Protein AF-A0A350P7T3-F1 (afdb_monomer_lite)

Foldseek 3Di:
DAKEKQKDFQKLDQACPVQVIATQKIKIWIDDPLHTPPDMDIFGAQSPPRHRDPVSCVFAVDHNVNHPPGHHCLVCVVVVLVVQAQHAYEYQACVRVQNRQQSSCVVNPNPDGSCRRYNHYYHVQVLLCVLLVHPDGDDLVQLCQQQVNDCVVCPHDHTHVNSVSRSVSSVLSPDPVGRGHNGRDDPDPDDDPDFDFAADWDQAPPPRDTADQAWDLFQQWPRQVPHKAGADADPVRHGDPATDDQWGWDDDPRATWIAGNGLRDTDHGAQNVLLSVVLVVVVVLLDDQADWDLCQQDPPDDSVWDWDWDAPDPVGPDTDTHIDHGFPTVSVHCLNCVVQKDWDAFPDQKDWDWDWDFDDDPPPDDTDTDIDIDIDDGWIWMAGPRRRDIDTHDLFLCPPPDPSVCLQVLLVLQQAQNDLVVSCVVVVHDSVSSVVSLVLLLVLLSLVCSVLLVCLLVLQQPDAFEKEKEKDWDWFQADDPVARATFIKIWIWMAGPQLLATLDIFIQWFQPDDPVVVLVVCVVVVLVVDRLNPHPNSQFDNFQVVRVVVCVVVPALERHGAHPHTTGTDVLSRLLSRVLSVCVSCVSHQAYEYEYEPDPSNSSNCSSRCVVCLNVVSYWYKYFYFDDPDDFAPDDPVNLVVLVVQLVVCCVVPVPDDPLRSQLVSQLVQVVVWDAGVPGSFTWRARSPPPDSTGTIGTSHNCPPDDSSVVSVSVVPHDNVSVVVLLVSCCRRRQQSPDFDQDPVRNHGDRPSRNDDVVSVRSSSSSSSSCQQAADWCVVVQCVVCPVPPDDGDDTDGSCVSSVSDPDHDDSVCSSRDDPVNVPVVPPVSD

Structure (mmCIF, N/CA/C/O backbone):
data_AF-A0A350P7T3-F1
#
_entry.id   AF-A0A350P7T3-F1
#
loop_
_atom_site.group_PDB
_atom_site.id
_atom_site.type_symbol
_atom_site.label_atom_id
_atom_site.label_alt_id
_atom_site.label_comp_id
_atom_site.label_asym_id
_atom_site.label_entity_id
_atom_site.label_seq_id
_atom_site.pdbx_PDB_ins_code
_atom_site.Cartn_x
_atom_site.Cartn_y
_atom_site.Cartn_z
_atom_site.occupancy
_atom_site.B_iso_or_equiv
_atom_site.auth_seq_id
_atom_site.auth_comp_id
_atom_site.auth_asym_id
_atom_site.auth_atom_id
_atom_site.pdbx_PDB_model_num
ATOM 1 N N . MET A 1 1 ? -77.866 13.683 7.385 1.00 59.91 1 MET A N 1
ATOM 2 C CA . MET A 1 1 ? -77.002 13.292 6.252 1.00 59.91 1 MET A CA 1
ATOM 3 C C . MET A 1 1 ? -75.576 13.587 6.656 1.00 59.91 1 MET A C 1
ATOM 5 O O . MET A 1 1 ? -75.297 14.731 7.003 1.00 59.91 1 MET A O 1
ATOM 9 N N . THR A 1 2 ? -74.714 12.574 6.693 1.00 82.75 2 THR A N 1
ATOM 10 C CA . THR A 1 2 ? -73.327 12.741 7.148 1.00 82.75 2 THR A CA 1
ATOM 11 C C . THR A 1 2 ? -72.462 13.183 5.974 1.00 82.75 2 THR A C 1
ATOM 13 O O . THR A 1 2 ? -72.465 12.559 4.910 1.00 82.75 2 THR A O 1
ATOM 16 N N . ARG A 1 3 ? -71.753 14.296 6.158 1.00 94.31 3 ARG A N 1
ATOM 17 C CA . ARG A 1 3 ? -70.838 14.872 5.174 1.00 94.31 3 ARG A CA 1
ATOM 18 C C . ARG A 1 3 ? -69.422 14.420 5.509 1.00 94.31 3 ARG A C 1
ATOM 20 O O . ARG A 1 3 ? -68.879 14.860 6.516 1.00 94.31 3 ARG A O 1
ATOM 27 N N . TYR A 1 4 ? -68.837 13.583 4.661 1.00 96.44 4 TYR A N 1
ATOM 28 C CA . TYR A 1 4 ? -67.457 13.129 4.799 1.00 96.44 4 TYR A CA 1
ATOM 29 C C . TYR A 1 4 ? -66.532 13.964 3.922 1.00 96.44 4 TYR A C 1
ATOM 31 O O . TYR A 1 4 ? -66.862 14.266 2.772 1.00 96.44 4 TYR A O 1
ATOM 39 N N . VAL A 1 5 ? -65.356 14.298 4.442 1.00 97.38 5 VAL A N 1
ATOM 40 C CA . VAL A 1 5 ? -64.269 14.887 3.661 1.00 97.38 5 VAL A CA 1
ATOM 41 C C . VAL A 1 5 ? -63.027 14.030 3.838 1.00 97.38 5 VAL A C 1
ATOM 43 O O . VAL A 1 5 ? -62.560 13.833 4.954 1.00 97.38 5 VAL A O 1
ATOM 46 N N . PHE A 1 6 ? -62.488 13.519 2.735 1.00 97.88 6 PHE A N 1
ATOM 47 C CA . PHE A 1 6 ? -61.240 12.759 2.738 1.00 97.88 6 PHE A CA 1
ATOM 48 C C . PHE A 1 6 ? -60.083 13.681 2.420 1.00 97.88 6 PHE A C 1
ATOM 50 O O . PHE A 1 6 ? -60.146 14.372 1.406 1.00 97.88 6 PHE A O 1
ATOM 57 N N . LEU A 1 7 ? -59.058 13.692 3.269 1.00 97.75 7 LEU A N 1
ATOM 58 C CA . LEU A 1 7 ? -57.935 14.622 3.173 1.00 97.75 7 LEU A CA 1
ATOM 59 C C . LEU A 1 7 ? -56.596 13.881 3.181 1.00 97.75 7 LEU A C 1
ATOM 61 O O . LEU A 1 7 ? -56.453 12.866 3.864 1.00 97.75 7 LEU A O 1
ATOM 65 N N . ASP A 1 8 ? -55.627 14.426 2.447 1.00 97.31 8 ASP A N 1
ATOM 66 C CA . ASP A 1 8 ? -54.221 14.014 2.481 1.00 97.31 8 ASP A CA 1
ATOM 67 C C . ASP A 1 8 ? -53.293 15.211 2.181 1.00 97.31 8 ASP A C 1
ATOM 69 O O . ASP A 1 8 ? -53.723 16.201 1.567 1.00 97.31 8 ASP A O 1
ATOM 73 N N . THR A 1 9 ? -52.037 15.140 2.636 1.00 96.81 9 THR A N 1
ATOM 74 C CA . THR A 1 9 ? -51.016 16.171 2.407 1.00 96.81 9 THR A CA 1
ATOM 75 C C . THR A 1 9 ? -49.664 15.608 1.979 1.00 96.81 9 THR A C 1
ATOM 77 O O . THR A 1 9 ? -49.146 14.654 2.555 1.00 96.81 9 THR A O 1
ATOM 80 N N . GLU A 1 10 ? -49.001 16.315 1.060 1.00 96.75 10 GLU A N 1
ATOM 81 C CA . GLU A 1 10 ? -47.562 16.164 0.833 1.00 96.75 10 GLU A CA 1
ATOM 82 C C . GLU A 1 10 ? -46.794 17.306 1.487 1.00 96.75 10 GLU A C 1
ATOM 84 O O . GLU A 1 10 ? -47.234 18.459 1.521 1.00 96.75 10 GLU A O 1
ATOM 89 N N . THR A 1 11 ? -45.604 17.003 2.004 1.00 96.94 11 THR A N 1
ATOM 90 C CA . THR A 1 11 ? -44.846 17.938 2.845 1.00 96.94 11 THR A CA 1
ATOM 91 C C . THR A 1 11 ? -43.355 17.940 2.515 1.00 96.94 11 THR A C 1
ATOM 93 O O . THR A 1 11 ? -42.790 16.988 1.978 1.00 96.94 11 THR A O 1
ATOM 96 N N . THR A 1 12 ? -42.656 19.012 2.894 1.00 95.44 12 THR A N 1
ATOM 97 C CA . THR A 1 12 ? -41.198 19.124 2.691 1.00 95.44 12 THR A CA 1
ATOM 98 C C . THR A 1 12 ? -40.372 18.171 3.576 1.00 95.44 12 THR A C 1
ATOM 100 O O . THR A 1 12 ? -39.159 18.026 3.386 1.00 95.44 12 THR A O 1
ATOM 103 N N . GLY A 1 13 ? -40.972 17.501 4.558 1.00 93.31 13 GLY A N 1
ATOM 104 C CA . GLY A 1 13 ? -40.294 16.596 5.489 1.00 93.31 13 GLY A CA 1
ATOM 105 C C . GLY A 1 13 ? -41.248 16.064 6.554 1.00 93.31 13 GLY A C 1
ATOM 106 O O . GLY A 1 13 ? -42.440 16.275 6.469 1.00 93.31 13 GLY A O 1
ATOM 107 N N . LEU A 1 14 ? -40.744 15.372 7.576 1.00 93.31 14 LEU A N 1
ATOM 108 C CA . LEU A 1 14 ? -41.607 14.545 8.438 1.00 93.31 14 LEU A CA 1
ATOM 109 C C . LEU A 1 14 ? -42.182 15.243 9.681 1.00 93.31 14 LEU A C 1
ATOM 111 O O . LEU A 1 14 ? -42.946 14.622 10.412 1.00 93.31 14 LEU A O 1
ATOM 115 N N . ASN A 1 15 ? -41.762 16.471 10.003 1.00 92.62 15 ASN A N 1
ATOM 116 C CA . ASN A 1 15 ? -42.193 17.125 11.242 1.00 92.62 15 ASN A CA 1
ATOM 117 C C . ASN A 1 15 ? -42.157 18.664 11.147 1.00 92.62 15 ASN A C 1
ATOM 119 O O . ASN A 1 15 ? -41.076 19.228 10.928 1.00 92.62 15 ASN A O 1
ATOM 123 N N . PRO A 1 16 ? -43.278 19.368 11.374 1.00 92.19 16 PRO A N 1
ATOM 124 C CA . PRO A 1 16 ? -43.318 20.820 11.246 1.00 92.19 16 PRO A CA 1
ATOM 125 C C . PRO A 1 16 ? -42.582 21.553 12.383 1.00 92.19 16 PRO A C 1
ATOM 127 O O . PRO A 1 16 ? -42.045 22.631 12.149 1.00 92.19 16 PRO A O 1
ATOM 130 N N . HIS A 1 17 ? -42.445 20.968 13.580 1.00 89.31 17 HIS A N 1
ATOM 131 C CA . HIS A 1 17 ? -41.817 21.628 14.738 1.00 89.31 17 HIS A CA 1
ATOM 132 C C . HIS A 1 17 ? -40.295 21.446 14.806 1.00 89.31 17 HIS A C 1
ATOM 134 O O . HIS A 1 17 ? -39.567 22.405 15.035 1.00 89.31 17 HIS A O 1
ATOM 140 N N . LYS A 1 18 ? -39.782 20.226 14.587 1.00 81.88 18 LYS A N 1
ATOM 141 C CA . LYS A 1 18 ? -38.334 19.933 14.682 1.00 81.88 18 LYS A CA 1
ATOM 142 C C . LYS A 1 18 ? -37.531 20.440 13.485 1.00 81.88 18 LYS A C 1
ATOM 144 O O . LYS A 1 18 ? -36.316 20.580 13.580 1.00 81.88 18 LYS A O 1
ATOM 149 N N . GLY A 1 19 ? -38.196 20.675 12.357 1.00 77.19 19 GLY A N 1
ATOM 150 C CA . GLY A 1 19 ? -37.543 21.055 11.109 1.00 77.19 19 GLY A CA 1
ATOM 151 C C . GLY A 1 19 ? -38.154 22.263 10.419 1.00 77.19 19 GLY A C 1
ATOM 152 O O . GLY A 1 19 ? -37.620 22.656 9.386 1.00 77.19 19 GLY A O 1
ATOM 153 N N . GLY A 1 20 ? -39.246 22.847 10.925 1.00 89.12 20 GLY A N 1
ATOM 154 C CA . GLY A 1 20 ? -39.972 23.899 10.207 1.00 89.12 20 GLY A CA 1
ATOM 155 C C . GLY A 1 20 ? -40.490 23.425 8.847 1.00 89.12 20 GLY A C 1
ATOM 156 O O . GLY A 1 20 ? -40.446 24.193 7.890 1.00 89.12 20 GLY A O 1
ATOM 157 N N . HIS A 1 21 ? -40.838 22.139 8.719 1.00 96.12 21 HIS A N 1
ATOM 158 C CA . HIS A 1 21 ? -41.390 21.581 7.484 1.00 96.12 21 HIS A CA 1
ATOM 159 C C . HIS A 1 21 ? -42.806 22.099 7.238 1.00 96.12 21 HIS A C 1
ATOM 161 O O . HIS A 1 21 ? -43.484 22.532 8.166 1.00 96.12 21 HIS A O 1
ATOM 167 N N . ARG A 1 22 ? -43.214 22.071 5.971 1.00 96.50 22 ARG A N 1
ATOM 168 C CA . ARG A 1 22 ? -44.413 22.741 5.458 1.00 96.50 22 ARG A CA 1
ATOM 169 C C . ARG A 1 22 ? -45.148 21.891 4.442 1.00 96.50 22 ARG A C 1
ATOM 171 O O . ARG A 1 22 ? -44.508 21.040 3.813 1.00 96.50 22 ARG A O 1
ATOM 178 N N . ILE A 1 23 ? -46.442 22.158 4.303 1.00 97.38 23 ILE A N 1
ATOM 179 C CA . ILE A 1 23 ? -47.316 21.539 3.302 1.00 97.38 23 ILE A CA 1
ATOM 180 C C . ILE A 1 23 ? -46.954 22.083 1.915 1.00 97.38 23 ILE A C 1
ATOM 182 O O . ILE A 1 23 ? -46.671 23.271 1.767 1.00 97.38 23 ILE A O 1
ATOM 186 N N . ILE A 1 24 ? -46.923 21.198 0.919 1.00 96.81 24 ILE A N 1
ATOM 187 C CA . ILE A 1 24 ? -46.635 21.524 -0.487 1.00 96.81 24 ILE A CA 1
ATOM 188 C C . ILE A 1 24 ? -47.710 21.032 -1.456 1.00 96.81 24 ILE A C 1
ATOM 190 O O . ILE A 1 24 ? -47.769 21.518 -2.582 1.00 96.81 24 ILE A O 1
ATOM 194 N N . ASP A 1 25 ? -48.556 20.100 -1.027 1.00 96.88 25 ASP A N 1
ATOM 195 C CA . ASP A 1 25 ? -49.735 19.637 -1.756 1.00 96.88 25 ASP A CA 1
ATOM 196 C C . ASP A 1 25 ? -50.822 19.316 -0.728 1.00 96.88 25 ASP A C 1
ATOM 198 O O . ASP A 1 25 ? -50.526 18.683 0.289 1.00 96.88 25 ASP A O 1
ATOM 202 N N . LEU A 1 26 ? -52.044 19.788 -0.955 1.00 97.31 26 LEU A N 1
ATOM 203 C CA . LEU A 1 26 ? -53.179 19.619 -0.049 1.00 97.31 26 LEU A CA 1
ATOM 204 C C . LEU A 1 26 ? -54.427 19.304 -0.866 1.00 97.31 26 LEU A C 1
ATOM 206 O O . LEU A 1 26 ? -54.839 20.112 -1.703 1.00 97.31 26 LEU A O 1
ATOM 210 N N . ALA A 1 27 ? -55.048 18.161 -0.579 1.00 97.31 27 ALA A N 1
ATOM 211 C CA . ALA A 1 27 ? -56.253 17.730 -1.270 1.00 97.31 27 ALA A CA 1
ATOM 212 C C . ALA A 1 27 ? -57.362 17.313 -0.303 1.00 97.31 27 ALA A C 1
ATOM 214 O O . ALA A 1 27 ? -57.109 16.712 0.739 1.00 97.31 27 ALA A O 1
ATOM 215 N N . CYS A 1 28 ? -58.604 17.612 -0.677 1.00 97.38 28 CYS A N 1
ATOM 216 C CA . CYS A 1 28 ? -59.821 17.228 0.019 1.00 97.38 28 CYS A CA 1
ATOM 217 C C . CYS A 1 28 ? -60.899 16.795 -0.980 1.00 97.38 28 CYS A C 1
ATOM 219 O O . CYS A 1 28 ? -61.138 17.480 -1.976 1.00 97.38 28 CYS A O 1
ATOM 221 N N . ILE A 1 29 ? -61.594 15.693 -0.700 1.00 97.12 29 ILE A N 1
ATOM 222 C CA . ILE A 1 29 ? -62.681 15.173 -1.542 1.00 97.12 29 ILE A CA 1
ATOM 223 C C . ILE A 1 29 ? -63.945 15.014 -0.701 1.00 97.12 29 ILE A C 1
ATOM 225 O O . ILE A 1 29 ? -63.923 14.335 0.324 1.00 97.12 29 ILE A O 1
ATOM 229 N N . GLU A 1 30 ? -65.053 15.613 -1.142 1.00 97.31 30 GLU A N 1
ATOM 230 C CA . GLU A 1 30 ? -66.330 15.544 -0.427 1.00 97.31 30 GLU A CA 1
ATOM 231 C C . GLU A 1 30 ? -67.178 14.338 -0.860 1.00 97.31 30 GLU A C 1
ATOM 233 O O . GLU A 1 30 ? -67.392 14.074 -2.049 1.00 97.31 30 GLU A O 1
ATOM 238 N N . TYR A 1 31 ? -67.732 13.655 0.141 1.00 96.38 31 TYR A N 1
ATOM 239 C CA . TYR A 1 31 ? -68.737 12.612 0.004 1.00 96.38 31 TYR A CA 1
ATOM 240 C C . TYR A 1 31 ? -69.965 12.944 0.858 1.00 96.38 31 TYR A C 1
ATOM 242 O O . TYR A 1 31 ? -69.858 13.440 1.982 1.00 96.38 31 TYR A O 1
ATOM 250 N N . ARG A 1 32 ? -71.154 12.632 0.343 1.00 93.19 32 ARG A N 1
ATOM 251 C CA . ARG A 1 32 ? -72.419 12.677 1.088 1.00 93.19 32 ARG A CA 1
ATOM 252 C C . ARG A 1 32 ? -73.146 11.360 0.895 1.00 93.19 32 ARG A C 1
ATOM 254 O O . ARG A 1 32 ? -73.227 10.865 -0.226 1.00 93.19 32 ARG A O 1
ATOM 261 N N . ASP A 1 33 ? -73.622 10.785 1.996 1.00 84.44 33 ASP A N 1
ATOM 262 C CA . ASP A 1 33 ? -74.352 9.510 2.009 1.00 84.44 33 ASP A CA 1
ATOM 263 C C . ASP A 1 33 ? -73.621 8.392 1.228 1.00 84.44 33 ASP A C 1
ATOM 265 O O . ASP A 1 33 ? -74.205 7.659 0.431 1.00 84.44 33 ASP A O 1
ATOM 269 N N . GLY A 1 34 ? -72.296 8.307 1.410 1.00 82.81 34 GLY A N 1
ATOM 270 C CA . GLY A 1 34 ? -71.444 7.297 0.771 1.00 82.81 34 GLY A CA 1
ATOM 271 C C . GLY A 1 34 ? -71.129 7.533 -0.711 1.00 82.81 34 GLY A C 1
ATOM 272 O O . GLY A 1 34 ? -70.454 6.708 -1.321 1.00 82.81 34 GLY A O 1
ATOM 273 N N . LYS A 1 35 ? -71.573 8.648 -1.310 1.00 88.56 35 LYS A N 1
ATOM 274 C CA . LYS A 1 35 ? -71.321 8.986 -2.722 1.00 88.56 35 LYS A CA 1
ATOM 275 C C . LYS A 1 35 ? -70.506 10.266 -2.866 1.00 88.56 35 LYS A C 1
ATOM 277 O O . LYS A 1 35 ? -70.733 11.240 -2.148 1.00 88.56 35 LYS A O 1
ATOM 282 N N . GLN A 1 36 ? -69.577 10.275 -3.820 1.00 93.00 36 GLN A N 1
ATOM 283 C CA . GLN A 1 36 ? -68.767 11.452 -4.125 1.00 93.00 36 GLN A CA 1
ATOM 284 C C . GLN A 1 36 ? -69.658 12.557 -4.699 1.00 93.00 36 GLN A C 1
ATOM 286 O O . GLN A 1 36 ? -70.422 12.314 -5.633 1.00 93.00 36 GLN A O 1
ATOM 291 N N . THR A 1 37 ? -69.558 13.776 -4.168 1.00 93.12 37 THR A N 1
ATOM 292 C CA . THR A 1 37 ? -70.400 14.899 -4.626 1.00 93.12 37 THR A CA 1
ATOM 293 C C . THR A 1 37 ? -69.838 15.611 -5.857 1.00 93.12 37 THR A C 1
ATOM 295 O O . THR A 1 37 ? -70.504 16.461 -6.440 1.00 93.12 37 THR A O 1
ATOM 298 N N . GLY A 1 38 ? -68.597 15.292 -6.234 1.00 90.00 38 GLY A N 1
ATOM 299 C CA . GLY A 1 38 ? -67.830 15.987 -7.269 1.00 90.00 38 GLY A CA 1
ATOM 300 C C . GLY A 1 38 ? -67.082 17.221 -6.758 1.00 90.00 38 GLY A C 1
ATOM 301 O O . GLY A 1 38 ? -66.229 17.741 -7.472 1.00 90.00 38 GLY A O 1
ATOM 302 N N . LYS A 1 39 ? -67.330 17.673 -5.518 1.00 94.00 39 LYS A N 1
ATOM 303 C CA . LYS A 1 39 ? -66.555 18.765 -4.917 1.00 94.00 39 LYS A CA 1
ATOM 304 C C . LYS A 1 39 ? -65.182 18.264 -4.478 1.00 94.00 39 LYS A C 1
ATOM 306 O O . LYS A 1 39 ? -65.074 17.328 -3.682 1.00 94.00 39 LYS A O 1
ATOM 311 N N . VAL A 1 40 ? -64.145 18.922 -4.985 1.00 95.94 40 VAL A N 1
ATOM 312 C CA . VAL A 1 40 ? -62.740 18.642 -4.685 1.00 95.94 40 VAL A CA 1
ATOM 313 C C . VAL A 1 40 ? -62.028 19.964 -4.432 1.00 95.94 40 VAL A C 1
ATOM 315 O O . VAL A 1 40 ? -62.138 20.887 -5.236 1.00 95.94 40 VAL A O 1
ATOM 318 N N . PHE A 1 41 ? -61.281 20.035 -3.338 1.00 96.31 41 PHE A N 1
ATOM 319 C CA . PHE A 1 41 ? -60.272 21.062 -3.112 1.00 96.31 41 PHE A CA 1
ATOM 320 C C . PHE A 1 41 ? -58.913 20.412 -3.358 1.00 96.31 41 PHE A C 1
ATOM 322 O O . PHE A 1 41 ? -58.619 19.387 -2.757 1.00 96.31 41 PHE A O 1
ATOM 329 N N . ASN A 1 42 ? -58.102 20.938 -4.269 1.00 95.94 42 ASN A N 1
ATOM 330 C CA . ASN A 1 42 ? -56.770 20.399 -4.534 1.00 95.94 42 ASN A CA 1
ATOM 331 C C . ASN A 1 42 ? -55.840 21.532 -4.946 1.00 95.94 42 ASN A C 1
ATOM 333 O O . ASN A 1 42 ? -56.060 22.155 -5.987 1.00 95.94 42 ASN A O 1
ATOM 337 N N . THR A 1 43 ? -54.814 21.797 -4.145 1.00 95.31 43 THR A N 1
ATOM 338 C CA . THR A 1 43 ? -53.863 22.865 -4.432 1.00 95.31 43 THR A CA 1
ATOM 339 C C . THR A 1 43 ? -52.450 22.485 -4.021 1.00 95.31 43 THR A C 1
ATOM 341 O O . THR A 1 43 ? -52.196 22.041 -2.902 1.00 95.31 43 THR A O 1
ATOM 344 N N . GLN A 1 44 ? -51.509 22.762 -4.920 1.00 96.31 44 GLN A N 1
ATOM 345 C CA . GLN A 1 44 ? -50.097 22.822 -4.568 1.00 96.31 44 GLN A CA 1
ATOM 346 C C . GLN A 1 44 ? -49.815 24.146 -3.861 1.00 96.31 44 GLN A C 1
ATOM 348 O O . GLN A 1 44 ? -50.395 25.175 -4.216 1.00 96.31 44 GLN A O 1
ATOM 353 N N . ILE A 1 45 ? -48.924 24.115 -2.875 1.00 96.94 45 ILE A N 1
ATOM 354 C CA . ILE A 1 45 ? -48.677 25.231 -1.962 1.00 96.94 45 ILE A CA 1
ATOM 355 C C . ILE A 1 45 ? -47.199 25.610 -1.995 1.00 96.94 45 ILE A C 1
ATOM 357 O O . ILE A 1 45 ? -46.319 24.755 -1.886 1.00 96.94 45 ILE A O 1
ATOM 361 N N . ASN A 1 46 ? -46.915 26.906 -2.117 1.00 96.69 46 ASN A N 1
ATOM 362 C CA . ASN A 1 46 ? -45.566 27.436 -1.978 1.00 96.69 46 ASN A CA 1
ATOM 363 C C . ASN A 1 46 ? -45.120 27.344 -0.506 1.00 96.69 46 ASN A C 1
ATOM 365 O O . ASN A 1 46 ? -45.707 28.011 0.351 1.00 96.69 46 ASN A O 1
ATOM 369 N N . PRO A 1 47 ? -44.056 26.582 -0.182 1.00 95.25 47 PRO A N 1
ATOM 370 C CA . PRO A 1 47 ? -43.594 26.415 1.192 1.00 95.25 47 PRO A CA 1
ATOM 371 C C . PRO A 1 47 ? -42.718 27.585 1.682 1.00 95.25 47 PRO A C 1
ATOM 373 O O . PRO A 1 47 ? -41.978 27.436 2.659 1.00 95.25 47 PRO A O 1
ATOM 376 N N . GLU A 1 48 ? -42.758 28.732 0.999 1.00 92.44 48 GLU A N 1
ATOM 377 C CA . GLU A 1 48 ? -42.058 29.983 1.321 1.00 92.44 48 GLU A CA 1
ATOM 378 C C . GLU A 1 48 ? -40.550 29.767 1.548 1.00 92.44 48 GLU A C 1
ATOM 380 O O . GLU A 1 48 ? -39.978 30.081 2.591 1.00 92.44 48 GLU A O 1
ATOM 385 N N . GLY A 1 49 ? -39.892 29.149 0.561 1.00 86.69 49 GLY A N 1
ATOM 386 C CA . GLY A 1 49 ? -38.441 28.921 0.561 1.00 86.69 49 GLY A CA 1
ATOM 387 C C . GLY A 1 49 ? -37.971 27.680 1.331 1.00 86.69 49 GLY A C 1
ATOM 388 O O . GLY A 1 49 ? -36.777 27.354 1.303 1.00 86.69 49 GLY A O 1
ATOM 389 N N . LYS A 1 50 ? -38.872 26.928 1.980 1.00 92.69 50 LYS A N 1
ATOM 390 C CA . LYS A 1 50 ? -38.501 25.671 2.641 1.00 92.69 50 LYS A CA 1
ATOM 391 C C . LYS A 1 50 ? -38.256 24.554 1.621 1.00 92.69 50 LYS A C 1
ATOM 393 O O . LYS A 1 50 ? -39.151 24.149 0.890 1.00 92.69 50 LYS A O 1
ATOM 398 N N . LYS A 1 51 ? -37.037 24.001 1.608 1.00 91.25 51 LYS A N 1
ATOM 399 C CA . LYS A 1 51 ? -36.660 22.902 0.700 1.00 91.25 51 LYS A CA 1
ATOM 400 C C . LYS A 1 51 ? -37.122 21.536 1.212 1.00 91.25 51 LYS A C 1
ATOM 402 O O . LYS A 1 51 ? -36.930 21.223 2.391 1.00 91.25 51 LYS A O 1
ATOM 407 N N . SER A 1 52 ? -37.628 20.697 0.305 1.00 91.88 52 SER A N 1
ATOM 408 C CA . SER A 1 52 ? -37.922 19.291 0.594 1.00 91.88 52 SER A CA 1
ATOM 409 C C . SER A 1 52 ? -36.659 18.502 0.931 1.00 91.88 52 SER A C 1
ATOM 411 O O . SER A 1 52 ? -35.610 18.633 0.296 1.00 91.88 52 SER A O 1
ATOM 413 N N . THR A 1 53 ? -36.757 17.640 1.939 1.00 91.81 53 THR A N 1
ATOM 414 C CA . THR A 1 53 ? -35.699 16.679 2.259 1.00 91.81 53 THR A CA 1
ATOM 415 C C . THR A 1 53 ? -35.540 15.656 1.133 1.00 91.81 53 THR A C 1
ATOM 417 O O . THR A 1 53 ? -36.486 15.342 0.410 1.00 91.81 53 THR A O 1
ATOM 420 N N . LYS A 1 54 ? -34.352 15.041 1.026 1.00 88.31 54 LYS A N 1
ATOM 421 C CA . LYS A 1 54 ? -34.117 13.939 0.071 1.00 88.31 54 LYS A CA 1
ATOM 422 C C . LYS A 1 54 ? -35.079 12.757 0.272 1.00 88.31 54 LYS A C 1
ATOM 424 O O . LYS A 1 54 ? -35.287 11.993 -0.664 1.00 88.31 54 LYS A O 1
ATOM 429 N N . GLY A 1 55 ? -35.605 12.577 1.488 1.00 86.81 55 GLY A N 1
ATOM 430 C CA . GLY A 1 55 ? -36.603 11.557 1.810 1.00 86.81 55 GLY A CA 1
ATOM 431 C C . GLY A 1 55 ? -37.966 11.896 1.214 1.00 86.81 55 GLY A C 1
ATOM 432 O O . GLY A 1 55 ? -38.466 11.116 0.413 1.00 86.81 55 GLY A O 1
ATOM 433 N N . ALA A 1 56 ? -38.499 13.080 1.530 1.00 87.38 56 ALA A N 1
ATOM 434 C CA . ALA A 1 56 ? -39.781 13.560 1.009 1.00 87.38 56 ALA A CA 1
ATOM 435 C C . ALA A 1 56 ? -39.796 13.597 -0.530 1.00 87.38 56 ALA A C 1
ATOM 437 O O . ALA A 1 56 ? -40.643 12.971 -1.160 1.00 87.38 56 ALA A O 1
ATOM 438 N N . PHE A 1 57 ? -38.757 14.171 -1.151 1.00 89.50 57 PHE A N 1
ATOM 439 C CA . PHE A 1 57 ? -38.667 14.255 -2.614 1.00 89.50 57 PHE A CA 1
ATOM 440 C C . PHE A 1 57 ? -38.666 12.885 -3.311 1.00 89.50 57 PHE A C 1
ATOM 442 O O . PHE A 1 57 ? -39.142 12.748 -4.435 1.00 89.50 57 PHE A O 1
ATOM 449 N N . LYS A 1 58 ? -38.140 11.832 -2.668 1.00 86.94 58 LYS A N 1
ATOM 450 C CA . LYS A 1 58 ? -38.192 10.475 -3.237 1.00 86.94 58 LYS A CA 1
ATOM 451 C C . LYS A 1 58 ? -39.612 9.910 -3.297 1.00 86.94 58 LYS A C 1
ATOM 453 O O . LYS A 1 58 ? -39.822 9.030 -4.128 1.00 86.94 58 LYS A O 1
ATOM 458 N N . VAL A 1 59 ? -40.511 10.396 -2.444 1.00 85.88 59 VAL A N 1
ATOM 459 C CA . VAL A 1 59 ? -41.895 9.939 -2.290 1.00 85.88 59 VAL A CA 1
ATOM 460 C C . VAL A 1 59 ? -42.818 10.695 -3.254 1.00 85.88 59 VAL A C 1
ATOM 462 O O . VAL A 1 59 ? -43.362 10.069 -4.162 1.00 85.88 59 VAL A O 1
ATOM 465 N N . HIS A 1 60 ? -42.901 12.026 -3.133 1.00 86.81 60 HIS A N 1
ATOM 466 C CA . HIS A 1 60 ? -43.848 12.865 -3.889 1.00 86.81 60 HIS A CA 1
ATOM 467 C C . HIS A 1 60 ? -43.330 13.356 -5.254 1.00 86.81 60 HIS A C 1
ATOM 469 O O . HIS A 1 60 ? -44.109 13.733 -6.118 1.00 86.81 60 HIS A O 1
ATOM 475 N N . LYS A 1 61 ? -42.006 13.398 -5.474 1.00 90.25 61 LYS A N 1
ATOM 476 C CA . LYS A 1 61 ? -41.348 13.887 -6.713 1.00 90.25 61 LYS A CA 1
ATOM 477 C C . LYS A 1 61 ? -41.608 15.345 -7.134 1.00 90.25 61 LYS A C 1
ATOM 479 O O . LYS A 1 61 ? -40.962 15.790 -8.071 1.00 90.25 61 LYS A O 1
ATOM 484 N N . ILE A 1 62 ? -42.439 16.097 -6.417 1.00 88.44 62 ILE A N 1
ATOM 485 C CA . ILE A 1 62 ? -42.629 17.553 -6.582 1.00 88.44 62 ILE A CA 1
ATOM 486 C C . ILE A 1 62 ? -41.318 18.326 -6.341 1.00 88.44 62 ILE A C 1
ATOM 488 O O . ILE A 1 62 ? -40.715 18.209 -5.267 1.00 88.44 62 ILE A O 1
ATOM 492 N N . SER A 1 63 ? -40.865 19.105 -7.327 1.00 88.38 63 SER A N 1
ATOM 493 C CA . SER A 1 63 ? -39.650 19.922 -7.216 1.00 88.38 63 SER A CA 1
ATOM 494 C C . SER A 1 63 ? -39.926 21.282 -6.560 1.00 88.38 63 SER A C 1
ATOM 496 O O . SER A 1 63 ? -41.030 21.813 -6.617 1.00 88.38 63 SER A O 1
ATOM 498 N N . GLY A 1 64 ? -38.914 21.871 -5.914 1.00 87.19 64 GLY A N 1
ATOM 499 C CA . GLY A 1 64 ? -39.068 23.188 -5.281 1.00 87.19 64 GLY A CA 1
ATOM 500 C C . GLY A 1 64 ? -39.294 24.326 -6.284 1.00 87.19 64 GLY A C 1
ATOM 501 O O . GLY A 1 64 ? -39.903 25.325 -5.926 1.00 87.19 64 GLY A O 1
ATOM 502 N N . GLU A 1 65 ? -38.825 24.167 -7.524 1.00 88.69 65 GLU A N 1
ATOM 503 C CA . GLU A 1 65 ? -38.966 25.156 -8.602 1.00 88.69 65 GLU A CA 1
ATOM 504 C C . GLU A 1 65 ? -40.419 25.249 -9.091 1.00 88.69 65 GLU A C 1
ATOM 506 O O . GLU A 1 65 ? -40.927 26.350 -9.293 1.00 88.69 65 GLU A O 1
ATOM 511 N N . GLU A 1 66 ? -41.124 24.113 -9.173 1.00 88.62 66 GLU A N 1
ATOM 512 C CA . GLU A 1 66 ? -42.550 24.041 -9.543 1.00 88.62 66 GLU A CA 1
ATOM 513 C C . GLU A 1 66 ? -43.479 24.743 -8.537 1.00 88.62 66 GLU A C 1
ATOM 515 O O . GLU A 1 66 ? -44.588 25.146 -8.892 1.00 88.62 66 GLU A O 1
ATOM 520 N N . LEU A 1 67 ? -43.030 24.898 -7.287 1.00 92.31 67 LEU A N 1
ATOM 521 C CA . LEU A 1 67 ? -43.824 25.442 -6.184 1.00 92.31 67 LEU A CA 1
ATOM 522 C C . LEU A 1 67 ? -43.682 26.958 -6.006 1.00 92.31 67 LEU A C 1
ATOM 524 O O . LEU A 1 67 ? -44.479 27.552 -5.288 1.00 92.31 67 LEU A O 1
ATOM 528 N N . VAL A 1 68 ? -42.702 27.604 -6.648 1.00 92.50 68 VAL A N 1
ATOM 529 C CA . VAL A 1 68 ? -42.430 29.043 -6.444 1.00 92.50 68 VAL A CA 1
ATOM 530 C C . VAL A 1 68 ? -43.606 29.915 -6.892 1.00 92.50 68 VAL A C 1
ATOM 532 O O . VAL A 1 68 ? -43.925 30.897 -6.230 1.00 92.50 68 VAL A O 1
ATOM 535 N N . ALA A 1 69 ? -44.261 29.544 -7.994 1.00 92.62 69 ALA A N 1
ATOM 536 C CA . ALA A 1 69 ? -45.388 30.283 -8.567 1.00 92.62 69 ALA A CA 1
ATOM 537 C C . ALA A 1 69 ? -46.761 29.865 -8.000 1.00 92.62 69 ALA A C 1
ATOM 539 O O . ALA A 1 69 ? -47.791 30.323 -8.491 1.00 92.62 69 ALA A O 1
ATOM 540 N N . LYS A 1 70 ? -46.797 28.953 -7.020 1.00 96.25 70 LYS A N 1
ATOM 541 C CA . LYS A 1 70 ? -48.033 28.461 -6.395 1.00 96.25 70 LYS A CA 1
ATOM 542 C C . LYS A 1 70 ? -48.469 29.388 -5.253 1.00 96.25 70 LYS A C 1
ATOM 544 O O . LYS A 1 70 ? -47.615 30.081 -4.697 1.00 96.25 70 LYS A O 1
ATOM 549 N N . PRO A 1 71 ? -49.761 29.404 -4.881 1.00 96.50 71 PRO A N 1
ATOM 550 C CA . PRO A 1 71 ? -50.208 30.197 -3.745 1.00 96.50 71 PRO A CA 1
ATOM 551 C C . PRO A 1 71 ? -49.600 29.677 -2.435 1.00 96.50 71 PRO A C 1
ATOM 553 O O . PRO A 1 71 ? -49.285 28.495 -2.282 1.00 96.50 71 PRO A O 1
ATOM 556 N N . THR A 1 72 ? -49.414 30.571 -1.477 1.00 97.25 72 THR A N 1
ATOM 557 C CA . THR A 1 72 ? -49.037 30.257 -0.096 1.00 97.25 72 THR A CA 1
ATOM 558 C C . THR A 1 72 ? -50.221 29.661 0.665 1.00 97.25 72 THR A C 1
ATOM 560 O O . THR A 1 72 ? -51.379 29.858 0.298 1.00 97.25 72 THR A O 1
ATOM 563 N N . PHE A 1 73 ? -49.956 28.970 1.781 1.00 96.81 73 PHE A N 1
ATOM 564 C CA . PHE A 1 73 ? -51.034 28.423 2.617 1.00 96.81 73 PHE A CA 1
ATOM 565 C C . PHE A 1 73 ? -52.014 29.514 3.072 1.00 96.81 73 PHE A C 1
ATOM 567 O O . PHE A 1 73 ? -53.218 29.288 3.107 1.00 96.81 73 PHE A O 1
ATOM 574 N N . LYS A 1 74 ? -51.509 30.717 3.376 1.00 96.25 74 LYS A N 1
ATOM 575 C CA . LYS A 1 74 ? -52.330 31.859 3.793 1.00 96.25 74 LYS A CA 1
ATOM 576 C C . LYS A 1 74 ? -53.368 32.230 2.736 1.00 96.25 74 LYS A C 1
ATOM 578 O O . LYS A 1 74 ? -54.518 32.457 3.090 1.00 96.25 74 LYS A O 1
ATOM 583 N N . GLU A 1 75 ? -52.973 32.252 1.467 1.00 95.94 75 GLU A N 1
ATOM 584 C CA . GLU A 1 75 ? -53.848 32.626 0.350 1.00 95.94 75 GLU A CA 1
ATOM 585 C C . GLU A 1 75 ? -54.955 31.599 0.096 1.00 95.94 75 GLU A C 1
ATOM 587 O O . GLU A 1 75 ? -56.046 31.985 -0.300 1.00 95.94 75 GLU A O 1
ATOM 592 N N . VAL A 1 76 ? -54.708 30.312 0.368 1.00 96.19 76 VAL A N 1
ATOM 593 C CA . VAL A 1 76 ? -55.704 29.237 0.169 1.00 96.19 76 VAL A CA 1
ATOM 594 C C . VAL A 1 76 ? -56.462 28.846 1.441 1.00 96.19 76 VAL A C 1
ATOM 596 O O . VAL A 1 76 ? -57.345 27.991 1.398 1.00 96.19 76 VAL A O 1
ATOM 599 N N . SER A 1 77 ? -56.099 29.426 2.588 1.00 94.62 77 SER A N 1
ATOM 600 C CA . SER A 1 77 ? -56.571 28.970 3.900 1.00 94.62 77 SER A CA 1
ATOM 601 C C . SER A 1 77 ? -58.077 29.137 4.087 1.00 94.62 77 SER A C 1
ATOM 603 O O . SER A 1 77 ? -58.715 28.233 4.618 1.00 94.62 77 SER A O 1
ATOM 605 N N . GLU A 1 78 ? -58.656 30.244 3.622 1.00 94.38 78 GLU A N 1
ATOM 606 C CA . GLU A 1 78 ? -60.090 30.519 3.760 1.00 94.38 78 GLU A CA 1
ATOM 607 C C . GLU A 1 78 ? -60.936 29.513 2.970 1.00 94.38 78 GLU A C 1
ATOM 609 O O . GLU A 1 78 ? -61.842 28.892 3.531 1.00 94.38 78 GLU A O 1
ATOM 614 N N . ASP A 1 79 ? -60.585 29.273 1.704 1.00 95.56 79 ASP A N 1
ATOM 615 C CA . ASP A 1 79 ? -61.252 28.282 0.853 1.00 95.56 79 ASP A CA 1
ATOM 616 C C . ASP A 1 79 ? -61.129 26.868 1.428 1.00 95.56 79 ASP A C 1
ATOM 618 O O . ASP A 1 79 ? -62.107 26.118 1.469 1.00 95.56 79 ASP A O 1
ATOM 622 N N . PHE A 1 80 ? -59.940 26.516 1.926 1.00 97.00 80 PHE A N 1
ATOM 623 C CA . PHE A 1 80 ? -59.696 25.234 2.577 1.00 97.00 80 PHE A CA 1
ATOM 624 C C . PHE A 1 80 ? -60.556 25.056 3.836 1.00 97.00 80 PHE A C 1
ATOM 626 O O . PHE A 1 80 ? -61.236 24.039 3.979 1.00 97.00 80 PHE A O 1
ATOM 633 N N . ILE A 1 81 ? -60.565 26.047 4.734 1.00 95.88 81 ILE A N 1
ATOM 634 C CA . ILE A 1 81 ? -61.337 26.002 5.981 1.00 95.88 81 ILE A CA 1
ATOM 635 C C . ILE A 1 81 ? -62.829 25.878 5.673 1.00 95.88 81 ILE A C 1
ATOM 637 O O . ILE A 1 81 ? -63.497 25.009 6.231 1.00 95.88 81 ILE A O 1
ATOM 641 N N . ASN A 1 82 ? -63.344 26.684 4.741 1.00 95.06 82 ASN A N 1
ATOM 642 C CA . ASN A 1 82 ? -64.738 26.609 4.307 1.00 95.06 82 ASN A CA 1
ATOM 643 C C . ASN A 1 82 ? -65.083 25.237 3.711 1.00 95.06 82 ASN A C 1
ATOM 645 O O . ASN A 1 82 ? -66.197 24.741 3.902 1.00 95.06 82 ASN A O 1
ATOM 649 N N . PHE A 1 83 ? -64.133 24.590 3.030 1.00 96.19 83 PHE A N 1
ATOM 650 C CA . PHE A 1 83 ? -64.327 23.249 2.492 1.00 96.19 83 PHE A CA 1
ATOM 651 C C . PHE A 1 83 ? -64.486 22.199 3.598 1.00 96.19 83 PHE A C 1
ATOM 653 O O . PHE A 1 83 ? -65.373 21.354 3.495 1.00 96.19 83 PHE A O 1
ATOM 660 N N . ILE A 1 84 ? -63.678 22.238 4.658 1.00 95.81 84 ILE A N 1
ATOM 661 C CA . ILE A 1 84 ? -63.696 21.210 5.717 1.00 95.81 84 ILE A CA 1
ATOM 662 C C . ILE A 1 84 ? -64.673 21.506 6.864 1.00 95.81 84 ILE A C 1
ATOM 664 O O . ILE A 1 84 ? -64.992 20.605 7.638 1.00 95.81 84 ILE A O 1
ATOM 668 N N . LYS A 1 85 ? -65.159 22.747 6.972 1.00 95.19 85 LYS A N 1
ATOM 669 C CA . LYS A 1 85 ? -66.019 23.206 8.069 1.00 95.19 85 LYS A CA 1
ATOM 670 C C . LYS A 1 85 ? -67.234 22.298 8.278 1.00 95.19 85 LYS A C 1
ATOM 672 O O . LYS A 1 85 ? -67.937 21.975 7.320 1.00 95.19 85 LYS A O 1
ATOM 677 N N . ASP A 1 86 ? -67.481 21.906 9.527 1.00 94.25 86 ASP A N 1
ATOM 678 C CA . ASP A 1 86 ? -6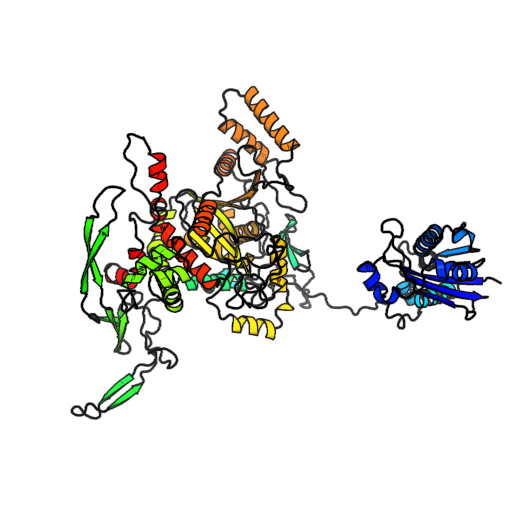8.604 21.054 9.952 1.00 94.25 86 ASP A CA 1
ATOM 679 C C . ASP A 1 86 ? -68.664 19.674 9.252 1.00 94.25 86 ASP A C 1
ATOM 681 O O . ASP A 1 86 ? -69.707 19.017 9.250 1.00 94.25 86 ASP A O 1
ATOM 685 N N . ALA A 1 87 ? -67.574 19.222 8.616 1.00 95.12 87 ALA A N 1
ATOM 686 C CA . ALA A 1 87 ? -67.495 17.902 7.994 1.00 95.12 87 ALA A CA 1
ATOM 687 C C . ALA A 1 87 ? -66.867 16.858 8.927 1.00 95.12 87 ALA A C 1
ATOM 689 O O . ALA A 1 87 ? -66.037 17.175 9.782 1.00 95.12 87 ALA A O 1
ATOM 690 N N . HIS A 1 88 ? -67.209 15.591 8.691 1.00 96.06 88 HIS A N 1
ATOM 691 C CA . HIS A 1 88 ? -66.489 14.444 9.231 1.00 96.06 88 HIS A CA 1
ATOM 692 C C . HIS A 1 88 ? -65.231 14.220 8.395 1.00 96.06 88 HIS A C 1
ATOM 694 O O . HIS A 1 88 ? -65.286 13.721 7.268 1.00 96.06 88 HIS A O 1
ATOM 700 N N . LEU A 1 89 ? -64.090 14.620 8.939 1.00 97.00 89 LEU A N 1
ATOM 701 C CA . LEU A 1 89 ? -62.806 14.529 8.267 1.00 97.00 89 LEU A CA 1
ATOM 702 C C . LEU A 1 89 ? -62.215 13.124 8.431 1.00 97.00 89 LEU A C 1
ATOM 704 O O . LEU A 1 89 ? -62.050 12.631 9.545 1.00 97.00 89 LEU A O 1
ATOM 708 N N . VAL A 1 90 ? -61.850 12.481 7.327 1.00 97.38 90 VAL A N 1
ATOM 709 C CA . VAL A 1 90 ? -61.222 11.158 7.327 1.00 97.38 90 VAL A CA 1
ATOM 710 C C . VAL A 1 90 ? -59.861 11.241 6.648 1.00 97.38 90 VAL A C 1
ATOM 712 O O . VAL A 1 90 ? -59.744 11.640 5.492 1.00 97.38 90 VAL A O 1
ATOM 715 N N . ILE A 1 91 ? -58.818 10.838 7.369 1.00 97.56 91 ILE A N 1
ATOM 716 C CA . ILE A 1 91 ? -57.426 10.892 6.904 1.00 97.56 91 ILE A CA 1
ATOM 717 C C . ILE A 1 91 ? -56.780 9.544 7.184 1.00 97.56 91 ILE A C 1
ATOM 719 O O . ILE A 1 91 ? -57.013 8.951 8.243 1.00 97.56 91 ILE A O 1
ATOM 723 N N . TYR A 1 92 ? -55.941 9.049 6.270 1.00 96.38 92 TYR A N 1
ATOM 724 C CA . TYR A 1 92 ? -55.306 7.753 6.484 1.00 96.38 92 TYR A CA 1
ATOM 725 C C . TYR A 1 92 ? -54.393 7.784 7.710 1.00 96.38 92 TYR A C 1
ATOM 727 O O . TYR A 1 92 ? -54.600 7.010 8.638 1.00 96.38 92 TYR A O 1
ATOM 735 N N . ASN A 1 93 ? -53.448 8.722 7.773 1.00 95.69 93 ASN A N 1
ATOM 736 C CA . ASN A 1 93 ? -52.592 8.931 8.939 1.00 95.69 93 ASN A CA 1
ATOM 737 C C . ASN A 1 93 ? -52.894 10.272 9.624 1.00 95.69 93 ASN A C 1
ATOM 739 O O . ASN A 1 93 ? -52.033 11.142 9.701 1.00 95.69 93 ASN A O 1
ATOM 743 N N . ALA A 1 94 ? -54.105 10.415 10.171 1.00 95.81 94 ALA A N 1
ATOM 744 C CA . ALA A 1 94 ? -54.612 11.684 10.702 1.00 95.81 94 ALA A CA 1
ATOM 745 C C . ALA A 1 94 ? -53.636 12.434 11.626 1.00 95.81 94 ALA A C 1
ATOM 747 O O . ALA A 1 94 ? -53.514 13.650 11.537 1.00 95.81 94 ALA A O 1
ATOM 748 N N . SER A 1 95 ? -52.891 11.724 12.482 1.00 94.12 95 SER A N 1
ATOM 749 C CA . SER A 1 95 ? -51.926 12.348 13.401 1.00 94.12 95 SER A CA 1
ATOM 750 C C . SER A 1 95 ? -50.845 13.186 12.700 1.00 94.12 95 SER A C 1
ATOM 752 O O . SER A 1 95 ? -50.394 14.191 13.250 1.00 94.12 95 SER A O 1
ATOM 754 N N . PHE A 1 96 ? -50.440 12.783 11.492 1.00 95.12 96 PHE A N 1
ATOM 755 C CA . PHE A 1 96 ? -49.444 13.478 10.686 1.00 95.12 96 PHE A CA 1
ATOM 756 C C . PHE A 1 96 ? -50.031 14.757 10.085 1.00 95.12 96 PHE A C 1
ATOM 758 O O . PHE A 1 96 ? -49.546 15.850 10.375 1.00 95.12 96 PHE A O 1
ATOM 765 N N . ASP A 1 97 ? -51.113 14.635 9.321 1.00 96.50 97 ASP A N 1
ATOM 766 C CA . ASP A 1 97 ? -51.740 15.746 8.604 1.00 96.50 97 ASP A CA 1
ATOM 767 C C . ASP A 1 97 ? -52.300 16.811 9.554 1.00 96.50 97 ASP A C 1
ATOM 769 O O . ASP A 1 97 ? -52.075 18.002 9.345 1.00 96.50 97 ASP A O 1
ATOM 773 N N . ILE A 1 98 ? -52.935 16.405 10.662 1.00 95.94 98 ILE A N 1
ATOM 774 C CA . ILE A 1 98 ? -53.434 17.327 11.698 1.00 95.94 98 ILE A CA 1
ATOM 775 C C . ILE A 1 98 ? -52.294 18.188 12.247 1.00 95.94 98 ILE A C 1
ATOM 777 O O . ILE A 1 98 ? -52.460 19.394 12.436 1.00 95.94 98 ILE A O 1
ATOM 781 N N . GLN A 1 99 ? -51.123 17.592 12.501 1.00 96.00 99 GLN A N 1
ATOM 782 C CA . GLN A 1 99 ? -49.973 18.329 13.019 1.00 96.00 99 GLN A CA 1
ATOM 783 C C . GLN A 1 99 ? -49.491 19.388 12.018 1.00 96.00 99 GLN A C 1
ATOM 785 O O . GLN A 1 99 ? -49.159 20.507 12.416 1.00 96.00 99 GLN A O 1
ATOM 790 N N . PHE A 1 100 ? -49.457 19.049 10.729 1.00 97.31 100 PHE A N 1
ATOM 791 C CA . PHE A 1 100 ? -49.071 19.985 9.677 1.00 97.31 100 PHE A CA 1
ATOM 792 C C . PHE A 1 100 ? -50.101 21.096 9.492 1.00 97.31 100 PHE A C 1
ATOM 794 O O . PHE A 1 100 ? -49.723 22.265 9.518 1.00 97.31 100 PHE A O 1
ATOM 801 N N . ILE A 1 101 ? -51.387 20.761 9.393 1.00 96.81 101 ILE A N 1
ATOM 802 C CA . ILE A 1 101 ? -52.456 21.741 9.181 1.00 96.81 101 ILE A CA 1
ATOM 803 C C . ILE A 1 101 ? -52.548 22.704 10.364 1.00 96.81 101 ILE A C 1
ATOM 805 O O . ILE A 1 101 ? -52.542 23.914 10.162 1.00 96.81 101 ILE A O 1
ATOM 809 N N . ASN A 1 102 ? -52.521 22.208 11.604 1.00 96.12 102 ASN A N 1
ATOM 810 C CA . ASN A 1 102 ? -52.505 23.080 12.782 1.00 96.12 102 ASN A CA 1
ATOM 811 C C . ASN A 1 102 ? -51.244 23.950 12.835 1.00 96.12 102 ASN A C 1
ATOM 813 O O . ASN A 1 102 ? -51.312 25.108 13.239 1.00 96.12 102 ASN A O 1
ATOM 817 N N . SER A 1 103 ? -50.087 23.434 12.404 1.00 96.12 103 SER A N 1
ATOM 818 C CA . SER A 1 103 ? -48.887 24.265 12.300 1.00 96.12 103 SER A CA 1
ATOM 819 C C . SER A 1 103 ? -49.032 25.371 11.255 1.00 96.12 103 SER A C 1
ATOM 821 O O . SER A 1 103 ? -48.448 26.432 11.458 1.00 96.12 103 SER A O 1
ATOM 823 N N . GLU A 1 104 ? -49.736 25.136 10.151 1.00 96.94 104 GLU A N 1
ATOM 824 C CA . GLU A 1 104 ? -49.975 26.142 9.114 1.00 96.94 104 GLU A CA 1
ATOM 825 C C . GLU A 1 104 ? -51.031 27.174 9.551 1.00 96.94 104 GLU A C 1
ATOM 827 O O . GLU A 1 104 ? -50.805 28.376 9.410 1.00 96.94 104 GLU A O 1
ATOM 832 N N . LEU A 1 105 ? -52.114 26.736 10.203 1.00 95.94 105 LEU A N 1
ATOM 833 C CA . LEU A 1 105 ? -53.126 27.603 10.823 1.00 95.94 105 LEU A CA 1
ATOM 834 C C . LEU A 1 105 ? -52.517 28.525 11.893 1.00 95.94 105 LEU A C 1
ATOM 836 O O . LEU A 1 105 ? -52.765 29.732 11.898 1.00 95.94 105 LEU A O 1
ATOM 840 N N . ASN A 1 106 ? -51.637 27.990 12.743 1.00 94.62 106 ASN A N 1
ATOM 841 C CA . ASN A 1 106 ? -50.928 28.781 13.751 1.00 94.62 106 ASN A CA 1
ATOM 842 C C . ASN A 1 106 ? -50.008 29.842 13.126 1.00 94.62 106 ASN A C 1
ATOM 844 O O . ASN A 1 106 ? -49.869 30.930 13.676 1.00 94.62 106 ASN A O 1
ATOM 848 N N . ARG A 1 107 ? -49.387 29.568 11.968 1.00 93.88 107 ARG A N 1
ATOM 849 C CA . ARG A 1 107 ? -48.516 30.542 11.277 1.00 93.88 107 ARG A CA 1
ATOM 850 C C . ARG A 1 107 ? -49.283 31.753 10.759 1.00 93.88 107 ARG A C 1
ATOM 852 O O . ARG A 1 107 ? -48.703 32.831 10.664 1.00 93.88 107 ARG A O 1
ATOM 859 N N . ILE A 1 108 ? -50.558 31.576 10.425 1.00 94.81 108 ILE A N 1
ATOM 860 C CA . ILE A 1 108 ? -51.433 32.658 9.964 1.00 94.81 108 ILE A CA 1
ATOM 861 C C . ILE A 1 108 ? -52.272 33.263 11.100 1.00 94.81 108 ILE A C 1
ATOM 863 O O . ILE A 1 108 ? -53.115 34.114 10.833 1.00 94.81 108 ILE A O 1
ATOM 867 N N . ASN A 1 109 ? -52.017 32.861 12.353 1.00 93.81 109 ASN A N 1
ATOM 868 C CA . ASN A 1 109 ? -52.766 33.262 13.546 1.00 93.81 109 ASN A CA 1
ATOM 869 C C . ASN A 1 109 ? -54.277 32.977 13.443 1.00 93.81 109 ASN A C 1
ATOM 871 O O . ASN A 1 109 ? -55.092 33.778 13.902 1.00 93.81 109 ASN A O 1
ATOM 875 N N . TYR A 1 110 ? -54.660 31.851 12.832 1.00 93.31 110 TYR A N 1
ATOM 876 C CA . TYR A 1 110 ? -56.060 31.428 12.816 1.00 93.31 110 TYR A CA 1
ATOM 877 C C . TYR A 1 110 ? -56.493 30.999 14.234 1.00 93.31 110 TYR A C 1
ATOM 879 O O . TYR A 1 110 ? -55.741 30.281 14.894 1.00 93.31 110 TYR A O 1
ATOM 887 N N . PRO A 1 111 ? -57.670 31.421 14.735 1.00 88.62 111 PRO A N 1
ATOM 888 C CA . PRO A 1 111 ? -58.031 31.291 16.155 1.00 88.62 111 PRO A CA 1
ATOM 889 C C . PRO A 1 111 ? -58.413 29.872 16.605 1.00 88.62 111 PRO A C 1
ATOM 891 O O . PRO A 1 111 ? -58.561 29.634 17.801 1.00 88.62 111 PRO A O 1
ATOM 894 N N . SER A 1 112 ? -58.593 28.941 15.669 1.00 91.38 112 SER A N 1
ATOM 895 C CA . SER A 1 112 ? -59.120 27.596 15.921 1.00 91.38 112 SER A CA 1
ATOM 896 C C . SER A 1 112 ? -58.223 26.528 15.299 1.00 91.38 112 SER A C 1
ATOM 898 O O . SER A 1 112 ? -57.613 26.748 14.251 1.00 91.38 112 SER A O 1
ATOM 900 N N . SER A 1 113 ? -58.145 25.354 15.925 1.00 92.62 113 SER A N 1
ATOM 901 C CA . SER A 1 113 ? -57.465 24.194 15.348 1.00 92.62 113 SER A CA 1
ATOM 902 C C . SER A 1 113 ? -58.389 23.443 14.387 1.00 92.62 113 SER A C 1
ATOM 904 O O . SER A 1 113 ? -59.607 23.612 14.414 1.00 92.62 113 SER A O 1
ATOM 906 N N . ILE A 1 114 ? -57.838 22.546 13.568 1.00 92.88 114 ILE A N 1
ATOM 907 C CA . ILE A 1 114 ? -58.641 21.687 12.685 1.00 92.88 114 ILE A CA 1
ATOM 908 C C . ILE A 1 114 ? -59.675 20.847 13.457 1.00 92.88 114 ILE A C 1
ATOM 910 O O . ILE A 1 114 ? -60.745 20.564 12.924 1.00 92.88 114 ILE A O 1
ATOM 914 N N . ASN A 1 115 ? -59.384 20.505 14.720 1.00 90.88 115 ASN A N 1
ATOM 915 C CA . ASN A 1 115 ? -60.300 19.760 15.588 1.00 90.88 115 ASN A CA 1
ATOM 916 C C . ASN A 1 115 ? -61.534 20.583 15.979 1.00 90.88 115 ASN A C 1
ATOM 918 O O . ASN A 1 115 ? -62.573 19.999 16.249 1.00 90.88 115 ASN A O 1
ATOM 922 N N . ASP A 1 116 ? -61.417 21.913 16.003 1.00 91.62 116 ASP A N 1
ATOM 923 C CA . ASP A 1 116 ? -62.513 22.824 16.349 1.00 91.62 116 ASP A CA 1
ATOM 924 C C . ASP A 1 116 ? -63.344 23.211 15.109 1.00 91.62 116 ASP A C 1
ATOM 926 O O . ASP A 1 116 ? -64.472 23.679 15.230 1.00 91.62 116 ASP A O 1
ATOM 930 N N . ILE A 1 117 ? -62.771 23.048 13.910 1.00 92.19 117 ILE A N 1
ATOM 931 C CA . ILE A 1 117 ? -63.388 23.400 12.619 1.00 92.19 117 ILE A CA 1
ATOM 932 C C . ILE A 1 117 ? -64.255 22.251 12.074 1.00 92.19 117 ILE A C 1
ATOM 934 O O . ILE A 1 117 ? -65.262 22.493 11.405 1.00 92.19 117 ILE A O 1
ATOM 938 N N . CYS A 1 118 ? -63.842 21.004 12.309 1.00 92.69 118 CYS A N 1
ATOM 939 C CA . CYS A 1 118 ? -64.510 19.803 11.801 1.00 92.69 118 CYS A CA 1
ATOM 940 C C . CYS A 1 118 ? -65.497 19.244 12.836 1.00 92.69 118 CYS A C 1
ATOM 942 O O . CYS A 1 118 ? -65.299 19.412 14.035 1.00 92.69 118 CYS A O 1
ATOM 944 N N . SER A 1 119 ? -66.530 18.522 12.391 1.00 91.62 119 SER A N 1
ATOM 945 C CA . SER A 1 119 ? -67.489 17.897 13.317 1.00 91.62 119 SER A CA 1
ATOM 946 C C . SER A 1 119 ? -66.909 16.663 14.014 1.00 91.62 119 SER A C 1
ATOM 948 O O . SER A 1 119 ? -67.232 16.377 15.161 1.00 91.62 119 SER A O 1
ATOM 950 N N . GLU A 1 120 ? -66.071 15.912 13.299 1.00 93.75 120 GLU A N 1
ATOM 951 C CA . GLU A 1 120 ? -65.398 14.706 13.776 1.00 93.75 120 GLU A CA 1
ATOM 952 C C . GLU A 1 120 ? -64.143 14.464 12.927 1.00 93.75 120 GLU A C 1
ATOM 954 O O . GLU A 1 120 ? -64.120 14.825 11.747 1.00 93.75 120 GLU A O 1
ATOM 959 N N . ILE A 1 121 ? -63.109 13.839 13.500 1.00 95.94 121 ILE A N 1
ATOM 960 C CA . ILE A 1 121 ? -61.922 13.407 12.754 1.00 95.94 121 ILE A CA 1
ATOM 961 C C . ILE A 1 121 ? -61.648 11.922 12.996 1.00 95.94 121 ILE A C 1
ATOM 963 O O . ILE A 1 121 ? -61.472 11.485 14.133 1.00 95.94 121 ILE A O 1
ATOM 967 N N . THR A 1 122 ? -61.536 11.148 11.918 1.00 96.38 122 THR A N 1
ATOM 968 C CA . THR A 1 122 ? -61.237 9.713 11.965 1.00 96.38 122 THR A CA 1
ATOM 969 C C . THR A 1 122 ? -59.914 9.381 11.281 1.00 96.38 122 THR A C 1
ATOM 971 O O . THR A 1 122 ? -59.635 9.803 10.158 1.00 96.38 122 THR A O 1
ATOM 974 N N . CYS A 1 123 ? -59.108 8.555 11.954 1.00 96.62 123 CYS A N 1
ATOM 975 C CA . CYS A 1 123 ? -57.862 8.005 11.424 1.00 96.62 123 CYS A CA 1
ATOM 976 C C . CYS A 1 123 ? -58.106 6.630 10.781 1.00 96.62 123 CYS A C 1
ATOM 978 O O . CYS A 1 123 ? -58.263 5.627 11.486 1.00 96.62 123 CYS A O 1
ATOM 980 N N . ALA A 1 124 ? -58.104 6.549 9.448 1.00 96.06 124 ALA A N 1
ATOM 981 C CA . ALA A 1 124 ? -58.381 5.292 8.745 1.00 96.06 124 ALA A CA 1
ATOM 982 C C . ALA A 1 124 ? -57.271 4.233 8.931 1.00 96.06 124 ALA A C 1
ATOM 984 O O . ALA A 1 124 ? -57.544 3.033 8.853 1.00 96.06 124 ALA A O 1
ATOM 985 N N . MET A 1 125 ? -56.032 4.629 9.249 1.00 96.12 125 MET A N 1
ATOM 986 C CA . MET A 1 125 ? -54.953 3.697 9.608 1.00 96.12 125 MET A CA 1
ATOM 987 C C . MET A 1 125 ? -55.237 2.966 10.927 1.00 96.12 125 MET A C 1
ATOM 989 O O . MET A 1 125 ? -54.938 1.776 11.031 1.00 96.12 125 MET A O 1
ATOM 993 N N . GLU A 1 126 ? -55.840 3.633 11.916 1.00 94.56 126 GLU A N 1
ATOM 994 C CA . GLU A 1 126 ? -56.234 2.974 13.169 1.00 94.56 126 GLU A CA 1
ATOM 995 C C . GLU A 1 126 ? -57.435 2.046 12.951 1.00 94.56 126 GLU A C 1
ATOM 997 O O . GLU A 1 126 ? -57.408 0.903 13.409 1.00 94.56 126 GLU A O 1
ATOM 1002 N N . LEU A 1 127 ? -58.418 2.453 12.135 1.00 93.38 127 LEU A N 1
ATOM 1003 C CA . LEU A 1 127 ? -59.496 1.553 11.698 1.00 93.38 127 LEU A CA 1
ATOM 1004 C C . LEU A 1 127 ? -58.951 0.309 10.982 1.00 93.38 127 LEU A C 1
ATOM 1006 O O . LEU A 1 127 ? -59.398 -0.808 11.233 1.00 93.38 127 LEU A O 1
ATOM 1010 N N . THR A 1 128 ? -57.937 0.483 10.133 1.00 93.69 128 THR A N 1
ATOM 1011 C CA . THR A 1 128 ? -57.268 -0.623 9.435 1.00 93.69 128 THR A CA 1
ATOM 1012 C C . THR A 1 128 ? -56.608 -1.593 10.417 1.00 93.69 128 THR A C 1
ATOM 1014 O O . THR A 1 128 ? -56.720 -2.808 10.249 1.00 93.69 128 THR A O 1
ATOM 1017 N N . LYS A 1 129 ? -55.928 -1.088 11.454 1.00 92.81 129 LYS A N 1
ATOM 1018 C CA . LYS A 1 129 ? -55.287 -1.927 12.482 1.00 92.81 129 LYS A CA 1
ATOM 1019 C C . LYS A 1 129 ? -56.299 -2.756 13.255 1.00 92.81 129 LYS A C 1
ATOM 1021 O O . LYS A 1 129 ? -56.068 -3.950 13.439 1.00 92.81 129 LYS A O 1
ATOM 1026 N N . LEU A 1 130 ? -57.412 -2.135 13.647 1.00 90.44 130 LEU A N 1
ATOM 1027 C CA . LEU A 1 130 ? -58.517 -2.811 14.323 1.00 90.44 130 LEU A CA 1
ATOM 1028 C C . LEU A 1 130 ? -59.109 -3.906 13.429 1.00 90.44 130 LEU A C 1
ATOM 1030 O O . LEU A 1 130 ? -59.159 -5.067 13.826 1.00 90.44 130 LEU A O 1
ATOM 1034 N N . LYS A 1 131 ? -59.458 -3.570 12.182 1.00 89.62 131 LYS A N 1
ATOM 1035 C CA . LYS A 1 131 ? -60.082 -4.503 11.231 1.00 89.62 131 LYS A CA 1
ATOM 1036 C C . LYS A 1 131 ? -59.163 -5.669 10.842 1.00 89.62 131 LYS A C 1
ATOM 1038 O O . LYS A 1 131 ? -59.649 -6.760 10.571 1.00 89.62 131 LYS A O 1
ATOM 1043 N N . PHE A 1 132 ? -57.842 -5.469 10.811 1.00 89.62 132 PHE A N 1
ATOM 1044 C CA . PHE A 1 132 ? -56.869 -6.530 10.493 1.00 89.62 132 PHE A CA 1
ATOM 1045 C C . PHE A 1 132 ? -56.283 -7.226 11.725 1.00 89.62 132 PHE A C 1
ATOM 1047 O O . PHE A 1 132 ? -55.382 -8.052 11.560 1.00 89.62 132 PHE A O 1
ATOM 1054 N N . ASN A 1 133 ? -56.748 -6.891 12.933 1.00 88.62 133 ASN A N 1
ATOM 1055 C CA . ASN A 1 133 ? -56.223 -7.408 14.196 1.00 88.62 133 ASN A CA 1
ATOM 1056 C C . ASN A 1 133 ? -54.679 -7.336 14.270 1.00 88.62 133 ASN A C 1
ATOM 1058 O O . ASN A 1 133 ? -53.993 -8.328 14.521 1.00 88.62 133 ASN A O 1
ATOM 1062 N N . SER A 1 134 ? -54.116 -6.164 13.948 1.00 85.06 134 SER A N 1
ATOM 1063 C CA . SER A 1 134 ? -52.669 -5.939 13.847 1.00 85.06 134 SER A CA 1
ATOM 1064 C C . SER A 1 134 ? -52.196 -4.882 14.836 1.00 85.06 134 SER A C 1
ATOM 1066 O O . SER A 1 134 ? -52.619 -3.730 14.785 1.00 85.06 134 SER A O 1
ATOM 1068 N N . GLU A 1 135 ? -51.206 -5.234 15.655 1.00 84.56 135 GLU A N 1
ATOM 1069 C CA . GLU A 1 135 ? -50.523 -4.288 16.550 1.00 84.56 135 GLU A CA 1
ATOM 1070 C C . GLU A 1 135 ? -49.609 -3.302 15.795 1.00 84.56 135 GLU A C 1
ATOM 1072 O O . GLU A 1 135 ? -49.213 -2.266 16.328 1.00 84.56 135 GLU A O 1
ATOM 1077 N N . LYS A 1 136 ? -49.259 -3.603 14.536 1.00 86.81 136 LYS A N 1
ATOM 1078 C CA . LYS A 1 136 ? -48.393 -2.762 13.694 1.00 86.81 136 LYS A CA 1
ATOM 1079 C C . LYS A 1 136 ? -49.209 -1.891 12.748 1.00 86.81 136 LYS A C 1
ATOM 1081 O O . LYS A 1 136 ? -50.166 -2.373 12.143 1.00 86.81 136 LYS A O 1
ATOM 1086 N N . ASN A 1 137 ? -48.750 -0.657 12.536 1.00 88.56 137 ASN A N 1
ATOM 1087 C CA . ASN A 1 137 ? -49.285 0.233 11.505 1.00 88.56 137 ASN A CA 1
ATOM 1088 C C . ASN A 1 137 ? -49.120 -0.397 10.114 1.00 88.56 137 ASN A C 1
ATOM 1090 O O . ASN A 1 137 ? -48.045 -0.888 9.756 1.00 88.56 137 ASN A O 1
ATOM 1094 N N . ILE A 1 138 ? -50.191 -0.363 9.327 1.00 88.75 138 ILE A N 1
ATOM 1095 C CA . ILE A 1 138 ? -50.240 -0.886 7.960 1.00 88.75 138 ILE A CA 1
ATOM 1096 C C . ILE A 1 138 ? -50.297 0.309 7.011 1.00 88.75 138 ILE A C 1
ATOM 1098 O O . ILE A 1 138 ? -51.059 1.243 7.241 1.00 88.75 138 ILE A O 1
ATOM 1102 N N . SER A 1 139 ? -49.481 0.310 5.955 1.00 91.94 139 SER A N 1
ATOM 1103 C CA . SER A 1 139 ? -49.515 1.383 4.954 1.00 91.94 139 SER A CA 1
ATOM 1104 C C . SER A 1 139 ? -50.804 1.340 4.135 1.00 91.94 139 SER A C 1
ATOM 1106 O O . SER A 1 139 ? -51.345 0.259 3.895 1.00 91.94 139 SER A O 1
ATOM 1108 N N . GLN A 1 140 ? -51.240 2.500 3.640 1.00 93.69 140 GLN A N 1
ATOM 1109 C CA . GLN A 1 140 ? -52.436 2.629 2.804 1.00 93.69 140 GLN A CA 1
ATOM 1110 C C . GLN A 1 140 ? -52.392 1.697 1.592 1.00 93.69 140 GLN A C 1
ATOM 1112 O O . GLN A 1 140 ? -53.357 0.989 1.340 1.00 93.69 140 GLN A O 1
ATOM 1117 N N . ASP A 1 141 ? -51.237 1.582 0.927 1.00 90.62 141 ASP A N 1
ATOM 1118 C CA . ASP A 1 141 ? -51.029 0.625 -0.168 1.00 90.62 141 ASP A CA 1
ATOM 1119 C C . ASP A 1 141 ? -51.333 -0.817 0.235 1.00 90.62 141 ASP A C 1
ATOM 1121 O O . ASP A 1 141 ? -51.951 -1.573 -0.512 1.00 90.62 141 ASP A O 1
ATOM 1125 N N . ASN A 1 142 ? -50.851 -1.236 1.407 1.00 90.44 142 ASN A N 1
ATOM 1126 C CA . ASN A 1 142 ? -51.024 -2.609 1.862 1.00 90.44 142 ASN A CA 1
ATOM 1127 C C . ASN A 1 142 ? -52.468 -2.874 2.284 1.00 90.44 142 ASN A C 1
ATOM 1129 O O . ASN A 1 142 ? -52.941 -3.995 2.096 1.00 90.44 142 ASN A O 1
ATOM 1133 N N . ALA A 1 143 ? -53.148 -1.865 2.828 1.00 91.81 143 ALA A N 1
ATOM 1134 C CA . ALA A 1 143 ? -54.564 -1.925 3.152 1.00 91.81 143 ALA A CA 1
ATOM 1135 C C . ALA A 1 143 ? -55.426 -1.988 1.882 1.00 91.81 143 ALA A C 1
ATOM 1137 O O . ALA A 1 143 ? -56.218 -2.917 1.739 1.00 91.81 143 ALA A O 1
ATOM 1138 N N . CYS A 1 144 ? -55.171 -1.108 0.909 1.00 93.19 144 CYS A N 1
ATOM 1139 C CA . CYS A 1 144 ? -55.815 -1.104 -0.405 1.00 93.19 144 CYS A CA 1
ATOM 1140 C C . CYS A 1 144 ? -55.673 -2.460 -1.106 1.00 93.19 144 CYS A C 1
ATOM 1142 O O . CYS A 1 144 ? -56.669 -3.071 -1.490 1.00 93.19 144 CYS A O 1
ATOM 1144 N N . LYS A 1 145 ? -54.451 -3.007 -1.166 1.00 90.56 145 LYS A N 1
ATOM 1145 C CA . LYS A 1 145 ? -54.194 -4.332 -1.756 1.00 90.56 145 LYS A CA 1
ATOM 1146 C C . LYS A 1 145 ? -54.961 -5.461 -1.074 1.00 90.56 145 LYS A C 1
ATOM 1148 O O . LYS A 1 145 ? -55.366 -6.400 -1.751 1.00 90.56 145 LYS A O 1
ATOM 1153 N N . ARG A 1 146 ? -55.137 -5.413 0.252 1.00 90.75 146 ARG A N 1
ATOM 1154 C CA . ARG A 1 146 ? -55.914 -6.434 0.973 1.00 90.75 146 ARG A CA 1
ATOM 1155 C C . ARG A 1 146 ? -57.410 -6.344 0.685 1.00 90.75 146 ARG A C 1
ATOM 1157 O O . ARG A 1 146 ? -58.074 -7.366 0.748 1.00 90.75 146 ARG A O 1
ATOM 1164 N N . TYR A 1 147 ? -57.916 -5.172 0.321 1.00 91.56 147 TYR A N 1
ATOM 1165 C CA . TYR A 1 147 ? -59.305 -4.963 -0.102 1.00 91.56 147 TYR A CA 1
ATOM 1166 C C . TYR A 1 147 ? -59.508 -5.004 -1.625 1.00 91.56 147 TYR A C 1
ATOM 1168 O O . TYR A 1 147 ? -60.565 -4.605 -2.125 1.00 91.56 147 TYR A O 1
ATOM 1176 N N . GLY A 1 148 ? -58.494 -5.456 -2.373 1.00 87.94 148 GLY A N 1
ATOM 1177 C CA . GLY A 1 148 ? -58.547 -5.539 -3.833 1.00 87.94 148 GLY A CA 1
ATOM 1178 C C . GLY A 1 148 ? -58.721 -4.185 -4.529 1.00 87.94 148 GLY A C 1
ATOM 1179 O O . GLY A 1 148 ? -59.226 -4.149 -5.643 1.00 87.94 148 GLY A O 1
ATOM 1180 N N . ILE A 1 149 ? -58.353 -3.081 -3.872 1.00 91.19 149 ILE A N 1
ATOM 1181 C CA . ILE A 1 149 ? -58.358 -1.738 -4.463 1.00 91.19 149 ILE A CA 1
ATOM 1182 C C . ILE A 1 149 ? -57.154 -1.623 -5.402 1.00 91.19 149 ILE A C 1
ATOM 1184 O O . ILE A 1 149 ? -56.021 -1.913 -4.994 1.00 91.19 149 ILE A O 1
ATOM 1188 N N . ASP A 1 150 ? -57.390 -1.205 -6.647 1.00 85.56 150 ASP A N 1
ATOM 1189 C CA . ASP A 1 150 ? -56.314 -1.012 -7.615 1.00 85.56 150 ASP A CA 1
ATOM 1190 C C . ASP A 1 150 ? -55.544 0.284 -7.335 1.00 85.56 150 ASP A C 1
ATOM 1192 O O . ASP A 1 150 ? -56.086 1.384 -7.366 1.00 85.56 150 ASP A O 1
ATOM 1196 N N . ILE A 1 151 ? -54.242 0.144 -7.096 1.00 87.25 151 ILE A N 1
ATOM 1197 C CA . ILE A 1 151 ? -53.321 1.264 -6.876 1.00 87.25 151 ILE A CA 1
ATOM 1198 C C . ILE A 1 151 ? -52.372 1.477 -8.065 1.00 87.25 151 ILE A C 1
ATOM 1200 O O . ILE A 1 151 ? -51.430 2.259 -7.968 1.00 87.25 151 ILE A O 1
ATOM 1204 N N . SER A 1 152 ? -52.565 0.771 -9.185 1.00 81.06 152 SER A N 1
ATOM 1205 C CA . SER A 1 152 ? -51.672 0.813 -10.353 1.00 81.06 152 SER A CA 1
ATOM 1206 C C . SER A 1 152 ? -51.543 2.214 -10.970 1.00 81.06 152 SER A C 1
ATOM 1208 O O . SER A 1 152 ? -50.476 2.590 -11.465 1.00 81.06 152 SER A O 1
ATOM 1210 N N . HIS A 1 153 ? -52.607 3.015 -10.876 1.00 74.38 153 HIS A N 1
ATOM 1211 C CA . HIS A 1 153 ? -52.655 4.403 -11.332 1.00 74.38 153 HIS A CA 1
ATOM 1212 C C . HIS A 1 153 ? -51.813 5.359 -10.464 1.00 74.38 153 HIS A C 1
ATOM 1214 O O . HIS A 1 153 ? -51.432 6.437 -10.923 1.00 74.38 153 HIS A O 1
ATOM 1220 N N . ARG A 1 154 ? -51.430 4.942 -9.249 1.00 78.50 154 ARG A N 1
ATOM 1221 C CA . ARG A 1 154 ? -50.580 5.689 -8.315 1.00 78.50 154 ARG A CA 1
ATOM 1222 C C . ARG A 1 154 ? -49.097 5.407 -8.576 1.00 78.50 154 ARG A C 1
ATOM 1224 O O . ARG A 1 154 ? -48.453 4.617 -7.887 1.00 78.50 154 ARG A O 1
ATOM 1231 N N . LYS A 1 155 ? -48.531 6.048 -9.606 1.00 67.31 155 LYS A N 1
ATOM 1232 C CA . LYS A 1 155 ? -47.093 5.919 -9.943 1.00 67.31 155 LYS A CA 1
ATOM 1233 C C . LYS A 1 155 ? -46.169 6.615 -8.932 1.00 67.31 155 LYS A C 1
ATOM 1235 O O . LYS A 1 155 ? -45.046 6.159 -8.718 1.00 67.31 155 LYS A O 1
ATOM 1240 N N . THR A 1 156 ? -46.634 7.703 -8.327 1.00 72.25 156 THR A N 1
ATOM 1241 C CA . THR A 1 156 ? -45.988 8.471 -7.251 1.00 72.25 156 THR A CA 1
ATOM 1242 C C . THR A 1 156 ? -47.051 8.876 -6.236 1.00 72.25 156 THR A C 1
ATOM 1244 O O . THR A 1 156 ? -48.236 8.877 -6.570 1.00 72.25 156 THR A O 1
ATOM 1247 N N . HIS A 1 157 ? -46.630 9.201 -5.015 1.00 74.75 157 HIS A N 1
ATOM 1248 C CA . HIS A 1 157 ? -47.522 9.789 -4.018 1.00 74.75 157 HIS A CA 1
ATOM 1249 C C . HIS A 1 157 ? -47.983 11.185 -4.461 1.00 74.75 157 HIS A C 1
ATOM 1251 O O . HIS A 1 157 ? -47.226 11.897 -5.130 1.00 74.75 157 HIS A O 1
ATOM 1257 N N . GLY A 1 158 ? -49.216 11.539 -4.114 1.00 86.31 158 GLY A N 1
ATOM 1258 C CA . GLY A 1 158 ? -49.819 12.831 -4.412 1.00 86.31 158 GLY A CA 1
ATOM 1259 C C . GLY A 1 158 ? -51.137 12.969 -3.663 1.00 86.31 158 GLY A C 1
ATOM 1260 O O . GLY A 1 158 ? -51.940 12.033 -3.656 1.00 86.31 158 GLY A O 1
ATOM 1261 N N . ALA A 1 159 ? -51.381 14.143 -3.083 1.00 91.94 159 ALA A N 1
ATOM 1262 C CA . ALA A 1 159 ? -52.430 14.313 -2.081 1.00 91.94 159 ALA A CA 1
ATOM 1263 C C . ALA A 1 159 ? -53.823 13.911 -2.605 1.00 91.94 159 ALA A C 1
ATOM 1265 O O . ALA A 1 159 ? -54.605 13.249 -1.926 1.00 91.94 159 ALA A O 1
ATOM 1266 N N . LEU A 1 160 ? -54.144 14.247 -3.860 1.00 93.81 160 LEU A N 1
ATOM 1267 C CA . LEU A 1 160 ? -55.467 13.959 -4.423 1.00 93.81 160 LEU A CA 1
ATOM 1268 C C . LEU A 1 160 ? -55.735 12.461 -4.623 1.00 93.81 160 LEU A C 1
ATOM 1270 O O . LEU A 1 160 ? -56.819 11.978 -4.290 1.00 93.81 160 LEU A O 1
ATOM 1274 N N . ILE A 1 161 ? -54.774 11.723 -5.189 1.00 92.00 161 ILE A N 1
ATOM 1275 C CA . ILE A 1 161 ? -54.945 10.281 -5.416 1.00 92.00 161 ILE A CA 1
ATOM 1276 C C . ILE A 1 161 ? -54.962 9.524 -4.085 1.00 92.00 161 ILE A C 1
ATOM 1278 O O . ILE A 1 161 ? -55.691 8.545 -3.939 1.00 92.00 161 ILE A O 1
ATOM 1282 N N . ASP A 1 162 ? -54.239 10.031 -3.091 1.00 93.50 162 ASP A N 1
ATOM 1283 C CA . ASP A 1 162 ? -54.145 9.441 -1.760 1.00 93.50 162 ASP A CA 1
ATOM 1284 C C . ASP A 1 162 ? -55.429 9.663 -0.960 1.00 93.50 162 ASP A C 1
ATOM 1286 O O . ASP A 1 162 ? -55.956 8.713 -0.375 1.00 93.50 162 ASP A O 1
ATOM 1290 N N . ALA A 1 163 ? -56.019 10.859 -1.035 1.00 95.12 163 ALA A N 1
ATOM 1291 C CA . ALA A 1 163 ? -57.345 11.137 -0.492 1.00 95.12 163 ALA A CA 1
ATOM 1292 C C . ALA A 1 163 ? -58.436 10.272 -1.157 1.00 95.12 163 ALA A C 1
ATOM 1294 O O . ALA A 1 163 ? -59.310 9.742 -0.469 1.00 95.12 163 ALA A O 1
ATOM 1295 N N . ALA A 1 164 ? -58.366 10.058 -2.478 1.00 93.81 164 ALA A N 1
ATOM 1296 C CA . ALA A 1 164 ? -59.315 9.204 -3.200 1.00 93.81 164 ALA A CA 1
ATOM 1297 C C . ALA A 1 164 ? -59.205 7.725 -2.789 1.00 93.81 164 ALA A C 1
ATOM 1299 O O . ALA A 1 164 ? -60.214 7.085 -2.491 1.00 93.81 164 ALA A O 1
ATOM 1300 N N . LEU A 1 165 ? -57.981 7.196 -2.702 1.00 94.75 165 LEU A N 1
ATOM 1301 C CA . LEU A 1 165 ? -57.732 5.836 -2.217 1.00 94.75 165 LEU A CA 1
ATOM 1302 C C . LEU A 1 165 ? -58.148 5.672 -0.751 1.00 94.75 165 LEU A C 1
ATOM 1304 O O . LEU A 1 165 ? -58.618 4.607 -0.358 1.00 94.75 165 LEU A O 1
ATOM 1308 N N . CYS A 1 166 ? -57.977 6.714 0.068 1.00 96.12 166 CYS A N 1
ATOM 1309 C CA . CYS A 1 166 ? -58.428 6.727 1.458 1.00 96.12 166 CYS A CA 1
ATOM 1310 C C . CYS A 1 166 ? -59.955 6.613 1.527 1.00 96.12 166 CYS A C 1
ATOM 1312 O O . CYS A 1 166 ? -60.459 5.833 2.330 1.00 96.12 166 CYS A O 1
ATOM 1314 N N . ALA A 1 167 ? -60.674 7.315 0.645 1.00 95.12 167 ALA A N 1
ATOM 1315 C CA . ALA A 1 167 ? -62.128 7.245 0.553 1.00 95.12 167 ALA A CA 1
ATOM 1316 C C . ALA A 1 167 ? -62.627 5.839 0.209 1.00 95.12 167 ALA A C 1
ATOM 1318 O O . ALA A 1 167 ? -63.429 5.270 0.950 1.00 95.12 167 ALA A O 1
ATOM 1319 N N . GLU A 1 168 ? -62.109 5.246 -0.871 1.00 93.88 168 GLU A N 1
ATOM 1320 C CA . GLU A 1 168 ? -62.497 3.891 -1.279 1.00 93.88 168 GLU A CA 1
ATOM 1321 C C . GLU A 1 168 ? -62.184 2.863 -0.181 1.00 93.88 168 GLU A C 1
ATOM 1323 O O . GLU A 1 168 ? -62.999 1.991 0.129 1.00 93.88 168 GLU A O 1
ATOM 1328 N N . LEU A 1 169 ? -61.016 2.992 0.453 1.00 95.12 169 LEU A N 1
ATOM 1329 C CA . LEU A 1 169 ? -60.614 2.118 1.545 1.00 95.12 169 LEU A CA 1
ATOM 1330 C C . LEU A 1 169 ? -61.495 2.291 2.786 1.00 95.12 169 LEU A C 1
ATOM 1332 O O . LEU A 1 169 ? -61.870 1.293 3.395 1.00 95.12 169 LEU A O 1
ATOM 1336 N N . PHE A 1 170 ? -61.832 3.523 3.166 1.00 95.56 170 PHE A N 1
ATOM 1337 C CA . PHE A 1 170 ? -62.646 3.808 4.344 1.00 95.56 170 PHE A CA 1
ATOM 1338 C C . PHE A 1 170 ? -64.027 3.161 4.254 1.00 95.56 170 PHE A C 1
ATOM 1340 O O . PHE A 1 170 ? -64.425 2.479 5.194 1.00 95.56 170 PHE A O 1
ATOM 1347 N N . PHE A 1 171 ? -64.718 3.293 3.118 1.00 93.62 171 PHE A N 1
ATOM 1348 C CA . PHE A 1 171 ? -66.029 2.662 2.944 1.00 93.62 171 PHE A CA 1
ATOM 1349 C C . PHE A 1 171 ? -65.950 1.129 2.965 1.00 93.62 171 PHE A C 1
ATOM 1351 O O . PHE A 1 171 ? -66.839 0.484 3.510 1.00 93.62 171 PHE A O 1
ATOM 1358 N N . LYS A 1 172 ? -64.862 0.525 2.463 1.00 92.94 172 LYS A N 1
ATOM 1359 C CA . LYS A 1 172 ? -64.640 -0.927 2.600 1.00 92.94 172 LYS A CA 1
ATOM 1360 C C . LYS A 1 172 ? -64.280 -1.354 4.027 1.00 92.94 172 LYS A C 1
ATOM 1362 O O . LYS A 1 172 ? -64.588 -2.473 4.420 1.00 92.94 172 LYS A O 1
ATOM 1367 N N . LEU A 1 173 ? -63.612 -0.497 4.802 1.00 92.44 173 LEU A N 1
ATOM 1368 C CA . LEU A 1 173 ? -63.278 -0.771 6.204 1.00 92.44 173 LEU A CA 1
ATOM 1369 C C . LEU A 1 173 ? -64.527 -0.784 7.092 1.00 92.44 173 LEU A C 1
ATOM 1371 O O . LEU A 1 173 ? -64.625 -1.630 7.989 1.00 92.44 173 LEU A O 1
ATOM 1375 N N . THR A 1 174 ? -65.453 0.146 6.848 1.00 90.25 174 THR A N 1
ATOM 1376 C CA . THR A 1 174 ? -66.693 0.308 7.620 1.00 90.25 174 THR A CA 1
ATOM 1377 C C . THR A 1 174 ? -67.808 -0.639 7.186 1.00 90.25 174 THR A C 1
ATOM 1379 O O . THR A 1 174 ? -68.723 -0.879 7.967 1.00 90.25 174 THR A O 1
ATOM 1382 N N . ASP A 1 175 ? -67.712 -1.238 6.000 1.00 89.44 175 ASP A N 1
ATOM 1383 C CA . ASP A 1 175 ? -68.601 -2.316 5.575 1.00 89.44 175 ASP A CA 1
ATOM 1384 C C . ASP A 1 175 ? -68.241 -3.637 6.290 1.00 89.44 175 ASP A C 1
ATOM 1386 O O . ASP A 1 175 ? -67.121 -4.156 6.203 1.00 89.44 175 ASP A O 1
ATOM 1390 N N . GLU A 1 176 ? -69.183 -4.189 7.056 1.00 85.81 176 GLU A N 1
ATOM 1391 C CA . GLU A 1 176 ? -69.012 -5.470 7.754 1.00 85.81 176 GLU A CA 1
ATOM 1392 C C . GLU A 1 176 ? -69.172 -6.683 6.827 1.00 85.81 176 GLU A C 1
ATOM 1394 O O . GLU A 1 176 ? -68.710 -7.773 7.163 1.00 85.81 176 GLU A O 1
ATOM 1399 N N . THR A 1 177 ? -69.760 -6.504 5.642 1.00 87.00 177 THR A N 1
ATOM 1400 C CA . THR A 1 177 ? -69.973 -7.584 4.667 1.00 87.00 177 THR A CA 1
ATOM 1401 C C . THR A 1 177 ? -68.724 -7.891 3.835 1.00 87.00 177 THR A C 1
ATOM 1403 O O . THR A 1 177 ? -68.596 -8.984 3.277 1.00 87.00 177 THR A O 1
ATOM 1406 N N . ILE A 1 178 ? -67.765 -6.960 3.777 1.00 86.69 178 ILE A N 1
ATOM 1407 C CA . ILE A 1 178 ? -66.538 -7.091 2.985 1.00 86.69 178 ILE A CA 1
ATOM 1408 C C . ILE A 1 178 ? -65.402 -7.619 3.866 1.00 86.69 178 ILE A C 1
ATOM 1410 O O . ILE A 1 178 ? -64.952 -6.967 4.808 1.00 86.69 178 ILE A O 1
ATOM 1414 N N . THR A 1 179 ? -64.878 -8.796 3.516 1.00 84.69 179 THR A N 1
ATOM 1415 C CA . THR A 1 179 ? -63.732 -9.400 4.213 1.00 84.69 179 THR A CA 1
ATOM 1416 C C . THR A 1 179 ? -62.423 -9.120 3.458 1.00 84.69 179 THR A C 1
ATOM 1418 O O . THR A 1 179 ? -62.343 -9.405 2.261 1.00 84.69 179 THR A O 1
ATOM 1421 N N . PRO A 1 180 ? -61.378 -8.581 4.114 1.00 87.25 180 PRO A N 1
ATOM 1422 C CA . PRO A 1 180 ? -60.074 -8.373 3.490 1.00 87.25 180 PRO A CA 1
ATOM 1423 C C . PRO A 1 180 ? -59.325 -9.693 3.267 1.00 87.25 180 PRO A C 1
ATOM 1425 O O . PRO A 1 180 ? -59.537 -10.683 3.963 1.00 87.25 180 PRO A O 1
ATOM 1428 N N . LEU A 1 181 ? -58.350 -9.683 2.361 1.00 85.12 181 LEU A N 1
ATOM 1429 C CA . LEU A 1 181 ? -57.391 -10.777 2.220 1.00 85.12 181 LEU A CA 1
ATOM 1430 C C . LEU A 1 181 ? -56.573 -10.963 3.511 1.00 85.12 181 LEU A C 1
ATOM 1432 O O . LEU A 1 181 ? -56.042 -9.997 4.068 1.00 85.12 181 LEU A O 1
ATOM 1436 N N . GLU A 1 182 ? -56.367 -12.219 3.925 1.00 82.25 182 GLU A N 1
ATOM 1437 C CA . GLU A 1 182 ? -55.573 -12.562 5.119 1.00 82.25 182 GLU A CA 1
ATOM 1438 C C . GLU A 1 182 ? -54.133 -12.027 5.053 1.00 82.25 182 GLU A C 1
ATOM 1440 O O . GLU A 1 182 ? -53.533 -11.643 6.063 1.00 82.25 182 GLU A O 1
ATOM 1445 N N . ARG A 1 183 ? -53.547 -11.997 3.849 1.00 78.88 183 ARG A N 1
ATOM 1446 C CA . ARG A 1 183 ? -52.171 -11.551 3.610 1.00 78.88 183 ARG A CA 1
ATOM 1447 C C . ARG A 1 183 ? -52.117 -10.571 2.452 1.00 78.88 183 ARG A C 1
ATOM 1449 O O . ARG A 1 183 ? -52.791 -10.734 1.443 1.00 78.88 183 ARG A O 1
ATOM 1456 N N . THR A 1 184 ? -51.247 -9.574 2.582 1.00 80.94 184 THR A N 1
ATOM 1457 C CA . THR A 1 184 ? -50.978 -8.626 1.500 1.00 80.94 184 THR A CA 1
ATOM 1458 C C . THR A 1 184 ? -50.285 -9.354 0.336 1.00 80.94 184 THR A C 1
ATOM 1460 O O . THR A 1 184 ? -49.227 -9.952 0.560 1.00 80.94 184 THR A O 1
ATOM 1463 N N . PRO A 1 185 ? -50.823 -9.286 -0.895 1.00 74.31 185 PRO A N 1
ATOM 1464 C CA . PRO A 1 185 ? -50.184 -9.849 -2.081 1.00 74.31 185 PRO A CA 1
ATOM 1465 C C . PRO A 1 185 ? -48.755 -9.318 -2.275 1.00 74.31 185 PRO A C 1
ATOM 1467 O O . PRO A 1 185 ? -48.504 -8.111 -2.187 1.00 74.31 185 PRO A O 1
ATOM 1470 N N . GLN A 1 186 ? -47.797 -10.212 -2.537 1.00 65.12 186 GLN A N 1
ATOM 1471 C CA . GLN A 1 186 ? -46.408 -9.820 -2.786 1.00 65.12 186 GLN A CA 1
ATOM 1472 C C . GLN A 1 186 ? -46.280 -9.161 -4.163 1.00 65.12 186 GLN A C 1
ATOM 1474 O O . GLN A 1 186 ? -46.539 -9.786 -5.182 1.00 65.12 186 GLN A O 1
ATOM 1479 N N . SER A 1 187 ? -45.827 -7.905 -4.202 1.00 59.00 187 SER A N 1
ATOM 1480 C CA . SER A 1 187 ? -45.645 -7.155 -5.454 1.00 59.00 187 SER A CA 1
ATOM 1481 C C . SER A 1 187 ? -44.233 -7.246 -6.041 1.00 59.00 187 SER A C 1
ATOM 1483 O O . SER A 1 187 ? -43.985 -6.735 -7.130 1.00 59.00 187 SER A O 1
ATOM 1485 N N . LYS A 1 188 ? -43.275 -7.844 -5.320 1.00 56.25 188 LYS A N 1
ATOM 1486 C CA . LYS A 1 188 ? -41.892 -7.987 -5.791 1.00 56.25 188 LYS A CA 1
ATOM 1487 C C . LYS A 1 188 ? -41.644 -9.433 -6.220 1.00 56.25 188 LYS A C 1
ATOM 1489 O O . LYS A 1 188 ? -41.856 -10.320 -5.395 1.00 56.25 188 LYS A O 1
ATOM 1494 N N . PRO A 1 189 ? -41.147 -9.683 -7.446 1.00 53.81 189 PRO A N 1
ATOM 1495 C CA . PRO A 1 189 ? -40.720 -11.022 -7.831 1.00 53.81 189 PRO A CA 1
ATOM 1496 C C . PRO A 1 189 ? -39.621 -11.505 -6.878 1.00 53.81 189 PRO A C 1
ATOM 1498 O O . PRO A 1 189 ? -38.715 -10.739 -6.525 1.00 53.81 189 PRO A O 1
ATOM 1501 N N . HIS A 1 190 ? -39.699 -12.770 -6.459 1.00 48.97 190 HIS A N 1
ATOM 1502 C CA . HIS A 1 190 ? -38.652 -13.409 -5.669 1.00 48.97 190 HIS A CA 1
ATOM 1503 C C . HIS A 1 190 ? -37.354 -13.412 -6.484 1.00 48.97 190 HIS A C 1
ATOM 1505 O O . HIS A 1 190 ? -37.216 -14.147 -7.459 1.00 48.97 190 HIS A O 1
ATOM 1511 N N . ARG A 1 191 ? -36.395 -12.564 -6.103 1.00 51.22 191 ARG A N 1
ATOM 1512 C CA . ARG A 1 191 ? -35.035 -12.631 -6.639 1.00 51.22 191 ARG A CA 1
ATOM 1513 C C . ARG A 1 191 ? -34.262 -13.649 -5.823 1.00 51.22 191 ARG A C 1
ATOM 1515 O O . ARG A 1 191 ? -34.167 -13.506 -4.603 1.00 51.22 191 ARG A O 1
ATOM 1522 N N . ASP A 1 192 ? -33.687 -14.637 -6.498 1.00 52.62 192 ASP A N 1
ATOM 1523 C CA . ASP A 1 192 ? -32.761 -15.549 -5.843 1.00 52.62 192 ASP A CA 1
ATOM 1524 C C . ASP A 1 192 ? -31.624 -14.744 -5.191 1.00 52.62 192 ASP A C 1
ATOM 1526 O O . ASP A 1 192 ? -31.045 -13.851 -5.824 1.00 52.62 192 ASP A O 1
ATOM 1530 N N . PRO A 1 193 ? -31.307 -15.000 -3.911 1.00 55.44 193 PRO A N 1
ATOM 1531 C CA . PRO A 1 193 ? -30.236 -14.291 -3.235 1.00 55.44 193 PRO A CA 1
ATOM 1532 C C . PRO A 1 193 ? -28.906 -14.579 -3.940 1.00 55.44 193 PRO A C 1
ATOM 1534 O O . PRO A 1 193 ? -28.514 -15.736 -4.099 1.00 55.44 193 PRO A O 1
ATOM 1537 N N . LYS A 1 194 ? -28.196 -13.515 -4.340 1.00 60.03 194 LYS A N 1
ATOM 1538 C CA . LYS A 1 194 ? -26.857 -13.609 -4.934 1.00 60.03 194 LYS A CA 1
ATOM 1539 C C . LYS A 1 194 ? -25.936 -14.329 -3.948 1.00 60.03 194 LYS A C 1
ATOM 1541 O O . LYS A 1 194 ? -25.759 -13.894 -2.810 1.00 60.03 194 LYS A O 1
ATOM 1546 N N . LEU A 1 195 ? -25.383 -15.457 -4.377 1.00 66.31 195 LEU A N 1
ATOM 1547 C CA . LEU A 1 195 ? -24.472 -16.258 -3.573 1.00 66.31 195 LEU A CA 1
ATOM 1548 C C . LEU A 1 195 ? -23.103 -15.601 -3.522 1.00 66.31 195 LEU A C 1
ATOM 1550 O O . LEU A 1 195 ? -22.432 -15.471 -4.542 1.00 66.31 195 LEU A O 1
ATOM 1554 N N . LEU A 1 196 ? -22.704 -15.198 -2.322 1.00 72.75 196 LEU A N 1
ATOM 1555 C CA . LEU A 1 196 ? -21.410 -14.580 -2.074 1.00 72.75 196 LEU A CA 1
ATOM 1556 C C . LEU A 1 196 ? -20.472 -15.639 -1.506 1.00 72.75 196 LEU A C 1
ATOM 1558 O O . LEU A 1 196 ? -20.741 -16.265 -0.480 1.00 72.75 196 LEU A O 1
ATOM 1562 N N . THR A 1 197 ? -19.379 -15.846 -2.219 1.00 80.94 197 THR A N 1
ATOM 1563 C CA . THR A 1 197 ? -18.312 -16.798 -1.932 1.00 80.94 197 THR A CA 1
ATOM 1564 C C . THR A 1 197 ? -17.028 -16.035 -1.661 1.00 80.94 197 THR A C 1
ATOM 1566 O O . THR A 1 197 ? -16.745 -15.021 -2.295 1.00 80.94 197 THR A O 1
ATOM 1569 N N . ILE A 1 198 ? -16.194 -16.566 -0.782 1.00 88.50 198 ILE A N 1
ATOM 1570 C CA . ILE A 1 198 ? -14.844 -16.043 -0.608 1.00 88.50 198 ILE A CA 1
ATOM 1571 C C . ILE A 1 198 ? -13.957 -16.401 -1.818 1.00 88.50 198 ILE A C 1
ATOM 1573 O O . ILE A 1 198 ? -14.147 -17.462 -2.435 1.00 88.50 198 ILE A O 1
ATOM 1577 N N . PRO A 1 199 ? -12.975 -15.552 -2.163 1.00 90.62 199 PRO A N 1
ATOM 1578 C CA . PRO A 1 199 ? -11.984 -15.853 -3.189 1.00 90.62 199 PRO A CA 1
ATOM 1579 C C . PRO A 1 199 ? -11.224 -17.159 -2.913 1.00 90.62 199 PRO A C 1
ATOM 1581 O O . PRO A 1 199 ? -10.819 -17.451 -1.783 1.00 90.62 199 PRO A O 1
ATOM 1584 N N . ARG A 1 200 ? -11.011 -17.952 -3.971 1.00 91.00 200 ARG A N 1
ATOM 1585 C CA . ARG A 1 200 ? -10.193 -19.173 -3.908 1.00 91.00 200 ARG A CA 1
ATOM 1586 C C . ARG A 1 200 ? -8.744 -18.820 -3.572 1.00 91.00 200 ARG A C 1
ATOM 1588 O O . ARG A 1 200 ? -8.298 -17.709 -3.859 1.00 91.00 200 ARG A O 1
ATOM 1595 N N . ALA A 1 201 ? -8.016 -19.764 -2.979 1.00 93.56 201 ALA A N 1
ATOM 1596 C CA . ALA A 1 201 ? -6.572 -19.625 -2.837 1.00 93.56 201 ALA A CA 1
ATOM 1597 C C . ALA A 1 201 ? -5.924 -19.502 -4.227 1.00 93.56 201 ALA A C 1
ATOM 1599 O O . ALA A 1 201 ? -6.378 -20.138 -5.182 1.00 93.56 201 ALA A O 1
ATOM 1600 N N . TYR A 1 202 ? -4.893 -18.670 -4.342 1.00 95.31 202 TYR A N 1
ATOM 1601 C CA . TYR A 1 202 ? -4.156 -18.469 -5.588 1.00 95.31 202 TYR A CA 1
ATOM 1602 C C . TYR A 1 202 ? -2.799 -19.156 -5.496 1.00 95.31 202 TYR A C 1
ATOM 1604 O O . TYR A 1 202 ? -2.081 -18.939 -4.527 1.00 95.31 202 TYR A O 1
ATOM 1612 N N . LYS A 1 203 ? -2.447 -19.977 -6.488 1.00 95.88 203 LYS A N 1
ATOM 1613 C CA . LYS A 1 203 ? -1.115 -20.580 -6.571 1.00 95.88 203 LYS A CA 1
ATOM 1614 C C . LYS A 1 203 ? -0.161 -19.569 -7.206 1.00 95.88 203 LYS A C 1
ATOM 1616 O O . LYS A 1 203 ? -0.298 -19.276 -8.392 1.00 95.88 203 LYS A O 1
ATOM 1621 N N . SER A 1 204 ? 0.754 -19.034 -6.407 1.00 90.88 204 SER A N 1
ATOM 1622 C CA . SER A 1 204 ? 1.791 -18.097 -6.838 1.00 90.88 204 SER A CA 1
ATOM 1623 C C . SER A 1 204 ? 2.675 -18.724 -7.917 1.00 90.88 204 SER A C 1
ATOM 1625 O O . SER A 1 204 ? 3.052 -19.894 -7.817 1.00 90.88 204 SER A O 1
ATOM 1627 N N . LYS A 1 205 ? 3.013 -17.957 -8.962 1.00 90.88 205 LYS A N 1
ATOM 1628 C CA . LYS A 1 205 ? 3.961 -18.407 -9.996 1.00 90.88 205 LYS A CA 1
ATOM 1629 C C . LYS A 1 205 ? 5.425 -18.262 -9.588 1.00 90.88 205 LYS A C 1
ATOM 1631 O O . LYS A 1 205 ? 6.281 -18.790 -10.290 1.00 90.88 205 LYS A O 1
ATOM 1636 N N . LEU A 1 206 ? 5.711 -17.523 -8.516 1.00 85.81 206 LEU A N 1
ATOM 1637 C CA . LEU A 1 206 ? 7.081 -17.262 -8.071 1.00 85.81 206 LEU A CA 1
ATOM 1638 C C . LEU A 1 206 ? 7.699 -18.495 -7.406 1.00 85.81 206 LEU A C 1
ATOM 1640 O O . LEU A 1 206 ? 8.817 -18.875 -7.726 1.00 85.81 206 LEU A O 1
ATOM 1644 N N . ASP A 1 207 ? 6.941 -19.127 -6.518 1.00 85.00 207 ASP A N 1
ATOM 1645 C CA . ASP A 1 207 ? 7.390 -20.164 -5.584 1.00 85.00 207 ASP A CA 1
ATOM 1646 C C . ASP A 1 207 ? 6.429 -21.370 -5.525 1.00 85.00 207 ASP A C 1
ATOM 1648 O O . ASP A 1 207 ? 6.705 -22.372 -4.872 1.00 85.00 207 ASP A O 1
ATOM 1652 N N . GLY A 1 208 ? 5.279 -21.302 -6.207 1.00 89.31 208 GLY A N 1
ATOM 1653 C CA . GLY A 1 208 ? 4.276 -22.366 -6.213 1.00 89.31 208 GLY A CA 1
ATOM 1654 C C . GLY A 1 208 ? 3.418 -22.444 -4.947 1.00 89.31 208 GLY A C 1
ATOM 1655 O O . GLY A 1 208 ? 2.573 -23.344 -4.866 1.00 89.31 208 GLY A O 1
ATOM 1656 N N . THR A 1 209 ? 3.591 -21.526 -3.989 1.00 89.19 209 THR A N 1
ATOM 1657 C CA . THR A 1 209 ? 2.840 -21.514 -2.726 1.00 89.19 209 THR A CA 1
ATOM 1658 C C . THR A 1 209 ? 1.402 -21.031 -2.929 1.00 89.19 209 THR A C 1
ATOM 1660 O O . THR A 1 209 ? 1.072 -20.325 -3.888 1.00 89.19 209 THR A O 1
ATOM 1663 N N . PHE A 1 210 ? 0.498 -21.451 -2.040 1.00 93.94 210 PHE A N 1
ATOM 1664 C CA . PHE A 1 210 ? -0.906 -21.047 -2.091 1.00 93.94 210 PHE A CA 1
ATOM 1665 C C . PHE A 1 210 ? -1.162 -19.837 -1.193 1.00 93.94 210 PHE A C 1
ATOM 1667 O O . PHE A 1 210 ? -1.063 -19.910 0.027 1.00 93.94 210 PHE A O 1
ATOM 1674 N N . ILE A 1 211 ? -1.585 -18.738 -1.808 1.00 94.06 211 ILE A N 1
ATOM 1675 C CA . ILE A 1 211 ? -1.943 -17.490 -1.143 1.00 94.06 211 ILE A CA 1
ATOM 1676 C C . ILE A 1 211 ? -3.420 -17.524 -0.749 1.00 94.06 211 ILE A C 1
ATOM 1678 O O . ILE A 1 211 ? -4.302 -17.657 -1.606 1.00 94.06 211 ILE A O 1
ATOM 1682 N N . GLN A 1 212 ? -3.700 -17.329 0.541 1.00 94.56 212 GLN A N 1
ATOM 1683 C CA . GLN A 1 212 ? -5.049 -17.115 1.058 1.00 94.56 212 GLN A CA 1
ATOM 1684 C C . GLN A 1 212 ? -5.055 -16.052 2.158 1.00 94.56 212 GLN A C 1
ATOM 1686 O O . GLN A 1 212 ? -4.529 -16.265 3.241 1.00 94.56 212 GLN A O 1
ATOM 1691 N N . GLN A 1 213 ? -5.705 -14.920 1.891 1.00 95.00 213 GLN A N 1
ATOM 1692 C CA . GLN A 1 213 ? -5.741 -13.769 2.795 1.00 95.00 213 GLN A CA 1
ATOM 1693 C C . GLN A 1 213 ? -7.056 -13.620 3.576 1.00 95.00 213 GLN A C 1
ATOM 1695 O O . GLN A 1 213 ? -7.143 -12.778 4.470 1.00 95.00 213 GLN A O 1
ATOM 1700 N N . ASN A 1 214 ? -8.074 -14.435 3.292 1.00 94.56 214 ASN A N 1
ATOM 1701 C CA . ASN A 1 214 ? -9.410 -14.298 3.879 1.00 94.56 214 ASN A CA 1
ATOM 1702 C C . ASN A 1 214 ? -9.570 -15.142 5.159 1.00 94.56 214 ASN A C 1
ATOM 1704 O O . ASN A 1 214 ? -10.180 -16.212 5.146 1.00 94.56 214 ASN A O 1
ATOM 1708 N N . PHE A 1 215 ? -9.015 -14.640 6.263 1.00 94.44 215 PHE A N 1
ATOM 1709 C CA . PHE A 1 215 ? -9.061 -15.228 7.610 1.00 94.44 215 PHE A CA 1
ATOM 1710 C C . PHE A 1 215 ? -9.100 -14.127 8.690 1.00 94.44 215 PHE A C 1
ATOM 1712 O O . PHE A 1 215 ? -9.042 -12.936 8.376 1.00 94.44 215 PHE A O 1
ATOM 1719 N N . CYS A 1 216 ? -9.212 -14.495 9.973 1.00 93.62 216 CYS A N 1
ATOM 1720 C CA . CYS A 1 216 ? -9.281 -13.516 11.068 1.00 93.62 216 CYS A CA 1
ATOM 1721 C C . CYS A 1 216 ? -7.938 -12.790 11.244 1.00 93.62 216 CYS A C 1
ATOM 1723 O O . CYS A 1 216 ? -6.921 -13.439 11.440 1.00 93.62 216 CYS A O 1
ATOM 1725 N N . LYS A 1 217 ? -7.934 -11.452 11.254 1.00 92.25 217 LYS A N 1
ATOM 1726 C CA . LYS A 1 217 ? -6.727 -10.622 11.466 1.00 92.25 217 LYS A CA 1
ATOM 1727 C C . LYS A 1 217 ? -6.541 -10.189 12.930 1.00 92.25 217 LYS A C 1
ATOM 1729 O O . LYS A 1 217 ? -6.076 -9.084 13.189 1.00 92.25 217 LYS A O 1
ATOM 1734 N N . ASN A 1 218 ? -7.017 -10.991 13.880 1.00 91.31 218 ASN A N 1
ATOM 1735 C CA . ASN A 1 218 ? -6.777 -10.792 15.311 1.00 91.31 218 ASN A CA 1
ATOM 1736 C C . ASN A 1 218 ? -5.881 -11.928 15.797 1.00 91.31 218 ASN A C 1
ATOM 1738 O O . ASN A 1 218 ? -6.367 -13.053 15.850 1.00 91.31 218 ASN A O 1
ATOM 1742 N N . SER A 1 219 ? -4.626 -11.643 16.138 1.00 90.12 219 SER A N 1
ATOM 1743 C CA . SER A 1 219 ? -3.646 -12.645 16.580 1.00 90.12 219 SER A CA 1
ATOM 1744 C C . SER A 1 219 ? -3.984 -13.304 17.914 1.00 90.12 219 SER A C 1
ATOM 1746 O O . SER A 1 219 ? -3.580 -14.435 18.149 1.00 90.12 219 SER A O 1
ATOM 1748 N N . GLU A 1 220 ? -4.777 -12.652 18.764 1.00 89.62 220 GLU A N 1
ATOM 1749 C CA . GLU A 1 220 ? -5.245 -13.225 20.032 1.00 89.62 220 GLU A CA 1
ATOM 1750 C C . GLU A 1 220 ? -6.513 -14.087 19.869 1.00 89.62 220 GLU A C 1
ATOM 1752 O O . GLU A 1 220 ? -7.040 -14.630 20.840 1.00 89.62 220 GLU A O 1
ATOM 1757 N N . CYS A 1 221 ? -7.058 -14.192 18.653 1.00 91.31 221 CYS A N 1
ATOM 1758 C CA . CYS A 1 221 ? -8.260 -14.971 18.381 1.00 91.31 221 CYS A CA 1
ATOM 1759 C C . CYS A 1 221 ? -7.908 -16.408 17.989 1.00 91.31 221 CYS A C 1
ATOM 1761 O O . CYS A 1 221 ? -7.064 -16.622 17.129 1.00 91.31 221 CYS A O 1
ATOM 1763 N N . ALA A 1 222 ? -8.664 -17.389 18.487 1.00 91.94 222 ALA A N 1
ATOM 1764 C CA . ALA A 1 222 ? -8.527 -18.790 18.069 1.00 91.94 222 ALA A CA 1
ATOM 1765 C C . ALA A 1 222 ? -8.746 -19.019 16.555 1.00 91.94 222 ALA A C 1
ATOM 1767 O O . ALA A 1 222 ? -8.273 -20.002 16.001 1.00 91.94 222 ALA A O 1
ATOM 1768 N N . ASN A 1 223 ? -9.437 -18.099 15.871 1.00 93.19 223 ASN A N 1
ATOM 1769 C CA . ASN A 1 223 ? -9.615 -18.120 14.416 1.00 93.19 223 ASN A CA 1
ATOM 1770 C C . ASN A 1 223 ? -8.479 -17.411 13.647 1.00 93.19 223 ASN A C 1
ATOM 1772 O O . ASN A 1 223 ? -8.589 -17.218 12.432 1.00 93.19 223 ASN A O 1
ATOM 1776 N N . PHE A 1 224 ? -7.419 -16.948 14.317 1.00 92.94 224 PHE A N 1
ATOM 1777 C CA . PHE A 1 224 ? -6.256 -16.371 13.647 1.00 92.94 224 PHE A CA 1
ATOM 1778 C C . PHE A 1 224 ? -5.631 -17.398 12.703 1.00 92.94 224 PHE A C 1
ATOM 1780 O O . PHE A 1 224 ? -5.414 -18.544 13.080 1.00 92.94 224 PHE A O 1
ATOM 1787 N N . GLY A 1 225 ? -5.411 -17.015 11.446 1.00 89.69 225 GLY A N 1
ATOM 1788 C CA . GLY A 1 225 ? -4.900 -17.931 10.422 1.00 89.69 225 GLY A CA 1
ATOM 1789 C C . GLY A 1 225 ? -5.873 -19.012 9.932 1.00 89.69 225 GLY A C 1
ATOM 1790 O O . GLY A 1 225 ? -5.598 -19.673 8.932 1.00 89.69 225 GLY A O 1
ATOM 1791 N N . VAL A 1 226 ? -7.039 -19.176 10.566 1.00 93.38 226 VAL A N 1
ATOM 1792 C CA . VAL A 1 226 ? -8.058 -20.136 10.126 1.00 93.38 226 VAL A CA 1
ATOM 1793 C C . VAL A 1 226 ? -8.806 -19.560 8.927 1.00 93.38 226 VAL A C 1
ATOM 1795 O O . VAL A 1 226 ? -9.546 -18.582 9.027 1.00 93.38 226 VAL A O 1
ATOM 1798 N N . VAL A 1 227 ? -8.608 -20.171 7.764 1.00 93.44 227 VAL A N 1
ATOM 1799 C CA . VAL A 1 227 ? -9.211 -19.730 6.503 1.00 93.44 227 VAL A CA 1
ATOM 1800 C C . VAL A 1 227 ? -10.738 -19.812 6.572 1.00 93.44 227 VAL A C 1
ATOM 1802 O O . VAL A 1 227 ? -11.309 -20.837 6.958 1.00 93.44 227 VAL A O 1
ATOM 1805 N N . ALA A 1 228 ? -11.415 -18.732 6.170 1.00 92.50 228 ALA A N 1
ATOM 1806 C CA . ALA A 1 228 ? -12.864 -18.743 6.031 1.00 92.50 228 ALA A CA 1
ATOM 1807 C C . ALA A 1 228 ? -13.284 -19.805 5.006 1.00 92.50 228 ALA A C 1
ATOM 1809 O O . ALA A 1 228 ? -12.565 -20.083 4.053 1.00 92.50 228 ALA A O 1
ATOM 1810 N N . LEU A 1 229 ? -14.460 -20.405 5.174 1.00 89.44 229 LEU A N 1
ATOM 1811 C CA . LEU A 1 229 ? -14.930 -21.460 4.278 1.00 89.44 229 LEU A CA 1
ATOM 1812 C C . LEU A 1 229 ? -16.210 -21.037 3.557 1.00 89.44 229 LEU A C 1
ATOM 1814 O O . LEU A 1 229 ? -17.123 -20.451 4.149 1.00 89.44 229 LEU A O 1
ATOM 1818 N N . ASN A 1 230 ? -16.272 -21.379 2.270 1.00 86.44 230 ASN A N 1
ATOM 1819 C CA . ASN A 1 230 ? -17.463 -21.200 1.445 1.00 86.44 230 ASN A CA 1
ATOM 1820 C C . ASN A 1 230 ? -18.667 -21.982 2.009 1.00 86.44 230 ASN A C 1
ATOM 1822 O O . ASN A 1 230 ? -18.470 -22.965 2.732 1.00 86.44 230 ASN A O 1
ATOM 1826 N N . PRO A 1 231 ? -19.906 -21.564 1.685 1.00 79.75 231 PRO A N 1
ATOM 1827 C CA . PRO A 1 231 ? -21.110 -22.242 2.154 1.00 79.75 231 PRO A CA 1
ATOM 1828 C C . PRO A 1 231 ? -21.137 -23.733 1.783 1.00 79.75 231 PRO A C 1
ATOM 1830 O O . PRO A 1 231 ? -20.668 -24.121 0.711 1.00 79.75 231 PRO A O 1
ATOM 1833 N N . GLU A 1 232 ? -21.730 -24.570 2.642 1.00 75.81 232 GLU A N 1
ATOM 1834 C CA . GLU A 1 232 ? -22.072 -25.955 2.269 1.00 75.81 232 GLU A CA 1
ATOM 1835 C C . GLU A 1 232 ? -23.075 -25.968 1.129 1.00 75.81 232 GLU A C 1
ATOM 1837 O O . GLU A 1 232 ? -23.792 -24.996 0.938 1.00 75.81 232 GLU A O 1
ATOM 1842 N N . LYS A 1 233 ? -23.199 -27.090 0.426 1.00 78.50 233 LYS A N 1
ATOM 1843 C CA . LYS A 1 233 ? -24.299 -27.319 -0.511 1.00 78.50 233 LYS A CA 1
ATOM 1844 C C . LYS A 1 233 ? -25.376 -28.184 0.148 1.00 78.50 233 LYS A C 1
ATOM 1846 O O . LYS A 1 233 ? -25.066 -29.068 0.940 1.00 78.50 233 LYS A O 1
ATOM 1851 N N . TYR A 1 234 ? -26.641 -27.907 -0.146 1.00 75.44 234 TYR A N 1
ATOM 1852 C CA . TYR A 1 234 ? -27.744 -28.846 0.046 1.00 75.44 234 TYR A CA 1
ATOM 185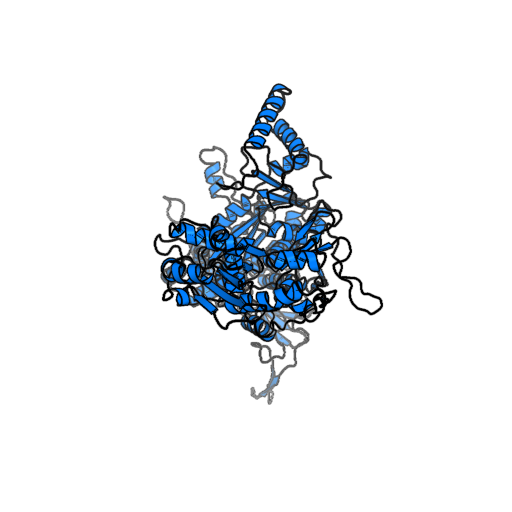3 C C . TYR A 1 234 ? -27.529 -30.082 -0.849 1.00 75.44 234 TYR A C 1
ATOM 1855 O O . TYR A 1 234 ? -26.748 -30.030 -1.800 1.00 75.44 234 TYR A O 1
ATOM 1863 N N . GLN A 1 235 ? -28.252 -31.178 -0.589 1.00 82.31 235 GLN A N 1
ATOM 1864 C CA . GLN A 1 235 ? -28.176 -32.406 -1.403 1.00 82.31 235 GLN A CA 1
ATOM 1865 C C . GLN A 1 235 ? -28.474 -32.155 -2.893 1.00 82.31 235 GLN A C 1
ATOM 1867 O O . GLN A 1 235 ? -27.885 -32.789 -3.758 1.00 82.31 235 GLN A O 1
ATOM 1872 N N . ASN A 1 236 ? -29.306 -31.156 -3.202 1.00 78.69 236 ASN A N 1
ATOM 1873 C CA . ASN A 1 236 ? -29.608 -30.713 -4.568 1.00 78.69 236 ASN A CA 1
ATOM 1874 C C . ASN A 1 236 ? -28.499 -29.851 -5.222 1.00 78.69 236 ASN A C 1
ATOM 1876 O O . ASN A 1 236 ? -28.731 -29.223 -6.252 1.00 78.69 236 ASN A O 1
ATOM 1880 N N . GLY A 1 237 ? -27.321 -29.735 -4.599 1.00 71.25 237 GLY A N 1
ATOM 1881 C CA . GLY A 1 237 ? -26.179 -28.973 -5.106 1.00 71.25 237 GLY A CA 1
ATOM 1882 C C . GLY A 1 237 ? -26.246 -27.456 -4.888 1.00 71.25 237 GLY A C 1
ATOM 1883 O O . GLY A 1 237 ? -25.238 -26.775 -5.110 1.00 71.25 237 GLY A O 1
ATOM 1884 N N . LYS A 1 238 ? -27.375 -26.905 -4.413 1.00 69.88 238 LYS A N 1
ATOM 1885 C CA . LYS A 1 238 ? -27.496 -25.466 -4.131 1.00 69.88 238 LYS A CA 1
ATOM 1886 C C . LYS A 1 238 ? -26.715 -25.102 -2.863 1.00 69.88 238 LYS A C 1
ATOM 1888 O O . LYS A 1 238 ? -26.895 -25.755 -1.842 1.00 69.88 238 LYS A O 1
ATOM 1893 N N . PRO A 1 239 ? -25.861 -24.071 -2.869 1.00 67.12 239 PRO A N 1
ATOM 1894 C CA . PRO A 1 239 ? -25.183 -23.612 -1.657 1.00 67.12 239 PRO A CA 1
ATOM 1895 C C . PRO A 1 239 ? -26.164 -23.048 -0.607 1.00 67.12 239 PRO A C 1
ATOM 1897 O O . PRO A 1 239 ? -27.092 -22.306 -0.932 1.00 67.12 239 PRO A O 1
ATOM 1900 N N . LYS A 1 240 ? -25.946 -23.402 0.663 1.00 73.19 240 LYS A N 1
ATOM 1901 C CA . LYS A 1 240 ? -26.610 -22.856 1.851 1.00 73.19 240 LYS A CA 1
ATOM 1902 C C . LYS A 1 240 ? -26.267 -21.368 2.006 1.00 73.19 240 LYS A C 1
ATOM 1904 O O . LYS A 1 240 ? -25.288 -20.872 1.453 1.00 73.19 240 LYS A O 1
ATOM 1909 N N . LYS A 1 241 ? -27.072 -20.633 2.776 1.00 69.69 241 LYS A N 1
ATOM 1910 C CA . LYS A 1 241 ? -26.815 -19.211 3.056 1.00 69.69 241 LYS A CA 1
ATOM 1911 C C . LYS A 1 241 ? -25.654 -19.040 4.049 1.00 69.69 241 LYS A C 1
ATOM 1913 O O . LYS A 1 241 ? -25.611 -19.719 5.071 1.00 69.69 241 LYS A O 1
ATOM 1918 N N . GLY A 1 242 ? -24.785 -18.058 3.792 1.00 72.44 242 GLY A N 1
ATOM 1919 C CA . GLY A 1 242 ? -23.717 -17.625 4.706 1.00 72.44 242 GLY A CA 1
ATOM 1920 C C . GLY A 1 242 ? -22.404 -18.412 4.597 1.00 72.44 242 GLY A C 1
ATOM 1921 O O . GLY A 1 242 ? -22.275 -19.324 3.793 1.00 72.44 242 GLY A O 1
ATOM 1922 N N . LEU A 1 243 ? -21.407 -18.037 5.403 1.00 81.88 243 LEU A N 1
ATOM 1923 C CA . LEU A 1 243 ? -20.098 -18.706 5.458 1.00 81.88 243 LEU A CA 1
ATOM 1924 C C . LEU A 1 243 ? -20.060 -19.798 6.539 1.00 81.88 243 LEU A C 1
ATOM 1926 O O . LEU A 1 243 ? -20.804 -19.743 7.525 1.00 81.88 243 LEU A O 1
ATOM 1930 N N . ARG A 1 244 ? -19.159 -20.772 6.365 1.00 78.44 244 ARG A N 1
ATOM 1931 C CA . ARG A 1 244 ? -18.882 -21.841 7.343 1.00 78.44 244 ARG A CA 1
ATOM 1932 C C . ARG A 1 244 ? -17.808 -21.417 8.365 1.00 78.44 244 ARG A C 1
ATOM 1934 O O . ARG A 1 244 ? -17.252 -20.322 8.287 1.00 78.44 244 ARG A O 1
ATOM 1941 N N . ASN A 1 245 ? -17.535 -22.309 9.324 1.00 80.12 245 ASN A N 1
ATOM 1942 C CA . ASN A 1 245 ? -16.376 -22.301 10.231 1.00 80.12 245 ASN A CA 1
ATOM 1943 C C . ASN A 1 245 ? -16.129 -20.981 10.985 1.00 80.12 245 ASN A C 1
ATOM 1945 O O . ASN A 1 245 ? -15.046 -20.409 10.946 1.00 80.12 245 ASN A O 1
ATOM 1949 N N . GLY A 1 246 ? -17.166 -20.452 11.639 1.00 85.88 246 GLY A N 1
ATOM 1950 C CA . GLY A 1 246 ? -16.996 -19.293 12.517 1.00 85.88 246 GLY A CA 1
ATOM 1951 C C . GLY A 1 246 ? -16.879 -17.938 11.809 1.00 85.88 246 GLY A C 1
ATOM 1952 O O . GLY A 1 246 ? -16.485 -16.974 12.455 1.00 85.88 246 GLY A O 1
ATOM 1953 N N . TYR A 1 247 ? -17.265 -17.812 10.534 1.00 92.56 247 TYR A N 1
ATOM 1954 C CA . TYR A 1 247 ? -17.315 -16.522 9.827 1.00 92.56 247 TYR A CA 1
ATOM 1955 C C . TYR A 1 247 ? -18.725 -16.148 9.363 1.00 92.56 247 TYR A C 1
ATOM 1957 O O . TYR A 1 247 ? -19.607 -16.998 9.214 1.00 92.56 247 TYR A O 1
ATOM 1965 N N . LYS A 1 248 ? -18.951 -14.850 9.148 1.00 90.69 248 LYS A N 1
ATOM 1966 C CA . LYS A 1 248 ? -20.128 -14.296 8.467 1.00 90.69 248 LYS A CA 1
ATOM 1967 C C . LYS A 1 248 ? -19.718 -13.139 7.560 1.00 90.69 248 LYS A C 1
ATOM 1969 O O . LYS A 1 248 ? -18.701 -12.497 7.800 1.00 90.69 248 LYS A O 1
ATOM 1974 N N . LEU A 1 249 ? -20.536 -12.868 6.550 1.00 88.19 249 LEU A N 1
ATOM 1975 C CA . LEU A 1 249 ? -20.424 -11.656 5.747 1.00 88.19 249 LEU A CA 1
ATOM 1976 C C . LEU A 1 249 ? -21.250 -10.555 6.407 1.00 88.19 249 LEU A C 1
ATOM 1978 O O . LEU A 1 249 ? -22.411 -10.777 6.754 1.00 88.19 249 LEU A O 1
ATOM 1982 N N . THR A 1 250 ? -20.647 -9.390 6.593 1.00 87.31 250 THR A N 1
ATOM 1983 C CA . THR A 1 250 ? -21.347 -8.161 6.983 1.00 87.31 250 THR A CA 1
ATOM 1984 C C . THR A 1 250 ? -21.182 -7.117 5.886 1.00 87.31 250 THR A C 1
ATOM 1986 O O . THR A 1 250 ? -20.372 -7.299 4.984 1.00 87.31 250 THR A O 1
ATOM 1989 N N . THR A 1 251 ? -21.977 -6.052 5.916 1.00 82.44 251 THR A N 1
ATOM 1990 C CA . THR A 1 251 ? -21.938 -4.989 4.904 1.00 82.44 251 THR A CA 1
ATOM 1991 C C . THR A 1 251 ? -21.587 -3.655 5.542 1.00 82.44 251 THR A C 1
ATOM 1993 O O . THR A 1 251 ? -22.173 -3.298 6.563 1.00 82.44 251 THR A O 1
ATOM 1996 N N . ASN A 1 252 ? -20.692 -2.897 4.916 1.00 76.31 252 ASN A N 1
ATOM 1997 C CA . ASN A 1 252 ? -20.370 -1.523 5.287 1.00 76.31 252 ASN A CA 1
ATOM 1998 C C . ASN A 1 252 ? -20.321 -0.655 4.025 1.00 76.31 252 ASN A C 1
ATOM 2000 O O . ASN A 1 252 ? -19.597 -0.998 3.101 1.00 76.31 252 ASN A O 1
ATOM 2004 N N . LYS A 1 253 ? -21.089 0.444 3.966 1.00 67.19 253 LYS A N 1
ATOM 2005 C CA . LYS A 1 253 ? -21.128 1.377 2.815 1.00 67.19 253 LYS A CA 1
ATOM 2006 C C . LYS A 1 253 ? -21.172 0.687 1.428 1.00 67.19 253 LYS A C 1
ATOM 2008 O O . LYS A 1 253 ? -20.527 1.144 0.495 1.00 67.19 253 LYS A O 1
ATOM 2013 N N . ASN A 1 254 ? -21.962 -0.383 1.295 1.00 66.06 254 ASN A N 1
ATOM 2014 C CA . ASN A 1 254 ? -22.103 -1.233 0.095 1.00 66.06 254 ASN A CA 1
ATOM 2015 C C . ASN A 1 254 ? -20.949 -2.206 -0.220 1.00 66.06 254 ASN A C 1
ATOM 2017 O O . ASN A 1 254 ? -21.026 -2.886 -1.234 1.00 66.06 254 ASN A O 1
ATOM 2021 N N . GLU A 1 255 ? -19.944 -2.357 0.643 1.00 76.56 255 GLU A N 1
ATOM 2022 C CA . GLU A 1 255 ? -18.938 -3.420 0.529 1.00 76.56 255 GLU A CA 1
ATOM 2023 C C . GLU A 1 255 ? -19.182 -4.554 1.528 1.00 76.56 255 GLU A C 1
ATOM 2025 O O . GLU A 1 255 ? -19.607 -4.332 2.668 1.00 76.56 255 GLU A O 1
ATOM 2030 N N . TYR A 1 256 ? -18.872 -5.784 1.114 1.00 85.31 256 TYR A N 1
ATOM 2031 C CA . TYR A 1 256 ? -18.893 -6.945 1.999 1.00 85.31 256 TYR A CA 1
ATOM 2032 C C . TYR A 1 256 ? -17.590 -7.071 2.789 1.00 85.31 256 TYR A C 1
ATOM 2034 O O . TYR A 1 256 ? -16.496 -7.097 2.229 1.00 85.31 256 TYR A O 1
ATOM 2042 N N . LEU A 1 257 ? -17.727 -7.233 4.101 1.00 89.44 257 LEU A N 1
ATOM 2043 C CA . LEU A 1 257 ? -16.642 -7.505 5.031 1.00 89.44 257 LEU A CA 1
ATOM 2044 C C . LEU A 1 257 ? -16.717 -8.950 5.524 1.00 89.44 257 LEU A C 1
ATOM 2046 O O . LEU A 1 257 ? -17.79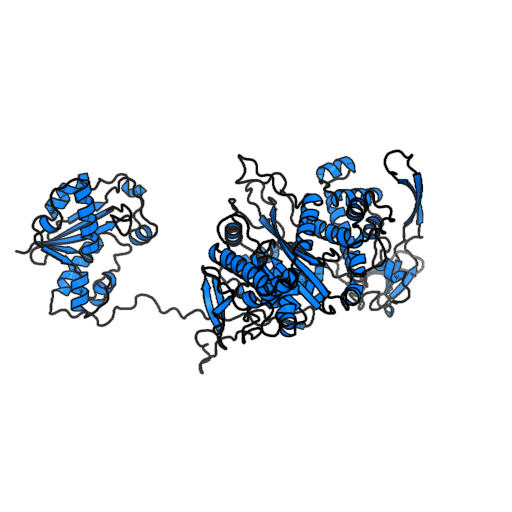7 -9.491 5.783 1.00 89.44 257 LEU A O 1
ATOM 2050 N N . LEU A 1 258 ? -15.551 -9.557 5.717 1.00 91.56 258 LEU A N 1
ATOM 2051 C CA . LEU A 1 258 ? -15.413 -10.835 6.396 1.00 91.56 258 LEU A CA 1
ATOM 2052 C C . LEU A 1 258 ? -15.369 -10.591 7.905 1.00 91.56 258 LEU A C 1
ATOM 2054 O O . LEU A 1 258 ? -14.403 -10.028 8.414 1.00 91.56 258 LEU A O 1
ATOM 2058 N N . THR A 1 259 ? -16.393 -11.033 8.632 1.00 92.44 259 THR A N 1
ATOM 2059 C CA . THR A 1 259 ? -16.473 -10.887 10.090 1.00 92.44 259 THR A CA 1
ATOM 2060 C C . THR A 1 259 ? -16.275 -12.227 10.782 1.00 92.44 259 THR A C 1
ATOM 2062 O O . THR A 1 259 ? -17.029 -13.178 10.552 1.00 92.44 259 THR A O 1
ATOM 2065 N N . CYS A 1 260 ? -15.296 -12.291 11.682 1.00 93.19 260 CYS A N 1
ATOM 2066 C CA . CYS A 1 260 ? -15.101 -13.425 12.578 1.00 93.19 260 CYS A CA 1
ATOM 2067 C C . CYS A 1 260 ? -16.229 -13.469 13.624 1.00 93.19 260 CYS A C 1
ATOM 2069 O O . CYS A 1 260 ? -16.525 -12.460 14.262 1.00 93.19 260 CYS A O 1
ATOM 2071 N N . LYS A 1 261 ? -16.865 -14.627 13.817 1.00 93.00 261 LYS A N 1
ATOM 2072 C CA . LYS A 1 261 ? -17.915 -14.836 14.830 1.00 93.00 261 LYS A CA 1
ATOM 2073 C C . LYS A 1 261 ? -17.349 -14.965 16.247 1.00 93.00 261 LYS A C 1
ATOM 2075 O O . LYS A 1 261 ? -18.094 -14.699 17.178 1.00 93.00 261 LYS A O 1
ATOM 2080 N N . LEU A 1 262 ? -16.072 -15.334 16.399 1.00 92.69 262 LEU A N 1
ATOM 2081 C CA . LEU A 1 262 ? -15.431 -15.498 17.710 1.00 92.69 262 LEU A CA 1
ATOM 2082 C C . LEU A 1 262 ? -15.030 -14.153 18.325 1.00 92.69 262 LEU A C 1
ATOM 2084 O O . LEU A 1 262 ? -15.527 -13.791 19.380 1.00 92.69 262 LEU A O 1
ATOM 2088 N N . CYS A 1 263 ? -14.171 -13.379 17.653 1.00 90.06 263 CYS A N 1
ATOM 2089 C CA . CYS A 1 263 ? -13.720 -12.078 18.171 1.00 90.06 263 CYS A CA 1
ATOM 2090 C C . CYS A 1 263 ? -14.540 -10.885 17.653 1.00 90.06 263 CYS A C 1
ATOM 2092 O O . CYS A 1 263 ? -14.302 -9.745 18.037 1.00 90.06 263 CYS A O 1
ATOM 2094 N N . GLY A 1 264 ? -15.461 -11.097 16.709 1.00 89.81 264 GLY A N 1
ATOM 2095 C CA . GLY A 1 264 ? -16.285 -10.028 16.141 1.00 89.81 264 GLY A CA 1
ATOM 2096 C C . GLY A 1 264 ? -15.556 -9.058 15.201 1.00 89.81 264 GLY A C 1
ATOM 2097 O O . GLY A 1 264 ? -16.221 -8.168 14.653 1.00 89.81 264 GLY A O 1
ATOM 2098 N N . GLN A 1 265 ? -14.239 -9.192 15.005 1.00 88.81 265 GLN A N 1
ATOM 2099 C CA . GLN A 1 265 ? -13.456 -8.335 14.113 1.00 88.81 265 GLN A CA 1
ATOM 2100 C C . GLN A 1 265 ? -13.854 -8.557 12.652 1.00 88.81 265 GLN A C 1
ATOM 2102 O O . GLN A 1 265 ? -14.121 -9.685 12.232 1.00 88.81 265 GLN A O 1
ATOM 2107 N N . SER A 1 266 ? -13.882 -7.466 11.886 1.00 89.94 266 SER A N 1
ATOM 2108 C CA . SER A 1 266 ? -14.173 -7.483 10.452 1.00 89.94 266 SER A CA 1
ATOM 2109 C C . SER A 1 266 ? -12.965 -7.010 9.652 1.00 89.94 266 SER A C 1
ATOM 2111 O O . SER A 1 266 ? -12.258 -6.106 10.095 1.00 89.94 266 SER A O 1
ATOM 2113 N N . SER A 1 267 ? -12.738 -7.608 8.487 1.00 88.88 267 SER A N 1
ATOM 2114 C CA . SER A 1 267 ? -11.718 -7.191 7.523 1.00 88.88 267 SER A CA 1
ATOM 2115 C C . SER A 1 267 ? -12.302 -7.146 6.115 1.00 88.88 267 SER A C 1
ATOM 2117 O O . SER A 1 267 ? -13.252 -7.868 5.803 1.00 88.88 267 SER A O 1
ATOM 2119 N N . VAL A 1 268 ? -11.718 -6.310 5.258 1.00 89.06 268 VAL A N 1
ATOM 2120 C CA . VAL A 1 268 ? -12.019 -6.322 3.822 1.00 89.06 268 VAL A CA 1
ATOM 2121 C C . VAL A 1 268 ? -11.660 -7.682 3.220 1.00 89.06 268 VAL A C 1
ATOM 2123 O O . VAL A 1 268 ? -10.705 -8.333 3.652 1.00 89.06 268 VAL A O 1
ATOM 2126 N N . ILE A 1 269 ? -12.454 -8.135 2.252 1.00 91.94 269 ILE A N 1
ATOM 2127 C CA . ILE A 1 269 ? -12.204 -9.389 1.534 1.00 91.94 269 ILE A CA 1
ATOM 2128 C C . ILE A 1 269 ? -11.135 -9.125 0.472 1.00 91.94 269 ILE A C 1
ATOM 2130 O O . ILE A 1 269 ? -11.253 -8.190 -0.316 1.00 91.94 269 ILE A O 1
ATOM 2134 N N . ILE A 1 270 ? -10.099 -9.960 0.437 1.00 94.00 270 ILE A N 1
ATOM 2135 C CA . ILE A 1 270 ? -8.953 -9.806 -0.462 1.00 94.00 270 ILE A CA 1
ATOM 2136 C C . ILE A 1 270 ? -9.064 -10.787 -1.626 1.00 94.00 270 ILE A C 1
ATOM 2138 O O . ILE A 1 270 ? -9.252 -11.992 -1.433 1.00 94.00 270 ILE A O 1
ATOM 2142 N N . ASN A 1 271 ? -8.886 -10.287 -2.848 1.00 95.62 271 ASN A N 1
ATOM 2143 C CA . ASN A 1 271 ? -8.742 -11.126 -4.029 1.00 95.62 271 ASN A CA 1
ATOM 2144 C C . ASN A 1 271 ? -7.316 -11.702 -4.079 1.00 95.62 271 ASN A C 1
ATOM 2146 O O . ASN A 1 271 ? -6.360 -11.010 -4.429 1.00 95.62 271 ASN A O 1
ATOM 2150 N N . ASN A 1 272 ? -7.171 -12.987 -3.745 1.00 95.75 272 ASN A N 1
ATOM 2151 C CA . ASN A 1 272 ? -5.859 -13.641 -3.661 1.00 95.75 272 ASN A CA 1
ATOM 2152 C C . ASN A 1 272 ? -5.085 -13.633 -4.987 1.00 95.75 272 ASN A C 1
ATOM 2154 O O . ASN A 1 272 ? -3.863 -13.530 -4.973 1.00 95.75 272 ASN A O 1
ATOM 2158 N N . GLN A 1 273 ? -5.778 -13.715 -6.129 1.00 95.50 273 GLN A N 1
ATOM 2159 C CA . GLN A 1 273 ? -5.132 -13.654 -7.443 1.00 95.50 273 GLN A CA 1
ATOM 2160 C C . GLN A 1 273 ? -4.545 -12.269 -7.712 1.00 95.50 273 GLN A C 1
ATOM 2162 O O . GLN A 1 273 ? -3.446 -12.163 -8.242 1.00 95.50 273 GLN A O 1
ATOM 2167 N N . SER A 1 274 ? -5.271 -11.212 -7.353 1.00 96.00 274 SER A N 1
ATOM 2168 C CA . SER A 1 274 ? -4.816 -9.832 -7.537 1.00 96.00 274 SER A CA 1
ATOM 2169 C C . SER A 1 274 ? -3.602 -9.529 -6.655 1.00 96.00 274 SER A C 1
ATOM 2171 O O . SER A 1 274 ? -2.655 -8.903 -7.120 1.00 96.00 274 SER A O 1
ATOM 2173 N N . PHE A 1 275 ? -3.582 -10.055 -5.424 1.00 95.94 275 PHE A N 1
ATOM 2174 C CA . PHE A 1 275 ? -2.400 -9.983 -4.562 1.00 95.94 275 PHE A CA 1
ATOM 2175 C C . PHE A 1 275 ? -1.211 -10.766 -5.140 1.00 95.94 275 PHE A C 1
ATOM 2177 O O . PHE A 1 275 ? -0.125 -10.211 -5.264 1.00 95.94 275 PHE A O 1
ATOM 2184 N N . GLY A 1 276 ? -1.417 -12.014 -5.572 1.00 95.25 276 GLY A N 1
ATOM 2185 C CA . GLY A 1 276 ? -0.352 -12.814 -6.184 1.00 95.25 276 GLY A CA 1
ATOM 2186 C C . GLY A 1 276 ? 0.227 -12.194 -7.460 1.00 95.25 276 GLY A C 1
ATOM 2187 O O . GLY A 1 276 ? 1.437 -12.197 -7.645 1.00 95.25 276 GLY A O 1
ATOM 2188 N N . LYS A 1 277 ? -0.608 -11.589 -8.313 1.00 94.69 277 LYS A N 1
ATOM 2189 C CA . LYS A 1 277 ? -0.142 -10.866 -9.508 1.00 94.69 277 LYS A CA 1
ATOM 2190 C C . LYS A 1 277 ? 0.692 -9.630 -9.171 1.00 94.69 277 LYS A C 1
ATOM 2192 O O . LYS A 1 277 ? 1.660 -9.354 -9.869 1.00 94.69 277 LYS A O 1
ATOM 2197 N N . GLU A 1 278 ? 0.325 -8.887 -8.129 1.00 95.38 278 GLU A N 1
ATOM 2198 C CA . GLU A 1 278 ? 1.100 -7.718 -7.701 1.00 95.38 278 GLU A CA 1
ATOM 2199 C C . GLU A 1 278 ? 2.458 -8.130 -7.107 1.00 95.38 278 GLU A C 1
ATOM 2201 O O . GLU A 1 278 ? 3.466 -7.482 -7.385 1.00 95.38 278 GLU A O 1
ATOM 2206 N N . LEU A 1 279 ? 2.520 -9.263 -6.396 1.00 93.44 279 LEU A N 1
ATOM 2207 C CA . LEU A 1 279 ? 3.784 -9.882 -5.979 1.00 93.44 279 LEU A CA 1
ATOM 2208 C C . LEU A 1 279 ? 4.658 -10.278 -7.167 1.00 93.44 279 LEU A C 1
ATOM 2210 O O . LEU A 1 279 ? 5.833 -9.919 -7.215 1.00 93.44 279 LEU A O 1
ATOM 2214 N N . GLU A 1 280 ? 4.078 -10.986 -8.139 1.00 92.94 280 GLU A N 1
ATOM 2215 C CA . GLU A 1 280 ? 4.760 -11.378 -9.377 1.00 92.94 280 GLU A CA 1
ATOM 2216 C C . GLU A 1 280 ? 5.333 -10.154 -10.108 1.00 92.94 280 GLU A C 1
ATOM 2218 O O . GLU A 1 280 ? 6.470 -10.190 -10.580 1.00 92.94 280 GLU A O 1
ATOM 2223 N N . ARG A 1 281 ? 4.580 -9.048 -10.147 1.00 93.19 281 ARG A N 1
ATOM 2224 C CA . ARG A 1 281 ? 5.016 -7.787 -10.755 1.00 93.19 281 ARG A CA 1
ATOM 2225 C C . ARG A 1 281 ? 6.191 -7.155 -10.012 1.00 93.19 281 ARG A C 1
ATOM 2227 O O . ARG A 1 281 ? 7.167 -6.781 -10.655 1.00 93.19 281 ARG A O 1
ATOM 2234 N N . GLN A 1 282 ? 6.122 -7.040 -8.684 1.00 90.50 282 GLN A N 1
ATOM 2235 C CA . GLN A 1 282 ? 7.215 -6.461 -7.890 1.00 90.50 282 GLN A CA 1
ATOM 2236 C C . GLN A 1 282 ? 8.492 -7.304 -7.978 1.00 90.50 282 GLN A C 1
ATOM 2238 O O . GLN A 1 282 ? 9.575 -6.759 -8.171 1.00 90.50 282 GLN A O 1
ATOM 2243 N N . ALA A 1 283 ? 8.371 -8.632 -7.927 1.00 88.25 283 ALA A N 1
ATOM 2244 C CA . ALA A 1 283 ? 9.510 -9.533 -8.092 1.00 88.25 283 ALA A CA 1
ATOM 2245 C C . ALA A 1 283 ? 10.154 -9.424 -9.488 1.00 88.25 283 ALA A C 1
ATOM 2247 O O . ALA A 1 283 ? 11.365 -9.589 -9.623 1.00 88.25 283 ALA A O 1
ATOM 2248 N N . ALA A 1 284 ? 9.366 -9.125 -10.528 1.00 87.44 284 ALA A N 1
ATOM 2249 C CA . ALA A 1 284 ? 9.882 -8.927 -11.880 1.00 87.44 284 ALA A CA 1
ATOM 2250 C C . ALA A 1 284 ? 10.704 -7.635 -12.030 1.00 87.44 284 ALA A C 1
ATOM 2252 O O . ALA A 1 284 ? 11.642 -7.621 -12.820 1.00 87.44 284 ALA A O 1
ATOM 2253 N N . ILE A 1 285 ? 10.403 -6.575 -11.266 1.00 84.12 285 ILE A N 1
ATOM 2254 C CA . ILE A 1 285 ? 11.137 -5.295 -11.327 1.00 84.12 285 ILE A CA 1
ATOM 2255 C C . ILE A 1 285 ? 12.601 -5.465 -10.897 1.00 84.12 285 ILE A C 1
ATOM 2257 O O . ILE A 1 285 ? 13.491 -4.890 -11.517 1.00 84.12 285 ILE A O 1
ATOM 2261 N N . ASN A 1 286 ? 12.850 -6.273 -9.864 1.00 72.38 286 ASN A N 1
ATOM 2262 C CA . ASN A 1 286 ? 14.191 -6.480 -9.307 1.00 72.38 286 ASN A CA 1
ATOM 2263 C C . ASN A 1 286 ? 14.962 -7.628 -9.977 1.00 72.38 286 ASN A C 1
ATOM 2265 O O . ASN A 1 286 ? 16.111 -7.893 -9.620 1.00 72.38 286 ASN A O 1
ATOM 2269 N N . ARG A 1 287 ? 14.350 -8.336 -10.934 1.00 77.38 287 ARG A N 1
ATOM 2270 C CA . ARG A 1 287 ? 14.971 -9.491 -11.582 1.00 77.38 287 ARG A CA 1
ATOM 2271 C C . ARG A 1 287 ? 16.054 -9.030 -12.556 1.00 77.38 287 ARG A C 1
ATOM 2273 O O . ARG A 1 287 ? 15.762 -8.382 -13.555 1.00 77.38 287 ARG A O 1
ATOM 2280 N N . GLN A 1 288 ? 17.296 -9.427 -12.294 1.00 75.94 288 GLN A N 1
ATOM 2281 C CA . GLN A 1 288 ? 18.379 -9.296 -13.265 1.00 75.94 288 GLN A CA 1
ATOM 2282 C C . GLN A 1 288 ? 18.251 -10.400 -14.316 1.00 75.94 288 GLN A C 1
ATOM 2284 O O . GLN A 1 288 ? 18.240 -11.585 -13.983 1.00 75.94 288 GLN A O 1
ATOM 2289 N N . GLU A 1 289 ? 18.125 -10.019 -15.585 1.00 79.38 289 GLU A N 1
ATOM 2290 C CA . GLU A 1 289 ? 18.123 -10.977 -16.688 1.00 79.38 289 GLU A CA 1
ATOM 2291 C C . GLU A 1 289 ? 19.558 -11.312 -17.091 1.00 79.38 289 GLU A C 1
ATOM 2293 O O . GLU A 1 289 ? 20.326 -10.450 -17.527 1.00 79.38 289 GLU A O 1
ATOM 2298 N N . GLU A 1 290 ? 19.922 -12.587 -16.970 1.00 86.31 290 GLU A N 1
ATOM 2299 C CA . GLU A 1 290 ? 21.203 -13.053 -17.479 1.00 86.31 290 GLU A CA 1
ATOM 2300 C C . GLU A 1 290 ? 21.247 -12.954 -19.013 1.00 86.31 290 GLU A C 1
ATOM 2302 O O . GLU A 1 290 ? 20.302 -13.375 -19.696 1.00 86.31 290 GLU A O 1
ATOM 2307 N N . PRO A 1 291 ? 22.363 -12.478 -19.596 1.00 89.38 291 PRO A N 1
ATOM 2308 C CA . PRO A 1 291 ? 22.556 -12.552 -21.036 1.00 89.38 291 PRO A CA 1
ATOM 2309 C C . PRO A 1 291 ? 22.434 -14.004 -21.519 1.00 89.38 291 PRO A C 1
ATOM 2311 O O . PRO A 1 291 ? 22.994 -14.916 -20.921 1.00 89.38 291 PRO A O 1
ATOM 2314 N N . SER A 1 292 ? 21.734 -14.231 -22.628 1.00 92.94 292 SER A N 1
ATOM 2315 C CA . SER A 1 292 ? 21.595 -15.559 -23.242 1.00 92.94 292 SER A CA 1
ATOM 2316 C C . SER A 1 292 ? 21.688 -15.470 -24.764 1.00 92.94 292 SER A C 1
ATOM 2318 O O . SER A 1 292 ? 21.870 -14.386 -25.330 1.00 92.94 292 SER A O 1
ATOM 2320 N N . CYS A 1 293 ? 21.603 -16.611 -25.455 1.00 91.94 293 CYS A N 1
ATOM 2321 C CA . CYS A 1 293 ? 21.659 -16.633 -26.912 1.00 91.94 293 CYS A CA 1
ATOM 2322 C C . CYS A 1 293 ? 20.552 -15.748 -27.530 1.00 91.94 293 CYS A C 1
ATOM 2324 O O . CYS A 1 293 ? 19.371 -16.040 -27.343 1.00 91.94 293 CYS A O 1
ATOM 2326 N N . PRO A 1 294 ? 20.892 -14.732 -28.347 1.00 91.44 294 PRO A N 1
ATOM 2327 C CA . PRO A 1 294 ? 19.900 -13.807 -28.897 1.00 91.44 294 PRO A CA 1
ATOM 2328 C C . PRO A 1 294 ? 19.146 -14.361 -30.117 1.00 91.44 294 PRO A C 1
ATOM 2330 O O . PRO A 1 294 ? 18.352 -13.646 -30.714 1.00 91.44 294 PRO A O 1
ATOM 2333 N N . ASN A 1 295 ? 19.410 -15.601 -30.544 1.00 91.44 295 ASN A N 1
ATOM 2334 C CA . ASN A 1 295 ? 18.760 -16.205 -31.710 1.00 91.44 295 ASN A CA 1
ATOM 2335 C C . ASN A 1 295 ? 17.369 -16.766 -31.355 1.00 91.44 295 ASN A C 1
ATOM 2337 O O . ASN A 1 295 ? 17.164 -17.982 -31.355 1.00 91.44 295 ASN A O 1
ATOM 2341 N N . THR A 1 296 ? 16.432 -15.879 -31.016 1.00 89.81 296 THR A N 1
ATOM 2342 C CA . THR A 1 296 ? 15.045 -16.200 -30.635 1.00 89.81 296 THR A CA 1
ATOM 2343 C C . THR A 1 296 ? 14.227 -16.803 -31.779 1.00 89.81 296 THR A C 1
ATOM 2345 O O . THR A 1 296 ? 13.190 -17.418 -31.518 1.00 89.81 296 THR A O 1
ATOM 2348 N N . GLY A 1 297 ? 14.684 -16.641 -33.026 1.00 85.31 297 GLY A N 1
ATOM 2349 C CA . GLY A 1 297 ? 13.956 -17.014 -34.243 1.00 85.31 297 GLY A CA 1
ATOM 2350 C C . GLY A 1 297 ? 12.832 -16.038 -34.612 1.00 85.31 297 GLY A C 1
ATOM 2351 O O . GLY A 1 297 ? 12.224 -16.184 -35.669 1.00 85.31 297 GLY A O 1
ATOM 2352 N N . ASP A 1 298 ? 12.581 -15.029 -33.776 1.00 83.56 298 ASP A N 1
ATOM 2353 C CA . ASP A 1 298 ? 11.506 -14.053 -33.942 1.00 83.56 298 ASP A CA 1
ATOM 2354 C C . ASP A 1 298 ? 12.022 -12.778 -34.628 1.00 83.56 298 ASP A C 1
ATOM 2356 O O . ASP A 1 298 ? 12.938 -12.117 -34.127 1.00 83.56 298 ASP A O 1
ATOM 2360 N N . SER A 1 299 ? 11.427 -12.422 -35.770 1.00 79.75 299 SER A N 1
ATOM 2361 C CA . SER A 1 299 ? 11.733 -11.195 -36.517 1.00 79.75 299 SER A CA 1
ATOM 2362 C C . SER A 1 299 ? 11.320 -9.920 -35.779 1.00 79.75 299 SER A C 1
ATOM 2364 O O . SER A 1 299 ? 11.855 -8.855 -36.074 1.00 79.75 299 SER A O 1
ATOM 2366 N N . GLY A 1 300 ? 10.390 -10.012 -34.823 1.00 77.94 300 GLY A N 1
ATOM 2367 C CA . GLY A 1 300 ? 9.915 -8.882 -34.023 1.00 77.94 300 GLY A CA 1
ATOM 2368 C C . GLY A 1 300 ? 10.908 -8.402 -32.962 1.00 77.94 300 GLY A C 1
ATOM 2369 O O . GLY A 1 300 ? 10.756 -7.303 -32.433 1.00 77.94 300 GLY A O 1
ATOM 2370 N N . THR A 1 301 ? 11.951 -9.184 -32.662 1.00 75.38 301 THR A N 1
ATOM 2371 C CA . THR A 1 301 ? 12.980 -8.791 -31.690 1.00 75.38 301 THR A CA 1
ATOM 2372 C C . THR A 1 301 ? 14.219 -8.233 -32.399 1.00 75.38 301 THR A C 1
ATOM 2374 O O . THR A 1 301 ? 14.681 -8.830 -33.379 1.00 75.38 301 THR A O 1
ATOM 2377 N N . PRO A 1 302 ? 14.803 -7.105 -31.937 1.00 68.94 302 PRO A N 1
ATOM 2378 C CA . PRO A 1 302 ? 16.033 -6.577 -32.512 1.00 68.94 302 PRO A CA 1
ATOM 2379 C C . PRO A 1 302 ? 17.117 -7.646 -32.469 1.00 68.94 302 PRO A C 1
ATOM 2381 O O . PRO A 1 302 ? 17.523 -8.097 -31.398 1.00 68.94 302 PRO A O 1
ATOM 2384 N N . TYR A 1 303 ? 17.588 -8.061 -33.643 1.00 72.81 303 TYR A N 1
ATOM 2385 C CA . TYR A 1 303 ? 18.542 -9.154 -33.757 1.00 72.81 303 TYR A CA 1
ATOM 2386 C C . TYR A 1 303 ? 18.002 -10.499 -33.203 1.00 72.81 303 TYR A C 1
ATOM 2388 O O . TYR A 1 303 ? 18.799 -11.297 -32.717 1.00 72.81 303 TYR A O 1
ATOM 2396 N N . GLY A 1 304 ? 16.708 -10.799 -33.288 1.00 80.12 304 GLY A N 1
ATOM 2397 C CA . GLY A 1 304 ? 16.153 -12.109 -32.907 1.00 80.12 304 GLY A CA 1
ATOM 2398 C C . GLY A 1 304 ? 16.423 -13.225 -33.907 1.00 80.12 304 GLY A C 1
ATOM 2399 O O . GLY A 1 304 ? 16.618 -14.386 -33.551 1.00 80.12 304 GLY A O 1
ATOM 2400 N N . GLN A 1 305 ? 16.498 -12.852 -35.181 1.00 86.50 305 GLN A N 1
ATOM 2401 C CA . GLN A 1 305 ? 16.833 -13.743 -36.280 1.00 86.50 305 GLN A CA 1
ATOM 2402 C C . GLN A 1 305 ? 18.327 -13.664 -36.609 1.00 86.50 305 GLN A C 1
ATOM 2404 O O . GLN A 1 305 ? 18.933 -12.587 -36.679 1.00 86.50 305 GLN A O 1
ATOM 2409 N N . ARG A 1 306 ? 18.962 -14.824 -36.781 1.00 86.81 306 ARG A N 1
ATOM 2410 C CA . ARG A 1 306 ? 20.370 -14.943 -37.184 1.00 86.81 306 ARG A CA 1
ATOM 2411 C C . ARG A 1 306 ? 20.456 -15.676 -38.500 1.00 86.81 306 ARG A C 1
ATOM 2413 O O . ARG A 1 306 ? 19.703 -16.606 -38.720 1.00 86.81 306 ARG A O 1
ATOM 2420 N N . HIS A 1 307 ? 21.414 -15.301 -39.332 1.00 85.19 307 HIS A N 1
ATOM 2421 C CA . HIS A 1 307 ? 21.645 -15.959 -40.611 1.00 85.19 307 HIS A CA 1
ATOM 2422 C C . HIS A 1 307 ? 23.016 -16.632 -40.600 1.00 85.19 307 HIS A C 1
ATOM 2424 O O . HIS A 1 307 ? 23.915 -16.219 -39.859 1.00 85.19 307 HIS A O 1
ATOM 2430 N N . TYR A 1 308 ? 23.176 -17.685 -41.391 1.00 83.06 308 TYR A N 1
ATOM 2431 C CA . TYR A 1 308 ? 24.490 -18.108 -41.857 1.00 83.06 308 TYR A CA 1
ATOM 2432 C C . TYR A 1 308 ? 24.603 -17.800 -43.346 1.00 83.06 308 TYR A C 1
ATOM 2434 O O . TYR A 1 308 ? 23.605 -17.747 -44.061 1.00 83.06 308 TYR A O 1
ATOM 2442 N N . TYR A 1 309 ? 25.820 -17.506 -43.775 1.00 83.69 309 TYR A N 1
ATOM 2443 C CA . TYR A 1 309 ? 26.094 -17.076 -45.132 1.00 83.69 309 TYR A CA 1
ATOM 2444 C C . TYR A 1 309 ? 26.666 -18.242 -45.925 1.00 83.69 309 TYR A C 1
ATOM 2446 O O . TYR A 1 309 ? 27.667 -18.821 -45.500 1.00 83.69 309 TYR A O 1
ATOM 2454 N N . ILE A 1 310 ? 26.028 -18.573 -47.044 1.00 83.19 310 ILE A N 1
ATOM 2455 C CA . ILE A 1 310 ? 26.519 -19.569 -47.993 1.00 83.19 310 ILE A CA 1
ATOM 2456 C C . ILE A 1 310 ? 27.075 -18.799 -49.198 1.00 83.19 310 ILE A C 1
ATOM 2458 O O . ILE A 1 310 ? 26.280 -18.211 -49.934 1.00 83.19 310 ILE A O 1
ATOM 2462 N N . PRO A 1 311 ? 28.406 -18.729 -49.383 1.00 85.38 311 PRO A N 1
ATOM 2463 C CA . PRO A 1 311 ? 28.985 -18.102 -50.569 1.00 85.38 311 PRO A CA 1
ATOM 2464 C C . PRO A 1 311 ? 28.652 -18.923 -51.828 1.00 85.38 311 PRO A C 1
ATOM 2466 O O . PRO A 1 311 ? 28.563 -20.146 -51.756 1.00 85.38 311 PRO A O 1
ATOM 2469 N N . GLU A 1 312 ? 28.472 -18.259 -52.973 1.00 82.81 312 GLU A N 1
ATOM 2470 C CA . GLU A 1 312 ? 28.219 -18.895 -54.281 1.00 82.81 312 GLU A CA 1
ATOM 2471 C C . GLU A 1 312 ? 29.405 -19.761 -54.732 1.00 82.81 312 GLU A C 1
ATOM 2473 O O . GLU A 1 312 ? 29.218 -20.812 -55.339 1.00 82.81 312 GLU A O 1
ATOM 2478 N N . SER A 1 313 ? 30.629 -19.345 -54.403 1.00 81.19 313 SER A N 1
ATOM 2479 C CA . SER A 1 313 ? 31.857 -20.120 -54.586 1.00 81.19 313 SER A CA 1
ATOM 2480 C C . SER A 1 313 ? 32.934 -19.644 -53.603 1.00 81.19 313 SER A C 1
ATOM 2482 O O . SER A 1 313 ? 32.799 -18.591 -52.984 1.00 81.19 313 SER A O 1
ATOM 2484 N N . TYR A 1 314 ? 34.023 -20.403 -53.438 1.00 71.38 314 TYR A N 1
ATOM 2485 C CA . TYR A 1 314 ? 35.128 -20.019 -52.542 1.00 71.38 314 TYR A CA 1
ATOM 2486 C C . TYR A 1 314 ? 35.799 -18.689 -52.949 1.00 71.38 314 TYR A C 1
ATOM 2488 O O . TYR A 1 314 ? 36.301 -17.950 -52.103 1.00 71.38 314 TYR A O 1
ATOM 2496 N N . GLU A 1 315 ? 35.767 -18.364 -54.240 1.00 78.44 315 GLU A N 1
ATOM 2497 C CA . GLU A 1 315 ? 36.401 -17.180 -54.829 1.00 78.44 315 GLU A CA 1
ATOM 2498 C C . GLU A 1 315 ? 35.460 -15.963 -54.851 1.00 78.44 315 GLU A C 1
ATOM 2500 O O . GLU A 1 315 ? 35.905 -14.815 -54.777 1.00 78.44 315 GLU A O 1
ATOM 2505 N N . VAL A 1 316 ? 34.143 -16.196 -54.893 1.00 74.31 316 VAL A N 1
ATOM 2506 C CA . VAL A 1 316 ? 33.123 -15.150 -54.977 1.00 74.31 316 VAL A CA 1
ATOM 2507 C C . VAL A 1 316 ? 32.511 -14.905 -53.598 1.00 74.31 316 VAL A C 1
ATOM 2509 O O . VAL A 1 316 ? 31.740 -15.700 -53.074 1.00 74.31 316 VAL A O 1
ATOM 2512 N N . ARG A 1 317 ? 32.789 -13.731 -53.015 1.00 67.00 317 ARG A N 1
ATOM 2513 C CA . ARG A 1 317 ? 32.200 -13.288 -51.732 1.00 67.00 317 ARG A CA 1
ATOM 2514 C C . ARG A 1 317 ? 30.711 -12.894 -51.813 1.00 67.00 317 ARG A C 1
ATOM 2516 O O . ARG A 1 317 ? 30.220 -12.290 -50.863 1.00 67.00 317 ARG A O 1
ATOM 2523 N N . LYS A 1 318 ? 30.021 -13.159 -52.930 1.00 76.88 318 LYS A N 1
ATOM 2524 C CA . LYS A 1 318 ? 28.552 -13.069 -53.073 1.00 76.88 318 LYS A CA 1
ATOM 2525 C C . LYS A 1 318 ? 27.929 -14.441 -52.786 1.00 76.88 318 LYS A C 1
ATOM 2527 O O . LYS A 1 318 ? 28.618 -15.450 -52.845 1.00 76.88 318 LYS A O 1
ATOM 2532 N N . GLY A 1 319 ? 26.664 -14.478 -52.374 1.00 80.69 319 GLY A N 1
ATOM 2533 C CA . GLY A 1 319 ? 26.122 -15.628 -51.654 1.00 80.69 319 GLY A CA 1
ATOM 2534 C C . GLY A 1 319 ? 24.770 -15.362 -51.012 1.00 80.69 319 GLY A C 1
ATOM 2535 O O . GLY A 1 319 ? 24.350 -14.212 -50.852 1.00 80.69 319 GLY A O 1
ATOM 2536 N N . THR A 1 320 ? 24.095 -16.442 -50.628 1.00 85.69 320 THR A N 1
ATOM 2537 C CA . THR A 1 320 ? 22.751 -16.419 -50.048 1.00 85.69 320 THR A CA 1
ATOM 2538 C C . THR A 1 320 ? 22.823 -16.457 -48.522 1.00 85.69 320 THR A C 1
ATOM 2540 O O . THR A 1 320 ? 23.503 -17.294 -47.923 1.00 85.69 320 THR A O 1
ATOM 2543 N N . ALA A 1 321 ? 22.102 -15.546 -47.866 1.00 86.12 321 ALA A N 1
ATOM 2544 C CA . ALA A 1 321 ? 21.920 -15.576 -46.420 1.00 86.12 321 ALA A CA 1
ATOM 2545 C C . ALA A 1 321 ? 20.751 -16.505 -46.065 1.00 86.12 321 ALA A C 1
ATOM 2547 O O . ALA A 1 321 ? 19.614 -16.245 -46.450 1.00 86.12 321 ALA A O 1
ATOM 2548 N N . VAL A 1 322 ? 21.020 -17.566 -45.305 1.00 84.75 322 VAL A N 1
ATOM 2549 C CA . VAL A 1 322 ? 20.000 -18.525 -44.861 1.00 84.75 322 VAL A CA 1
ATOM 2550 C C . VAL A 1 322 ? 19.677 -18.292 -43.392 1.00 84.75 322 VAL A C 1
ATOM 2552 O O . VAL A 1 322 ? 20.575 -18.215 -42.547 1.00 84.75 322 VAL A O 1
ATOM 2555 N N . LEU A 1 323 ? 18.386 -18.161 -43.082 1.00 86.94 323 LEU A N 1
ATOM 2556 C CA . LEU A 1 323 ? 17.896 -17.940 -41.726 1.00 86.94 323 LEU A CA 1
ATOM 2557 C C . LEU A 1 323 ? 18.141 -19.177 -40.848 1.00 86.94 323 LEU A C 1
ATOM 2559 O O . LEU A 1 323 ? 17.824 -20.303 -41.224 1.00 86.94 323 LEU A O 1
ATOM 2563 N N . LYS A 1 324 ? 18.692 -18.964 -39.653 1.00 84.44 324 LYS A N 1
ATOM 2564 C CA . LYS A 1 324 ? 18.856 -19.997 -38.629 1.00 84.44 324 LYS A CA 1
ATOM 2565 C C . LYS A 1 324 ? 17.531 -20.213 -37.892 1.00 84.44 324 LYS A C 1
ATOM 2567 O O . LYS A 1 324 ? 16.873 -19.228 -37.548 1.00 84.44 324 LYS A O 1
ATOM 2572 N N . PRO A 1 325 ? 17.173 -21.466 -37.558 1.00 88.31 325 PRO A N 1
ATOM 2573 C CA . PRO A 1 325 ? 16.042 -21.733 -36.677 1.00 88.31 325 PRO A CA 1
ATOM 2574 C C . PRO A 1 325 ? 16.293 -21.157 -35.276 1.00 88.31 325 PRO A C 1
ATOM 2576 O O . PRO A 1 325 ? 17.436 -20.854 -34.910 1.00 88.31 325 PRO A O 1
ATOM 2579 N N . ARG A 1 326 ? 15.227 -21.030 -34.473 1.00 92.62 326 ARG A N 1
ATOM 2580 C CA . ARG A 1 326 ? 15.321 -20.634 -33.059 1.00 92.62 326 ARG A CA 1
ATOM 2581 C C . ARG A 1 326 ? 16.330 -21.523 -32.330 1.00 92.62 326 ARG A C 1
ATOM 2583 O O . ARG A 1 326 ? 16.250 -22.746 -32.394 1.00 92.62 326 ARG A O 1
ATOM 2590 N N . CYS A 1 327 ? 17.269 -20.905 -31.617 1.00 93.06 327 CYS A N 1
ATOM 2591 C CA . CYS A 1 327 ? 18.280 -21.639 -30.863 1.00 93.06 327 CYS A CA 1
ATOM 2592 C C . CYS A 1 327 ? 17.684 -22.267 -29.592 1.00 93.06 327 CYS A C 1
ATOM 2594 O O . CYS A 1 327 ? 16.908 -21.635 -28.875 1.00 93.06 327 CYS A O 1
ATOM 2596 N N . THR A 1 328 ? 18.118 -23.485 -29.262 1.00 94.50 328 THR A N 1
ATOM 2597 C CA . THR A 1 328 ? 17.748 -24.203 -28.028 1.00 94.50 328 THR A CA 1
ATOM 2598 C C . THR A 1 328 ? 18.274 -23.541 -26.753 1.00 94.50 328 THR A C 1
ATOM 2600 O O . THR A 1 328 ? 17.779 -23.821 -25.664 1.00 94.50 328 THR A O 1
ATOM 2603 N N . ASN A 1 329 ? 19.286 -22.675 -26.876 1.00 93.81 329 ASN A N 1
ATOM 2604 C CA . ASN A 1 329 ? 19.930 -21.989 -25.751 1.00 93.81 329 ASN A CA 1
ATOM 2605 C C . ASN A 1 329 ? 19.328 -20.595 -25.487 1.00 93.81 329 ASN A C 1
ATOM 2607 O O . ASN A 1 329 ? 19.840 -19.845 -24.661 1.00 93.81 329 ASN A O 1
ATOM 2611 N N . VAL A 1 330 ? 18.250 -20.217 -26.183 1.00 91.81 330 VAL A N 1
ATOM 2612 C CA . VAL A 1 330 ? 17.503 -18.980 -25.893 1.00 91.81 330 VAL A CA 1
ATOM 2613 C C . VAL A 1 330 ? 16.912 -19.062 -24.487 1.00 91.81 330 VAL A C 1
ATOM 2615 O O . VAL A 1 330 ? 16.246 -20.042 -24.161 1.00 91.81 330 VAL A O 1
ATOM 2618 N N . GLY A 1 331 ? 17.143 -18.036 -23.663 1.00 89.81 331 GLY A N 1
ATOM 2619 C CA . GLY A 1 331 ? 16.675 -17.989 -22.273 1.00 89.81 331 GLY A CA 1
ATOM 2620 C C . GLY A 1 331 ? 17.520 -18.799 -21.284 1.00 89.81 331 GLY A C 1
ATOM 2621 O O . GLY A 1 331 ? 17.273 -18.725 -20.086 1.00 89.81 331 GLY A O 1
ATOM 2622 N N . LYS A 1 332 ? 18.536 -19.538 -21.754 1.00 92.31 332 LYS A N 1
ATOM 2623 C CA . LYS A 1 332 ? 19.527 -20.188 -20.887 1.00 92.31 332 LYS A CA 1
ATOM 2624 C C . LYS A 1 332 ? 20.667 -19.209 -20.629 1.00 92.31 332 LYS A C 1
ATOM 2626 O O . LYS A 1 332 ? 21.451 -18.943 -21.540 1.00 92.31 332 LYS A O 1
ATOM 2631 N N . GLY A 1 333 ? 20.704 -18.619 -19.440 1.00 91.25 333 GLY A N 1
ATOM 2632 C CA . GLY A 1 333 ? 21.675 -17.589 -19.071 1.00 91.25 333 GLY A CA 1
ATOM 2633 C C . GLY A 1 333 ? 23.124 -18.075 -19.141 1.00 91.25 333 GLY A C 1
ATOM 2634 O O . GLY A 1 333 ? 23.399 -19.256 -18.926 1.00 91.25 333 GLY A O 1
ATOM 2635 N N . ILE A 1 334 ? 24.039 -17.171 -19.499 1.00 90.00 334 ILE A N 1
ATOM 2636 C CA . ILE A 1 334 ? 25.466 -17.473 -19.696 1.00 90.00 334 ILE A CA 1
ATOM 2637 C C . ILE A 1 334 ? 26.210 -17.812 -18.406 1.00 90.00 334 ILE A C 1
ATOM 2639 O O . ILE A 1 334 ? 27.271 -18.420 -18.488 1.00 90.00 334 ILE A O 1
ATOM 2643 N N . PHE A 1 335 ? 25.692 -17.396 -17.248 1.00 86.94 335 PHE A N 1
ATOM 2644 C CA . PHE A 1 335 ? 26.317 -17.666 -15.954 1.00 86.94 335 PHE A CA 1
ATOM 2645 C C . PHE A 1 335 ? 25.702 -18.906 -15.319 1.00 86.94 335 PHE A C 1
ATOM 2647 O O . PHE A 1 335 ? 26.417 -19.730 -14.772 1.00 86.94 335 PHE A O 1
ATOM 2654 N N . SER A 1 336 ? 24.390 -19.081 -15.477 1.00 88.00 336 SER A N 1
ATOM 2655 C CA . SER A 1 336 ? 23.682 -20.281 -15.035 1.00 88.00 336 SER A CA 1
ATOM 2656 C C . SER A 1 336 ? 23.992 -21.531 -15.877 1.00 88.00 336 SER A C 1
ATOM 2658 O O . SER A 1 336 ? 23.773 -22.641 -15.406 1.00 88.00 336 SER A O 1
ATOM 2660 N N . ASN A 1 337 ? 24.423 -21.377 -17.136 1.00 91.56 337 ASN A N 1
ATOM 2661 C CA . ASN A 1 337 ? 24.724 -22.490 -18.056 1.00 91.56 337 ASN A CA 1
ATOM 2662 C C . ASN A 1 337 ? 26.021 -22.203 -18.845 1.00 91.56 337 ASN A C 1
ATOM 2664 O O . ASN A 1 337 ? 25.972 -22.030 -20.073 1.00 91.56 337 ASN A O 1
ATOM 2668 N N . PRO A 1 338 ? 27.173 -22.052 -18.167 1.00 89.44 338 PRO A N 1
ATOM 2669 C CA . PRO A 1 338 ? 28.415 -21.606 -18.797 1.00 89.44 338 PRO A CA 1
ATOM 2670 C C . PRO A 1 338 ? 28.917 -22.578 -19.872 1.00 89.44 338 PRO A C 1
ATOM 2672 O O . PRO A 1 338 ? 29.474 -22.145 -20.878 1.00 89.44 338 PRO A O 1
ATOM 2675 N N . GLU A 1 339 ? 28.642 -23.876 -19.733 1.00 92.25 339 GLU A N 1
ATOM 2676 C CA . GLU A 1 339 ? 29.017 -24.937 -20.673 1.00 92.25 339 GLU A CA 1
ATOM 2677 C C . GLU A 1 339 ? 28.397 -24.778 -22.072 1.00 92.25 339 GLU A C 1
ATOM 2679 O O . GLU A 1 339 ? 28.874 -25.356 -23.048 1.00 92.25 339 GLU A O 1
ATOM 2684 N N . LEU A 1 340 ? 27.340 -23.971 -22.199 1.00 93.50 340 LEU A N 1
ATOM 2685 C CA . LEU A 1 340 ? 26.657 -23.706 -23.466 1.00 93.50 340 LEU A CA 1
ATOM 2686 C C . LEU A 1 340 ? 27.321 -22.596 -24.301 1.00 93.50 340 LEU A C 1
ATOM 2688 O O . LEU A 1 340 ? 26.837 -22.279 -25.405 1.00 93.50 340 LEU A O 1
ATOM 2692 N N . TYR A 1 341 ? 28.385 -21.978 -23.777 1.00 93.56 341 TYR A N 1
ATOM 2693 C CA . TYR A 1 341 ? 28.976 -20.753 -24.304 1.00 93.56 341 TYR A CA 1
ATOM 2694 C C . TYR A 1 341 ? 30.511 -20.735 -24.223 1.00 93.56 341 TYR A C 1
ATOM 2696 O O . TYR A 1 341 ? 31.104 -21.143 -23.235 1.00 93.56 341 TYR A O 1
ATOM 2704 N N . THR A 1 342 ? 31.163 -20.145 -25.231 1.00 92.56 342 THR A N 1
ATOM 2705 C CA . THR A 1 342 ? 32.620 -19.903 -25.227 1.00 92.56 342 THR A CA 1
ATOM 2706 C C . THR A 1 342 ? 32.942 -18.414 -25.317 1.00 92.56 342 THR A C 1
ATOM 2708 O O . THR A 1 342 ? 32.361 -17.675 -26.122 1.00 92.56 342 THR A O 1
ATOM 2711 N N . LEU A 1 343 ? 33.919 -17.961 -24.529 1.00 89.81 343 LEU A N 1
ATOM 2712 C CA . LEU A 1 343 ? 34.431 -16.590 -24.578 1.00 89.81 343 LEU A CA 1
ATOM 2713 C C . LEU A 1 343 ? 35.295 -16.364 -25.830 1.00 89.81 343 LEU A C 1
ATOM 2715 O O . LEU A 1 343 ? 36.201 -17.129 -26.132 1.00 89.81 343 LEU A O 1
ATOM 2719 N N . SER A 1 344 ? 35.032 -15.279 -26.561 1.00 82.81 344 SER A N 1
ATOM 2720 C CA . SER A 1 344 ? 35.644 -14.973 -27.864 1.00 82.81 344 SER A CA 1
ATOM 2721 C C . SER A 1 344 ? 36.358 -13.611 -27.857 1.00 82.81 344 SER A C 1
ATOM 2723 O O . SER A 1 344 ? 36.140 -12.781 -28.746 1.00 82.81 344 SER A O 1
ATOM 2725 N N . GLY A 1 345 ? 37.195 -13.363 -26.846 1.00 84.75 345 GLY A N 1
ATOM 2726 C CA . GLY A 1 345 ? 37.900 -12.086 -26.660 1.00 84.75 345 GLY A CA 1
ATOM 2727 C C . GLY A 1 345 ? 36.964 -10.914 -26.326 1.00 84.75 345 GLY A C 1
ATOM 2728 O O . GLY A 1 345 ? 35.810 -11.109 -25.946 1.00 84.75 345 GLY A O 1
ATOM 2729 N N . LYS A 1 346 ? 37.447 -9.674 -26.468 1.00 85.38 346 LYS A N 1
ATOM 2730 C CA . LYS A 1 346 ? 36.656 -8.451 -26.227 1.00 85.38 346 LYS A CA 1
ATOM 2731 C C . LYS A 1 346 ? 36.321 -7.739 -27.537 1.00 85.38 346 LYS A C 1
ATOM 2733 O O . LYS A 1 346 ? 37.030 -7.876 -28.528 1.00 85.38 346 LYS A O 1
ATOM 2738 N N . THR A 1 347 ? 35.244 -6.954 -27.556 1.00 85.19 347 THR A N 1
ATOM 2739 C CA . THR A 1 347 ? 34.885 -6.129 -28.728 1.00 85.19 347 THR A CA 1
ATOM 2740 C C . THR A 1 347 ? 35.885 -5.005 -28.986 1.00 85.19 347 THR A C 1
ATOM 2742 O O . THR A 1 347 ? 35.978 -4.523 -30.108 1.00 85.19 347 THR A O 1
ATOM 2745 N N . ARG A 1 348 ? 36.574 -4.553 -27.934 1.00 84.06 348 ARG A N 1
ATOM 2746 C CA . ARG A 1 348 ? 37.653 -3.560 -27.952 1.00 84.06 348 ARG A CA 1
ATOM 2747 C C . ARG A 1 348 ? 38.584 -3.789 -26.750 1.00 84.06 348 ARG A C 1
ATOM 2749 O O . ARG A 1 348 ? 38.123 -4.387 -25.770 1.00 84.06 348 ARG A O 1
ATOM 2756 N N . PRO A 1 349 ? 39.843 -3.325 -26.794 1.00 82.44 349 PRO A N 1
ATOM 2757 C CA . PRO A 1 349 ? 40.723 -3.307 -25.627 1.00 82.44 349 PRO A CA 1
ATOM 2758 C C . PRO A 1 349 ? 40.132 -2.488 -24.469 1.00 82.44 349 PRO A C 1
ATOM 2760 O O . PRO A 1 349 ? 39.260 -1.643 -24.675 1.00 82.44 349 PRO A O 1
ATOM 2763 N N . THR A 1 350 ? 40.594 -2.753 -23.247 1.00 83.69 350 THR A N 1
ATOM 2764 C CA . THR A 1 350 ? 40.314 -1.875 -22.103 1.00 83.69 350 THR A CA 1
ATOM 2765 C C . THR A 1 350 ? 41.125 -0.590 -22.265 1.00 83.69 350 THR A C 1
ATOM 2767 O O . THR A 1 350 ? 42.334 -0.659 -22.459 1.00 83.69 350 THR A O 1
ATOM 2770 N N . GLU A 1 351 ? 40.472 0.563 -22.166 1.00 84.38 351 GLU A N 1
ATOM 2771 C CA . GLU A 1 351 ? 41.123 1.877 -22.190 1.00 84.38 351 GLU A CA 1
ATOM 2772 C C . GLU A 1 351 ? 41.261 2.407 -20.757 1.00 84.38 351 GLU A C 1
ATOM 2774 O O . GLU A 1 351 ? 40.330 2.272 -19.964 1.00 84.38 351 GLU A O 1
ATOM 2779 N N . VAL A 1 352 ? 42.394 3.025 -20.420 1.00 83.00 352 VAL A N 1
ATOM 2780 C CA . VAL A 1 352 ? 42.592 3.730 -19.142 1.00 83.00 352 VAL A CA 1
ATOM 2781 C C . VAL A 1 352 ? 42.711 5.216 -19.444 1.00 83.00 352 VAL A C 1
ATOM 2783 O O . VAL A 1 352 ? 43.599 5.629 -20.187 1.00 83.00 352 VAL A O 1
ATOM 2786 N N . ILE A 1 353 ? 41.800 6.020 -18.905 1.00 79.88 353 ILE A N 1
ATOM 2787 C CA . ILE A 1 353 ? 41.762 7.465 -19.132 1.00 79.88 353 ILE A CA 1
ATOM 2788 C C . ILE A 1 353 ? 42.120 8.173 -17.840 1.00 79.88 353 ILE A C 1
ATOM 2790 O O . ILE A 1 353 ? 41.463 7.983 -16.822 1.00 79.88 353 ILE A O 1
ATOM 2794 N N . LYS A 1 354 ? 43.131 9.037 -17.894 1.00 77.75 354 LYS A N 1
ATOM 2795 C CA . LYS A 1 354 ? 43.507 9.890 -16.767 1.00 77.75 354 LYS A CA 1
ATOM 2796 C C . LYS A 1 354 ? 42.630 11.138 -16.757 1.00 77.75 354 LYS A C 1
ATOM 2798 O O . LYS A 1 354 ? 42.610 11.897 -17.724 1.00 77.75 354 LYS A O 1
ATOM 2803 N N . LYS A 1 355 ? 41.891 11.347 -15.673 1.00 69.81 355 LYS A N 1
ATOM 2804 C CA . LYS A 1 355 ? 41.093 12.548 -15.412 1.00 69.81 355 LYS A CA 1
ATOM 2805 C C . LYS A 1 355 ? 41.726 13.341 -14.283 1.00 69.81 355 LYS A C 1
ATOM 2807 O O . LYS A 1 355 ? 41.987 12.796 -13.218 1.00 69.81 355 LYS A O 1
ATOM 2812 N N . GLN A 1 356 ? 41.907 14.639 -14.483 1.00 66.62 356 GLN A N 1
ATOM 2813 C CA . GLN A 1 356 ? 42.264 15.545 -13.398 1.00 66.62 356 GLN A CA 1
ATOM 2814 C C . GLN A 1 356 ? 40.989 16.021 -12.705 1.00 66.62 356 GLN A C 1
ATOM 2816 O O . GLN A 1 356 ? 40.118 16.618 -13.335 1.00 66.62 356 GLN A O 1
ATOM 2821 N N . VAL A 1 357 ? 40.869 15.744 -11.408 1.00 60.75 357 VAL A N 1
ATOM 2822 C CA . VAL A 1 357 ? 39.744 16.199 -10.588 1.00 60.75 357 VAL A CA 1
ATOM 2823 C C . VAL A 1 357 ? 40.274 17.112 -9.492 1.00 60.75 357 VAL A C 1
ATOM 2825 O O . VAL A 1 357 ? 41.156 16.737 -8.720 1.00 60.75 357 VAL A O 1
ATOM 2828 N N . SER A 1 358 ? 39.733 18.326 -9.411 1.00 52.28 358 SER A N 1
ATOM 2829 C CA . SER A 1 358 ? 40.025 19.259 -8.327 1.00 52.28 358 SER A CA 1
ATOM 2830 C C . SER A 1 358 ? 39.111 18.962 -7.136 1.00 52.28 358 SER A C 1
ATOM 2832 O O . SER A 1 358 ? 37.890 19.095 -7.213 1.00 52.28 358 SER A O 1
ATOM 2834 N N . LYS A 1 359 ? 39.681 18.545 -5.999 1.00 51.06 359 LYS A N 1
ATOM 2835 C CA . LYS A 1 359 ? 38.909 18.430 -4.752 1.00 51.06 359 LYS A CA 1
ATOM 2836 C C . LYS A 1 359 ? 38.806 19.794 -4.079 1.00 51.06 359 LYS A C 1
ATOM 2838 O O . LYS A 1 359 ? 39.816 20.437 -3.790 1.00 51.06 359 LYS A O 1
ATOM 2843 N N . SER A 1 360 ? 37.580 20.207 -3.766 1.00 47.97 360 SER A N 1
ATOM 2844 C CA . SER A 1 360 ? 37.324 21.324 -2.860 1.00 47.97 360 SER A CA 1
ATOM 2845 C C . SER A 1 360 ? 37.730 20.902 -1.448 1.00 47.97 360 SER A C 1
ATOM 2847 O O . SER A 1 360 ? 37.089 20.051 -0.835 1.00 47.97 360 SER A O 1
ATOM 2849 N N . VAL A 1 361 ? 38.816 21.465 -0.930 1.00 48.72 361 VAL A N 1
ATOM 2850 C CA . VAL A 1 361 ? 39.191 21.275 0.475 1.00 48.72 361 VAL A CA 1
ATOM 2851 C C . VAL A 1 361 ? 38.385 22.266 1.328 1.00 48.72 361 VAL A C 1
ATOM 2853 O O . VAL A 1 361 ? 37.941 23.299 0.826 1.00 48.72 361 VAL A O 1
ATOM 2856 N N . ALA A 1 362 ? 38.158 21.943 2.607 1.00 51.38 362 ALA A N 1
ATOM 2857 C CA . ALA A 1 362 ? 37.466 22.805 3.571 1.00 51.38 362 ALA A CA 1
ATOM 2858 C C . ALA A 1 362 ? 37.918 24.282 3.489 1.00 51.38 362 ALA A C 1
ATOM 2860 O O . ALA A 1 362 ? 39.076 24.558 3.161 1.00 51.38 362 ALA A O 1
ATOM 2861 N N . ARG A 1 363 ? 36.993 25.214 3.791 1.00 39.62 363 ARG A N 1
ATOM 2862 C CA . ARG A 1 363 ? 37.165 26.680 3.676 1.00 39.62 363 ARG A CA 1
ATOM 2863 C C . ARG A 1 363 ? 38.590 27.124 4.051 1.00 39.62 363 ARG A C 1
ATOM 2865 O O . ARG A 1 363 ? 38.972 27.018 5.212 1.00 39.62 363 ARG A O 1
ATOM 2872 N N . GLY A 1 364 ? 39.338 27.642 3.068 1.00 53.00 364 GLY A N 1
ATOM 2873 C CA . GLY A 1 364 ? 40.646 28.287 3.266 1.00 53.00 364 GLY A CA 1
ATOM 2874 C C . GLY A 1 364 ? 41.881 27.575 2.688 1.00 53.00 364 GLY A C 1
ATOM 2875 O O . GLY A 1 364 ? 42.972 28.125 2.799 1.00 53.00 364 GLY A O 1
ATOM 2876 N N . ARG A 1 365 ? 41.768 26.395 2.056 1.00 51.88 365 ARG A N 1
ATOM 2877 C CA . ARG A 1 365 ? 42.904 25.711 1.387 1.00 51.88 365 ARG A CA 1
ATOM 2878 C C . ARG A 1 365 ? 42.778 25.719 -0.144 1.00 51.88 365 ARG A C 1
ATOM 2880 O O . ARG A 1 365 ? 41.671 25.629 -0.670 1.00 51.88 365 ARG A O 1
ATOM 2887 N N . LYS A 1 366 ? 43.913 25.807 -0.859 1.00 49.88 366 LYS A N 1
ATOM 2888 C CA . LYS A 1 366 ? 43.970 25.697 -2.332 1.00 49.88 366 LYS A CA 1
ATOM 2889 C C . LYS A 1 366 ? 43.491 24.300 -2.779 1.00 49.88 366 LYS A C 1
ATOM 2891 O O . LYS A 1 366 ? 43.832 23.322 -2.111 1.00 49.88 366 LYS A O 1
ATOM 2896 N N . PRO A 1 367 ? 42.712 24.192 -3.872 1.00 55.34 367 PRO A N 1
ATOM 2897 C CA . PRO A 1 367 ? 42.208 22.911 -4.362 1.00 55.34 367 PRO A CA 1
ATOM 2898 C C . PRO A 1 367 ? 43.366 21.983 -4.736 1.00 55.34 367 PRO A C 1
ATOM 2900 O O . PRO A 1 367 ? 44.297 22.386 -5.431 1.00 55.34 367 PRO A O 1
ATOM 2903 N N . THR A 1 368 ? 43.313 20.738 -4.265 1.00 56.44 368 THR A N 1
ATOM 2904 C CA . THR A 1 368 ? 44.287 19.705 -4.636 1.00 56.44 368 THR A CA 1
ATOM 2905 C C . THR A 1 368 ? 43.809 19.044 -5.927 1.00 56.44 368 THR A C 1
ATOM 2907 O O . THR A 1 368 ? 42.688 18.529 -5.971 1.00 56.44 368 THR A O 1
ATOM 2910 N N . VAL A 1 369 ? 44.627 19.090 -6.981 1.00 60.81 369 VAL A N 1
ATOM 2911 C CA . VAL A 1 369 ? 44.370 18.371 -8.237 1.00 60.81 369 VAL A CA 1
ATOM 2912 C C . VAL A 1 369 ? 44.825 16.928 -8.041 1.00 60.81 369 VAL A C 1
ATOM 2914 O O . VAL A 1 369 ? 45.994 16.684 -7.756 1.00 60.81 369 VAL A O 1
ATOM 2917 N N . GLN A 1 370 ? 43.893 15.985 -8.142 1.00 65.25 370 GLN A N 1
ATOM 2918 C CA . GLN A 1 370 ? 44.164 14.553 -8.070 1.00 65.25 370 GLN A CA 1
ATOM 2919 C C . GLN A 1 370 ? 43.945 13.947 -9.461 1.00 65.25 370 GLN A C 1
ATOM 2921 O O . GLN A 1 370 ? 42.901 14.179 -10.074 1.00 65.25 370 GLN A O 1
ATOM 2926 N N . GLU A 1 371 ? 44.914 13.181 -9.966 1.00 65.00 371 GLU A N 1
ATOM 2927 C CA . GLU A 1 371 ? 44.707 12.343 -11.150 1.00 65.00 371 GLU A CA 1
ATOM 2928 C C . GLU A 1 371 ? 43.944 11.076 -10.749 1.00 65.00 371 GLU A C 1
ATOM 2930 O O . GLU A 1 371 ? 44.350 10.345 -9.847 1.00 65.00 371 GLU A O 1
ATOM 2935 N N . LEU A 1 372 ? 42.810 10.844 -11.402 1.00 68.19 372 LEU A N 1
ATOM 2936 C CA . LEU A 1 372 ? 41.985 9.648 -11.282 1.00 68.19 372 LEU A CA 1
ATOM 2937 C C . LEU A 1 372 ? 42.065 8.865 -12.590 1.00 68.19 372 LEU A C 1
ATOM 2939 O O . LEU A 1 372 ? 41.821 9.416 -13.663 1.00 68.19 372 LEU A O 1
ATOM 2943 N N . GLU A 1 373 ? 42.386 7.579 -12.505 1.00 75.25 373 GLU A N 1
ATOM 2944 C CA . GLU A 1 373 ? 42.371 6.674 -13.652 1.00 75.25 373 GLU A CA 1
ATOM 2945 C C . GLU A 1 373 ? 40.981 6.040 -13.803 1.00 75.25 373 GLU A C 1
ATOM 2947 O O . GLU A 1 373 ? 40.507 5.314 -12.935 1.00 75.25 373 GLU A O 1
ATOM 2952 N N . GLU A 1 374 ? 40.308 6.320 -14.916 1.00 75.62 374 GLU A N 1
ATOM 2953 C CA . GLU A 1 374 ? 39.033 5.714 -15.294 1.00 75.62 374 GLU A CA 1
ATOM 2954 C C . GLU A 1 374 ? 39.291 4.554 -16.263 1.00 75.62 374 GLU A C 1
ATOM 2956 O O . GLU A 1 374 ? 39.725 4.767 -17.397 1.00 75.62 374 GLU A O 1
ATOM 2961 N N . GLN A 1 375 ? 38.981 3.323 -15.850 1.00 79.88 375 GLN A N 1
ATOM 2962 C CA . GLN A 1 375 ? 39.016 2.168 -16.748 1.00 79.88 375 GLN A CA 1
ATOM 2963 C C . GLN A 1 375 ? 37.711 2.047 -17.543 1.00 79.88 375 GLN A C 1
ATOM 2965 O O . GLN A 1 375 ? 36.634 1.838 -16.986 1.00 79.88 375 GLN A O 1
ATOM 2970 N N . ARG A 1 376 ? 37.806 2.105 -18.871 1.00 85.00 376 ARG A N 1
ATOM 2971 C CA . ARG A 1 376 ? 36.699 1.864 -19.802 1.00 85.00 376 ARG A CA 1
ATOM 2972 C C . ARG A 1 376 ? 36.832 0.484 -20.421 1.00 85.00 376 ARG A C 1
ATOM 2974 O O . ARG A 1 376 ? 37.662 0.243 -21.298 1.00 85.00 376 ARG A O 1
ATOM 2981 N N . LEU A 1 377 ? 35.990 -0.439 -19.968 1.00 85.06 377 LEU A N 1
ATOM 2982 C CA . LEU A 1 377 ? 36.026 -1.825 -20.421 1.00 85.06 377 LEU A CA 1
ATOM 2983 C C . LEU A 1 377 ? 35.390 -1.981 -21.815 1.00 85.06 377 LEU A C 1
ATOM 2985 O O . LEU A 1 377 ? 34.404 -1.330 -22.182 1.00 85.06 377 LEU A O 1
ATOM 2989 N N . GLY A 1 378 ? 35.970 -2.874 -22.619 1.00 86.75 378 GLY A N 1
ATOM 2990 C CA . GLY A 1 378 ? 35.317 -3.424 -23.805 1.00 86.75 378 GLY A CA 1
ATOM 2991 C C . GLY A 1 378 ? 34.280 -4.480 -23.431 1.00 86.75 378 GLY A C 1
ATOM 2992 O O . GLY A 1 378 ? 34.430 -5.167 -22.424 1.00 86.75 378 GLY A O 1
ATOM 2993 N N . SER A 1 379 ? 33.237 -4.629 -24.249 1.00 90.12 379 SER A N 1
ATOM 2994 C CA . SER A 1 379 ? 32.241 -5.685 -24.057 1.00 90.12 379 SER A CA 1
ATOM 2995 C C . SER A 1 379 ? 32.888 -7.064 -24.250 1.00 90.12 379 SER A C 1
ATOM 2997 O O . SER A 1 379 ? 33.738 -7.238 -25.129 1.00 90.12 379 SER A O 1
ATOM 2999 N N . GLN A 1 380 ? 32.470 -8.050 -23.461 1.00 91.31 380 GLN A N 1
ATOM 3000 C CA . GLN A 1 380 ? 32.912 -9.437 -23.591 1.00 91.31 380 GLN A CA 1
ATOM 3001 C C . GLN A 1 380 ? 32.193 -10.091 -24.774 1.00 91.31 380 GLN A C 1
ATOM 3003 O O . GLN A 1 380 ? 30.965 -10.068 -24.834 1.00 91.31 380 GLN A O 1
ATOM 3008 N N . ARG A 1 381 ? 32.922 -10.671 -25.734 1.00 92.31 381 ARG A N 1
ATOM 3009 C CA . ARG A 1 381 ? 32.299 -11.434 -26.826 1.00 92.31 381 ARG A CA 1
ATOM 3010 C C . ARG A 1 381 ? 32.081 -12.873 -26.386 1.00 92.31 381 ARG A C 1
ATOM 3012 O O . ARG A 1 381 ? 32.968 -13.482 -25.788 1.00 92.31 381 ARG A O 1
ATOM 3019 N N . ILE A 1 382 ? 30.920 -13.412 -26.732 1.00 92.12 382 ILE A N 1
ATOM 3020 C CA . ILE A 1 382 ? 30.491 -14.768 -26.395 1.00 92.12 382 ILE A CA 1
ATOM 3021 C C . ILE A 1 382 ? 29.986 -15.448 -27.664 1.00 92.12 382 ILE A C 1
ATOM 3023 O O . ILE A 1 382 ? 29.291 -14.828 -28.473 1.00 92.12 382 ILE A O 1
ATOM 3027 N N . LYS A 1 383 ? 30.349 -16.716 -27.854 1.00 93.19 383 LYS A N 1
ATOM 3028 C CA . LYS A 1 383 ? 29.840 -17.597 -28.907 1.00 93.19 383 LYS A CA 1
ATOM 3029 C C . LYS A 1 383 ? 28.922 -18.635 -28.260 1.00 93.19 383 LYS A C 1
ATOM 3031 O O . LYS A 1 383 ? 29.313 -19.284 -27.303 1.00 93.19 383 LYS A O 1
ATOM 3036 N N . CYS A 1 384 ? 27.708 -18.783 -28.778 1.00 93.12 384 CYS A N 1
ATOM 3037 C CA . CYS A 1 384 ? 26.809 -19.873 -28.402 1.00 93.12 384 CYS A CA 1
ATOM 3038 C C . CYS A 1 384 ? 27.239 -21.169 -29.099 1.00 93.12 384 CYS A C 1
ATOM 3040 O O . CYS A 1 384 ? 27.341 -21.165 -30.326 1.00 93.12 384 CYS A O 1
ATOM 3042 N N . GLU A 1 385 ? 27.426 -22.262 -28.356 1.00 93.56 385 GLU A N 1
ATOM 3043 C CA . GLU A 1 385 ? 27.877 -23.538 -28.938 1.00 93.56 385 GLU A CA 1
ATOM 3044 C C . GLU A 1 385 ? 26.794 -24.242 -29.769 1.00 93.56 385 GLU A C 1
ATOM 3046 O O . GLU A 1 385 ? 27.112 -24.890 -30.758 1.00 93.56 385 GLU A O 1
ATOM 3051 N N . SER A 1 386 ? 25.505 -24.048 -29.456 1.00 92.75 386 SER A N 1
ATOM 3052 C CA . SER A 1 386 ? 24.403 -24.687 -30.201 1.00 92.75 386 SER A CA 1
ATOM 3053 C C . SER A 1 386 ? 24.219 -24.111 -31.613 1.00 92.75 386 SER A C 1
ATOM 3055 O O . SER A 1 386 ? 24.146 -24.845 -32.594 1.00 92.75 386 SER A O 1
ATOM 3057 N N . CYS A 1 387 ? 24.172 -22.781 -31.755 1.00 89.94 387 CYS A N 1
ATOM 3058 C CA . CYS A 1 387 ? 23.873 -22.140 -33.047 1.00 89.94 387 CYS A CA 1
ATOM 3059 C C . CYS A 1 387 ? 25.037 -21.333 -33.640 1.00 89.94 387 CYS A C 1
ATOM 3061 O O . CYS A 1 387 ? 24.854 -20.636 -34.646 1.00 89.94 387 CYS A O 1
ATOM 3063 N N . ASN A 1 388 ? 26.218 -21.354 -33.013 1.00 89.12 388 ASN A N 1
ATOM 3064 C CA . ASN A 1 388 ? 27.403 -20.570 -33.389 1.00 89.12 388 ASN A CA 1
ATOM 3065 C C . ASN A 1 388 ? 27.173 -19.048 -33.472 1.00 89.12 388 ASN A C 1
ATOM 3067 O O . ASN A 1 388 ? 27.955 -18.311 -34.079 1.00 89.12 388 ASN A O 1
ATOM 3071 N N . THR A 1 389 ? 26.087 -18.546 -32.881 1.00 88.94 389 THR A N 1
ATOM 3072 C CA . THR A 1 389 ? 25.800 -17.110 -32.839 1.00 88.94 389 THR A CA 1
ATOM 3073 C C . THR A 1 389 ? 26.760 -16.425 -31.881 1.00 88.94 389 THR A C 1
ATOM 3075 O O . THR A 1 389 ? 26.871 -16.822 -30.722 1.00 88.94 389 THR A O 1
ATOM 3078 N N . ARG A 1 390 ? 27.423 -15.369 -32.360 1.00 90.00 390 ARG A N 1
ATOM 3079 C CA . ARG A 1 390 ? 28.270 -14.503 -31.538 1.00 90.00 390 ARG A CA 1
ATOM 3080 C C . ARG A 1 390 ? 27.490 -13.274 -31.085 1.00 90.00 390 ARG A C 1
ATOM 3082 O O . ARG A 1 390 ? 26.816 -12.642 -31.896 1.00 90.00 390 ARG A O 1
ATOM 3089 N N . PHE A 1 391 ? 27.603 -12.926 -29.812 1.00 91.38 391 PHE A N 1
ATOM 3090 C CA . PHE A 1 391 ? 26.997 -11.735 -29.221 1.00 91.38 391 PHE A CA 1
ATOM 3091 C C . PHE A 1 391 ? 27.944 -11.099 -28.200 1.00 91.38 391 PHE A C 1
ATOM 3093 O O . PHE A 1 391 ? 28.998 -11.653 -27.894 1.00 91.38 391 PHE A O 1
ATOM 3100 N N . SER A 1 392 ? 27.634 -9.879 -27.763 1.00 90.69 392 SER A N 1
ATOM 3101 C CA . SER A 1 392 ? 28.502 -9.108 -26.865 1.00 90.69 392 SER A CA 1
ATOM 3102 C C . SER A 1 392 ? 27.767 -8.763 -25.580 1.00 90.69 392 SER A C 1
ATOM 3104 O O . SER A 1 392 ? 26.657 -8.240 -25.633 1.00 90.69 392 SER A O 1
ATOM 3106 N N . VAL A 1 393 ? 28.409 -9.019 -24.445 1.00 90.00 393 VAL A N 1
ATOM 3107 C CA . VAL A 1 393 ? 27.926 -8.680 -23.106 1.00 90.00 393 VAL A CA 1
ATOM 3108 C C . VAL A 1 393 ? 28.634 -7.423 -22.632 1.00 90.00 393 VAL A C 1
ATOM 3110 O O . VAL A 1 393 ? 29.866 -7.357 -22.604 1.00 90.00 393 VAL A O 1
ATOM 3113 N N . LYS A 1 394 ? 27.859 -6.389 -22.304 1.00 88.62 394 LYS A N 1
ATOM 3114 C CA . LYS A 1 394 ? 28.407 -5.111 -21.843 1.00 88.62 394 LYS A CA 1
ATOM 3115 C C . LYS A 1 394 ? 29.016 -5.286 -20.451 1.00 88.62 394 LYS A C 1
ATOM 3117 O O . LYS A 1 394 ? 28.328 -5.719 -19.532 1.00 88.62 394 LYS A O 1
ATOM 3122 N N . LEU A 1 395 ? 30.297 -4.936 -20.319 1.00 89.38 395 LEU A N 1
ATOM 3123 C CA . LEU A 1 395 ? 31.001 -4.887 -19.032 1.00 89.38 395 LEU A CA 1
ATOM 3124 C C . LEU A 1 395 ? 31.025 -3.472 -18.450 1.00 89.38 395 LEU A C 1
ATOM 3126 O O . LEU A 1 395 ? 30.969 -3.317 -17.240 1.00 89.38 395 LEU A O 1
ATOM 3130 N N . ASP A 1 396 ? 31.085 -2.453 -19.306 1.00 90.00 396 ASP A N 1
ATOM 3131 C CA . ASP A 1 396 ? 30.947 -1.048 -18.926 1.00 90.00 396 ASP A CA 1
ATOM 3132 C C . ASP A 1 396 ? 29.511 -0.592 -19.248 1.00 90.00 396 ASP A C 1
ATOM 3134 O O . ASP A 1 396 ? 29.146 -0.537 -20.431 1.00 90.00 396 ASP A O 1
ATOM 3138 N N . PRO A 1 397 ? 28.683 -0.285 -18.235 1.00 89.44 397 PRO A N 1
ATOM 3139 C CA . PRO A 1 397 ? 27.283 0.082 -18.434 1.00 89.44 397 PRO A CA 1
ATOM 3140 C C . PRO A 1 397 ? 27.151 1.458 -19.102 1.00 89.44 397 PRO A C 1
ATOM 3142 O O . PRO A 1 397 ? 26.183 1.709 -19.811 1.00 89.44 397 PRO A O 1
ATOM 3145 N N . GLN A 1 398 ? 28.156 2.328 -18.951 1.00 90.06 398 GLN A N 1
ATOM 3146 C CA . GLN A 1 398 ? 28.204 3.672 -19.527 1.00 90.06 398 GLN A CA 1
ATOM 3147 C C . GLN A 1 398 ? 28.810 3.679 -20.943 1.00 90.06 398 GLN A C 1
ATOM 3149 O O . GLN A 1 398 ? 29.071 4.740 -21.528 1.00 90.06 398 GLN A O 1
ATOM 3154 N N . GLN A 1 399 ? 29.085 2.506 -21.519 1.00 86.00 399 GLN A N 1
ATOM 3155 C CA . GLN A 1 399 ? 29.667 2.385 -22.849 1.00 86.00 399 GLN A CA 1
ATOM 3156 C C . GLN A 1 399 ? 28.745 3.000 -23.912 1.00 86.00 399 GLN A C 1
ATOM 3158 O O . GLN A 1 399 ? 27.602 2.584 -24.083 1.00 86.00 399 GLN A O 1
ATOM 3163 N N . ARG A 1 400 ? 29.288 3.952 -24.689 1.00 82.38 400 ARG A N 1
ATOM 3164 C CA . ARG A 1 400 ? 28.577 4.706 -25.744 1.00 82.38 400 ARG A CA 1
ATOM 3165 C C . ARG A 1 400 ? 27.401 5.549 -25.234 1.00 82.38 400 ARG A C 1
ATOM 3167 O O . ARG A 1 400 ? 26.556 5.952 -26.027 1.00 82.38 400 ARG A O 1
ATOM 3174 N N . HIS A 1 401 ? 27.349 5.847 -23.937 1.00 86.38 401 HIS A N 1
ATOM 3175 C CA . HIS A 1 401 ? 26.367 6.791 -23.417 1.00 86.38 401 HIS A CA 1
ATOM 3176 C C . HIS A 1 401 ? 26.700 8.204 -23.893 1.00 86.38 401 HIS A C 1
ATOM 3178 O O . HIS A 1 401 ? 27.814 8.694 -23.703 1.00 86.38 401 HIS A O 1
ATOM 3184 N N . TYR A 1 402 ? 25.717 8.854 -24.512 1.00 85.62 402 TYR A N 1
ATOM 3185 C CA . TYR A 1 402 ? 25.809 10.253 -24.909 1.00 85.62 402 TYR A CA 1
ATOM 3186 C C . TYR A 1 402 ? 26.054 11.133 -23.674 1.00 85.62 402 TYR A C 1
ATOM 3188 O O . TYR A 1 402 ? 25.348 10.986 -22.672 1.00 85.62 402 TYR A O 1
ATOM 3196 N N . MET A 1 403 ? 27.056 12.020 -23.728 1.00 86.12 403 MET A N 1
ATOM 3197 C CA . MET A 1 403 ? 27.452 12.905 -22.616 1.00 86.12 403 MET A CA 1
ATOM 3198 C C . MET A 1 403 ? 27.677 12.146 -21.294 1.00 86.12 403 MET A C 1
ATOM 3200 O O . MET A 1 403 ? 27.029 12.413 -20.279 1.00 86.12 403 MET A O 1
ATOM 3204 N N . ARG A 1 404 ? 28.537 11.119 -21.325 1.00 88.62 404 ARG A N 1
ATOM 3205 C CA . ARG A 1 404 ? 28.871 10.276 -20.159 1.00 88.62 404 ARG A CA 1
ATOM 3206 C C . ARG A 1 404 ? 29.423 11.086 -18.986 1.00 88.62 404 ARG A C 1
ATOM 3208 O O . ARG A 1 404 ? 29.087 10.818 -17.841 1.00 88.62 404 ARG A O 1
ATOM 3215 N N . ASP A 1 405 ? 30.255 12.074 -19.274 1.00 87.75 405 ASP A N 1
ATOM 3216 C CA . ASP A 1 405 ? 30.854 13.002 -18.312 1.00 87.75 405 ASP A CA 1
ATOM 3217 C C . ASP A 1 405 ? 29.813 13.763 -17.474 1.00 87.75 405 ASP A C 1
ATOM 3219 O O . ASP A 1 405 ? 30.075 14.084 -16.316 1.00 87.75 405 ASP A O 1
ATOM 3223 N N . ARG A 1 406 ? 28.605 13.969 -18.014 1.00 93.19 406 ARG A N 1
ATOM 3224 C CA . ARG A 1 406 ? 27.493 14.647 -17.332 1.00 93.19 406 ARG A CA 1
ATOM 3225 C C . ARG A 1 406 ? 26.657 13.716 -16.437 1.00 93.19 406 ARG A C 1
ATOM 3227 O O . ARG A 1 406 ? 25.812 14.203 -15.690 1.00 93.19 406 ARG A O 1
ATOM 3234 N N . ASN A 1 407 ? 26.886 12.395 -16.467 1.00 94.62 407 ASN A N 1
ATOM 3235 C CA . ASN A 1 407 ? 26.119 11.418 -15.676 1.00 94.62 407 ASN A CA 1
ATOM 3236 C C . ASN A 1 407 ? 26.260 11.649 -14.168 1.00 94.62 407 ASN A C 1
ATOM 3238 O O . ASN A 1 407 ? 25.253 11.781 -13.479 1.00 94.62 407 ASN A O 1
ATOM 3242 N N . LEU A 1 408 ? 27.496 11.707 -13.664 1.00 94.31 408 LEU A N 1
ATOM 3243 C CA . LEU A 1 408 ? 27.764 11.861 -12.234 1.00 94.31 408 LEU A CA 1
ATOM 3244 C C . LEU A 1 408 ? 27.236 13.201 -11.680 1.00 94.31 408 LEU A C 1
ATOM 3246 O O . LEU A 1 408 ? 26.519 13.166 -10.676 1.00 94.31 408 LEU A O 1
ATOM 3250 N N . PRO A 1 409 ? 27.493 14.365 -12.319 1.00 95.44 409 PRO A N 1
ATOM 3251 C CA . PRO A 1 409 ? 26.887 15.629 -11.902 1.00 95.44 409 PRO A CA 1
ATOM 3252 C C . PRO A 1 409 ? 25.357 15.576 -11.873 1.00 95.44 409 PRO A C 1
ATOM 3254 O O . PRO A 1 409 ? 24.757 15.966 -10.873 1.00 95.44 409 PRO A O 1
ATOM 3257 N N . LEU A 1 410 ? 24.720 15.043 -12.925 1.00 96.69 410 LEU A N 1
ATOM 3258 C CA . LEU A 1 410 ? 23.262 14.928 -12.975 1.00 96.69 410 LEU A CA 1
ATOM 3259 C C . LEU A 1 410 ? 22.729 14.035 -11.851 1.00 96.69 410 LEU A C 1
ATOM 3261 O O . LEU A 1 410 ? 21.779 14.415 -11.172 1.00 96.69 410 LEU A O 1
ATOM 3265 N N . PHE A 1 411 ? 23.338 12.866 -11.640 1.00 97.25 411 PHE A N 1
ATOM 3266 C CA . PHE A 1 411 ? 22.947 11.936 -10.583 1.00 97.25 411 PHE A CA 1
ATOM 3267 C C . PHE A 1 411 ? 22.986 12.619 -9.212 1.00 97.25 411 PHE A C 1
ATOM 3269 O O . PHE A 1 411 ? 21.999 12.605 -8.478 1.00 97.25 411 PHE A O 1
ATOM 3276 N N . LEU A 1 412 ? 24.106 13.270 -8.881 1.00 96.75 412 LEU A N 1
ATOM 3277 C CA . LEU A 1 412 ? 24.272 13.961 -7.603 1.00 96.75 412 LEU A CA 1
ATOM 3278 C C . LEU A 1 412 ? 23.289 15.122 -7.444 1.00 96.75 412 LEU A C 1
ATOM 3280 O O . LEU A 1 412 ? 22.740 15.296 -6.354 1.00 96.75 412 LEU A O 1
ATOM 3284 N N . ASN A 1 413 ? 23.027 15.883 -8.509 1.00 95.94 413 ASN A N 1
ATOM 3285 C CA . ASN A 1 413 ? 22.054 16.972 -8.476 1.00 95.94 413 ASN A CA 1
ATOM 3286 C C . ASN A 1 413 ? 20.642 16.426 -8.228 1.00 95.94 413 ASN A C 1
ATOM 3288 O O . ASN A 1 413 ? 19.958 16.899 -7.323 1.00 95.94 413 ASN A O 1
ATOM 3292 N N . LEU A 1 414 ? 20.222 15.373 -8.936 1.00 95.00 414 LEU A N 1
ATOM 3293 C CA . LEU A 1 414 ? 18.918 14.730 -8.729 1.00 95.00 414 LEU A CA 1
ATOM 3294 C C . LEU A 1 414 ? 18.765 14.141 -7.319 1.00 95.00 414 LEU A C 1
ATOM 3296 O O . LEU A 1 414 ? 17.676 14.196 -6.752 1.00 95.00 414 LEU A O 1
ATOM 3300 N N . MET A 1 415 ? 19.848 13.630 -6.724 1.00 95.94 415 MET A N 1
ATOM 3301 C CA . MET A 1 415 ? 19.863 13.144 -5.339 1.00 95.94 415 MET A CA 1
ATOM 3302 C C . MET A 1 415 ? 19.872 14.262 -4.286 1.00 95.94 415 MET A C 1
ATOM 3304 O O . MET A 1 415 ? 19.782 13.947 -3.095 1.00 95.94 415 MET A O 1
ATOM 3308 N N . ASN A 1 416 ? 19.978 15.531 -4.698 1.00 93.56 416 ASN A N 1
ATOM 3309 C CA . ASN A 1 416 ? 20.047 16.720 -3.845 1.00 93.56 416 ASN A CA 1
ATOM 3310 C C . ASN A 1 416 ? 19.152 17.863 -4.371 1.00 93.56 416 ASN A C 1
ATOM 3312 O O . ASN A 1 416 ? 19.567 19.019 -4.441 1.00 93.56 416 ASN A O 1
ATOM 3316 N N . LYS A 1 417 ? 17.898 17.539 -4.703 1.00 90.06 417 LYS A N 1
ATOM 3317 C CA . LYS A 1 417 ? 16.829 18.480 -5.081 1.00 90.06 417 LYS A CA 1
ATOM 3318 C C . LYS A 1 417 ? 17.039 19.190 -6.430 1.00 90.06 417 LYS A C 1
ATOM 3320 O O . LYS A 1 417 ? 16.541 20.291 -6.648 1.00 90.06 417 LYS A O 1
ATOM 3325 N N . GLY A 1 418 ? 17.745 18.550 -7.359 1.00 89.62 418 GLY A N 1
ATOM 3326 C CA . GLY A 1 418 ? 17.879 19.006 -8.742 1.00 89.62 418 GLY A CA 1
ATOM 3327 C C . GLY A 1 418 ? 16.523 19.065 -9.447 1.00 89.62 418 GLY A C 1
ATOM 3328 O O . GLY A 1 418 ? 15.788 18.077 -9.489 1.00 89.62 418 GLY A O 1
ATOM 3329 N N . ILE A 1 419 ? 16.189 20.233 -9.996 1.00 88.69 419 ILE A N 1
ATOM 3330 C CA . ILE A 1 419 ? 14.958 20.471 -10.761 1.00 88.69 419 ILE A CA 1
ATOM 3331 C C . ILE A 1 419 ? 15.283 20.291 -12.240 1.00 88.69 419 ILE A C 1
ATOM 3333 O O . ILE A 1 419 ? 16.209 20.936 -12.721 1.00 88.69 419 ILE A O 1
ATOM 3337 N N . ILE A 1 420 ? 14.504 19.477 -12.961 1.00 89.75 420 ILE A N 1
ATOM 3338 C CA . ILE A 1 420 ? 14.786 19.086 -14.356 1.00 89.75 420 ILE A CA 1
ATOM 3339 C C . ILE A 1 420 ? 15.148 20.290 -15.235 1.00 89.75 420 ILE A C 1
ATOM 3341 O O . ILE A 1 420 ? 16.257 20.313 -15.749 1.00 89.75 420 ILE A O 1
ATOM 3345 N N . ASN A 1 421 ? 14.303 21.324 -15.304 1.00 88.75 421 ASN A N 1
ATOM 3346 C CA . ASN A 1 421 ? 14.554 22.512 -16.137 1.00 88.75 421 ASN A CA 1
ATOM 3347 C C . ASN A 1 421 ? 15.878 23.213 -15.793 1.00 88.75 421 ASN A C 1
ATOM 3349 O O . ASN A 1 421 ? 16.586 23.702 -16.666 1.00 88.75 421 ASN A O 1
ATOM 3353 N N . ARG A 1 422 ? 16.247 23.246 -14.507 1.00 91.38 422 ARG A N 1
ATOM 3354 C CA . ARG A 1 422 ? 17.508 23.858 -14.078 1.00 91.38 422 ARG A CA 1
ATOM 3355 C C . ARG A 1 422 ? 18.709 22.980 -14.421 1.00 91.38 422 ARG A C 1
ATOM 3357 O O . ARG A 1 422 ? 19.794 23.498 -14.666 1.00 91.38 422 ARG A O 1
ATOM 3364 N N . GLU A 1 423 ? 18.528 21.666 -14.416 1.00 92.88 423 GLU A N 1
ATOM 3365 C CA . GLU A 1 423 ? 19.550 20.721 -14.855 1.00 92.88 423 GLU A CA 1
ATOM 3366 C C . GLU A 1 423 ? 19.710 20.720 -16.381 1.00 92.88 423 GLU A C 1
ATOM 3368 O O . GLU A 1 423 ? 20.830 20.534 -16.848 1.00 92.88 423 GLU A O 1
ATOM 3373 N N . GLU A 1 424 ? 18.654 21.022 -17.150 1.00 94.00 424 GLU A N 1
ATOM 3374 C CA . GLU A 1 424 ? 18.766 21.258 -18.597 1.00 94.00 424 GLU A CA 1
ATOM 3375 C C . GLU A 1 424 ? 19.713 22.422 -18.899 1.00 94.00 424 GLU A C 1
ATOM 3377 O O . GLU A 1 424 ? 20.624 22.274 -19.707 1.00 94.00 424 GLU A O 1
ATOM 3382 N N . GLU A 1 425 ? 19.550 23.547 -18.196 1.00 93.50 425 GLU A N 1
ATOM 3383 C CA . GLU A 1 425 ? 20.405 24.730 -18.347 1.00 93.50 425 GLU A CA 1
ATOM 3384 C C . GLU A 1 425 ? 21.841 24.479 -17.867 1.00 93.50 425 GLU A C 1
ATOM 3386 O O . GLU A 1 425 ? 22.801 24.769 -18.576 1.00 93.50 425 GLU A O 1
ATOM 3391 N N . LYS A 1 426 ? 22.009 23.943 -16.648 1.00 94.62 426 LYS A N 1
ATOM 3392 C CA . LYS A 1 426 ? 23.337 23.744 -16.039 1.00 94.62 426 LYS A CA 1
ATOM 3393 C C . LYS A 1 426 ? 24.187 22.736 -16.795 1.00 94.62 426 LYS A C 1
ATOM 3395 O O . LYS A 1 426 ? 25.407 22.880 -16.843 1.00 94.62 426 LYS A O 1
ATOM 3400 N N . LEU A 1 427 ? 23.554 21.665 -17.265 1.00 93.75 427 LEU A N 1
ATOM 3401 C CA . LEU A 1 427 ? 24.236 20.546 -17.894 1.00 93.75 427 LEU A CA 1
ATOM 3402 C C . LEU A 1 427 ? 24.043 20.546 -19.400 1.00 93.75 427 LEU A C 1
ATOM 3404 O O . LEU A 1 427 ? 24.488 19.586 -20.008 1.00 93.75 427 LEU A O 1
ATOM 3408 N N . ASP A 1 428 ? 23.418 21.564 -19.998 1.00 93.12 428 ASP A N 1
ATOM 3409 C CA . ASP A 1 428 ? 23.232 21.698 -21.450 1.00 93.12 428 ASP A CA 1
ATOM 3410 C C . ASP A 1 428 ? 22.631 20.422 -22.084 1.00 93.12 428 ASP A C 1
ATOM 3412 O O . ASP A 1 428 ? 23.133 19.834 -23.042 1.00 93.12 428 ASP A O 1
ATOM 3416 N N . MET A 1 429 ? 21.579 19.897 -21.460 1.00 93.44 429 MET A N 1
ATOM 3417 C CA . MET A 1 429 ? 20.933 18.650 -21.864 1.00 93.44 429 MET A CA 1
ATOM 3418 C C . MET A 1 429 ? 19.437 18.856 -22.022 1.00 93.44 429 MET A C 1
ATOM 3420 O O . MET A 1 429 ? 18.817 19.468 -21.170 1.00 93.44 429 MET A O 1
ATOM 3424 N N . SER A 1 430 ? 18.821 18.255 -23.040 1.00 93.25 430 SER A N 1
ATOM 3425 C CA . SER A 1 430 ? 17.355 18.256 -23.121 1.00 93.25 430 SER A CA 1
ATOM 3426 C C . SER A 1 430 ? 16.717 17.346 -22.065 1.00 93.25 430 SER A C 1
ATOM 3428 O O . SER A 1 430 ? 17.268 16.298 -21.702 1.00 93.25 430 SER A O 1
ATOM 3430 N N . ALA A 1 431 ? 15.493 17.676 -21.652 1.00 91.50 431 ALA A N 1
ATOM 3431 C CA . ALA A 1 431 ? 14.701 16.912 -20.694 1.00 91.50 431 ALA A CA 1
ATOM 3432 C C . ALA A 1 431 ? 14.547 15.447 -21.117 1.00 91.50 431 ALA A C 1
ATOM 3434 O O . ALA A 1 431 ? 14.645 14.546 -20.287 1.00 91.50 431 ALA A O 1
ATOM 3435 N N . LYS A 1 432 ? 14.380 15.179 -22.421 1.00 93.19 432 LYS A N 1
ATOM 3436 C CA . LYS A 1 432 ? 14.306 13.812 -22.960 1.00 93.19 432 LYS A CA 1
ATOM 3437 C C . LYS A 1 432 ? 15.562 13.001 -22.629 1.00 93.19 432 LYS A C 1
ATOM 3439 O O . LYS A 1 432 ? 15.450 11.838 -22.244 1.00 93.19 432 LYS A O 1
ATOM 3444 N N . VAL A 1 433 ? 16.747 13.603 -22.751 1.00 94.12 433 VAL A N 1
ATOM 3445 C CA . VAL A 1 433 ? 18.012 12.940 -22.399 1.00 94.12 433 VAL A CA 1
ATOM 3446 C C . VAL A 1 433 ? 18.121 12.773 -20.883 1.00 94.12 433 VAL A C 1
ATOM 3448 O O . VAL A 1 433 ? 18.535 11.706 -20.437 1.00 94.12 433 VAL A O 1
ATOM 3451 N N . ILE A 1 434 ? 17.708 13.766 -20.086 1.00 94.56 434 ILE A N 1
ATOM 3452 C CA . ILE A 1 434 ? 17.680 13.657 -18.616 1.00 94.56 434 ILE A CA 1
ATOM 3453 C C . ILE A 1 434 ? 16.802 12.482 -18.173 1.00 94.56 434 ILE A C 1
ATOM 3455 O O . ILE A 1 434 ? 17.264 11.634 -17.414 1.00 94.56 434 ILE A O 1
ATOM 3459 N N . TYR A 1 435 ? 15.573 12.377 -18.680 1.00 94.31 435 TYR A N 1
ATOM 3460 C CA . TYR A 1 435 ? 14.670 11.268 -18.365 1.00 94.31 435 TYR A CA 1
ATOM 3461 C C . TYR A 1 435 ? 15.238 9.910 -18.800 1.00 94.31 435 TYR A C 1
ATOM 3463 O O . TYR A 1 435 ? 15.178 8.951 -18.031 1.00 94.31 435 TYR A O 1
ATOM 3471 N N . GLY A 1 436 ? 15.885 9.835 -19.970 1.00 94.94 436 GLY A N 1
ATOM 3472 C CA . GLY A 1 436 ? 16.616 8.633 -20.388 1.00 94.94 436 GLY A CA 1
ATOM 3473 C C . GLY A 1 436 ? 17.784 8.276 -19.456 1.00 94.94 436 GLY A C 1
ATOM 3474 O O . GLY A 1 436 ? 18.037 7.100 -19.202 1.00 94.94 436 GLY A O 1
ATOM 3475 N N . LYS A 1 437 ? 18.471 9.272 -18.881 1.00 95.69 437 LYS A N 1
ATOM 3476 C CA . LYS A 1 437 ? 19.496 9.035 -17.853 1.00 95.69 437 LYS A CA 1
ATOM 3477 C C . LYS A 1 437 ? 18.897 8.618 -16.508 1.00 95.69 437 LYS A C 1
ATOM 3479 O O . LYS A 1 437 ? 19.513 7.807 -15.833 1.00 95.69 437 LYS A O 1
ATOM 3484 N N . ILE A 1 438 ? 17.710 9.100 -16.130 1.00 96.00 438 ILE A N 1
ATOM 3485 C CA . ILE A 1 438 ? 16.998 8.619 -14.930 1.00 96.00 438 ILE A CA 1
ATOM 3486 C C . ILE A 1 438 ? 16.646 7.136 -15.074 1.00 96.00 438 ILE A C 1
ATOM 3488 O O . ILE A 1 438 ? 16.847 6.380 -14.127 1.00 96.00 438 ILE A O 1
ATOM 3492 N N . ASP A 1 439 ? 16.164 6.712 -16.249 1.00 95.06 439 ASP A N 1
ATOM 3493 C CA . ASP A 1 439 ? 15.926 5.293 -16.544 1.00 95.06 439 ASP A CA 1
ATOM 3494 C C . ASP A 1 439 ? 17.215 4.474 -16.353 1.00 95.06 439 ASP A C 1
ATOM 3496 O O . ASP A 1 439 ? 17.207 3.485 -15.623 1.00 95.06 439 ASP A O 1
ATOM 3500 N N . PHE A 1 440 ? 18.336 4.948 -16.903 1.00 94.69 440 PHE A N 1
ATOM 3501 C CA . PHE A 1 440 ? 19.643 4.318 -16.714 1.00 94.69 440 PHE A CA 1
ATOM 3502 C C . PHE A 1 440 ? 20.088 4.265 -15.243 1.00 94.69 440 PHE A C 1
ATOM 3504 O O . PHE A 1 440 ? 20.506 3.211 -14.772 1.00 94.69 440 PHE A O 1
ATOM 3511 N N . PHE A 1 441 ? 20.000 5.370 -14.497 1.00 96.69 441 PHE A N 1
ATOM 3512 C CA . PHE A 1 441 ? 20.385 5.406 -13.080 1.00 96.69 441 PHE A CA 1
ATOM 3513 C C . PHE A 1 441 ? 19.552 4.448 -12.238 1.00 96.69 441 PHE A C 1
ATOM 3515 O O . PHE A 1 441 ? 20.080 3.821 -11.327 1.00 96.69 441 PHE A O 1
ATOM 3522 N N . TYR A 1 442 ? 18.263 4.331 -12.553 1.00 95.88 442 TYR A N 1
ATOM 3523 C CA . TYR A 1 442 ? 17.365 3.385 -11.913 1.00 95.88 442 TYR A CA 1
ATOM 3524 C C . TYR A 1 442 ? 17.793 1.937 -12.163 1.00 95.88 442 TYR A C 1
ATOM 3526 O O . TYR A 1 442 ? 17.931 1.181 -11.207 1.00 95.88 442 TYR A O 1
ATOM 3534 N N . GLU A 1 443 ? 18.081 1.570 -13.413 1.00 92.81 443 GLU A N 1
ATOM 3535 C CA . GLU A 1 443 ? 18.575 0.230 -13.757 1.00 92.81 443 GLU A CA 1
ATOM 3536 C C . GLU A 1 443 ? 19.899 -0.096 -13.052 1.00 92.81 443 GLU A C 1
ATOM 3538 O O . GLU A 1 443 ? 20.042 -1.184 -12.494 1.00 92.81 443 GLU A O 1
ATOM 3543 N N . GLN A 1 444 ? 20.844 0.852 -13.019 1.00 93.25 444 GLN A N 1
ATOM 3544 C CA . GLN A 1 444 ? 22.125 0.640 -12.340 1.00 93.25 444 GLN A CA 1
ATOM 3545 C C . GLN A 1 444 ? 21.981 0.535 -10.826 1.00 93.25 444 GLN A C 1
ATOM 3547 O O . GLN A 1 444 ? 22.602 -0.330 -10.214 1.00 93.25 444 GLN A O 1
ATOM 3552 N N . ALA A 1 445 ? 21.137 1.371 -10.219 1.00 95.69 445 ALA A N 1
ATOM 3553 C CA . ALA A 1 445 ? 20.862 1.285 -8.795 1.00 95.69 445 ALA A CA 1
ATOM 3554 C C . ALA A 1 445 ? 20.250 -0.078 -8.444 1.00 95.69 445 ALA A C 1
ATOM 3556 O O . ALA A 1 445 ? 20.750 -0.735 -7.536 1.00 95.69 445 ALA A O 1
ATOM 3557 N N . LEU A 1 446 ? 19.239 -0.542 -9.189 1.00 93.94 446 LEU A N 1
ATOM 3558 C CA . LEU A 1 446 ? 18.633 -1.858 -8.963 1.00 93.94 446 LEU A CA 1
ATOM 3559 C C . LEU A 1 446 ? 19.639 -3.002 -9.118 1.00 93.94 446 LEU A C 1
ATOM 3561 O O . LEU A 1 446 ? 19.657 -3.906 -8.289 1.00 93.94 446 LEU A O 1
ATOM 3565 N N . ALA A 1 447 ? 20.485 -2.968 -10.152 1.00 92.00 447 ALA A N 1
ATOM 3566 C CA . ALA A 1 447 ? 21.528 -3.975 -10.336 1.00 92.00 447 ALA A CA 1
ATOM 3567 C C . ALA A 1 447 ? 22.534 -3.971 -9.175 1.00 92.00 447 ALA A C 1
ATOM 3569 O O . ALA A 1 447 ? 22.897 -5.034 -8.668 1.00 92.00 447 ALA A O 1
ATOM 3570 N N . PHE A 1 448 ? 22.942 -2.780 -8.730 1.00 94.19 448 PHE A N 1
ATOM 3571 C CA . PHE A 1 448 ? 23.840 -2.597 -7.596 1.00 94.19 448 PHE A CA 1
ATOM 3572 C C . PHE A 1 448 ? 23.228 -3.149 -6.300 1.00 94.19 448 PHE A C 1
ATOM 3574 O O . PHE A 1 448 ? 23.872 -3.929 -5.599 1.00 94.19 448 PHE A O 1
ATOM 3581 N N . ASP A 1 449 ? 21.982 -2.790 -5.991 1.00 93.88 449 ASP A N 1
ATOM 3582 C CA . ASP A 1 449 ? 21.272 -3.243 -4.789 1.00 93.88 449 ASP A CA 1
ATOM 3583 C C . ASP A 1 449 ? 21.033 -4.756 -4.810 1.00 93.88 449 ASP A C 1
ATOM 3585 O O . ASP A 1 449 ? 21.283 -5.423 -3.808 1.00 93.88 449 ASP A O 1
ATOM 3589 N N . ALA A 1 450 ? 20.638 -5.316 -5.959 1.00 90.44 450 ALA A N 1
ATOM 3590 C CA . ALA A 1 450 ? 20.414 -6.751 -6.125 1.00 90.44 450 ALA A CA 1
ATOM 3591 C C . ALA A 1 450 ? 21.688 -7.579 -5.889 1.00 90.44 450 ALA A C 1
ATOM 3593 O O . ALA A 1 450 ? 21.612 -8.648 -5.289 1.00 90.44 450 ALA A O 1
ATOM 3594 N N . TYR A 1 451 ? 22.855 -7.094 -6.327 1.00 90.19 451 TYR A N 1
ATOM 3595 C CA . TYR A 1 451 ? 24.137 -7.764 -6.089 1.00 90.19 451 TYR A CA 1
ATOM 3596 C C . TYR A 1 451 ? 24.536 -7.737 -4.610 1.00 90.19 451 TYR A C 1
ATOM 3598 O O . TYR A 1 451 ? 24.836 -8.774 -4.024 1.00 90.19 451 TYR A O 1
ATOM 3606 N N . HIS A 1 452 ? 24.490 -6.565 -3.975 1.00 90.75 452 HIS A N 1
ATOM 3607 C CA . HIS A 1 452 ? 24.923 -6.422 -2.583 1.00 90.75 452 HIS A CA 1
ATOM 3608 C C . HIS A 1 452 ? 23.924 -7.023 -1.586 1.00 90.75 452 HIS A C 1
ATOM 3610 O O . HIS A 1 452 ? 24.319 -7.464 -0.508 1.00 90.75 452 HIS A O 1
ATOM 3616 N N . SER A 1 453 ? 22.637 -7.076 -1.934 1.00 90.00 453 SER A N 1
ATOM 3617 C CA . SER A 1 453 ? 21.597 -7.666 -1.085 1.00 90.00 453 SER A CA 1
ATOM 3618 C C . SER A 1 453 ? 21.636 -9.195 -1.047 1.00 90.00 453 SER A C 1
ATOM 3620 O O . SER A 1 453 ? 20.935 -9.786 -0.235 1.00 90.00 453 SER A O 1
ATOM 3622 N N . GLN A 1 454 ? 22.492 -9.857 -1.833 1.00 88.00 454 GLN A N 1
ATOM 3623 C CA . GLN A 1 454 ? 22.714 -11.308 -1.715 1.00 88.00 454 GLN A CA 1
ATOM 3624 C C . GLN A 1 454 ? 23.231 -11.711 -0.326 1.00 88.00 454 GLN A C 1
ATOM 3626 O O . GLN A 1 454 ? 22.990 -12.825 0.127 1.00 88.00 454 GLN A O 1
ATOM 3631 N N . LEU A 1 455 ? 23.903 -10.791 0.374 1.00 90.12 455 LEU A N 1
ATOM 3632 C CA . LEU A 1 455 ? 24.415 -11.002 1.729 1.00 90.12 455 LEU A CA 1
ATOM 3633 C C . LEU A 1 455 ? 23.413 -10.611 2.827 1.00 90.12 455 LEU A C 1
ATOM 3635 O O . LEU A 1 455 ? 23.761 -10.668 4.008 1.00 90.12 455 LEU A O 1
ATOM 3639 N N . ILE A 1 456 ? 22.180 -10.217 2.474 1.00 92.94 456 ILE A N 1
ATOM 3640 C CA . ILE A 1 456 ? 21.182 -9.769 3.455 1.00 92.94 456 ILE A CA 1
ATOM 3641 C C . ILE A 1 456 ? 20.887 -10.860 4.481 1.00 92.94 456 ILE A C 1
ATOM 3643 O O . ILE A 1 456 ? 20.873 -10.567 5.675 1.00 92.94 456 ILE A O 1
ATOM 3647 N N . ASP A 1 457 ? 20.781 -12.113 4.026 1.00 93.31 457 ASP A N 1
ATOM 3648 C CA . ASP A 1 457 ? 20.495 -13.264 4.877 1.00 93.31 457 ASP A CA 1
ATOM 3649 C C . ASP A 1 457 ? 21.555 -13.406 5.984 1.00 93.31 457 ASP A C 1
ATOM 3651 O O . ASP A 1 457 ? 21.213 -13.652 7.140 1.00 93.31 457 ASP A O 1
ATOM 3655 N N . HIS A 1 458 ? 22.833 -13.177 5.660 1.00 91.69 458 HIS A N 1
ATOM 3656 C CA . HIS A 1 458 ? 23.932 -13.185 6.630 1.00 91.69 458 HIS A CA 1
ATOM 3657 C C . HIS A 1 458 ? 23.922 -11.953 7.541 1.00 91.69 458 HIS A C 1
ATOM 3659 O O . HIS A 1 458 ? 24.193 -12.070 8.737 1.00 91.69 458 HIS A O 1
ATOM 3665 N N . ALA A 1 459 ? 23.604 -10.776 6.996 1.00 92.19 459 ALA A N 1
ATOM 3666 C CA . ALA A 1 459 ? 23.609 -9.518 7.739 1.00 92.19 459 ALA A CA 1
ATOM 3667 C C . ALA A 1 459 ? 22.550 -9.484 8.856 1.00 92.19 459 ALA A C 1
ATOM 3669 O O . ALA A 1 459 ? 22.776 -8.871 9.905 1.00 92.19 459 ALA A O 1
ATOM 3670 N N . VAL A 1 460 ? 21.406 -10.145 8.645 1.00 93.88 460 VAL A N 1
ATOM 3671 C CA . VAL A 1 460 ? 20.269 -10.130 9.582 1.00 93.88 460 VAL A CA 1
ATOM 3672 C C . VAL A 1 460 ? 20.176 -11.369 10.478 1.00 93.88 460 VAL A C 1
ATOM 3674 O O . VAL A 1 460 ? 19.504 -11.308 11.507 1.00 93.88 460 VAL A O 1
ATOM 3677 N N . ALA A 1 461 ? 20.878 -12.462 10.150 1.00 91.81 461 ALA A N 1
ATOM 3678 C CA . ALA A 1 461 ? 20.746 -13.759 10.826 1.00 91.81 461 ALA A CA 1
ATOM 3679 C C . ALA A 1 461 ? 20.983 -13.745 12.344 1.00 91.81 461 ALA A C 1
ATOM 3681 O O . ALA A 1 461 ? 20.442 -14.584 13.055 1.00 91.81 461 ALA A O 1
ATOM 3682 N N . THR A 1 462 ? 21.789 -12.816 12.859 1.00 85.69 462 THR A N 1
ATOM 3683 C CA . THR A 1 462 ? 22.154 -12.751 14.288 1.00 85.69 462 THR A CA 1
ATOM 3684 C C . THR A 1 462 ? 21.623 -11.505 14.993 1.00 85.69 462 THR A C 1
ATOM 3686 O O . THR A 1 462 ? 21.985 -11.239 16.140 1.00 85.69 462 THR A O 1
ATOM 3689 N N . LYS A 1 463 ? 20.776 -10.713 14.324 1.00 85.88 463 LYS A N 1
ATOM 3690 C CA . LYS A 1 463 ? 20.317 -9.416 14.828 1.00 85.88 463 LYS A CA 1
ATOM 3691 C C . LYS A 1 463 ? 18.841 -9.437 15.198 1.00 85.88 463 LYS A C 1
ATOM 3693 O O . LYS A 1 463 ? 18.007 -9.981 14.480 1.00 85.88 463 LYS A O 1
ATOM 3698 N N . THR A 1 464 ? 18.525 -8.739 16.286 1.00 92.69 464 THR A N 1
ATOM 3699 C CA . THR A 1 464 ? 17.163 -8.272 16.553 1.00 92.69 464 THR A CA 1
ATOM 3700 C C . THR A 1 464 ? 16.950 -6.959 15.814 1.00 92.69 464 THR A C 1
ATOM 3702 O O . THR A 1 464 ? 17.573 -5.949 16.150 1.00 92.69 464 THR A O 1
ATOM 3705 N N . LEU A 1 465 ? 16.083 -6.967 14.807 1.00 95.75 465 LEU A N 1
ATOM 3706 C CA . LEU A 1 465 ? 15.760 -5.780 14.019 1.00 95.75 465 LEU A CA 1
ATOM 3707 C C . LEU A 1 465 ? 14.641 -4.981 14.685 1.00 95.75 465 LEU A C 1
ATOM 3709 O O . LEU A 1 465 ? 13.654 -5.552 15.147 1.00 95.75 465 LEU A O 1
ATOM 3713 N N . ASN A 1 466 ? 14.776 -3.653 14.704 1.00 96.75 466 ASN A N 1
ATOM 3714 C CA . ASN A 1 466 ? 13.757 -2.750 15.239 1.00 96.75 466 ASN A CA 1
ATOM 3715 C C . ASN A 1 466 ? 13.220 -1.892 14.101 1.00 96.75 466 ASN A C 1
ATOM 3717 O O . ASN A 1 466 ? 13.720 -0.804 13.825 1.00 96.75 466 ASN A O 1
ATOM 3721 N N . LEU A 1 467 ? 12.202 -2.403 13.426 1.00 97.88 467 LEU A N 1
ATOM 3722 C CA . LEU A 1 467 ? 11.648 -1.817 12.221 1.00 97.88 467 LEU A CA 1
ATOM 3723 C C . LEU A 1 467 ? 10.565 -0.790 12.551 1.00 97.88 467 LEU A C 1
ATOM 3725 O O . LEU A 1 467 ? 9.713 -1.009 13.413 1.00 97.88 467 LEU A O 1
ATOM 3729 N N . SER A 1 468 ? 10.551 0.306 11.801 1.00 97.62 468 SER A N 1
ATOM 3730 C CA . SER A 1 468 ? 9.432 1.239 11.746 1.00 97.62 468 SER A CA 1
ATOM 3731 C C . SER A 1 468 ? 8.817 1.282 10.358 1.00 97.62 468 SER A C 1
ATOM 3733 O O . SER A 1 468 ? 9.520 1.154 9.356 1.00 97.62 468 SER A O 1
ATOM 3735 N N . THR A 1 469 ? 7.494 1.425 10.287 1.00 97.75 469 THR A N 1
ATOM 3736 C CA . THR A 1 469 ? 6.759 1.544 9.022 1.00 97.75 469 THR A CA 1
ATOM 3737 C C . THR A 1 469 ? 5.688 2.620 9.098 1.00 97.75 469 THR A C 1
ATOM 3739 O O . THR A 1 469 ? 4.938 2.706 10.067 1.00 97.75 469 THR A O 1
ATOM 3742 N N . ASP A 1 470 ? 5.607 3.430 8.052 1.00 95.81 470 ASP A N 1
ATOM 3743 C CA . ASP A 1 470 ? 4.626 4.504 7.923 1.00 95.81 470 ASP A CA 1
ATOM 3744 C C . ASP A 1 470 ? 4.305 4.751 6.436 1.00 95.81 470 ASP A C 1
ATOM 3746 O O . ASP A 1 470 ? 4.920 4.158 5.537 1.00 95.81 470 ASP A O 1
ATOM 3750 N N . ARG A 1 471 ? 3.301 5.592 6.167 1.00 93.12 471 ARG A N 1
ATOM 3751 C CA . ARG A 1 471 ? 2.862 5.982 4.831 1.00 93.12 471 ARG A CA 1
ATOM 3752 C C . ARG A 1 471 ? 3.011 7.480 4.605 1.00 93.12 471 ARG A C 1
ATOM 3754 O O . ARG A 1 471 ? 2.482 8.316 5.331 1.00 93.12 471 ARG A O 1
ATOM 3761 N N . LEU A 1 472 ? 3.658 7.827 3.502 1.00 89.69 472 LEU A N 1
ATOM 3762 C CA . LEU A 1 472 ? 3.738 9.189 3.005 1.00 89.69 472 LEU A CA 1
ATOM 3763 C C . LEU A 1 472 ? 2.667 9.400 1.934 1.00 89.69 472 LEU A C 1
ATOM 3765 O O . LEU A 1 472 ? 2.789 8.912 0.811 1.00 89.69 472 LEU A O 1
ATOM 3769 N N . HIS A 1 473 ? 1.632 10.161 2.283 1.00 87.12 473 HIS A N 1
ATOM 3770 C CA . HIS A 1 473 ? 0.610 10.611 1.341 1.00 87.12 473 HIS A CA 1
ATOM 3771 C C . HIS A 1 473 ? 1.119 11.802 0.523 1.00 87.12 473 HIS A C 1
ATOM 3773 O O . HIS A 1 473 ? 1.683 12.755 1.068 1.00 87.12 473 HIS A O 1
ATOM 3779 N N . HIS A 1 474 ? 0.905 11.746 -0.787 1.00 83.44 474 HIS A N 1
ATOM 3780 C CA . HIS A 1 474 ? 1.275 12.783 -1.738 1.00 83.44 474 HIS A CA 1
ATOM 3781 C C . HIS A 1 474 ? 0.206 12.898 -2.832 1.00 83.44 474 HIS A C 1
ATOM 3783 O O . HIS A 1 474 ? -0.574 11.978 -3.060 1.00 83.44 474 HIS A O 1
ATOM 3789 N N . THR A 1 475 ? 0.162 14.026 -3.528 1.00 81.44 475 THR A N 1
ATOM 3790 C CA . THR A 1 475 ? -0.760 14.252 -4.648 1.00 81.44 475 THR A CA 1
ATOM 3791 C C . THR A 1 475 ? 0.018 14.809 -5.821 1.00 81.44 475 THR A C 1
ATOM 3793 O O . THR A 1 475 ? 0.739 15.789 -5.642 1.00 81.44 475 THR A O 1
ATOM 3796 N N . THR A 1 476 ? -0.150 14.231 -7.006 1.00 80.31 476 THR A N 1
ATOM 3797 C CA . THR A 1 476 ? 0.423 14.772 -8.246 1.00 80.31 476 THR A CA 1
ATOM 3798 C C . THR A 1 476 ? -0.669 15.403 -9.101 1.00 80.31 476 THR A C 1
ATOM 3800 O O . THR A 1 476 ? -1.755 14.846 -9.208 1.00 80.31 476 THR A O 1
ATOM 3803 N N . ASN A 1 477 ? -0.389 16.530 -9.749 1.00 74.94 477 ASN A N 1
ATOM 3804 C CA . ASN A 1 477 ? -1.286 17.149 -10.732 1.00 74.94 477 ASN A CA 1
ATOM 3805 C C . ASN A 1 477 ? -1.004 16.637 -12.154 1.00 74.94 477 ASN A C 1
ATOM 3807 O O . ASN A 1 477 ? -1.328 17.304 -13.131 1.00 74.94 477 ASN A O 1
ATOM 3811 N N . TRP A 1 478 ? -0.323 15.498 -12.288 1.00 73.25 478 TRP A N 1
ATOM 3812 C CA . TRP A 1 478 ? -0.025 14.908 -13.585 1.00 73.25 478 TRP A CA 1
ATOM 3813 C C . TRP A 1 478 ? -1.298 14.391 -14.253 1.00 73.25 478 TRP A C 1
ATOM 3815 O O . TRP A 1 478 ? -1.909 13.431 -13.782 1.00 73.25 478 TRP A O 1
ATOM 3825 N N . GLY A 1 479 ? -1.687 15.021 -15.357 1.00 68.81 479 GLY A N 1
ATOM 3826 C CA . GLY A 1 479 ? -2.903 14.676 -16.071 1.00 68.81 479 GLY A CA 1
ATOM 3827 C C . GLY A 1 479 ? -3.274 15.707 -17.126 1.00 68.81 479 GLY A C 1
ATOM 3828 O O . GLY A 1 479 ? -2.409 16.413 -17.637 1.00 68.81 479 GLY A O 1
ATOM 3829 N N . ASP A 1 480 ? -4.560 15.756 -17.453 1.00 65.00 480 ASP A N 1
ATOM 3830 C CA . ASP A 1 480 ? -5.124 16.740 -18.372 1.00 65.00 480 ASP A CA 1
ATOM 3831 C C . ASP A 1 480 ? -4.940 18.165 -17.818 1.00 65.00 480 ASP A C 1
ATOM 3833 O O . ASP A 1 480 ? -5.359 18.463 -16.696 1.00 65.00 480 ASP A O 1
ATOM 3837 N N . HIS A 1 481 ? -4.291 19.035 -18.594 1.00 62.72 481 HIS A N 1
ATOM 3838 C CA . HIS A 1 481 ? -4.056 20.428 -18.214 1.00 62.72 481 HIS A CA 1
ATOM 3839 C C . HIS A 1 481 ? -5.358 21.233 -18.123 1.00 62.72 481 HIS A C 1
ATOM 3841 O O . HIS A 1 481 ? -5.420 22.184 -17.342 1.00 62.72 481 HIS A O 1
ATOM 3847 N N . ASP A 1 482 ? -6.396 20.817 -18.852 1.00 61.31 482 ASP A N 1
ATOM 3848 C CA . ASP A 1 482 ? -7.698 21.481 -18.875 1.00 61.31 482 ASP A CA 1
ATOM 3849 C C . ASP A 1 482 ? -8.578 21.059 -17.682 1.00 61.31 482 ASP A C 1
ATOM 3851 O O . ASP A 1 482 ? -9.491 21.785 -17.280 1.00 61.31 482 ASP A O 1
ATOM 3855 N N . ILE A 1 483 ? -8.275 19.911 -17.056 1.00 65.69 483 ILE A N 1
ATOM 3856 C CA . ILE A 1 483 ? -8.990 19.374 -15.888 1.00 65.69 483 ILE A CA 1
ATOM 3857 C C . ILE A 1 483 ? -7.985 19.083 -14.757 1.00 65.69 483 ILE A C 1
ATOM 3859 O O . ILE A 1 483 ? -7.565 17.934 -14.572 1.00 65.69 483 ILE A O 1
ATOM 3863 N N . PRO A 1 484 ? -7.626 20.101 -13.948 1.00 64.88 484 PRO A N 1
ATOM 3864 C CA . PRO A 1 484 ? -6.582 20.031 -12.926 1.00 64.88 484 PRO A CA 1
ATOM 3865 C C . PRO A 1 484 ? -6.998 19.224 -11.678 1.00 64.88 484 PRO A C 1
ATOM 3867 O O . PRO A 1 484 ? -7.018 19.738 -10.561 1.00 64.88 484 PRO A O 1
ATOM 3870 N N . ARG A 1 485 ? -7.362 17.949 -11.841 1.00 78.00 485 ARG A N 1
ATOM 3871 C CA . ARG A 1 485 ? -7.645 17.033 -10.728 1.00 78.00 485 ARG A CA 1
ATOM 3872 C C . ARG A 1 485 ? -6.368 16.265 -10.360 1.00 78.00 485 ARG A C 1
ATOM 3874 O O . ARG A 1 485 ? -5.769 15.638 -11.237 1.00 78.00 485 ARG A O 1
ATOM 3881 N N . PRO A 1 486 ? -5.914 16.281 -9.098 1.00 81.81 486 PRO A N 1
ATOM 3882 C CA . PRO A 1 486 ? -4.734 15.526 -8.708 1.00 81.81 486 PRO A CA 1
ATOM 3883 C C . PRO A 1 486 ? -4.998 14.017 -8.594 1.00 81.81 486 PRO A C 1
ATOM 3885 O O . PRO A 1 486 ? -6.107 13.581 -8.288 1.00 81.81 486 PRO A O 1
ATOM 3888 N N . THR A 1 487 ? -3.950 13.215 -8.779 1.00 84.62 487 THR A N 1
ATOM 3889 C CA . THR A 1 487 ? -3.926 11.781 -8.457 1.00 84.62 487 THR A CA 1
ATOM 3890 C C . THR A 1 487 ? -3.351 11.569 -7.050 1.00 84.62 487 THR A C 1
ATOM 3892 O O . THR A 1 487 ? -2.255 12.074 -6.769 1.00 84.62 487 THR A O 1
ATOM 3895 N N . PRO A 1 488 ? -4.027 10.810 -6.164 1.00 86.12 488 PRO A N 1
ATOM 3896 C CA . PRO A 1 488 ? -3.496 10.466 -4.852 1.00 86.12 488 PRO A CA 1
ATOM 3897 C C . PRO A 1 488 ? -2.444 9.368 -4.966 1.00 86.12 488 PRO A C 1
ATOM 3899 O O . PRO A 1 488 ? -2.702 8.288 -5.493 1.00 86.12 488 PRO A O 1
ATOM 3902 N N . LEU A 1 489 ? -1.275 9.626 -4.400 1.00 88.69 489 LEU A N 1
ATOM 3903 C CA . LEU A 1 489 ? -0.171 8.687 -4.309 1.00 88.69 489 LEU A CA 1
ATOM 3904 C C . LEU A 1 489 ? 0.180 8.430 -2.847 1.00 88.69 489 LEU A C 1
ATOM 3906 O O . LEU A 1 489 ? 0.093 9.310 -1.990 1.00 88.69 489 LEU A O 1
ATOM 3910 N N . VAL A 1 490 ? 0.601 7.208 -2.565 1.00 91.38 490 VAL A N 1
ATOM 3911 C CA . VAL A 1 490 ? 1.008 6.762 -1.240 1.00 91.38 490 VAL A CA 1
ATOM 3912 C C . VAL A 1 490 ? 2.306 5.990 -1.382 1.00 91.38 490 VAL A C 1
ATOM 3914 O O . VAL A 1 490 ? 2.392 5.033 -2.152 1.00 91.38 490 VAL A O 1
ATOM 3917 N N . VAL A 1 491 ? 3.315 6.418 -0.631 1.00 93.88 491 VAL A N 1
ATOM 3918 C CA . VAL A 1 491 ? 4.549 5.658 -0.432 1.00 93.88 491 VAL A CA 1
ATOM 3919 C C . VAL A 1 491 ? 4.454 4.940 0.902 1.00 93.88 491 VAL A C 1
ATOM 3921 O O . VAL A 1 491 ? 4.180 5.576 1.913 1.00 93.88 491 VAL A O 1
ATOM 3924 N N . THR A 1 492 ? 4.698 3.635 0.924 1.00 96.81 492 THR A N 1
ATOM 3925 C CA . THR A 1 492 ? 4.892 2.864 2.160 1.00 96.81 492 THR A CA 1
ATOM 3926 C C . THR A 1 492 ? 6.369 2.528 2.292 1.00 96.81 492 THR A C 1
ATOM 3928 O O . THR A 1 492 ? 6.968 2.056 1.327 1.00 96.81 492 THR A O 1
ATOM 3931 N N . SER A 1 493 ? 6.966 2.785 3.455 1.00 98.06 493 SER A N 1
ATOM 3932 C CA . SER A 1 493 ? 8.388 2.512 3.683 1.00 98.06 493 SER A CA 1
ATOM 3933 C C . SER A 1 493 ? 8.612 1.795 5.004 1.00 98.06 493 SER A C 1
ATOM 3935 O O . SER A 1 493 ? 8.016 2.179 6.008 1.00 98.06 493 SER A O 1
ATOM 3937 N N . THR A 1 494 ? 9.528 0.826 5.007 1.00 98.50 494 THR A N 1
ATOM 3938 C CA . THR A 1 494 ? 9.991 0.120 6.207 1.00 98.50 494 THR A CA 1
ATOM 3939 C C . THR A 1 494 ? 11.487 0.349 6.389 1.00 98.50 494 THR A C 1
ATOM 3941 O O . THR A 1 494 ? 12.280 0.137 5.466 1.00 98.50 494 THR A O 1
ATOM 3944 N N . VAL A 1 495 ? 11.873 0.790 7.586 1.00 98.56 495 VAL A N 1
ATOM 3945 C CA . VAL A 1 495 ? 13.246 1.191 7.923 1.00 98.56 495 VAL A CA 1
ATOM 3946 C C . VAL A 1 495 ? 13.661 0.544 9.237 1.00 98.56 495 VAL A C 1
ATOM 3948 O O . VAL A 1 495 ? 12.875 0.531 10.182 1.00 98.56 495 VAL A O 1
ATOM 3951 N N . ASP A 1 496 ? 14.895 0.052 9.332 1.00 97.69 496 ASP A N 1
ATOM 3952 C CA . ASP A 1 496 ? 15.473 -0.318 10.627 1.00 97.69 496 ASP A CA 1
ATOM 3953 C C . ASP A 1 496 ? 15.899 0.935 11.401 1.00 97.69 496 ASP A C 1
ATOM 3955 O O . ASP A 1 496 ? 16.711 1.736 10.934 1.00 97.69 496 ASP A O 1
ATOM 3959 N N . ASN A 1 497 ? 15.354 1.106 12.602 1.00 96.19 497 ASN A N 1
ATOM 3960 C CA . ASN A 1 497 ? 15.561 2.288 13.434 1.00 96.19 497 ASN A CA 1
ATOM 3961 C C . ASN A 1 497 ? 17.006 2.424 13.933 1.00 96.19 497 ASN A C 1
ATOM 3963 O O . ASN A 1 497 ? 17.424 3.536 14.251 1.00 96.19 497 ASN A O 1
ATOM 3967 N N . HIS A 1 498 ? 17.762 1.325 14.017 1.00 93.69 498 HIS A N 1
ATOM 3968 C CA . HIS A 1 498 ? 19.133 1.347 14.524 1.00 93.69 498 HIS A CA 1
ATOM 3969 C C . HIS A 1 498 ? 20.150 1.689 13.426 1.00 93.69 498 HIS A C 1
ATOM 3971 O O . HIS A 1 498 ? 20.914 2.648 13.538 1.00 93.69 498 HIS A O 1
ATOM 3977 N N . SER A 1 499 ? 20.152 0.930 12.333 1.00 95.38 499 SER A N 1
ATOM 3978 C CA . SER A 1 499 ? 21.058 1.148 11.203 1.00 95.38 499 SER A CA 1
ATOM 3979 C C . SER A 1 499 ? 20.627 2.323 10.319 1.00 95.38 499 SER A C 1
ATOM 3981 O O . SER A 1 499 ? 21.471 2.960 9.678 1.00 95.38 499 SER A O 1
ATOM 3983 N N . GLY A 1 500 ? 19.333 2.649 10.284 1.00 96.62 500 GLY A N 1
ATOM 3984 C CA . GLY A 1 500 ? 18.746 3.582 9.322 1.00 96.62 500 GLY A CA 1
ATOM 3985 C C . GLY A 1 500 ? 18.664 3.011 7.904 1.00 96.62 500 GLY A C 1
ATOM 3986 O O . GLY A 1 500 ? 18.512 3.789 6.957 1.00 96.62 500 GLY A O 1
ATOM 3987 N N . TYR A 1 501 ? 18.831 1.690 7.749 1.00 97.81 501 TYR A N 1
ATOM 3988 C CA . TYR A 1 501 ? 18.736 0.998 6.468 1.00 97.81 501 TYR A CA 1
ATOM 3989 C C . TYR A 1 501 ? 17.274 0.909 6.037 1.00 97.81 501 TYR A C 1
ATOM 3991 O O . TYR A 1 501 ? 16.405 0.473 6.797 1.00 97.81 501 TYR A O 1
ATOM 3999 N N . VAL A 1 502 ? 17.001 1.346 4.812 1.00 98.38 502 VAL A N 1
ATOM 4000 C CA . VAL A 1 502 ? 15.661 1.354 4.227 1.00 98.38 502 VAL A CA 1
ATOM 4001 C C . VAL A 1 502 ? 15.494 0.078 3.412 1.00 98.38 502 VAL A C 1
ATOM 4003 O O . VAL A 1 502 ? 16.009 -0.019 2.293 1.00 98.38 502 VAL A O 1
ATOM 4006 N N . PHE A 1 503 ? 14.776 -0.895 3.971 1.00 96.94 503 PHE A N 1
ATOM 4007 C CA . PHE A 1 503 ? 14.561 -2.186 3.316 1.00 96.94 503 PHE A CA 1
ATOM 4008 C C . PHE A 1 503 ? 13.693 -2.045 2.069 1.00 96.94 503 PHE A C 1
ATOM 4010 O O . PHE A 1 503 ? 14.070 -2.514 1.003 1.00 96.94 503 PHE A O 1
ATOM 4017 N N . ALA A 1 504 ? 12.572 -1.332 2.179 1.00 95.56 504 ALA A N 1
ATOM 4018 C CA . ALA A 1 504 ? 11.699 -1.072 1.044 1.00 95.56 504 ALA A CA 1
ATOM 4019 C C . ALA A 1 504 ? 11.062 0.314 1.139 1.00 95.56 504 ALA A C 1
ATOM 4021 O O . ALA A 1 504 ? 10.776 0.824 2.224 1.00 95.56 504 ALA A O 1
ATOM 4022 N N . SER A 1 505 ? 10.801 0.905 -0.024 1.00 96.00 505 SER A N 1
ATOM 4023 C CA . SER A 1 505 ? 10.017 2.126 -0.183 1.00 96.00 505 SER A CA 1
ATOM 4024 C C . SER A 1 505 ? 9.161 1.962 -1.436 1.00 96.00 505 SER A C 1
ATOM 4026 O O . SER A 1 505 ? 9.668 2.041 -2.545 1.00 96.00 505 SER A O 1
ATOM 4028 N N . THR A 1 506 ? 7.871 1.671 -1.279 1.00 93.69 506 THR A N 1
ATOM 4029 C CA . THR A 1 506 ? 6.987 1.264 -2.381 1.00 93.69 506 THR A CA 1
ATOM 4030 C C . THR A 1 506 ? 5.956 2.348 -2.657 1.00 93.69 506 THR A C 1
ATOM 4032 O O . THR A 1 506 ? 5.142 2.665 -1.791 1.00 93.69 506 THR A O 1
ATOM 4035 N N . LEU A 1 507 ? 5.979 2.907 -3.868 1.00 94.12 507 LEU A N 1
ATOM 4036 C CA . LEU A 1 507 ? 4.940 3.806 -4.369 1.00 94.12 507 LEU A CA 1
ATOM 4037 C C . LEU A 1 507 ? 3.776 2.971 -4.919 1.00 94.12 507 LEU A C 1
ATOM 4039 O O . LEU A 1 507 ? 4.010 2.024 -5.669 1.00 94.12 507 LEU A O 1
ATOM 4043 N N . ASN A 1 508 ? 2.532 3.340 -4.612 1.00 94.75 508 ASN A N 1
ATOM 4044 C CA . ASN A 1 508 ? 1.328 2.654 -5.100 1.00 94.75 508 ASN A CA 1
ATOM 4045 C C . ASN A 1 508 ? 1.013 2.941 -6.589 1.00 94.75 508 ASN A C 1
ATOM 4047 O O . ASN A 1 508 ? -0.128 3.213 -6.963 1.00 94.75 508 ASN A O 1
ATOM 4051 N N . PHE A 1 509 ? 2.021 2.892 -7.455 1.00 94.94 509 PHE A N 1
ATOM 4052 C CA . PHE A 1 509 ? 1.907 3.197 -8.875 1.00 94.94 509 PHE A CA 1
ATOM 4053 C C . PHE A 1 509 ? 2.618 2.142 -9.717 1.00 94.94 509 PHE A C 1
ATOM 4055 O O . PHE A 1 509 ? 3.744 1.737 -9.424 1.00 94.94 509 PHE A O 1
ATOM 4062 N N . ASP A 1 510 ? 1.954 1.719 -10.784 1.00 95.44 510 ASP A N 1
ATOM 4063 C CA . ASP A 1 510 ? 2.453 0.737 -11.728 1.00 95.44 510 ASP A CA 1
ATOM 4064 C C . ASP A 1 510 ? 2.666 1.387 -13.100 1.00 95.44 510 ASP A C 1
ATOM 4066 O O . ASP A 1 510 ? 1.725 1.825 -13.766 1.00 95.44 510 ASP A O 1
ATOM 4070 N N . PHE A 1 511 ? 3.937 1.452 -13.494 1.00 93.31 511 PHE A N 1
ATOM 4071 C CA . PHE A 1 511 ? 4.396 1.930 -14.797 1.00 93.31 511 PHE A CA 1
ATOM 4072 C C . PHE A 1 511 ? 4.951 0.807 -15.684 1.00 93.31 511 PHE A C 1
ATOM 4074 O O . PHE A 1 511 ? 5.510 1.105 -16.739 1.00 93.31 511 PHE A O 1
ATOM 4081 N N . THR A 1 512 ? 4.873 -0.453 -15.244 1.00 93.25 512 THR A N 1
ATOM 4082 C CA . THR A 1 512 ? 5.439 -1.608 -15.958 1.00 93.25 512 THR A CA 1
ATOM 4083 C C . THR A 1 512 ? 4.378 -2.413 -16.699 1.00 93.25 512 THR A C 1
ATOM 4085 O O . THR A 1 512 ? 4.679 -2.979 -17.747 1.00 93.25 512 THR A O 1
ATOM 4088 N N . SER A 1 513 ? 3.143 -2.449 -16.195 1.00 94.12 513 SER A N 1
ATOM 4089 C CA . SER A 1 513 ? 2.029 -3.134 -16.861 1.00 94.12 513 SER A CA 1
ATOM 4090 C C . SER A 1 513 ? 1.424 -2.316 -18.008 1.00 94.12 513 SER A C 1
ATOM 4092 O O . SER A 1 513 ? 1.431 -1.085 -17.987 1.00 94.12 513 SER A O 1
ATOM 4094 N N . ASP A 1 514 ? 0.818 -3.007 -18.979 1.00 94.38 514 ASP A N 1
ATOM 4095 C CA . ASP A 1 514 ? 0.056 -2.388 -20.072 1.00 94.38 514 ASP A CA 1
ATOM 4096 C C . ASP A 1 514 ? -1.260 -1.788 -19.545 1.00 94.38 514 ASP A C 1
ATOM 4098 O O . ASP A 1 514 ? -2.279 -2.473 -19.376 1.00 94.38 514 ASP A O 1
ATOM 4102 N N . SER A 1 515 ? -1.224 -0.488 -19.243 1.00 93.81 515 SER A N 1
ATOM 4103 C CA . SER A 1 515 ? -2.368 0.229 -18.684 1.00 93.81 515 SER A CA 1
ATOM 4104 C C . SER A 1 515 ? -3.547 0.309 -19.644 1.00 93.81 515 SER A C 1
ATOM 4106 O O . SER A 1 515 ? -4.693 0.285 -19.192 1.00 93.81 515 SER A O 1
ATOM 4108 N N . ASP A 1 516 ? -3.290 0.402 -20.948 1.00 93.50 516 ASP A N 1
ATOM 4109 C CA . ASP A 1 516 ? -4.331 0.616 -21.951 1.00 93.50 516 ASP A CA 1
ATOM 4110 C C . ASP A 1 516 ? -5.121 -0.669 -22.175 1.00 93.50 516 ASP A C 1
ATOM 4112 O O . ASP A 1 516 ? -6.356 -0.651 -22.151 1.00 93.50 516 ASP A O 1
ATOM 4116 N N . TYR A 1 517 ? -4.422 -1.803 -22.274 1.00 95.00 517 TYR A N 1
ATOM 4117 C CA . TYR A 1 517 ? -5.048 -3.118 -22.324 1.00 95.00 517 TYR A CA 1
ATOM 4118 C C . TYR A 1 517 ? -5.898 -3.392 -21.074 1.00 95.00 517 TYR A C 1
ATOM 4120 O O . TYR A 1 517 ? -7.063 -3.779 -21.190 1.00 95.00 517 TYR A O 1
ATOM 4128 N N . ILE A 1 518 ? -5.361 -3.139 -19.873 1.00 95.06 518 ILE A N 1
ATOM 4129 C CA . ILE A 1 518 ? -6.076 -3.389 -18.609 1.00 95.06 518 ILE A CA 1
ATOM 4130 C C . ILE A 1 518 ? -7.327 -2.506 -18.495 1.00 95.06 518 ILE A C 1
ATOM 4132 O O . ILE A 1 518 ? -8.411 -3.009 -18.182 1.00 95.06 518 ILE A O 1
ATOM 4136 N N . LYS A 1 519 ? -7.213 -1.201 -18.789 1.00 92.38 519 LYS A N 1
ATOM 4137 C CA . LYS A 1 519 ? -8.350 -0.261 -18.775 1.00 92.38 519 LYS A CA 1
ATOM 4138 C C . LYS A 1 519 ? -9.411 -0.650 -19.813 1.00 92.38 519 LYS A C 1
ATOM 4140 O O . LYS A 1 519 ? -10.607 -0.535 -19.531 1.00 92.38 519 LYS A O 1
ATOM 4145 N N . LYS A 1 520 ? -8.999 -1.125 -20.993 1.00 93.69 520 LYS A N 1
ATOM 4146 C CA . LYS A 1 520 ? -9.901 -1.625 -22.040 1.00 93.69 520 LYS A CA 1
ATOM 4147 C C . LYS A 1 520 ? -10.650 -2.880 -21.586 1.00 93.69 520 LYS A C 1
ATOM 4149 O O . LYS A 1 520 ? -11.880 -2.883 -21.606 1.00 93.69 520 LYS A O 1
ATOM 4154 N N . GLU A 1 521 ? -9.945 -3.905 -21.103 1.00 94.94 521 GLU A N 1
ATOM 4155 C CA . GLU A 1 521 ? -10.570 -5.158 -20.654 1.00 94.94 521 GLU A CA 1
ATOM 4156 C C . GLU A 1 521 ? -11.518 -4.924 -19.463 1.00 94.94 521 GLU A C 1
ATOM 4158 O O . GLU A 1 521 ? -12.602 -5.509 -19.412 1.00 94.94 521 GLU A O 1
ATOM 4163 N N . TYR A 1 522 ? -11.158 -4.032 -18.531 1.00 92.50 522 TYR A N 1
ATOM 4164 C CA . TYR A 1 522 ? -12.012 -3.635 -17.405 1.00 92.50 522 TYR A CA 1
ATOM 4165 C C . TYR A 1 522 ? -13.385 -3.118 -17.864 1.00 92.50 522 TYR A C 1
ATOM 4167 O O . TYR A 1 522 ? -14.417 -3.542 -17.333 1.00 92.50 522 TYR A O 1
ATOM 4175 N N . LYS A 1 523 ? -13.400 -2.252 -18.889 1.00 91.88 523 LYS A N 1
ATOM 4176 C CA . LYS A 1 523 ? -14.629 -1.715 -19.493 1.00 91.88 523 LYS A CA 1
ATOM 4177 C C . LYS A 1 523 ? -15.405 -2.798 -20.248 1.00 91.88 523 LYS A C 1
ATOM 4179 O O . LYS A 1 523 ? -16.594 -2.978 -20.000 1.00 91.88 523 LYS A O 1
ATOM 4184 N N . GLU A 1 524 ? -14.739 -3.556 -21.121 1.00 94.06 524 GLU A N 1
ATOM 4185 C CA . GLU A 1 524 ? -15.373 -4.600 -21.946 1.00 94.06 524 GLU A CA 1
ATOM 4186 C C . GLU A 1 524 ? -16.030 -5.705 -21.109 1.00 94.06 524 GLU A C 1
ATOM 4188 O O . GLU A 1 524 ? -17.097 -6.214 -21.455 1.00 94.06 524 GLU A O 1
ATOM 4193 N N . LYS A 1 525 ? -15.411 -6.081 -19.984 1.00 92.00 525 LYS A N 1
ATOM 4194 C CA . LYS A 1 525 ? -15.914 -7.132 -19.088 1.00 92.00 525 LYS A CA 1
ATOM 4195 C C . LYS A 1 525 ? -16.862 -6.619 -18.005 1.00 92.00 525 LYS A C 1
ATOM 4197 O O . LYS A 1 525 ? -17.244 -7.423 -17.148 1.00 92.00 525 LYS A O 1
ATOM 4202 N N . LYS A 1 526 ? -17.225 -5.328 -18.037 1.00 90.69 526 LYS A N 1
ATOM 4203 C CA . LYS A 1 526 ? -18.062 -4.656 -17.028 1.00 90.69 526 LYS A CA 1
ATOM 4204 C C . LYS A 1 526 ? -17.606 -4.987 -15.606 1.00 90.69 526 LYS A C 1
ATOM 4206 O O . LYS A 1 526 ? -18.395 -5.362 -14.741 1.00 90.69 526 LYS A O 1
ATOM 4211 N N . ASP A 1 527 ? -16.294 -4.938 -15.378 1.00 90.00 527 ASP A N 1
ATOM 4212 C CA . ASP A 1 527 ? -15.713 -5.363 -14.101 1.00 90.00 527 ASP A CA 1
ATOM 4213 C C . ASP A 1 527 ? -16.119 -4.407 -12.958 1.00 90.00 527 ASP A C 1
ATOM 4215 O O . ASP A 1 527 ? -16.170 -4.820 -11.803 1.00 90.00 527 ASP A O 1
ATOM 4219 N N . SER A 1 528 ? -16.505 -3.166 -13.288 1.00 86.75 528 SER A N 1
ATOM 4220 C CA . SER A 1 528 ? -17.125 -2.189 -12.379 1.00 86.75 528 SER A CA 1
ATOM 4221 C C . SER A 1 528 ? -18.404 -2.689 -11.705 1.00 86.75 528 SER A C 1
ATOM 4223 O O . SER A 1 528 ? -18.668 -2.316 -10.565 1.00 86.75 528 SER A O 1
ATOM 4225 N N . ASP A 1 529 ? -19.169 -3.554 -12.376 1.00 87.38 529 ASP A N 1
ATOM 4226 C CA . ASP A 1 529 ? -20.463 -4.059 -11.893 1.00 87.38 529 ASP A CA 1
ATOM 4227 C C . ASP A 1 529 ? -20.290 -5.206 -10.877 1.00 87.38 529 ASP A C 1
ATOM 4229 O O . ASP A 1 529 ? -21.258 -5.717 -10.301 1.00 87.38 529 ASP A O 1
ATOM 4233 N N . LYS A 1 530 ? -19.045 -5.654 -10.671 1.00 87.44 530 LYS A N 1
ATOM 4234 C CA . LYS A 1 530 ? -18.681 -6.709 -9.725 1.00 87.44 530 LYS A CA 1
ATOM 4235 C C . LYS A 1 530 ? -18.183 -6.104 -8.418 1.00 87.44 530 LYS A C 1
ATOM 4237 O O . LYS A 1 530 ? -17.512 -5.071 -8.404 1.00 87.44 530 LYS A O 1
ATOM 4242 N N . GLU A 1 531 ? -18.437 -6.827 -7.328 1.00 86.06 531 GLU A N 1
ATOM 4243 C CA . GLU A 1 531 ? -17.830 -6.535 -6.026 1.00 86.06 531 GLU A CA 1
ATOM 4244 C C . GLU A 1 531 ? -16.307 -6.492 -6.151 1.00 86.06 531 GLU A C 1
ATOM 4246 O O . GLU A 1 531 ? -15.731 -7.300 -6.887 1.00 86.06 531 GLU A O 1
ATOM 4251 N N . SER A 1 532 ? -15.658 -5.609 -5.393 1.00 86.56 532 SER A N 1
ATOM 4252 C CA . SER A 1 532 ? -14.213 -5.357 -5.467 1.00 86.56 532 SER A CA 1
ATOM 4253 C C . SER A 1 532 ? -13.374 -6.641 -5.446 1.00 86.56 532 SER A C 1
ATOM 4255 O O . SER A 1 532 ? -12.497 -6.828 -6.286 1.00 86.56 532 SER A O 1
ATOM 4257 N N . TYR A 1 533 ? -13.702 -7.593 -4.573 1.00 87.38 533 TYR A N 1
ATOM 4258 C CA . TYR A 1 533 ? -12.980 -8.863 -4.437 1.00 87.38 533 TYR A CA 1
ATOM 4259 C C . TYR A 1 533 ? -13.257 -9.903 -5.543 1.00 87.38 533 TYR A C 1
ATOM 4261 O O . TYR A 1 533 ? -12.538 -10.898 -5.622 1.00 87.38 533 TYR A O 1
ATOM 4269 N N . TYR A 1 534 ? -14.242 -9.689 -6.423 1.00 89.62 534 TYR A N 1
ATOM 4270 C CA . TYR A 1 534 ? -14.505 -10.530 -7.605 1.00 89.62 534 TYR A CA 1
ATOM 4271 C C . TYR A 1 534 ? -13.931 -9.972 -8.906 1.00 89.62 534 TYR A C 1
ATOM 4273 O O . TYR A 1 534 ? -13.994 -10.638 -9.945 1.00 89.62 534 TYR A O 1
ATOM 4281 N N . ARG A 1 535 ? -13.389 -8.757 -8.866 1.00 91.25 535 ARG A N 1
ATOM 4282 C CA . ARG A 1 535 ? -12.795 -8.115 -10.034 1.00 91.25 535 ARG A CA 1
ATOM 4283 C C . ARG A 1 535 ? -11.536 -8.846 -10.471 1.00 91.25 535 ARG A C 1
ATOM 4285 O O . ARG A 1 535 ? -10.793 -9.395 -9.658 1.00 91.25 535 ARG A O 1
ATOM 4292 N N . ARG A 1 536 ? -11.291 -8.849 -11.777 1.00 91.94 536 ARG A N 1
ATOM 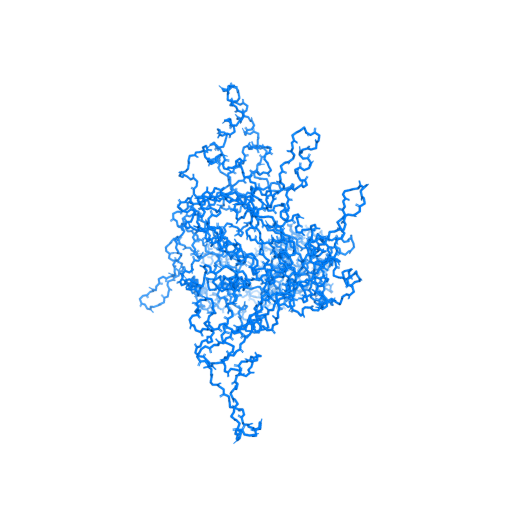4293 C CA . ARG A 1 536 ? -10.090 -9.443 -12.382 1.00 91.94 536 ARG A CA 1
ATOM 4294 C C . ARG A 1 536 ? -8.829 -8.655 -12.029 1.00 91.94 536 ARG A C 1
ATOM 4296 O O . ARG A 1 536 ? -7.749 -9.240 -11.936 1.00 91.94 536 ARG A O 1
ATOM 4303 N N . TYR A 1 537 ? -9.007 -7.349 -11.867 1.00 94.06 537 TYR A N 1
ATOM 4304 C CA . TYR A 1 537 ? -7.968 -6.355 -11.639 1.00 94.06 537 TYR A CA 1
ATOM 4305 C C . TYR A 1 537 ? -8.185 -5.623 -10.310 1.00 94.06 537 TYR A C 1
ATOM 4307 O O . TYR A 1 537 ? -8.054 -4.406 -10.238 1.00 94.06 537 TYR A O 1
ATOM 4315 N N . ALA A 1 538 ? -8.561 -6.357 -9.255 1.00 93.81 538 ALA A N 1
ATOM 4316 C CA . ALA A 1 538 ? -8.897 -5.770 -7.956 1.00 93.81 538 ALA A CA 1
ATOM 4317 C C . ALA A 1 538 ? -7.719 -5.026 -7.300 1.00 93.81 538 ALA A C 1
ATOM 4319 O O . ALA A 1 538 ? -7.937 -4.190 -6.425 1.00 93.81 538 ALA A O 1
ATOM 4320 N N . GLN A 1 539 ? -6.482 -5.318 -7.719 1.00 95.12 539 GLN A N 1
ATOM 4321 C CA . GLN A 1 539 ? -5.285 -4.607 -7.279 1.00 95.12 539 GLN A CA 1
ATOM 4322 C C . GLN A 1 539 ? -5.166 -3.190 -7.845 1.00 95.12 539 GLN A C 1
ATOM 4324 O O . GLN A 1 539 ? -4.355 -2.427 -7.332 1.00 95.12 539 GLN A O 1
ATOM 4329 N N . TYR A 1 540 ? -5.947 -2.817 -8.861 1.00 95.44 540 TYR A N 1
ATOM 4330 C CA . TYR A 1 540 ? -5.905 -1.488 -9.467 1.00 95.44 540 TYR A CA 1
ATOM 4331 C C . TYR A 1 540 ? -7.181 -0.697 -9.183 1.00 95.44 540 TYR A C 1
ATOM 4333 O O . TYR A 1 540 ? -8.279 -1.250 -9.123 1.00 95.44 540 TYR A O 1
ATOM 4341 N N . VAL A 1 541 ? -7.027 0.618 -9.049 1.00 92.25 541 VAL A N 1
ATOM 4342 C CA . VAL A 1 541 ? -8.139 1.573 -9.028 1.00 92.25 541 VAL A CA 1
ATOM 4343 C C . VAL A 1 541 ? -8.398 2.010 -10.468 1.00 92.25 541 VAL A C 1
ATOM 4345 O O . VAL A 1 541 ? -7.528 2.615 -11.094 1.00 92.25 541 VAL A O 1
ATOM 4348 N N . LEU A 1 542 ? -9.565 1.643 -11.008 1.00 90.81 542 LEU A N 1
ATOM 4349 C CA . LEU A 1 542 ? -9.877 1.740 -12.446 1.00 90.81 542 LEU A CA 1
ATOM 4350 C C . LEU A 1 542 ? -11.106 2.615 -12.761 1.00 90.81 542 LEU A C 1
ATOM 4352 O O . LEU A 1 542 ? -11.559 2.654 -13.907 1.00 90.81 542 LEU A O 1
ATOM 4356 N N . ASN A 1 543 ? -11.628 3.349 -11.774 1.00 86.88 543 ASN A N 1
ATOM 4357 C CA . ASN A 1 543 ? -12.605 4.417 -11.991 1.00 86.88 543 ASN A CA 1
ATOM 4358 C C . ASN A 1 543 ? -12.382 5.604 -11.035 1.00 86.88 543 ASN A C 1
ATOM 4360 O O . ASN A 1 543 ? -11.874 5.439 -9.928 1.00 86.88 543 ASN A O 1
ATOM 4364 N N . ASP A 1 544 ? -12.794 6.801 -11.467 1.00 82.25 544 ASP A N 1
ATOM 4365 C CA . ASP A 1 544 ? -12.637 8.043 -10.692 1.00 82.25 544 ASP A CA 1
ATOM 4366 C C . ASP A 1 544 ? -13.475 8.044 -9.400 1.00 82.25 544 ASP A C 1
ATOM 4368 O O . ASP A 1 544 ? -13.047 8.606 -8.396 1.00 82.25 544 ASP A O 1
ATOM 4372 N N . ALA A 1 545 ? -14.627 7.363 -9.378 1.00 80.94 545 ALA A N 1
ATOM 4373 C CA . ALA A 1 545 ? -15.482 7.283 -8.189 1.00 80.94 545 ALA A CA 1
ATOM 4374 C C . ALA A 1 545 ? -14.776 6.599 -6.999 1.00 80.94 545 ALA A C 1
ATOM 4376 O O . ALA A 1 545 ? -14.945 7.001 -5.846 1.00 80.94 545 ALA A O 1
ATOM 4377 N N . GLU A 1 546 ? -13.947 5.589 -7.270 1.00 80.12 546 GLU A N 1
ATOM 4378 C CA . GLU A 1 546 ? -13.101 4.933 -6.270 1.00 80.12 546 GLU A CA 1
ATOM 4379 C C . GLU A 1 546 ? -11.968 5.839 -5.792 1.00 80.12 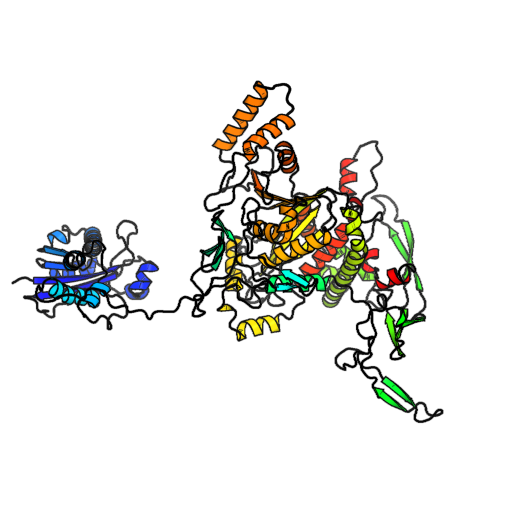546 GLU A C 1
ATOM 4381 O O . GLU A 1 546 ? -11.653 5.850 -4.601 1.00 80.12 546 GLU A O 1
ATOM 4386 N N . VAL A 1 547 ? -11.393 6.645 -6.688 1.00 81.69 547 VAL A N 1
ATOM 4387 C CA . VAL A 1 547 ? -10.392 7.651 -6.311 1.00 81.69 547 VAL A CA 1
ATOM 4388 C C . VAL A 1 547 ? -11.010 8.704 -5.385 1.00 81.69 547 VAL A C 1
ATOM 4390 O O . VAL A 1 547 ? -10.395 9.078 -4.388 1.00 81.69 547 VAL A O 1
ATOM 4393 N N . GLU A 1 548 ? -12.242 9.141 -5.647 1.00 73.38 548 GLU A N 1
ATOM 4394 C CA . GLU A 1 548 ? -12.959 10.098 -4.795 1.00 73.38 548 GLU A CA 1
ATOM 4395 C C . GLU A 1 548 ? -13.327 9.535 -3.412 1.00 73.38 548 GLU A C 1
ATOM 4397 O O . GLU A 1 548 ? -13.349 10.277 -2.428 1.00 73.38 548 GLU A O 1
ATOM 4402 N N . GLU A 1 549 ? -13.611 8.233 -3.291 1.00 72.06 549 GLU A N 1
ATOM 4403 C CA . GLU A 1 549 ? -13.781 7.597 -1.974 1.00 72.06 549 GLU A CA 1
ATOM 4404 C C . GLU A 1 549 ? -12.457 7.578 -1.196 1.00 72.06 549 GLU A C 1
ATOM 4406 O O . GLU A 1 549 ? -12.452 7.878 -0.001 1.00 72.06 549 GLU A O 1
ATOM 4411 N N . ILE A 1 550 ? -11.331 7.313 -1.869 1.00 69.25 550 ILE A N 1
ATOM 4412 C CA . ILE A 1 550 ? -9.991 7.398 -1.268 1.00 69.25 550 ILE A CA 1
ATOM 4413 C C . ILE A 1 550 ? -9.683 8.844 -0.833 1.00 69.25 550 ILE A C 1
ATOM 4415 O O . ILE A 1 550 ? -9.187 9.059 0.272 1.00 69.25 550 ILE A O 1
ATOM 4419 N N . ALA A 1 551 ? -10.021 9.839 -1.658 1.00 65.94 551 ALA A N 1
ATOM 4420 C CA . ALA A 1 551 ? -9.803 11.262 -1.380 1.00 65.94 551 ALA A CA 1
ATOM 4421 C C . ALA A 1 551 ? -10.595 11.767 -0.161 1.00 65.94 551 ALA A C 1
ATOM 4423 O O . ALA A 1 551 ? -10.080 12.527 0.662 1.00 65.94 551 ALA A O 1
ATOM 4424 N N . ARG A 1 552 ? -11.844 11.309 0.001 1.00 60.28 552 ARG A N 1
ATOM 4425 C CA . ARG A 1 552 ? -12.682 11.655 1.162 1.00 60.28 552 ARG A CA 1
ATOM 4426 C C . ARG A 1 552 ? -12.113 11.136 2.484 1.00 60.28 552 ARG A C 1
ATOM 4428 O O . ARG A 1 552 ? -12.383 11.726 3.524 1.00 60.28 552 ARG A O 1
ATOM 4435 N N . GLN A 1 553 ? -11.321 10.063 2.461 1.00 55.09 553 GLN A N 1
ATOM 4436 C CA . GLN A 1 553 ? -10.671 9.516 3.657 1.00 55.09 553 GLN A CA 1
ATOM 4437 C C . GLN A 1 553 ? -9.415 10.299 4.065 1.00 55.09 553 GLN A C 1
ATOM 4439 O O . GLN A 1 553 ? -9.008 10.231 5.222 1.00 55.09 553 GLN A O 1
ATOM 4444 N N . THR A 1 554 ? -8.816 11.066 3.149 1.00 51.88 554 THR A N 1
ATOM 4445 C CA . THR A 1 554 ? -7.603 11.861 3.398 1.00 51.88 554 THR A CA 1
ATOM 4446 C C . THR A 1 554 ? -7.886 13.341 3.687 1.00 51.88 554 THR A C 1
ATOM 4448 O O . THR A 1 554 ? -6.943 14.129 3.733 1.00 51.88 554 THR A O 1
ATOM 4451 N N . ASN A 1 555 ? -9.155 13.727 3.909 1.00 51.47 555 ASN A N 1
ATOM 4452 C CA . ASN A 1 555 ? -9.609 15.121 4.069 1.00 51.47 555 ASN A CA 1
ATOM 4453 C C . ASN A 1 555 ? -9.145 16.042 2.928 1.00 51.47 555 ASN A C 1
ATOM 4455 O O . ASN A 1 555 ? -8.819 17.208 3.144 1.00 51.47 555 ASN A O 1
ATOM 4459 N N . ALA A 1 556 ? -9.074 15.519 1.704 1.00 55.66 556 ALA A N 1
ATOM 4460 C CA . ALA A 1 556 ? -8.738 16.350 0.565 1.00 55.66 556 ALA A CA 1
ATOM 4461 C C . ALA A 1 556 ? -9.952 17.185 0.139 1.00 55.66 556 ALA A C 1
ATOM 4463 O O . ALA A 1 556 ? -10.967 16.645 -0.294 1.00 55.66 556 ALA A O 1
ATOM 4464 N N . ASP A 1 557 ? -9.811 18.508 0.188 1.00 61.78 557 ASP A N 1
ATOM 4465 C CA . ASP A 1 557 ? -10.827 19.469 -0.269 1.00 61.78 557 ASP A CA 1
ATOM 4466 C C . ASP A 1 557 ? -10.896 19.602 -1.809 1.00 61.78 557 ASP A C 1
ATOM 4468 O O . ASP A 1 557 ? -11.500 20.540 -2.335 1.00 61.78 557 ASP A O 1
ATOM 4472 N N . VAL A 1 558 ? -10.252 18.688 -2.549 1.00 68.25 558 VAL A N 1
ATOM 4473 C CA . VAL A 1 558 ? -10.061 18.756 -4.006 1.00 68.25 558 VAL A CA 1
ATOM 4474 C C . VAL A 1 558 ? -10.521 17.457 -4.664 1.00 68.25 558 VAL A C 1
ATOM 4476 O O . VAL A 1 558 ? -10.150 16.367 -4.229 1.00 68.25 558 VAL A O 1
ATOM 4479 N N . ALA A 1 559 ? -11.304 17.575 -5.741 1.00 74.75 559 ALA A N 1
ATOM 4480 C CA . ALA A 1 559 ? -11.721 16.436 -6.556 1.00 74.75 559 ALA A CA 1
ATOM 4481 C C . ALA A 1 559 ? -10.501 15.769 -7.208 1.00 74.75 559 ALA A C 1
ATOM 4483 O O . ALA A 1 559 ? -9.694 16.441 -7.849 1.00 74.75 559 ALA A O 1
ATOM 4484 N N . MET A 1 560 ? -10.373 14.454 -7.052 1.00 81.25 560 MET A N 1
ATOM 4485 C CA . MET A 1 560 ? -9.223 13.682 -7.524 1.00 81.25 560 MET A CA 1
ATOM 4486 C C . MET A 1 560 ? -9.562 12.844 -8.759 1.00 81.25 560 MET A C 1
ATOM 4488 O O . MET A 1 560 ? -10.733 12.645 -9.078 1.00 81.25 560 MET A O 1
ATOM 4492 N N . GLN A 1 561 ? -8.539 12.348 -9.455 1.00 84.12 561 GLN A N 1
ATOM 4493 C CA . GLN A 1 561 ? -8.706 11.470 -10.616 1.00 84.12 561 GLN A CA 1
ATOM 4494 C C . GLN A 1 561 ? -7.661 10.360 -10.676 1.00 84.12 561 GLN A C 1
ATOM 4496 O O . GLN A 1 561 ? -6.642 10.392 -9.982 1.00 84.12 561 GLN A O 1
ATOM 4501 N N . MET A 1 562 ? -7.921 9.372 -11.527 1.00 86.62 562 MET A N 1
ATOM 4502 C CA . MET A 1 562 ? -6.925 8.374 -11.902 1.00 86.62 562 MET A CA 1
ATOM 4503 C C . MET A 1 562 ? -5.773 8.982 -12.716 1.00 86.62 562 MET A C 1
ATOM 4505 O O . MET A 1 562 ? -5.976 9.956 -13.443 1.00 86.62 562 MET A O 1
ATOM 4509 N N . PRO A 1 563 ? -4.583 8.360 -12.698 1.00 86.06 563 PRO A N 1
ATOM 4510 C CA . PRO A 1 563 ? -3.490 8.799 -13.550 1.00 86.06 563 PRO A CA 1
ATOM 4511 C C . PRO A 1 563 ? -3.812 8.562 -15.035 1.00 86.06 563 PRO A C 1
ATOM 4513 O O . PRO A 1 563 ? -4.351 7.516 -15.427 1.00 86.06 563 PRO A O 1
ATOM 4516 N N . THR A 1 564 ? -3.432 9.523 -15.881 1.00 82.19 564 THR A N 1
ATOM 4517 C CA . THR A 1 564 ? -3.606 9.439 -17.342 1.00 82.19 564 THR A CA 1
ATOM 4518 C C . THR A 1 564 ? -2.810 8.279 -17.937 1.00 82.19 564 THR A C 1
ATOM 4520 O O . THR A 1 564 ? -3.357 7.477 -18.693 1.00 82.19 564 THR A O 1
ATOM 4523 N N . GLN A 1 565 ? -1.550 8.134 -17.524 1.00 86.19 565 GLN A N 1
ATOM 4524 C CA . GLN A 1 565 ? -0.652 7.041 -17.903 1.00 86.19 565 GLN A CA 1
ATOM 4525 C C . GLN A 1 565 ? -0.339 6.139 -16.708 1.00 86.19 565 GLN A C 1
ATOM 4527 O O . GLN A 1 565 ? -0.229 6.620 -15.580 1.00 86.19 565 GLN A O 1
ATOM 4532 N N . GLY A 1 566 ? -0.146 4.845 -16.967 1.00 91.69 566 GLY A N 1
ATOM 4533 C CA . GLY A 1 566 ? 0.086 3.849 -15.923 1.00 91.69 566 GLY A CA 1
ATOM 4534 C C . GLY A 1 566 ? -1.181 3.512 -15.136 1.00 91.69 566 GLY A C 1
ATOM 4535 O O . GLY A 1 566 ? -2.305 3.851 -15.530 1.00 91.69 566 GLY A O 1
ATOM 4536 N N . LEU A 1 567 ? -0.994 2.801 -14.027 1.00 94.06 567 LEU A N 1
ATOM 4537 C CA . LEU A 1 567 ? -2.072 2.296 -13.182 1.00 94.06 567 LEU A CA 1
ATOM 4538 C C . LEU A 1 567 ? -1.846 2.687 -11.723 1.00 94.06 567 LEU A C 1
ATOM 4540 O O . LEU A 1 567 ? -0.740 2.586 -11.192 1.00 94.06 567 LEU A O 1
ATOM 4544 N N . LEU A 1 568 ? -2.921 3.105 -11.057 1.00 94.06 568 LEU A N 1
ATOM 4545 C CA . LEU A 1 568 ? -2.912 3.341 -9.620 1.00 94.06 568 LEU A CA 1
ATOM 4546 C C . LEU A 1 568 ? -3.169 2.018 -8.896 1.00 94.06 568 LEU A C 1
ATOM 4548 O O . LEU A 1 568 ? -4.223 1.404 -9.072 1.00 94.06 568 LEU A O 1
ATOM 4552 N N . VAL A 1 569 ? -2.216 1.582 -8.076 1.00 95.19 569 VAL A N 1
ATOM 4553 C CA . VAL A 1 569 ? -2.350 0.363 -7.275 1.00 95.19 569 VAL A CA 1
ATOM 4554 C C . VAL A 1 569 ? -3.178 0.684 -6.033 1.00 95.19 569 VAL A C 1
ATOM 4556 O O . VAL A 1 569 ? -2.939 1.665 -5.320 1.00 95.19 569 VAL A O 1
ATOM 4559 N N . ASN A 1 570 ? -4.172 -0.155 -5.761 1.00 93.50 570 ASN A N 1
ATOM 4560 C CA . ASN A 1 570 ? -4.985 -0.077 -4.562 1.00 93.50 570 ASN A CA 1
ATOM 4561 C C . ASN A 1 570 ? -4.089 -0.245 -3.322 1.00 93.50 570 ASN A C 1
ATOM 4563 O O . ASN A 1 570 ? -3.265 -1.159 -3.237 1.00 93.50 570 ASN A O 1
ATOM 4567 N N . GLN A 1 571 ? -4.266 0.646 -2.346 1.00 91.50 571 GLN A N 1
ATOM 4568 C CA . GLN A 1 571 ? -3.380 0.755 -1.188 1.00 91.50 571 GLN A CA 1
ATOM 4569 C C . GLN A 1 571 ? -3.276 -0.558 -0.402 1.00 91.50 571 GLN A C 1
ATOM 4571 O O . GLN A 1 571 ? -2.185 -0.902 0.043 1.00 91.50 571 GLN A O 1
ATOM 4576 N N . THR A 1 572 ? -4.363 -1.327 -0.267 1.00 91.94 572 THR A N 1
ATOM 4577 C CA . THR A 1 572 ? -4.350 -2.618 0.438 1.00 91.94 572 THR A CA 1
ATOM 4578 C C . THR A 1 572 ? -3.409 -3.616 -0.230 1.00 91.94 572 THR A C 1
ATOM 4580 O O . THR A 1 572 ? -2.602 -4.242 0.454 1.00 91.94 572 THR A O 1
ATOM 4583 N N . TYR A 1 573 ? -3.462 -3.732 -1.559 1.00 95.44 573 TYR A N 1
ATOM 4584 C CA . TYR A 1 573 ? -2.580 -4.626 -2.315 1.00 95.44 573 TYR A CA 1
ATOM 4585 C C . TYR A 1 573 ? -1.139 -4.114 -2.334 1.00 95.44 573 TYR A C 1
ATOM 4587 O O . TYR A 1 573 ? -0.214 -4.910 -2.188 1.00 95.44 573 TYR A O 1
ATOM 4595 N N . SER A 1 574 ? -0.945 -2.793 -2.415 1.00 95.06 574 SER A N 1
ATOM 4596 C CA . SER A 1 574 ? 0.378 -2.173 -2.293 1.00 95.06 574 SER A CA 1
ATOM 4597 C C . SER A 1 574 ? 1.021 -2.470 -0.932 1.00 95.06 574 SER A C 1
ATOM 4599 O O . SER A 1 574 ? 2.198 -2.810 -0.886 1.00 95.06 574 SER A O 1
ATOM 4601 N N . MET A 1 575 ? 0.268 -2.393 0.174 1.00 95.06 575 MET A N 1
ATOM 4602 C CA . MET A 1 575 ? 0.774 -2.697 1.522 1.00 95.06 575 MET A CA 1
ATOM 4603 C C . MET A 1 575 ? 1.046 -4.188 1.721 1.00 95.06 575 MET A C 1
ATOM 4605 O O . MET A 1 575 ? 2.096 -4.548 2.245 1.00 95.06 575 MET A O 1
ATOM 4609 N N . LEU A 1 576 ? 0.126 -5.061 1.291 1.00 96.19 576 LEU A N 1
ATOM 4610 C CA . LEU A 1 576 ? 0.339 -6.512 1.332 1.00 96.19 576 LEU A CA 1
ATOM 4611 C C . LEU A 1 576 ? 1.623 -6.894 0.588 1.00 96.19 576 LEU A C 1
ATOM 4613 O O . LEU A 1 576 ? 2.424 -7.677 1.089 1.00 96.19 576 LEU A O 1
ATOM 4617 N N . THR A 1 577 ? 1.842 -6.297 -0.581 1.00 95.62 577 THR A N 1
ATOM 4618 C CA . THR A 1 577 ? 3.022 -6.582 -1.399 1.00 95.62 577 THR A CA 1
ATOM 4619 C C . THR A 1 577 ? 4.291 -5.993 -0.792 1.00 95.62 577 THR A C 1
ATOM 4621 O O . THR A 1 577 ? 5.300 -6.686 -0.738 1.00 95.62 577 THR A O 1
ATOM 4624 N N . HIS A 1 578 ? 4.231 -4.772 -0.251 1.00 96.81 578 HIS A N 1
ATOM 4625 C CA . HIS A 1 578 ? 5.344 -4.158 0.476 1.00 96.81 578 HIS A CA 1
ATOM 4626 C C . HIS A 1 578 ? 5.861 -5.067 1.599 1.00 96.81 578 HIS A C 1
ATOM 4628 O O . HIS A 1 578 ? 7.043 -5.393 1.641 1.00 96.81 578 HIS A O 1
ATOM 4634 N N . PHE A 1 579 ? 4.969 -5.547 2.470 1.00 97.69 579 PHE A N 1
ATOM 4635 C CA . PHE A 1 579 ? 5.369 -6.432 3.563 1.00 97.69 579 PHE A CA 1
ATOM 4636 C C . PHE A 1 579 ? 5.813 -7.813 3.100 1.00 97.69 579 PHE A C 1
ATOM 4638 O O . PHE A 1 579 ? 6.681 -8.400 3.731 1.00 97.69 579 PHE A O 1
ATOM 4645 N N . ALA A 1 580 ? 5.249 -8.345 2.019 1.00 95.31 580 ALA A N 1
ATOM 4646 C CA . ALA A 1 580 ? 5.681 -9.632 1.488 1.00 95.31 580 ALA A CA 1
ATOM 4647 C C . ALA A 1 580 ? 7.096 -9.562 0.888 1.00 95.31 580 ALA A C 1
ATOM 4649 O O . ALA A 1 580 ? 7.865 -10.501 1.067 1.00 95.31 580 ALA A O 1
ATOM 4650 N N . VAL A 1 581 ? 7.480 -8.433 0.278 1.00 93.00 581 VAL A N 1
ATOM 4651 C CA . VAL A 1 581 ? 8.877 -8.180 -0.119 1.00 93.00 581 VAL A CA 1
ATOM 4652 C C . VAL A 1 581 ? 9.788 -8.129 1.112 1.00 93.00 581 VAL A C 1
ATOM 4654 O O . VAL A 1 581 ? 10.817 -8.796 1.131 1.00 93.00 581 VAL A O 1
ATOM 4657 N N . ILE A 1 582 ? 9.388 -7.413 2.171 1.00 95.69 582 ILE A N 1
ATOM 4658 C CA . ILE A 1 582 ? 10.134 -7.389 3.444 1.00 95.69 582 ILE A CA 1
ATOM 4659 C C . ILE A 1 582 ? 10.267 -8.793 4.046 1.00 95.69 582 ILE A C 1
ATOM 4661 O O . ILE A 1 582 ? 11.332 -9.146 4.546 1.00 95.69 582 ILE A O 1
ATOM 4665 N N . LYS A 1 583 ? 9.203 -9.600 3.988 1.00 95.25 583 LYS A N 1
ATOM 4666 C CA . LYS A 1 583 ? 9.201 -10.973 4.495 1.00 95.25 583 LYS A CA 1
ATOM 4667 C C . LYS A 1 583 ? 10.240 -11.838 3.786 1.00 95.25 583 LYS A C 1
ATOM 4669 O O . LYS A 1 583 ? 10.974 -12.551 4.458 1.00 95.25 583 LYS A O 1
ATOM 4674 N N . GLU A 1 584 ? 10.336 -11.740 2.461 1.00 91.88 584 GLU A N 1
ATOM 4675 C CA . GLU A 1 584 ? 11.355 -12.476 1.705 1.00 91.88 584 GLU A CA 1
ATOM 4676 C C . GLU A 1 584 ? 12.773 -12.013 2.073 1.00 91.88 584 GLU A C 1
ATOM 4678 O O . GLU A 1 584 ? 13.641 -12.842 2.322 1.00 91.88 584 GLU A O 1
ATOM 4683 N N . MET A 1 585 ? 12.999 -10.698 2.189 1.00 91.94 585 MET A N 1
ATOM 4684 C CA . MET A 1 585 ? 14.315 -10.139 2.540 1.00 91.94 585 MET A CA 1
ATOM 4685 C C . MET A 1 585 ? 14.787 -10.493 3.956 1.00 91.94 585 MET A C 1
ATOM 4687 O O . MET A 1 585 ? 15.985 -10.476 4.221 1.00 91.94 585 MET A O 1
ATOM 4691 N N . LEU A 1 586 ? 13.858 -10.741 4.884 1.00 95.19 586 LEU A N 1
ATOM 4692 C CA . LEU A 1 586 ? 14.147 -10.945 6.307 1.00 95.19 586 LEU A CA 1
ATOM 4693 C C . LEU A 1 586 ? 13.896 -12.380 6.775 1.00 95.19 586 LEU A C 1
ATOM 4695 O O . LEU A 1 586 ? 13.787 -12.623 7.974 1.00 95.19 586 LEU A O 1
ATOM 4699 N N . ARG A 1 587 ? 13.802 -13.336 5.849 1.00 92.94 587 ARG A N 1
ATOM 4700 C CA . ARG A 1 587 ? 13.462 -14.735 6.146 1.00 92.94 587 ARG A CA 1
ATOM 4701 C C . ARG A 1 587 ? 14.410 -15.435 7.123 1.00 92.94 587 ARG A C 1
ATOM 4703 O O . ARG A 1 587 ? 13.989 -16.371 7.793 1.00 92.94 587 ARG A O 1
ATOM 4710 N N . THR A 1 588 ? 15.667 -14.996 7.206 1.00 93.19 588 THR A N 1
ATOM 4711 C CA . THR A 1 588 ? 16.674 -15.541 8.131 1.00 93.19 588 THR A CA 1
ATOM 4712 C C . THR A 1 588 ? 16.849 -14.703 9.396 1.00 93.19 588 THR A C 1
ATOM 4714 O O . THR A 1 588 ? 17.674 -15.058 10.234 1.00 93.19 588 THR A O 1
ATOM 4717 N N . ALA A 1 589 ? 16.127 -13.587 9.547 1.00 93.44 589 ALA A N 1
ATOM 4718 C CA . ALA A 1 589 ? 16.296 -12.701 10.692 1.00 93.44 589 ALA A CA 1
ATOM 4719 C C . ALA A 1 589 ? 15.949 -13.427 11.998 1.00 93.44 589 ALA A C 1
ATOM 4721 O O . ALA A 1 589 ? 14.919 -14.091 12.094 1.00 93.44 589 ALA A O 1
ATOM 4722 N N . TRP A 1 590 ? 16.794 -13.267 13.021 1.00 88.62 590 TRP A N 1
ATOM 4723 C CA . TRP A 1 590 ? 16.595 -13.954 14.299 1.00 88.62 590 TRP A CA 1
ATOM 4724 C C . TRP A 1 590 ? 15.339 -13.475 15.029 1.00 88.62 590 TRP A C 1
ATOM 4726 O O . TRP A 1 590 ? 14.561 -14.278 15.544 1.00 88.62 590 TRP A O 1
ATOM 4736 N N . HIS A 1 591 ? 15.145 -12.156 15.088 1.00 92.88 591 HIS A N 1
ATOM 4737 C CA . HIS A 1 591 ? 13.972 -11.565 15.713 1.00 92.88 591 HIS A CA 1
ATOM 4738 C C . HIS A 1 591 ? 13.639 -10.195 15.124 1.00 92.88 591 HIS A C 1
ATOM 4740 O O . HIS A 1 591 ? 14.536 -9.405 14.818 1.00 92.88 591 HIS A O 1
ATOM 4746 N N . ILE A 1 592 ? 12.348 -9.886 15.000 1.00 96.12 592 ILE A N 1
ATOM 4747 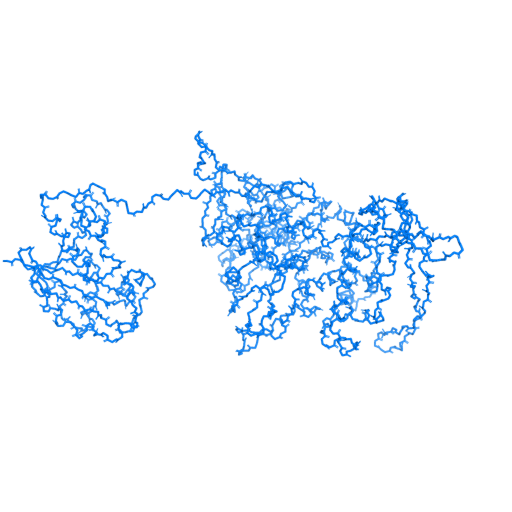C CA . ILE A 1 592 ? 11.880 -8.623 14.420 1.00 96.12 592 ILE A CA 1
ATOM 4748 C C . ILE A 1 592 ? 10.858 -7.967 15.343 1.00 96.12 592 ILE A C 1
ATOM 4750 O O . ILE A 1 592 ? 9.775 -8.502 15.567 1.00 96.12 592 ILE A O 1
ATOM 4754 N N . ASN A 1 593 ? 11.155 -6.752 15.792 1.00 96.75 593 ASN A N 1
ATOM 4755 C CA . ASN A 1 593 ? 10.169 -5.855 16.383 1.00 96.75 593 ASN A CA 1
ATOM 4756 C C . ASN A 1 593 ? 9.704 -4.871 15.305 1.00 96.75 593 ASN A C 1
ATOM 4758 O O . ASN A 1 593 ? 10.525 -4.140 14.756 1.00 96.75 593 ASN A O 1
ATOM 4762 N N . LEU A 1 594 ? 8.408 -4.840 14.991 1.00 97.38 594 LEU A N 1
ATOM 4763 C CA . LEU A 1 594 ? 7.833 -3.920 14.008 1.00 97.38 594 LEU A CA 1
ATOM 4764 C C . LEU A 1 594 ? 6.853 -2.952 14.669 1.00 97.38 594 LEU A C 1
ATOM 4766 O O . LEU A 1 594 ? 5.845 -3.365 15.242 1.00 97.38 594 LEU A O 1
ATOM 4770 N N . TYR A 1 595 ? 7.098 -1.659 14.480 1.00 97.06 595 TYR A N 1
ATOM 4771 C CA . TYR A 1 595 ? 6.207 -0.584 14.902 1.00 97.06 595 TYR A CA 1
ATOM 4772 C C . TYR A 1 595 ? 5.640 0.121 13.670 1.00 97.06 595 TYR A C 1
ATOM 4774 O O . TYR A 1 595 ? 6.388 0.668 12.859 1.00 97.06 595 TYR A O 1
ATOM 4782 N N . ALA A 1 596 ? 4.320 0.100 13.510 1.00 95.56 596 ALA A N 1
ATOM 4783 C CA . ALA A 1 596 ? 3.631 0.756 12.401 1.00 95.56 596 ALA A CA 1
ATOM 4784 C C . ALA A 1 596 ? 2.762 1.912 12.904 1.00 95.56 596 ALA A C 1
ATOM 4786 O O . ALA A 1 596 ? 2.183 1.797 13.982 1.00 95.56 596 ALA A O 1
ATOM 4787 N N . ASP A 1 597 ? 2.628 3.000 12.145 1.00 91.19 597 ASP A N 1
ATOM 4788 C CA . ASP A 1 597 ? 1.682 4.072 12.502 1.00 91.19 597 ASP A CA 1
ATOM 4789 C C . ASP A 1 597 ? 0.223 3.558 12.552 1.00 91.19 597 ASP A C 1
ATOM 4791 O O . ASP A 1 597 ? -0.106 2.451 12.092 1.00 91.19 597 ASP A O 1
ATOM 4795 N N . ASN A 1 598 ? -0.682 4.344 13.136 1.00 86.19 598 ASN A N 1
ATOM 4796 C CA . ASN A 1 598 ? -2.094 3.983 13.237 1.00 86.19 598 ASN A CA 1
ATOM 4797 C C . ASN A 1 598 ? -2.828 4.135 11.893 1.00 86.19 598 ASN A C 1
ATOM 4799 O O . ASN A 1 598 ? -3.564 5.093 11.661 1.00 86.19 598 ASN A O 1
ATOM 4803 N N . ASP A 1 599 ? -2.678 3.127 11.036 1.00 85.50 599 ASP A N 1
ATOM 4804 C CA . ASP A 1 599 ? -3.431 2.975 9.797 1.00 85.50 599 ASP A CA 1
ATOM 4805 C C . ASP A 1 599 ? -4.218 1.660 9.768 1.00 85.50 599 ASP A C 1
ATOM 4807 O O . ASP A 1 599 ? -3.680 0.581 10.029 1.00 85.50 599 ASP A O 1
ATOM 4811 N N . SER A 1 600 ? -5.498 1.717 9.397 1.00 74.00 600 SER A N 1
ATOM 4812 C CA . SER A 1 600 ? -6.356 0.522 9.323 1.00 74.00 600 SER A CA 1
ATOM 4813 C C . SER A 1 600 ? -5.833 -0.563 8.363 1.00 74.00 600 SER A C 1
ATOM 4815 O O . SER A 1 600 ? -6.102 -1.757 8.547 1.00 74.00 600 SER A O 1
ATOM 4817 N N . GLY A 1 601 ? -5.050 -0.164 7.359 1.00 87.06 601 GLY A N 1
ATOM 4818 C CA . GLY A 1 601 ? -4.424 -1.044 6.388 1.00 87.06 601 GLY A CA 1
ATOM 4819 C C . GLY A 1 601 ? -3.283 -1.885 6.952 1.00 87.06 601 GLY A C 1
ATOM 4820 O O . GLY A 1 601 ? -3.164 -3.059 6.589 1.00 87.06 601 GLY A O 1
ATOM 4821 N N . PHE A 1 602 ? -2.491 -1.332 7.877 1.00 92.75 602 PHE A N 1
ATOM 4822 C CA . PHE A 1 602 ? -1.331 -2.020 8.449 1.00 92.75 602 PHE A CA 1
ATOM 4823 C C . PHE A 1 602 ? -1.731 -3.265 9.235 1.00 92.75 602 PHE A C 1
ATOM 4825 O O . PHE A 1 602 ? -1.142 -4.319 9.010 1.00 92.75 602 PHE A O 1
ATOM 4832 N N . LYS A 1 603 ? -2.789 -3.202 10.059 1.00 91.56 603 LYS A N 1
ATOM 4833 C CA . LYS A 1 603 ? -3.333 -4.391 10.741 1.00 91.56 603 LYS A CA 1
ATOM 4834 C C . LYS A 1 603 ? -3.627 -5.520 9.761 1.00 91.56 603 LYS A C 1
ATOM 4836 O O . LYS A 1 603 ? -3.227 -6.658 9.969 1.00 91.56 603 LYS A O 1
ATOM 4841 N N . THR A 1 604 ? -4.337 -5.200 8.679 1.00 91.75 604 THR A N 1
ATOM 4842 C CA . THR A 1 604 ? -4.755 -6.198 7.687 1.00 91.75 604 THR A CA 1
ATOM 4843 C C . THR A 1 604 ? -3.553 -6.800 6.966 1.00 91.75 604 THR A C 1
ATOM 4845 O O . THR A 1 604 ? -3.508 -8.016 6.779 1.00 91.75 604 THR A O 1
ATOM 4848 N N . ALA A 1 605 ? -2.587 -5.964 6.577 1.00 95.38 605 ALA A N 1
ATOM 4849 C CA . ALA A 1 605 ? -1.435 -6.393 5.802 1.00 95.38 605 ALA A CA 1
ATOM 4850 C C . ALA A 1 605 ? -0.405 -7.157 6.648 1.00 95.38 605 ALA A C 1
ATOM 4852 O O . ALA A 1 605 ? -0.020 -8.259 6.267 1.00 95.38 605 ALA A O 1
ATOM 4853 N N . ILE A 1 606 ? -0.035 -6.642 7.827 1.00 96.56 606 ILE A N 1
ATOM 4854 C CA . ILE A 1 606 ? 0.929 -7.281 8.737 1.00 96.56 606 ILE A CA 1
ATOM 4855 C C . ILE A 1 606 ? 0.390 -8.637 9.200 1.00 96.56 606 ILE A C 1
ATOM 4857 O O . ILE A 1 606 ? 1.030 -9.661 8.981 1.00 96.56 606 ILE A O 1
ATOM 4861 N N . SER A 1 607 ? -0.833 -8.675 9.742 1.00 94.50 607 SER A N 1
ATOM 4862 C CA . SER A 1 607 ? -1.467 -9.929 10.172 1.00 94.50 607 SER A CA 1
ATOM 4863 C C . SER A 1 607 ? -1.787 -10.884 9.016 1.00 94.50 607 SER A C 1
ATOM 4865 O O . SER A 1 607 ? -2.079 -12.053 9.251 1.00 94.50 607 SER A O 1
ATOM 4867 N N . GLY A 1 608 ? -1.807 -10.392 7.774 1.00 94.44 608 GLY A N 1
ATOM 4868 C CA . GLY A 1 608 ? -2.034 -11.198 6.579 1.00 94.44 608 GLY A CA 1
ATOM 4869 C C . GLY A 1 608 ? -0.775 -11.841 6.008 1.00 94.44 608 GLY A C 1
ATOM 4870 O O . GLY A 1 608 ? -0.829 -12.984 5.560 1.00 94.44 608 GLY A O 1
ATOM 4871 N N . VAL A 1 609 ? 0.341 -11.117 6.015 1.00 96.19 609 VAL A N 1
ATOM 4872 C CA . VAL A 1 609 ? 1.618 -11.557 5.436 1.00 96.19 609 VAL A CA 1
ATOM 4873 C C . VAL A 1 609 ? 2.458 -12.334 6.448 1.00 96.19 609 VAL A C 1
ATOM 4875 O O . VAL A 1 609 ? 3.024 -13.372 6.110 1.00 96.19 609 VAL A O 1
ATOM 4878 N N . PHE A 1 610 ? 2.501 -11.865 7.695 1.00 96.62 610 PHE A N 1
ATOM 4879 C CA . PHE A 1 610 ? 3.342 -12.411 8.764 1.00 96.62 610 PHE A CA 1
ATOM 4880 C C . PHE A 1 610 ? 2.564 -13.323 9.718 1.00 96.62 610 PHE A C 1
ATOM 4882 O O . PHE A 1 610 ? 2.861 -13.383 10.904 1.00 96.62 610 PHE A O 1
ATOM 4889 N N . GLN A 1 611 ? 1.516 -13.997 9.239 1.00 94.38 611 GLN A N 1
ATOM 4890 C CA . GLN A 1 611 ? 0.662 -14.837 10.086 1.00 94.38 611 GLN A CA 1
ATOM 4891 C C . GLN A 1 611 ? 1.468 -15.884 10.876 1.00 94.38 611 GLN A C 1
ATOM 4893 O O . GLN A 1 611 ? 1.254 -16.049 12.072 1.00 94.38 611 GLN A O 1
ATOM 4898 N N . ASP A 1 612 ? 2.370 -16.576 10.191 1.00 93.19 612 ASP A N 1
ATOM 4899 C CA . ASP A 1 612 ? 3.328 -17.538 10.732 1.00 93.19 612 ASP A CA 1
ATOM 4900 C C . ASP A 1 612 ? 4.291 -16.882 11.728 1.00 93.19 612 ASP A C 1
ATOM 4902 O O . ASP A 1 612 ? 4.344 -17.316 12.874 1.00 93.19 612 ASP A O 1
ATOM 4906 N N . TRP A 1 613 ? 4.943 -15.779 11.348 1.00 95.31 613 TRP A N 1
ATOM 4907 C CA . TRP A 1 613 ? 5.940 -15.107 12.196 1.00 95.31 613 TRP A CA 1
ATOM 4908 C C . TRP A 1 613 ? 5.346 -14.480 13.465 1.00 95.31 613 TRP A C 1
ATOM 4910 O O . TRP A 1 613 ? 6.016 -14.333 14.486 1.00 95.31 613 TRP A O 1
ATOM 4920 N N . LEU A 1 614 ? 4.079 -14.064 13.410 1.00 94.81 614 LEU A N 1
ATOM 4921 C CA . LEU A 1 614 ? 3.348 -13.567 14.576 1.00 94.81 614 LEU A CA 1
ATOM 4922 C C . LEU A 1 614 ? 2.894 -14.711 15.492 1.00 94.81 614 LEU A C 1
ATOM 4924 O O . LEU A 1 614 ? 2.720 -14.485 16.689 1.00 94.81 614 LEU A O 1
ATOM 4928 N N . ALA A 1 615 ? 2.656 -15.902 14.933 1.00 90.56 615 ALA A N 1
ATOM 4929 C CA . ALA A 1 615 ? 2.198 -17.073 15.674 1.00 90.56 615 ALA A CA 1
ATOM 4930 C C . ALA A 1 615 ? 3.350 -17.813 16.367 1.00 90.56 615 ALA A C 1
ATOM 4932 O O . ALA A 1 615 ? 3.178 -18.253 17.501 1.00 90.56 615 ALA A O 1
ATOM 4933 N N . ASP A 1 616 ? 4.509 -17.929 15.716 1.00 89.25 616 ASP A N 1
ATOM 4934 C CA . ASP A 1 616 ? 5.706 -18.570 16.277 1.00 89.25 616 ASP A CA 1
ATOM 4935 C C . ASP A 1 616 ? 6.562 -17.618 17.140 1.00 89.25 616 ASP A C 1
ATOM 4937 O O . ASP A 1 616 ? 7.435 -18.060 17.886 1.00 89.25 616 ASP A O 1
ATOM 4941 N N . GLY A 1 617 ? 6.278 -16.311 17.093 1.00 88.81 617 GLY A N 1
ATOM 4942 C CA . GLY A 1 617 ? 6.963 -15.291 17.883 1.00 88.81 617 GLY A CA 1
ATOM 4943 C C . GLY A 1 617 ? 8.268 -14.778 17.268 1.00 88.81 617 GLY A C 1
ATOM 4944 O O . GLY A 1 617 ? 8.969 -14.015 17.934 1.00 88.81 617 GLY A O 1
ATOM 4945 N N . THR A 1 618 ? 8.580 -15.128 16.016 1.00 92.31 618 THR A N 1
ATOM 4946 C CA . THR A 1 618 ? 9.684 -14.548 15.224 1.00 92.31 618 THR A CA 1
ATOM 4947 C C . THR A 1 618 ? 9.538 -13.033 15.101 1.00 92.31 618 THR A C 1
ATOM 4949 O O . THR A 1 618 ? 10.518 -12.285 15.152 1.00 92.31 618 THR A O 1
ATOM 4952 N N . MET A 1 619 ? 8.290 -12.570 14.998 1.00 95.06 619 MET A N 1
ATOM 4953 C CA . MET A 1 619 ? 7.937 -11.169 14.857 1.00 95.06 619 MET A CA 1
ATOM 4954 C C . MET A 1 619 ? 7.014 -10.695 15.980 1.00 95.06 619 MET A C 1
ATOM 4956 O O . MET A 1 619 ? 5.978 -11.293 16.282 1.00 95.06 619 MET A O 1
ATOM 4960 N N . ARG A 1 620 ? 7.361 -9.544 16.553 1.00 95.00 620 ARG A N 1
ATOM 4961 C CA . ARG A 1 620 ? 6.549 -8.801 17.516 1.00 95.00 620 ARG A CA 1
ATOM 4962 C C . ARG A 1 620 ? 6.103 -7.499 16.881 1.00 95.00 620 ARG A C 1
ATOM 4964 O O . ARG A 1 620 ? 6.922 -6.621 16.624 1.00 95.00 620 ARG A O 1
ATOM 4971 N N . ALA A 1 621 ? 4.812 -7.381 16.596 1.00 95.75 621 ALA A N 1
ATOM 4972 C CA . ALA A 1 621 ? 4.281 -6.241 15.864 1.00 95.75 621 ALA A CA 1
ATOM 4973 C C . ALA A 1 621 ? 3.265 -5.444 16.683 1.00 95.75 621 ALA A C 1
ATOM 4975 O O . ALA A 1 621 ? 2.362 -6.008 17.308 1.00 95.75 621 ALA A O 1
ATOM 4976 N N . PHE A 1 622 ? 3.382 -4.120 16.611 1.00 95.06 622 PHE A N 1
ATOM 4977 C CA . PHE A 1 622 ? 2.471 -3.176 17.245 1.00 95.06 622 PHE A CA 1
ATOM 4978 C C . PHE A 1 622 ? 2.111 -2.058 16.271 1.00 95.06 622 PHE A C 1
ATOM 4980 O O . PHE A 1 622 ? 2.979 -1.542 15.563 1.00 95.06 622 PHE A O 1
ATOM 4987 N N . GLN A 1 623 ? 0.843 -1.644 16.263 1.00 94.12 623 GLN A N 1
ATOM 4988 C CA . GLN A 1 623 ? 0.519 -0.314 15.751 1.00 94.12 623 GLN A CA 1
ATOM 4989 C C . GLN A 1 623 ? 0.611 0.698 16.879 1.00 94.12 623 GLN A C 1
ATOM 4991 O O . GLN A 1 623 ? 0.146 0.433 17.986 1.00 94.12 623 GLN A O 1
ATOM 4996 N N . VAL A 1 624 ? 1.182 1.857 16.593 1.00 92.25 624 VAL A N 1
ATOM 4997 C CA . VAL A 1 624 ? 1.346 2.938 17.557 1.00 92.25 624 VAL A CA 1
ATOM 4998 C C . VAL A 1 624 ? 0.332 4.033 17.270 1.00 92.25 624 VAL A C 1
ATOM 5000 O O . VAL A 1 624 ? 0.095 4.397 16.123 1.00 92.25 624 VAL A O 1
ATOM 5003 N N . PHE A 1 625 ? -0.276 4.566 18.321 1.00 87.25 625 PHE A N 1
ATOM 5004 C CA . PHE A 1 625 ? -1.161 5.714 18.232 1.00 87.25 625 PHE A CA 1
ATOM 5005 C C . PHE A 1 625 ? -0.436 6.957 18.736 1.00 87.25 625 PHE A C 1
ATOM 5007 O O . PHE A 1 625 ? -0.077 7.041 19.911 1.00 87.25 625 PHE A O 1
ATOM 5014 N N . THR A 1 626 ? -0.240 7.940 17.861 1.00 80.00 626 THR A N 1
ATOM 5015 C CA . THR A 1 626 ? 0.243 9.271 18.247 1.00 80.00 626 THR A CA 1
ATOM 5016 C C . THR A 1 626 ? -0.942 10.214 18.425 1.00 80.00 626 THR A C 1
ATOM 5018 O O . THR A 1 626 ? -1.734 10.376 17.494 1.00 80.00 626 THR A O 1
ATOM 5021 N N . GLU A 1 627 ? -1.049 10.886 19.570 1.00 66.06 627 GLU A N 1
ATOM 5022 C CA . GLU A 1 627 ? -2.024 11.966 19.737 1.00 66.06 627 GLU A CA 1
ATOM 5023 C C . GLU A 1 627 ? -1.584 13.187 18.921 1.00 66.06 627 GLU A C 1
ATOM 5025 O O . GLU A 1 627 ? -0.670 13.923 19.290 1.00 66.06 627 GLU A O 1
ATOM 5030 N N . ARG A 1 628 ? -2.231 13.402 17.771 1.00 54.09 628 ARG A N 1
ATOM 5031 C CA . ARG A 1 628 ? -2.195 14.696 17.079 1.00 54.09 628 ARG A CA 1
ATOM 5032 C C . ARG A 1 628 ? -3.250 15.599 17.720 1.00 54.09 628 ARG A C 1
ATOM 5034 O O . ARG A 1 628 ? -4.304 15.123 18.136 1.00 54.09 628 ARG A O 1
ATOM 5041 N N . SER A 1 629 ? -2.958 16.889 17.834 1.00 40.19 629 SER A N 1
ATOM 5042 C CA . SER A 1 629 ? -3.816 17.878 18.490 1.00 40.19 629 SER A CA 1
ATOM 5043 C C . SER A 1 629 ? -5.274 17.825 17.996 1.00 40.19 629 SER A C 1
ATOM 5045 O O . SER A 1 629 ? -5.547 18.099 16.831 1.00 40.19 629 SER A O 1
ATOM 5047 N N . GLY A 1 630 ? -6.201 17.525 18.918 1.00 48.19 630 GLY A N 1
ATOM 5048 C CA . GLY A 1 630 ? -7.649 17.730 18.778 1.00 48.19 630 GLY A CA 1
ATOM 5049 C C . GLY A 1 630 ? -8.480 16.501 18.368 1.00 48.19 630 GLY A C 1
ATOM 5050 O O . GLY A 1 630 ? -8.501 16.116 17.205 1.00 48.19 630 GLY A O 1
ATOM 5051 N N . ASN A 1 631 ? -9.270 15.990 19.323 1.00 42.19 631 ASN A N 1
ATOM 5052 C CA . ASN A 1 631 ? -10.535 15.232 19.180 1.00 42.19 631 ASN A CA 1
ATOM 5053 C C . ASN A 1 631 ? -10.560 13.691 19.260 1.00 42.19 631 ASN A C 1
ATOM 5055 O O . ASN A 1 631 ? -11.653 13.168 19.453 1.00 42.19 631 ASN A O 1
ATOM 5059 N N . ASN A 1 632 ? -9.443 12.957 19.218 1.00 48.56 632 ASN A N 1
ATOM 5060 C CA . ASN A 1 632 ? -9.429 11.500 19.469 1.00 48.56 632 ASN A CA 1
ATOM 5061 C C . ASN A 1 632 ? -8.309 11.137 20.454 1.00 48.56 632 ASN A C 1
ATOM 5063 O O . ASN A 1 632 ? -7.264 10.631 20.053 1.00 48.56 632 ASN A O 1
ATOM 5067 N N . GLN A 1 633 ? -8.511 11.447 21.734 1.00 58.47 633 GLN A N 1
ATOM 5068 C CA . GLN A 1 633 ? -7.570 11.062 22.786 1.00 58.47 633 GLN A CA 1
ATOM 5069 C C . GLN A 1 633 ? -7.805 9.606 23.188 1.00 58.47 633 GLN A C 1
ATOM 5071 O O . GLN A 1 633 ? -8.944 9.203 23.429 1.00 58.47 633 GLN A O 1
ATOM 5076 N N . LEU A 1 634 ? -6.727 8.821 23.225 1.00 64.62 634 LEU A N 1
ATOM 5077 C CA . LEU A 1 634 ? -6.740 7.477 23.811 1.00 64.62 634 LEU A CA 1
ATOM 5078 C C . LEU A 1 634 ? -6.549 7.567 25.328 1.00 64.62 634 LEU A C 1
ATOM 5080 O O . LEU A 1 634 ? -7.113 6.754 26.055 1.00 64.62 634 LEU A O 1
ATOM 5084 N N . LEU A 1 635 ? -5.821 8.588 25.793 1.00 65.69 635 LEU A N 1
ATOM 5085 C CA . LEU A 1 635 ? -5.797 8.998 27.192 1.00 65.69 635 LEU A CA 1
ATOM 5086 C C . LEU A 1 635 ? -6.869 10.059 27.450 1.00 65.69 635 LEU A C 1
ATOM 5088 O O . LEU A 1 635 ? -6.658 11.245 27.193 1.00 65.69 635 LEU A O 1
ATOM 5092 N N . ASP A 1 636 ? -8.010 9.663 28.013 1.00 66.06 636 ASP A N 1
ATOM 5093 C CA . ASP A 1 636 ? -8.888 10.655 28.630 1.00 66.06 636 ASP A CA 1
ATOM 5094 C C . ASP A 1 636 ? -8.231 11.261 29.891 1.00 66.06 636 ASP A C 1
ATOM 5096 O O . ASP A 1 636 ? -7.308 10.694 30.490 1.00 66.06 636 ASP A O 1
ATOM 5100 N N . LYS A 1 637 ? -8.679 12.461 30.289 1.00 67.25 637 LYS A N 1
ATOM 5101 C CA . LYS A 1 637 ? -8.099 13.185 31.437 1.00 67.25 637 LYS A CA 1
ATOM 5102 C C . LYS A 1 637 ? -8.144 12.358 32.728 1.00 67.25 637 LYS A C 1
ATOM 5104 O O . LYS A 1 637 ? -7.176 12.373 33.481 1.00 67.25 637 LYS A O 1
ATOM 5109 N N . SER A 1 638 ? -9.220 11.600 32.939 1.00 71.50 638 SER A N 1
ATOM 5110 C CA . SER A 1 638 ? -9.389 10.711 34.092 1.00 71.50 638 SER A CA 1
ATOM 5111 C C . SER A 1 638 ? -8.351 9.590 34.135 1.00 71.50 638 SER A C 1
ATOM 5113 O O . SER A 1 638 ? -7.769 9.331 35.184 1.00 71.50 638 SER A O 1
ATOM 5115 N N . THR A 1 639 ? -8.060 8.949 33.005 1.00 72.88 639 THR A N 1
ATOM 5116 C CA . THR A 1 639 ? -7.078 7.861 32.905 1.00 72.88 639 THR A CA 1
ATOM 5117 C C . THR A 1 639 ? -5.669 8.393 33.142 1.00 72.88 639 THR A C 1
ATOM 5119 O O . THR A 1 639 ? -4.892 7.786 33.878 1.00 72.88 639 THR A O 1
ATOM 5122 N N . ALA A 1 640 ? -5.352 9.570 32.595 1.00 76.19 640 ALA A N 1
ATOM 5123 C CA . ALA A 1 640 ? -4.082 10.245 32.852 1.00 76.19 640 ALA A CA 1
ATOM 5124 C C . ALA A 1 640 ? -3.890 10.592 34.341 1.00 76.19 640 ALA A C 1
ATOM 5126 O O . ALA A 1 640 ? -2.791 10.438 34.878 1.00 76.19 640 ALA A O 1
ATOM 5127 N N . GLU A 1 641 ? -4.941 11.056 35.021 1.00 80.50 641 GLU A N 1
ATOM 5128 C CA . GLU A 1 641 ? -4.919 11.343 36.461 1.00 80.50 641 GLU A CA 1
ATOM 5129 C C . GLU A 1 641 ? -4.751 10.072 37.302 1.00 80.50 641 GLU A C 1
ATOM 5131 O O . GLU A 1 641 ? -3.946 10.067 38.234 1.00 80.50 641 GLU A O 1
ATOM 5136 N N . LEU A 1 642 ? -5.427 8.978 36.936 1.00 81.56 642 LEU A N 1
ATOM 5137 C CA . LEU A 1 642 ? -5.279 7.676 37.595 1.00 81.56 642 LEU A CA 1
ATOM 5138 C C . LEU A 1 642 ? -3.847 7.136 37.486 1.00 81.56 642 LEU A C 1
ATOM 5140 O O . LEU A 1 642 ? -3.285 6.699 38.489 1.00 81.56 642 LEU A O 1
ATOM 5144 N N . ILE A 1 643 ? -3.233 7.213 36.300 1.00 84.12 643 ILE A N 1
ATOM 5145 C CA . ILE A 1 643 ? -1.843 6.777 36.086 1.00 84.12 643 ILE A CA 1
ATOM 5146 C C . ILE A 1 643 ? -0.878 7.614 36.937 1.00 84.12 643 ILE A C 1
ATOM 5148 O O . ILE A 1 643 ? -0.008 7.055 37.600 1.00 84.12 643 ILE A O 1
ATOM 5152 N N . LYS A 1 644 ? -1.055 8.944 36.979 1.00 85.81 644 LYS A N 1
ATOM 5153 C CA . LYS A 1 644 ? -0.229 9.837 37.814 1.00 85.81 644 LYS A CA 1
ATOM 5154 C C . LYS A 1 644 ? -0.372 9.540 39.301 1.00 85.81 644 LYS A C 1
ATOM 5156 O O . LYS A 1 644 ? 0.629 9.490 40.009 1.00 85.81 644 LYS A O 1
ATOM 5161 N N . LYS A 1 645 ? -1.607 9.349 39.772 1.00 87.88 645 LYS A N 1
ATOM 5162 C CA . LYS A 1 645 ? -1.874 8.988 41.166 1.00 87.88 645 LYS A CA 1
ATOM 5163 C C . LYS A 1 645 ? -1.169 7.680 41.519 1.00 87.88 645 LYS A C 1
ATOM 5165 O O . LYS A 1 645 ? -0.523 7.601 42.557 1.00 87.88 645 LYS A O 1
ATOM 5170 N N . ARG A 1 646 ? -1.227 6.691 40.626 1.00 86.75 646 ARG A N 1
ATOM 5171 C CA . ARG A 1 646 ? -0.595 5.394 40.855 1.00 86.75 646 ARG A CA 1
ATOM 5172 C C . ARG A 1 646 ? 0.934 5.450 40.845 1.00 86.75 646 ARG A C 1
ATOM 5174 O O . ARG A 1 646 ? 1.552 4.775 41.659 1.00 86.75 646 ARG A O 1
ATOM 5181 N N . ASP A 1 647 ? 1.548 6.248 39.971 1.00 87.38 647 ASP A N 1
ATOM 5182 C CA . ASP A 1 647 ? 3.007 6.467 39.987 1.00 87.38 647 ASP A CA 1
ATOM 5183 C C . ASP A 1 647 ? 3.462 7.112 41.309 1.00 87.38 647 ASP A C 1
ATOM 5185 O O . ASP A 1 647 ? 4.461 6.691 41.890 1.00 87.38 647 ASP A O 1
ATOM 5189 N N . LEU A 1 648 ? 2.685 8.071 41.835 1.00 89.12 648 LEU A N 1
ATOM 5190 C CA . LEU A 1 648 ? 2.936 8.682 43.146 1.00 89.12 648 LEU A CA 1
ATOM 5191 C C . LEU A 1 648 ? 2.813 7.671 44.296 1.00 89.12 648 LEU A C 1
ATOM 5193 O O . LEU A 1 648 ? 3.671 7.661 45.173 1.00 89.12 648 LEU A O 1
ATOM 5197 N N . GLU A 1 649 ? 1.790 6.811 44.284 1.00 90.88 649 GLU A N 1
ATOM 5198 C CA . GLU A 1 649 ? 1.640 5.720 45.262 1.00 90.88 649 GLU A CA 1
ATOM 5199 C C . GLU A 1 649 ? 2.835 4.759 45.204 1.00 90.88 649 GLU A C 1
ATOM 5201 O O . GLU A 1 649 ? 3.455 4.495 46.226 1.00 90.88 649 GLU A O 1
ATOM 5206 N N . LEU A 1 650 ? 3.241 4.308 44.010 1.00 89.25 650 LEU A N 1
ATOM 5207 C CA . LEU A 1 650 ? 4.409 3.432 43.846 1.00 89.25 650 LEU A CA 1
ATOM 5208 C C . LEU A 1 650 ? 5.706 4.087 44.337 1.00 89.25 650 LEU A C 1
ATOM 5210 O O . LEU A 1 650 ? 6.575 3.403 44.873 1.00 89.25 650 LEU A O 1
ATOM 5214 N N . GLN A 1 651 ? 5.849 5.401 44.155 1.00 89.69 651 GLN A N 1
ATOM 5215 C CA . GLN A 1 651 ? 6.992 6.154 44.662 1.00 89.69 651 GLN A CA 1
ATOM 5216 C C . GLN A 1 651 ? 6.997 6.248 46.198 1.00 89.69 651 GLN A C 1
ATOM 5218 O O . GLN A 1 651 ? 8.075 6.267 46.791 1.00 89.69 651 GLN A O 1
ATOM 5223 N N . GLN A 1 652 ? 5.823 6.313 46.833 1.00 91.00 652 GLN A N 1
ATOM 5224 C CA . GLN A 1 652 ? 5.681 6.331 48.293 1.00 91.00 652 GLN A CA 1
ATOM 5225 C C . GLN A 1 652 ? 5.874 4.939 48.905 1.00 91.00 652 GLN A C 1
ATOM 5227 O O . GLN A 1 652 ? 6.614 4.806 49.877 1.00 91.00 652 GLN A O 1
ATOM 5232 N N . ASP A 1 653 ? 5.256 3.915 48.314 1.00 89.94 653 ASP A N 1
ATOM 5233 C CA . ASP A 1 653 ? 5.296 2.528 48.787 1.00 89.94 653 ASP A CA 1
ATOM 5234 C C . ASP A 1 653 ? 6.691 1.903 48.605 1.00 89.94 653 ASP A C 1
ATOM 5236 O O . ASP A 1 653 ? 7.141 1.114 49.437 1.00 89.94 653 ASP A O 1
ATOM 5240 N N . PHE A 1 654 ? 7.395 2.268 47.526 1.00 90.56 654 PHE A N 1
ATOM 5241 C CA . PHE A 1 654 ? 8.696 1.701 47.164 1.00 90.56 654 PHE A CA 1
ATOM 5242 C C . PHE A 1 654 ? 9.707 2.784 46.734 1.00 90.56 654 PHE A C 1
ATOM 5244 O O . PHE A 1 654 ? 10.068 2.886 45.556 1.00 90.56 654 PHE A O 1
ATOM 5251 N N . PRO A 1 655 ? 10.230 3.588 47.678 1.00 86.19 655 PRO A N 1
ATOM 5252 C CA . PRO A 1 655 ? 11.124 4.708 47.372 1.00 86.19 655 PRO A CA 1
ATOM 5253 C C . PRO A 1 655 ? 12.487 4.281 46.801 1.00 86.19 655 PRO A C 1
ATOM 5255 O O . PRO A 1 655 ? 13.176 5.099 46.193 1.00 86.19 655 PRO A O 1
ATOM 5258 N N . SER A 1 656 ? 12.881 3.014 46.972 1.00 89.50 656 SER A N 1
ATOM 5259 C CA . SER A 1 656 ? 14.111 2.448 46.408 1.00 89.50 656 SER A CA 1
ATOM 5260 C C . SER A 1 656 ? 14.012 2.096 44.920 1.00 89.50 656 SER A C 1
ATOM 5262 O O . SER A 1 656 ? 15.052 1.907 44.292 1.00 89.50 656 SER A O 1
ATOM 5264 N N . LEU A 1 657 ? 12.803 2.015 44.344 1.00 88.25 657 LEU A N 1
ATOM 5265 C CA . LEU A 1 657 ? 12.637 1.675 42.931 1.00 88.25 657 LEU A CA 1
ATOM 5266 C C . LEU A 1 657 ? 13.099 2.814 42.027 1.00 88.25 657 LEU A C 1
ATOM 5268 O O . LEU A 1 657 ? 12.717 3.980 42.186 1.00 88.25 657 LEU A O 1
ATOM 5272 N N . SER A 1 658 ? 13.846 2.453 40.991 1.00 87.81 658 SER A N 1
ATOM 5273 C CA . SER A 1 658 ? 14.171 3.346 39.890 1.00 87.81 658 SER A CA 1
ATOM 5274 C C . SER A 1 658 ? 12.912 3.763 39.119 1.00 87.81 658 SER A C 1
ATOM 5276 O O . SER A 1 658 ? 11.853 3.130 39.161 1.00 87.81 658 SER A O 1
ATOM 5278 N N . LYS A 1 659 ? 13.029 4.855 38.356 1.00 84.06 659 LYS A N 1
ATOM 5279 C CA . LYS A 1 659 ? 11.949 5.325 37.476 1.00 84.06 659 LYS A CA 1
ATOM 5280 C C . LYS A 1 659 ? 11.561 4.275 36.425 1.00 84.06 659 LYS A C 1
ATOM 5282 O O . LYS A 1 659 ? 10.397 4.202 36.044 1.00 84.06 659 LYS A O 1
ATOM 5287 N N . GLU A 1 660 ? 12.524 3.486 35.957 1.00 82.50 660 GLU A N 1
ATOM 5288 C CA . GLU A 1 660 ? 12.301 2.434 34.965 1.00 82.50 660 GLU A CA 1
ATOM 5289 C C . GLU A 1 660 ? 11.537 1.246 35.561 1.00 82.50 660 GLU A C 1
ATOM 5291 O O . GLU A 1 660 ? 10.566 0.786 34.965 1.00 82.50 660 GLU A O 1
ATOM 5296 N N . GLU A 1 661 ? 11.892 0.812 36.773 1.00 84.62 661 GLU A N 1
ATOM 5297 C CA . GLU A 1 661 ? 11.175 -0.260 37.477 1.00 84.62 661 GLU A CA 1
ATOM 5298 C C . GLU A 1 661 ? 9.727 0.133 37.785 1.00 84.62 661 GLU A C 1
ATOM 5300 O O . GLU A 1 661 ? 8.811 -0.647 37.522 1.00 84.62 661 GLU A O 1
ATOM 5305 N N . ARG A 1 662 ? 9.488 1.369 38.250 1.00 87.19 662 ARG A N 1
ATOM 5306 C CA . ARG A 1 662 ? 8.115 1.873 38.435 1.00 87.19 662 ARG A CA 1
ATOM 5307 C C . ARG A 1 662 ? 7.340 1.917 37.122 1.00 87.19 662 ARG A C 1
ATOM 5309 O O . ARG A 1 662 ? 6.182 1.509 37.082 1.00 87.19 662 ARG A O 1
ATOM 5316 N N . LEU A 1 663 ? 7.975 2.357 36.034 1.00 86.38 663 LEU A N 1
ATOM 5317 C CA . LEU A 1 663 ? 7.340 2.377 34.718 1.00 86.38 663 LEU A CA 1
ATOM 5318 C C . LEU A 1 663 ? 6.984 0.964 34.229 1.00 86.38 663 LEU A C 1
ATOM 5320 O O . LEU A 1 663 ? 5.914 0.777 33.653 1.00 86.38 663 LEU A O 1
ATOM 5324 N N . ASN A 1 664 ? 7.832 -0.033 34.489 1.00 84.62 664 ASN A N 1
ATOM 5325 C CA . ASN A 1 664 ? 7.537 -1.433 34.178 1.00 84.62 664 ASN A CA 1
ATOM 5326 C C . ASN A 1 664 ? 6.340 -1.958 34.988 1.00 84.62 664 ASN A C 1
ATOM 5328 O O . ASN A 1 664 ? 5.464 -2.606 34.418 1.00 84.62 664 ASN A O 1
ATOM 5332 N N . LEU A 1 665 ? 6.232 -1.610 36.276 1.00 85.81 665 LEU A N 1
ATOM 5333 C CA . LEU A 1 665 ? 5.057 -1.948 37.093 1.00 85.81 665 LEU A CA 1
ATOM 5334 C C . LEU A 1 665 ? 3.770 -1.306 36.553 1.00 85.81 665 LEU A C 1
ATOM 5336 O O . LEU A 1 665 ? 2.730 -1.965 36.482 1.00 85.81 665 LEU A O 1
ATOM 5340 N N . LEU A 1 666 ? 3.835 -0.040 36.128 1.00 88.31 666 LEU A N 1
ATOM 5341 C CA . LEU A 1 666 ? 2.702 0.643 35.498 1.00 88.31 666 LEU A CA 1
ATOM 5342 C C . LEU A 1 666 ? 2.300 -0.032 34.181 1.00 88.31 666 LEU A C 1
ATOM 5344 O O . LEU A 1 666 ? 1.108 -0.198 33.918 1.00 88.31 666 LEU A O 1
ATOM 5348 N N . TRP A 1 667 ? 3.269 -0.467 33.370 1.00 88.38 667 TRP A N 1
ATOM 5349 C CA . TRP A 1 667 ? 2.990 -1.236 32.157 1.00 88.38 667 TRP A CA 1
ATOM 5350 C C . TRP A 1 667 ? 2.262 -2.541 32.458 1.00 88.38 667 TRP A C 1
ATOM 5352 O O . TRP A 1 667 ? 1.243 -2.801 31.824 1.00 88.38 667 TRP A O 1
ATOM 5362 N N . SER A 1 668 ? 2.709 -3.323 33.444 1.00 83.56 668 SER A N 1
ATOM 5363 C CA . SER A 1 668 ? 2.044 -4.575 33.836 1.00 83.56 668 SER A CA 1
ATOM 5364 C C . SER A 1 668 ? 0.558 -4.374 34.157 1.00 83.56 668 SER A C 1
ATOM 5366 O O . SER A 1 668 ? -0.282 -5.189 33.771 1.00 83.56 668 SER A O 1
ATOM 5368 N N . GLN A 1 669 ? 0.204 -3.246 34.781 1.00 82.62 669 GLN A N 1
ATOM 5369 C CA . GLN A 1 669 ? -1.193 -2.872 35.012 1.00 82.62 669 GLN A CA 1
ATOM 5370 C C . GLN A 1 669 ? -1.917 -2.475 33.713 1.00 82.62 669 GLN A C 1
ATOM 5372 O O . GLN A 1 669 ? -3.025 -2.951 33.454 1.00 82.62 669 GLN A O 1
ATOM 5377 N N . GLN A 1 670 ? -1.300 -1.645 32.863 1.00 85.56 670 GLN A N 1
ATOM 5378 C CA . GLN A 1 670 ? -1.902 -1.201 31.595 1.00 85.56 670 GLN A CA 1
ATOM 5379 C C . GLN A 1 670 ? -2.110 -2.334 30.583 1.00 85.56 670 GLN A C 1
ATOM 5381 O O . GLN A 1 670 ? -3.068 -2.298 29.815 1.00 85.56 670 GLN A O 1
ATOM 5386 N N . LEU A 1 671 ? -1.275 -3.378 30.603 1.00 85.88 671 LEU A N 1
ATOM 5387 C CA . LEU A 1 671 ? -1.457 -4.563 29.755 1.00 85.88 671 LEU A CA 1
ATOM 5388 C C . LEU A 1 671 ? -2.803 -5.262 30.000 1.00 85.88 671 LEU A C 1
ATOM 5390 O O . LEU A 1 671 ? -3.381 -5.825 29.063 1.00 85.88 671 LEU A O 1
ATOM 5394 N N . SER A 1 672 ? -3.307 -5.182 31.235 1.00 80.44 672 SER A N 1
ATOM 5395 C CA . SER A 1 672 ? -4.618 -5.708 31.633 1.00 80.44 672 SER A CA 1
ATOM 5396 C C . SER A 1 672 ? -5.753 -4.706 31.374 1.00 80.44 672 SER A C 1
ATOM 5398 O O . SER A 1 672 ? -6.866 -5.106 31.039 1.00 80.44 672 SER A O 1
ATOM 5400 N N . ASN A 1 673 ? -5.468 -3.404 31.463 1.00 82.44 673 ASN A N 1
ATOM 5401 C CA . ASN A 1 673 ? -6.445 -2.321 31.325 1.00 82.44 673 ASN A CA 1
ATOM 5402 C C . ASN A 1 673 ? -6.498 -1.769 29.891 1.00 82.44 673 ASN A C 1
ATOM 5404 O O . ASN A 1 673 ? -6.054 -0.656 29.611 1.00 82.44 673 ASN A O 1
ATOM 5408 N N . ARG A 1 674 ? -7.051 -2.555 28.962 1.00 84.44 674 ARG A N 1
ATOM 5409 C CA . ARG A 1 674 ? -7.157 -2.156 27.549 1.00 84.44 674 ARG A CA 1
ATOM 5410 C C . ARG A 1 674 ? -8.371 -1.270 27.274 1.00 84.44 674 ARG A C 1
ATOM 5412 O O . ARG A 1 674 ? -9.444 -1.464 27.840 1.00 84.44 674 ARG A O 1
ATOM 5419 N N . VAL A 1 675 ? -8.225 -0.342 26.329 1.00 84.44 675 VAL A N 1
ATOM 5420 C CA . VAL A 1 675 ? -9.268 0.615 25.928 1.00 84.44 675 VAL A CA 1
ATOM 5421 C C . VAL A 1 675 ? -9.703 0.367 24.487 1.00 84.44 675 VAL A C 1
ATOM 5423 O O . VAL A 1 675 ? -8.886 0.131 23.599 1.00 84.44 675 VAL A O 1
ATOM 5426 N N . THR A 1 676 ? -11.008 0.451 24.227 1.00 82.94 676 THR A N 1
ATOM 5427 C CA . THR A 1 676 ? -11.565 0.362 22.871 1.00 82.94 676 THR A CA 1
ATOM 5428 C C . THR A 1 676 ? -12.082 1.726 22.422 1.00 82.94 676 THR A C 1
ATOM 5430 O O . THR A 1 676 ? -12.921 2.333 23.083 1.00 82.94 676 THR A O 1
ATOM 5433 N N . LEU A 1 677 ? -11.614 2.204 21.267 1.00 74.38 677 LEU A N 1
ATOM 5434 C CA . LEU A 1 677 ? -12.103 3.446 20.660 1.00 74.38 677 LEU A CA 1
ATOM 5435 C C . LEU A 1 677 ? -13.562 3.308 20.191 1.00 74.38 677 LEU A C 1
ATOM 5437 O O . LEU A 1 677 ? -13.960 2.265 19.668 1.00 74.38 677 LEU A O 1
ATOM 5441 N N . LYS A 1 678 ? -14.354 4.383 20.297 1.00 68.56 678 LYS A N 1
ATOM 5442 C CA . LYS A 1 678 ? -15.762 4.404 19.860 1.00 68.56 678 LYS A CA 1
ATOM 5443 C C . LYS A 1 678 ? -15.888 3.999 18.383 1.00 68.56 678 LYS A C 1
ATOM 5445 O O . LYS A 1 678 ? -15.329 4.645 17.503 1.00 68.56 678 LYS A O 1
ATOM 5450 N N . GLY A 1 679 ? -16.644 2.933 18.110 1.00 67.88 679 GLY A N 1
ATOM 5451 C CA . GLY A 1 679 ? -16.837 2.392 16.755 1.00 67.88 679 GLY A CA 1
ATOM 5452 C C . GLY A 1 679 ? -15.728 1.448 16.268 1.00 67.88 679 GLY A C 1
ATOM 5453 O O . GLY A 1 679 ? -15.866 0.859 15.198 1.00 67.88 679 GLY A O 1
ATOM 5454 N N . SER A 1 680 ? -14.667 1.254 17.054 1.00 74.06 680 SER A N 1
ATOM 5455 C CA . SER A 1 680 ? -13.651 0.226 16.834 1.00 74.06 680 SER A CA 1
ATOM 5456 C C . SER A 1 680 ? -13.935 -1.009 17.692 1.00 74.06 680 SER A C 1
ATOM 5458 O O . SER A 1 680 ? -14.652 -0.943 18.684 1.00 74.06 680 SER A O 1
ATOM 5460 N N . LYS A 1 681 ? -13.370 -2.152 17.296 1.00 79.94 681 LYS A N 1
ATOM 5461 C CA . LYS A 1 681 ? -13.317 -3.383 18.109 1.00 79.94 681 LYS A CA 1
ATOM 5462 C C . LYS A 1 681 ? -11.887 -3.774 18.488 1.00 79.94 681 LYS A C 1
ATOM 5464 O O . LYS A 1 681 ? -11.662 -4.868 18.989 1.00 79.94 681 LYS A O 1
ATOM 5469 N N . SER A 1 682 ? -10.916 -2.934 18.139 1.00 83.25 682 SER A N 1
ATOM 5470 C CA . SER A 1 682 ? -9.519 -3.143 18.501 1.00 83.25 682 SER A CA 1
ATOM 5471 C C . SER A 1 682 ? -9.289 -2.628 19.917 1.00 83.25 682 SER A C 1
ATOM 5473 O O . SER A 1 682 ? -9.628 -1.480 20.208 1.00 83.25 682 SER A O 1
ATOM 5475 N N . GLU A 1 683 ? -8.685 -3.469 20.747 1.00 87.06 683 GLU A N 1
ATOM 5476 C CA . GLU A 1 683 ? -8.288 -3.148 22.114 1.00 87.06 683 GLU A CA 1
ATOM 5477 C C . GLU A 1 683 ? -6.867 -2.582 22.118 1.00 87.06 683 GLU A C 1
ATOM 5479 O O . GLU A 1 683 ? -5.927 -3.231 21.658 1.00 87.06 683 GLU A O 1
ATOM 5484 N N . TRP A 1 684 ? -6.720 -1.362 22.619 1.00 89.38 684 TRP A N 1
ATOM 5485 C CA . TRP A 1 684 ? -5.457 -0.641 22.708 1.00 89.38 684 TRP A CA 1
ATOM 5486 C C . TRP A 1 684 ? -4.913 -0.700 24.130 1.00 89.38 684 TRP A C 1
ATOM 5488 O O . TRP A 1 684 ? -5.662 -0.561 25.095 1.00 89.38 684 TRP A O 1
ATOM 5498 N N . ILE A 1 685 ? -3.602 -0.856 24.252 1.00 90.06 685 ILE A N 1
ATOM 5499 C CA . ILE A 1 685 ? -2.871 -0.693 25.506 1.00 90.06 685 ILE A CA 1
ATOM 5500 C C . ILE A 1 685 ? -2.515 0.785 25.619 1.00 90.06 685 ILE A C 1
ATOM 5502 O O . ILE A 1 685 ? -1.846 1.328 24.737 1.00 90.06 685 ILE A O 1
ATOM 5506 N N . VAL A 1 686 ? -2.968 1.439 26.680 1.00 87.94 686 VAL A N 1
ATOM 5507 C CA . VAL A 1 686 ? -2.675 2.853 26.923 1.00 87.94 686 VAL A CA 1
ATOM 5508 C C . VAL A 1 686 ? -1.257 2.989 27.472 1.00 87.94 686 VAL A C 1
ATOM 5510 O O . VAL A 1 686 ? -0.835 2.217 28.330 1.00 87.94 686 VAL A O 1
ATOM 5513 N N . SER A 1 687 ? -0.500 3.959 26.959 1.00 88.12 687 SER A N 1
ATOM 5514 C CA . SER A 1 687 ? 0.857 4.220 27.439 1.00 88.12 687 SER A CA 1
ATOM 5515 C C . SER A 1 687 ? 0.818 4.854 28.837 1.00 88.12 687 SER A C 1
ATOM 5517 O O . SER A 1 687 ? 0.253 5.939 28.979 1.00 88.12 687 SER A O 1
ATOM 5519 N N . PRO A 1 688 ? 1.457 4.257 29.863 1.00 87.06 688 PRO A N 1
ATOM 5520 C CA . PRO A 1 688 ? 1.634 4.905 31.160 1.00 87.06 688 PRO A CA 1
ATOM 5521 C C . PRO A 1 688 ? 2.716 5.995 31.126 1.00 87.06 688 PRO A C 1
ATOM 5523 O O . PRO A 1 688 ? 2.794 6.831 32.025 1.00 87.06 688 PRO A O 1
ATOM 5526 N N . ASN A 1 689 ? 3.564 6.011 30.092 1.00 84.69 689 ASN A N 1
ATOM 5527 C CA . ASN A 1 689 ? 4.610 7.012 29.942 1.00 84.69 689 ASN A CA 1
ATOM 5528 C C . ASN A 1 689 ? 4.051 8.293 29.307 1.00 84.69 689 ASN A C 1
ATOM 5530 O O . ASN A 1 689 ? 4.008 8.418 28.083 1.00 84.69 689 ASN A O 1
ATOM 5534 N N . MET A 1 690 ? 3.706 9.271 30.144 1.00 76.25 690 MET A N 1
ATOM 5535 C CA . MET A 1 690 ? 3.178 10.578 29.720 1.00 76.25 690 MET A CA 1
ATOM 5536 C C . MET A 1 690 ? 4.179 11.439 28.926 1.00 76.25 690 MET A C 1
ATOM 5538 O O . MET A 1 690 ? 3.782 12.433 28.325 1.00 76.25 690 MET A O 1
ATOM 5542 N N . LEU A 1 691 ? 5.473 11.095 28.939 1.00 75.88 691 LEU A N 1
ATOM 5543 C CA . LEU A 1 691 ? 6.504 11.761 28.130 1.00 75.88 691 LEU A CA 1
ATOM 5544 C C . LEU A 1 691 ? 6.665 11.114 26.748 1.00 75.88 691 LEU A C 1
ATOM 5546 O O . LEU A 1 691 ? 7.343 11.672 25.884 1.00 75.88 691 LEU A O 1
ATOM 5550 N N . SER A 1 692 ? 6.087 9.928 26.541 1.00 80.56 692 SER A N 1
ATOM 5551 C CA . SER A 1 692 ? 6.124 9.252 25.251 1.00 80.56 692 SER A CA 1
ATOM 5552 C C . SER A 1 692 ? 5.309 10.029 24.223 1.00 80.56 692 SER A C 1
ATOM 5554 O O . SER A 1 692 ? 4.214 10.511 24.505 1.00 80.56 692 SER A O 1
ATOM 5556 N N . ARG A 1 693 ? 5.804 10.078 22.983 1.00 83.44 693 ARG A N 1
ATOM 5557 C CA . ARG A 1 693 ? 5.027 10.589 21.842 1.00 83.44 693 ARG A CA 1
ATOM 5558 C C . ARG A 1 693 ? 3.850 9.672 21.465 1.00 83.44 693 ARG A C 1
ATOM 5560 O O . ARG A 1 693 ? 2.996 10.064 20.672 1.00 83.44 693 ARG A O 1
ATOM 5567 N N . PHE A 1 694 ? 3.844 8.437 21.971 1.00 87.81 694 PHE A N 1
ATOM 5568 C CA . PHE A 1 694 ? 2.828 7.425 21.699 1.00 87.81 694 PHE A CA 1
ATOM 5569 C C . PHE A 1 694 ? 1.864 7.323 22.880 1.00 87.81 694 PHE A C 1
ATOM 5571 O O . PHE A 1 694 ? 2.280 7.019 23.997 1.00 87.81 694 PHE A O 1
ATOM 5578 N N . ALA A 1 695 ? 0.579 7.544 22.617 1.00 85.50 695 ALA A N 1
ATOM 5579 C CA . ALA A 1 695 ? -0.480 7.472 23.621 1.00 85.50 695 ALA A CA 1
ATOM 5580 C C . ALA A 1 695 ? -1.020 6.046 23.807 1.00 85.50 695 ALA A C 1
ATOM 5582 O O . ALA A 1 695 ? -1.560 5.716 24.859 1.00 85.50 695 ALA A O 1
ATOM 5583 N N . GLY A 1 696 ? -0.851 5.171 22.814 1.00 89.06 696 GLY A N 1
ATOM 5584 C CA . GLY A 1 696 ? -1.261 3.780 22.944 1.00 89.06 696 GLY A CA 1
ATOM 5585 C C . GLY A 1 696 ? -0.704 2.864 21.867 1.00 89.06 696 GLY A C 1
ATOM 5586 O O . GLY A 1 696 ? -0.171 3.311 20.851 1.00 89.06 696 GLY A O 1
ATOM 5587 N N . PHE A 1 697 ? -0.851 1.566 22.111 1.00 92.06 697 PHE A N 1
ATOM 5588 C CA . PHE A 1 697 ? -0.318 0.492 21.287 1.00 92.06 697 PHE A CA 1
ATOM 5589 C C . PHE A 1 697 ? -1.395 -0.554 21.021 1.00 92.06 697 PHE A C 1
ATOM 5591 O O . PHE A 1 697 ? -2.010 -1.073 21.950 1.00 92.06 697 PHE A O 1
ATOM 5598 N N . LEU A 1 698 ? -1.618 -0.887 19.755 1.00 91.75 698 LEU A N 1
ATOM 5599 C CA . LEU A 1 698 ? -2.464 -2.005 19.360 1.00 91.75 698 LEU A CA 1
ATOM 5600 C C . LEU A 1 698 ? -1.569 -3.224 19.121 1.00 91.75 698 LEU A C 1
ATOM 5602 O O . LEU A 1 698 ? -0.813 -3.220 18.142 1.00 91.75 698 LEU A O 1
ATOM 5606 N N . PRO A 1 699 ? -1.639 -4.264 19.970 1.00 92.56 699 PRO A N 1
ATOM 5607 C CA . PRO A 1 699 ? -0.900 -5.492 19.728 1.00 92.56 699 PRO A CA 1
ATOM 5608 C C . PRO A 1 699 ? -1.406 -6.174 18.453 1.00 92.56 699 PRO A C 1
ATOM 5610 O O . PRO A 1 699 ? -2.597 -6.446 18.293 1.00 92.56 699 PRO A O 1
ATOM 5613 N N . LEU A 1 700 ? -0.482 -6.442 17.529 1.00 93.19 700 LEU A N 1
ATOM 5614 C CA . LEU A 1 700 ? -0.713 -7.303 16.367 1.00 93.19 700 LEU A CA 1
ATOM 5615 C C . LEU A 1 700 ? -0.138 -8.707 16.579 1.00 93.19 700 LEU A C 1
ATOM 5617 O O . LEU A 1 700 ? -0.529 -9.630 15.871 1.00 93.19 700 LEU A O 1
ATOM 5621 N N . THR A 1 701 ? 0.719 -8.885 17.581 1.00 92.69 701 THR A N 1
ATOM 5622 C CA . THR A 1 701 ? 1.172 -10.178 18.119 1.00 92.69 701 THR A CA 1
ATOM 5623 C C . THR A 1 701 ? 0.302 -10.597 19.303 1.00 92.69 701 THR A C 1
ATOM 5625 O O . THR A 1 701 ? -0.228 -9.746 20.015 1.00 92.69 701 THR A O 1
ATOM 5628 N N . ASN A 1 702 ? 0.171 -11.903 19.543 1.00 90.06 702 ASN A N 1
ATOM 5629 C CA . ASN A 1 702 ? -0.491 -12.402 20.744 1.00 90.06 702 ASN A CA 1
ATOM 5630 C C . ASN A 1 702 ? 0.400 -12.185 21.977 1.00 90.06 702 ASN A C 1
ATOM 5632 O O . ASN A 1 702 ? 1.325 -12.956 22.217 1.00 90.06 702 ASN A O 1
ATOM 5636 N N . ILE A 1 703 ? 0.119 -11.148 22.767 1.00 87.75 703 ILE A N 1
ATOM 5637 C CA . ILE A 1 703 ? 0.965 -10.796 23.917 1.00 87.75 703 ILE A CA 1
ATOM 5638 C C . ILE A 1 703 ? 0.649 -11.588 25.193 1.00 87.75 703 ILE A C 1
ATOM 5640 O O . ILE A 1 703 ? 1.400 -11.495 26.156 1.00 87.75 703 ILE A O 1
ATOM 5644 N N . LYS A 1 704 ? -0.430 -12.384 25.219 1.00 82.38 704 LYS A N 1
ATOM 5645 C CA . LYS A 1 704 ? -0.866 -13.111 26.430 1.00 82.38 704 LYS A CA 1
ATOM 5646 C C . LYS A 1 704 ? 0.123 -14.186 26.891 1.00 82.38 704 LYS A C 1
ATOM 5648 O O . LYS A 1 704 ? 0.068 -14.592 28.042 1.00 82.38 704 LYS A O 1
ATOM 5653 N N . GLY A 1 705 ? 0.993 -14.654 25.996 1.00 75.19 705 GLY A N 1
ATOM 5654 C CA . GLY A 1 705 ? 2.024 -15.653 26.294 1.00 75.19 705 GLY A CA 1
ATOM 5655 C C . GLY A 1 705 ? 3.390 -15.074 26.674 1.00 75.19 705 GLY A C 1
ATOM 5656 O O . GLY A 1 705 ? 4.349 -15.835 26.749 1.00 75.19 705 GLY A O 1
ATOM 5657 N N . PHE A 1 706 ? 3.514 -13.754 26.848 1.00 82.38 706 PHE A N 1
ATOM 5658 C CA . PHE A 1 706 ? 4.788 -13.094 27.141 1.00 82.38 706 PHE A CA 1
ATOM 5659 C C . PHE A 1 706 ? 4.841 -12.561 28.573 1.00 82.38 706 PHE A C 1
ATOM 5661 O O . PHE A 1 706 ? 3.844 -12.063 29.091 1.00 82.38 706 PHE A O 1
ATOM 5668 N N . GLU A 1 707 ? 6.041 -12.585 29.161 1.00 85.94 707 GLU A N 1
ATOM 5669 C CA . GLU A 1 707 ? 6.307 -11.933 30.447 1.00 85.94 707 GLU A CA 1
ATOM 5670 C C . GLU A 1 707 ? 6.040 -10.419 30.363 1.00 85.94 707 GLU A C 1
ATOM 5672 O O . GLU A 1 707 ? 6.526 -9.770 29.420 1.00 85.94 707 GLU A O 1
ATOM 5677 N N . PRO A 1 708 ? 5.316 -9.829 31.334 1.00 83.62 708 PRO A N 1
ATOM 5678 C CA . PRO A 1 708 ? 4.988 -8.407 31.335 1.00 83.62 708 PRO A CA 1
ATOM 5679 C C . PRO A 1 708 ? 6.204 -7.484 31.203 1.00 83.62 708 PRO A C 1
ATOM 5681 O O . PRO A 1 708 ? 6.138 -6.520 30.435 1.00 83.62 708 PRO A O 1
ATOM 5684 N N . GLU A 1 709 ? 7.340 -7.786 31.854 1.00 82.94 709 GLU A N 1
ATOM 5685 C CA . GLU A 1 709 ? 8.526 -6.919 31.765 1.00 82.94 709 GLU A CA 1
ATOM 5686 C C . GLU A 1 709 ? 9.119 -6.889 30.350 1.00 82.94 709 GLU A C 1
ATOM 5688 O O . GLU A 1 709 ? 9.573 -5.843 29.878 1.00 82.94 709 GLU A O 1
ATOM 5693 N N . LYS A 1 710 ? 9.076 -8.019 29.628 1.00 85.38 710 LYS A N 1
ATOM 5694 C CA . LYS A 1 710 ? 9.561 -8.086 28.240 1.00 85.38 710 LYS A CA 1
ATOM 5695 C C . LYS A 1 710 ? 8.705 -7.222 27.322 1.00 85.38 710 LYS A C 1
ATOM 5697 O O . LYS A 1 710 ? 9.247 -6.514 26.475 1.00 85.38 710 LYS A O 1
ATOM 5702 N N . ILE A 1 711 ? 7.383 -7.252 27.494 1.00 88.38 711 ILE A N 1
ATOM 5703 C CA . ILE A 1 711 ? 6.478 -6.395 26.721 1.00 88.38 711 ILE A CA 1
ATOM 5704 C C . ILE A 1 711 ? 6.694 -4.923 27.082 1.00 88.38 711 ILE A C 1
ATOM 5706 O O . ILE A 1 711 ? 6.819 -4.102 26.177 1.00 88.38 711 ILE A O 1
ATOM 5710 N N . ALA A 1 712 ? 6.821 -4.582 28.366 1.00 86.62 712 ALA A N 1
ATOM 5711 C CA . ALA A 1 712 ? 7.092 -3.213 28.806 1.00 86.62 712 ALA A CA 1
ATOM 5712 C C . ALA A 1 712 ? 8.368 -2.640 28.161 1.00 86.62 712 ALA A C 1
ATOM 5714 O O . ALA A 1 712 ? 8.346 -1.542 27.600 1.00 86.62 712 ALA A O 1
ATOM 5715 N N . SER A 1 713 ? 9.458 -3.416 28.148 1.00 86.00 713 SER A N 1
ATOM 5716 C CA . SER A 1 713 ? 10.717 -3.041 27.490 1.00 86.00 713 SER A CA 1
ATOM 5717 C C . SER A 1 713 ? 10.547 -2.797 25.979 1.00 86.00 713 SER A C 1
ATOM 5719 O O . SER A 1 713 ? 11.055 -1.811 25.434 1.00 86.00 713 SER A O 1
ATOM 5721 N N . LEU A 1 714 ? 9.763 -3.638 25.293 1.00 88.62 714 LEU A N 1
ATOM 5722 C CA . LEU A 1 714 ? 9.453 -3.472 23.866 1.00 88.62 714 LEU A CA 1
ATOM 5723 C C . LEU A 1 714 ? 8.611 -2.225 23.580 1.00 88.62 714 LEU A C 1
ATOM 5725 O O . LEU A 1 714 ? 8.840 -1.544 22.582 1.00 88.62 714 LEU A O 1
ATOM 5729 N N . LEU A 1 715 ? 7.636 -1.913 24.431 1.00 90.44 715 LEU A N 1
ATOM 5730 C CA . LEU A 1 715 ? 6.794 -0.727 24.264 1.00 90.44 715 LEU A CA 1
ATOM 5731 C C . LEU A 1 715 ? 7.572 0.562 24.571 1.00 90.44 715 LEU A C 1
ATOM 5733 O O . LEU A 1 715 ? 7.403 1.561 23.872 1.00 90.44 715 LEU A O 1
ATOM 5737 N N . ASN A 1 716 ? 8.487 0.528 25.545 1.00 85.94 716 ASN A N 1
ATOM 5738 C CA . ASN A 1 716 ? 9.363 1.655 25.883 1.00 85.94 716 ASN A CA 1
ATOM 5739 C C . ASN A 1 716 ? 10.406 1.961 24.797 1.00 85.94 716 ASN A C 1
ATOM 5741 O O . ASN A 1 716 ? 10.781 3.118 24.618 1.00 85.94 716 ASN A O 1
ATOM 5745 N N . SER A 1 717 ? 10.862 0.942 24.065 1.00 85.69 717 SER A N 1
ATOM 5746 C CA . SER A 1 717 ? 11.824 1.086 22.962 1.00 85.69 717 SER A CA 1
ATOM 5747 C C . SER A 1 717 ? 11.174 1.362 21.599 1.00 85.69 717 SER A C 1
ATOM 5749 O O . SER A 1 717 ? 11.881 1.533 20.601 1.00 85.69 717 SER A O 1
ATOM 5751 N N . ALA A 1 718 ? 9.840 1.452 21.539 1.00 91.44 718 ALA A N 1
ATOM 5752 C CA . ALA A 1 718 ? 9.112 1.739 20.312 1.00 91.44 718 ALA A CA 1
ATOM 5753 C C . ALA A 1 718 ? 9.548 3.070 19.682 1.00 91.44 718 ALA A C 1
ATOM 5755 O O . ALA A 1 718 ? 9.726 4.083 20.359 1.00 91.44 718 ALA A O 1
ATOM 5756 N N . SER A 1 719 ? 9.685 3.093 18.356 1.00 92.69 719 SER A N 1
ATOM 5757 C CA . SER A 1 719 ? 10.077 4.295 17.619 1.00 92.69 719 SER A CA 1
ATOM 5758 C C . SER A 1 719 ? 9.618 4.232 16.167 1.00 92.69 719 SER A C 1
ATOM 5760 O O . SER A 1 719 ? 9.688 3.169 15.553 1.00 92.69 719 SER A O 1
ATOM 5762 N N . LEU A 1 720 ? 9.210 5.378 15.599 1.00 94.81 720 LEU A N 1
ATOM 5763 C CA . LEU A 1 720 ? 9.087 5.550 14.141 1.00 94.81 720 LEU A CA 1
ATOM 5764 C C . LEU A 1 720 ? 10.162 6.482 13.561 1.00 94.81 720 LEU A C 1
ATOM 5766 O O . LEU A 1 720 ? 10.057 6.914 12.417 1.00 94.81 720 LEU A O 1
ATOM 5770 N N . ASN A 1 721 ? 11.211 6.799 14.328 1.00 93.81 721 ASN A N 1
ATOM 5771 C CA . ASN A 1 721 ? 12.213 7.782 13.910 1.00 93.81 721 ASN A CA 1
ATOM 5772 C C . ASN A 1 721 ? 12.923 7.386 12.604 1.00 93.81 721 ASN A C 1
ATOM 5774 O O . ASN A 1 721 ? 13.273 8.271 11.825 1.00 93.81 721 ASN A O 1
ATOM 5778 N N . GLY A 1 722 ? 13.130 6.087 12.353 1.00 95.75 722 GLY A N 1
ATOM 5779 C CA . GLY A 1 722 ? 13.750 5.595 11.122 1.00 95.75 722 GLY A CA 1
ATOM 5780 C C . GLY A 1 722 ? 12.954 5.997 9.881 1.00 95.75 722 GLY A C 1
ATOM 5781 O O . GLY A 1 722 ? 13.482 6.687 9.004 1.00 95.75 722 GLY A O 1
ATOM 5782 N N . VAL A 1 723 ? 11.671 5.624 9.829 1.00 96.88 723 VAL A N 1
ATOM 5783 C CA . VAL A 1 723 ? 10.787 5.970 8.707 1.00 96.88 723 VAL A CA 1
ATOM 5784 C C . VAL A 1 723 ? 10.478 7.470 8.639 1.00 96.88 723 VAL A C 1
ATOM 5786 O O . VAL A 1 723 ? 10.506 8.043 7.548 1.00 96.88 723 VAL A O 1
ATOM 5789 N N . ASP A 1 724 ? 10.304 8.142 9.784 1.00 95.56 724 ASP A N 1
ATOM 5790 C CA . ASP A 1 724 ? 10.123 9.598 9.852 1.00 95.56 724 ASP A CA 1
ATOM 5791 C C . ASP A 1 724 ? 11.310 10.324 9.194 1.00 95.56 724 ASP A C 1
ATOM 5793 O O . ASP A 1 724 ? 11.129 11.214 8.354 1.00 95.56 724 ASP A O 1
ATOM 5797 N N . ASN A 1 725 ? 12.539 9.919 9.531 1.00 96.25 725 ASN A N 1
ATOM 5798 C CA . ASN A 1 725 ? 13.759 10.475 8.954 1.00 96.25 725 ASN A CA 1
ATOM 5799 C C . ASN A 1 725 ? 13.865 10.175 7.452 1.00 96.25 725 ASN A C 1
ATOM 5801 O O . ASN A 1 725 ? 14.177 11.075 6.672 1.00 96.25 725 ASN A O 1
ATOM 5805 N N . TRP A 1 726 ? 13.547 8.951 7.022 1.00 97.69 726 TRP A N 1
ATOM 5806 C CA . TRP A 1 726 ? 13.525 8.595 5.601 1.00 97.69 726 TRP A CA 1
ATOM 5807 C C . TRP A 1 726 ? 12.561 9.478 4.796 1.00 97.69 726 TRP A C 1
ATOM 5809 O O . TRP A 1 726 ? 12.933 10.035 3.760 1.00 97.69 726 TRP A O 1
ATOM 5819 N N . PHE A 1 727 ? 11.350 9.715 5.300 1.00 96.25 727 PHE A N 1
ATOM 5820 C CA . PHE A 1 727 ? 10.408 10.625 4.650 1.00 96.25 727 PHE A CA 1
ATOM 5821 C C . PHE A 1 727 ? 10.886 12.078 4.635 1.00 96.25 727 PHE A C 1
ATOM 5823 O O . PHE A 1 727 ? 10.616 12.796 3.669 1.00 96.25 727 PHE A O 1
ATOM 5830 N N . GLN A 1 728 ? 11.616 12.536 5.656 1.00 95.00 728 GLN A N 1
ATOM 5831 C CA . GLN A 1 728 ? 12.255 13.855 5.613 1.00 95.00 728 GLN A CA 1
ATOM 5832 C C . GLN A 1 728 ? 13.371 13.923 4.567 1.00 95.00 728 GLN A C 1
ATOM 5834 O O . GLN A 1 728 ? 13.477 14.931 3.867 1.00 95.00 728 GLN A O 1
ATOM 5839 N N . ILE A 1 729 ? 14.162 12.858 4.418 1.00 95.19 729 ILE A N 1
ATOM 5840 C CA . ILE A 1 729 ? 15.181 12.743 3.368 1.00 95.19 729 ILE A CA 1
ATOM 5841 C C . ILE A 1 729 ? 14.521 12.845 1.992 1.00 95.19 729 ILE A C 1
ATOM 5843 O O . ILE A 1 729 ? 14.945 13.677 1.192 1.00 95.19 729 ILE A O 1
ATOM 5847 N N . LEU A 1 730 ? 13.457 12.079 1.730 1.00 94.62 730 LEU A N 1
ATOM 5848 C CA . LEU A 1 730 ? 12.728 12.151 0.461 1.00 94.62 730 LEU A CA 1
ATOM 5849 C C . LEU A 1 730 ? 12.206 13.566 0.184 1.00 94.62 730 LEU A C 1
ATOM 5851 O O . LEU A 1 730 ? 12.521 14.132 -0.858 1.00 94.62 730 LEU A O 1
ATOM 5855 N N . ARG A 1 731 ? 11.494 14.178 1.138 1.00 92.00 731 ARG A N 1
ATOM 5856 C CA . ARG A 1 731 ? 10.915 15.528 0.987 1.00 92.00 731 ARG A CA 1
ATOM 5857 C C . ARG A 1 731 ? 11.956 16.620 0.731 1.00 92.00 731 ARG A C 1
ATOM 5859 O O . ARG A 1 731 ? 11.654 17.603 0.063 1.00 92.00 731 ARG A O 1
ATOM 5866 N N . ARG A 1 732 ? 13.155 16.495 1.309 1.00 91.81 732 ARG A N 1
ATOM 5867 C CA . ARG A 1 732 ? 14.212 17.517 1.210 1.00 91.81 732 ARG A CA 1
ATOM 5868 C C . ARG A 1 732 ? 15.127 17.318 0.012 1.00 91.81 732 ARG A C 1
ATOM 5870 O O . ARG A 1 732 ? 15.681 18.294 -0.483 1.00 91.81 732 ARG A O 1
ATOM 5877 N N . HIS A 1 733 ? 15.325 16.075 -0.414 1.00 92.75 733 HIS A N 1
ATOM 5878 C CA . HIS A 1 733 ? 16.324 15.730 -1.421 1.00 92.75 733 HIS A CA 1
ATOM 5879 C C . HIS A 1 733 ? 15.726 15.342 -2.768 1.00 92.75 733 HIS A C 1
ATOM 5881 O O . HIS A 1 733 ? 16.430 15.419 -3.767 1.00 92.75 733 HIS A O 1
ATOM 5887 N N . ILE A 1 734 ? 14.459 14.936 -2.823 1.00 92.56 734 ILE A N 1
ATOM 5888 C CA . ILE A 1 734 ? 13.791 14.580 -4.071 1.00 92.56 734 ILE A CA 1
ATOM 5889 C C . ILE A 1 734 ? 12.670 15.580 -4.305 1.00 92.56 734 ILE A C 1
ATOM 5891 O O . ILE A 1 734 ? 11.655 15.572 -3.614 1.00 92.56 734 ILE A O 1
ATOM 5895 N N . ASN A 1 735 ? 12.862 16.430 -5.315 1.00 86.56 735 ASN A N 1
ATOM 5896 C CA . ASN A 1 735 ? 11.953 17.528 -5.649 1.00 86.56 735 ASN A CA 1
ATOM 5897 C C . ASN A 1 735 ? 10.490 17.063 -5.809 1.00 86.56 735 ASN A C 1
ATOM 5899 O O . ASN A 1 735 ? 9.559 17.719 -5.363 1.00 86.56 735 ASN A O 1
ATOM 5903 N N . TYR A 1 736 ? 10.301 15.866 -6.361 1.00 85.88 736 TYR A N 1
ATOM 5904 C CA . TYR A 1 736 ? 8.997 15.246 -6.577 1.00 85.88 736 TYR A CA 1
ATOM 5905 C C . TYR A 1 736 ? 8.197 14.954 -5.295 1.00 85.88 736 TYR A C 1
ATOM 5907 O O . TYR A 1 736 ? 6.988 14.780 -5.372 1.00 85.88 736 TYR A O 1
ATOM 5915 N N . TYR A 1 737 ? 8.850 14.868 -4.132 1.00 87.50 737 TYR A N 1
ATOM 5916 C CA . TYR A 1 737 ? 8.207 14.578 -2.844 1.00 87.50 737 TYR A CA 1
ATOM 5917 C C . TYR A 1 737 ? 8.104 15.812 -1.941 1.00 87.50 737 TYR A C 1
ATOM 5919 O O . TYR A 1 737 ? 7.748 15.681 -0.766 1.00 87.50 737 TYR A O 1
ATOM 5927 N N . GLU A 1 738 ? 8.418 17.005 -2.451 1.00 81.50 738 GLU A N 1
ATOM 5928 C CA . GLU A 1 738 ? 8.283 18.246 -1.693 1.00 81.50 738 GLU A CA 1
ATOM 5929 C C . GLU A 1 738 ? 6.827 18.471 -1.251 1.00 81.50 738 GLU A C 1
ATOM 5931 O O . GLU A 1 738 ? 5.872 18.028 -1.895 1.00 81.50 738 GLU A O 1
ATOM 5936 N N . ARG A 1 739 ? 6.636 19.136 -0.104 1.00 72.19 739 ARG A N 1
ATOM 5937 C CA . ARG A 1 739 ? 5.284 19.475 0.343 1.00 72.19 739 ARG A CA 1
ATOM 5938 C C . ARG A 1 739 ? 4.671 20.475 -0.637 1.00 72.19 739 ARG A C 1
ATOM 5940 O O . ARG A 1 739 ? 5.310 21.486 -0.925 1.00 72.19 739 ARG A O 1
ATOM 5947 N N . PRO A 1 740 ? 3.435 20.243 -1.096 1.00 62.53 740 PRO A N 1
ATOM 5948 C CA . PRO A 1 740 ? 2.771 21.220 -1.929 1.00 62.53 740 PRO A CA 1
ATOM 5949 C C . PRO A 1 740 ? 2.605 22.546 -1.183 1.00 62.53 740 PRO A C 1
ATOM 5951 O O . PRO A 1 740 ? 2.174 22.566 -0.029 1.00 62.53 740 PRO A O 1
ATOM 5954 N N . VAL A 1 741 ? 2.941 23.654 -1.843 1.00 59.69 741 VAL A N 1
ATOM 5955 C CA . VAL A 1 741 ? 2.634 24.997 -1.343 1.00 59.69 741 VAL A CA 1
ATOM 5956 C C . VAL A 1 741 ? 1.215 25.338 -1.783 1.00 59.69 741 VAL A C 1
ATOM 5958 O O . VAL A 1 741 ? 0.954 25.514 -2.972 1.00 59.69 741 VAL A O 1
ATOM 5961 N N . THR A 1 742 ? 0.292 25.425 -0.830 1.00 54.88 742 THR A N 1
ATOM 5962 C CA . THR A 1 742 ? -1.078 25.886 -1.077 1.00 54.88 742 THR A CA 1
ATOM 5963 C C . THR A 1 742 ? -1.099 27.414 -1.060 1.00 54.88 742 THR A C 1
ATOM 5965 O O . THR A 1 742 ? -0.828 28.010 -0.017 1.00 54.88 742 THR A O 1
ATOM 5968 N N . SER A 1 743 ? -1.415 28.078 -2.176 1.00 48.00 743 SER A N 1
ATOM 5969 C CA . SER A 1 743 ? -1.659 29.528 -2.141 1.00 48.00 743 SER A CA 1
ATOM 5970 C C . SER A 1 743 ? -3.030 29.824 -1.519 1.00 48.00 743 SER A C 1
ATOM 5972 O O . SER A 1 743 ? -3.969 29.043 -1.673 1.00 48.00 743 SER A O 1
ATOM 5974 N N . GLY A 1 744 ? -3.164 30.954 -0.816 1.00 49.41 744 GLY A N 1
ATOM 5975 C CA . GLY A 1 744 ? -4.394 31.317 -0.093 1.00 49.41 744 GLY A CA 1
ATOM 5976 C C . GLY A 1 744 ? -5.647 31.449 -0.973 1.00 49.41 744 GLY A C 1
ATOM 5977 O O . GLY A 1 744 ? -6.757 31.308 -0.472 1.00 49.41 744 GLY A O 1
ATOM 5978 N N . THR A 1 745 ? -5.478 31.657 -2.282 1.00 53.00 745 THR A N 1
ATOM 5979 C CA . THR A 1 745 ? -6.562 31.808 -3.269 1.00 53.00 745 THR A CA 1
ATOM 5980 C C . THR A 1 745 ? -6.783 30.570 -4.154 1.00 53.00 745 THR A C 1
ATOM 5982 O O . THR A 1 745 ? -7.905 30.373 -4.612 1.00 53.00 745 THR A O 1
ATOM 5985 N N . ASN A 1 746 ? -5.779 29.693 -4.342 1.00 47.28 746 ASN A N 1
ATOM 5986 C CA . ASN A 1 746 ? -5.876 28.445 -5.136 1.00 47.28 746 ASN A CA 1
ATOM 5987 C C . ASN A 1 746 ? -5.764 27.157 -4.301 1.00 47.28 746 ASN A C 1
ATOM 5989 O O . ASN A 1 746 ? -5.582 26.072 -4.864 1.00 47.28 746 ASN A O 1
ATOM 5993 N N . SER A 1 747 ? -5.918 27.246 -2.977 1.00 47.72 747 SER A N 1
ATOM 5994 C CA . SER A 1 747 ? -5.830 26.118 -2.032 1.00 47.72 747 SER A CA 1
ATOM 5995 C C . SER A 1 747 ? -6.712 24.913 -2.386 1.00 47.72 747 SER A C 1
ATOM 5997 O O . SER A 1 747 ? -6.474 23.817 -1.889 1.00 47.72 747 SER A O 1
ATOM 5999 N N . LYS A 1 748 ? -7.699 25.095 -3.272 1.00 50.31 748 LYS A N 1
ATOM 6000 C CA . LYS A 1 748 ? -8.684 24.085 -3.674 1.00 50.31 748 LYS A CA 1
ATOM 6001 C C . LYS A 1 748 ? -8.464 23.446 -5.052 1.00 50.31 748 LYS A C 1
ATOM 6003 O O . LYS A 1 748 ? -9.330 22.684 -5.472 1.00 50.31 748 LYS A O 1
ATOM 6008 N N . ARG A 1 749 ? -7.408 23.781 -5.812 1.00 49.78 749 ARG A N 1
ATOM 6009 C CA . ARG A 1 749 ? -7.305 23.315 -7.220 1.00 49.78 749 ARG A CA 1
ATOM 6010 C C . ARG A 1 749 ? -5.921 22.915 -7.719 1.00 49.78 749 ARG A C 1
ATOM 6012 O O . ARG A 1 749 ? -5.852 22.050 -8.580 1.00 49.78 749 ARG A O 1
ATOM 6019 N N . TRP A 1 750 ? -4.833 23.527 -7.249 1.00 51.06 750 TRP A N 1
ATOM 6020 C CA . TRP A 1 750 ? -3.546 23.348 -7.932 1.00 51.06 750 TRP A CA 1
ATOM 6021 C C . TRP A 1 750 ? -2.338 23.489 -7.012 1.00 51.06 750 TRP A C 1
ATOM 6023 O O . TRP A 1 750 ? -2.077 24.548 -6.446 1.00 51.06 750 TRP A O 1
ATOM 6033 N N . ASN A 1 751 ? -1.555 22.418 -6.937 1.00 57.84 751 ASN A N 1
ATOM 6034 C CA . ASN A 1 751 ? -0.240 22.406 -6.307 1.00 57.84 751 ASN A CA 1
ATOM 6035 C C . ASN A 1 751 ? 0.841 22.797 -7.329 1.00 57.84 751 ASN A C 1
ATOM 6037 O O . ASN A 1 751 ? 1.233 21.969 -8.149 1.00 57.84 751 ASN A O 1
ATOM 6041 N N . ALA A 1 752 ? 1.333 24.039 -7.287 1.00 51.16 752 ALA A N 1
ATOM 6042 C CA . ALA A 1 752 ? 2.238 24.592 -8.309 1.00 51.16 752 ALA A CA 1
ATOM 6043 C C . ALA A 1 752 ? 3.513 23.756 -8.566 1.00 51.16 752 ALA A C 1
ATOM 6045 O O . ALA A 1 752 ? 4.037 23.766 -9.676 1.00 51.16 752 ALA A O 1
ATOM 6046 N N . TYR A 1 753 ? 3.977 22.996 -7.569 1.00 54.91 753 TYR A N 1
ATOM 6047 C CA . TYR A 1 753 ? 5.200 22.188 -7.628 1.00 54.91 753 TYR A CA 1
ATOM 6048 C C . TYR A 1 753 ? 4.953 20.676 -7.787 1.00 54.91 753 TYR A C 1
ATOM 6050 O O . TYR A 1 753 ? 5.876 19.895 -7.602 1.00 54.91 753 TYR A O 1
ATOM 6058 N N . SER A 1 754 ? 3.731 20.233 -8.113 1.00 58.22 754 SER A N 1
ATOM 6059 C CA . SER A 1 754 ? 3.367 18.799 -8.120 1.00 58.22 754 SER A CA 1
ATOM 6060 C C . SER A 1 754 ? 2.959 18.249 -9.494 1.00 58.22 754 SER A C 1
ATOM 6062 O O . SER A 1 754 ? 2.333 17.198 -9.566 1.00 58.22 754 SER A O 1
ATOM 6064 N N . GLY A 1 755 ? 3.283 18.924 -10.601 1.00 66.00 755 GLY A N 1
ATOM 6065 C CA . GLY A 1 755 ? 2.926 18.505 -11.968 1.00 66.00 755 GLY A CA 1
ATOM 6066 C C . GLY A 1 755 ? 3.822 17.407 -12.553 1.00 66.00 755 GLY A C 1
ATOM 6067 O O . GLY A 1 755 ? 4.358 17.577 -13.644 1.00 66.00 755 GLY A O 1
ATOM 6068 N N . TYR A 1 756 ? 4.035 16.304 -11.834 1.00 75.19 756 TYR A N 1
ATOM 6069 C CA . TYR A 1 756 ? 5.068 15.329 -12.185 1.00 75.19 756 TYR A CA 1
ATOM 6070 C C . TYR A 1 756 ? 4.545 13.922 -12.473 1.00 75.19 756 TYR A C 1
ATOM 6072 O O . TYR A 1 756 ? 3.764 13.366 -11.700 1.00 75.19 756 TYR A O 1
ATOM 6080 N N . ASN A 1 757 ? 5.068 13.302 -13.535 1.00 87.31 757 ASN A N 1
ATOM 6081 C CA . ASN A 1 757 ? 4.765 11.913 -13.874 1.00 87.31 757 ASN A CA 1
ATOM 6082 C C . ASN A 1 757 ? 5.198 10.957 -12.736 1.00 87.31 757 ASN A C 1
ATOM 6084 O O . ASN A 1 757 ? 6.396 10.894 -12.423 1.00 87.31 757 ASN A O 1
ATOM 6088 N N . PRO A 1 758 ? 4.272 10.164 -12.158 1.00 90.94 758 PRO A N 1
ATOM 6089 C CA . PRO A 1 758 ? 4.570 9.239 -11.061 1.00 90.94 758 PRO A CA 1
ATOM 6090 C C . PRO A 1 758 ? 5.634 8.183 -11.379 1.00 90.94 758 PRO A C 1
ATOM 6092 O O . PRO A 1 758 ? 6.315 7.714 -10.466 1.00 90.94 758 PRO A O 1
ATOM 6095 N N . LYS A 1 759 ? 5.842 7.844 -12.662 1.00 92.56 759 LYS A N 1
ATOM 6096 C CA . LYS A 1 759 ? 6.931 6.954 -13.101 1.00 92.56 759 LYS A CA 1
ATOM 6097 C C . LYS A 1 759 ? 8.285 7.459 -12.595 1.00 92.56 759 LYS A C 1
ATOM 6099 O O . LYS A 1 759 ? 9.061 6.693 -12.029 1.00 92.56 759 LYS A O 1
ATOM 6104 N N . TRP A 1 760 ? 8.570 8.748 -12.779 1.00 92.06 760 TRP A N 1
ATOM 6105 C CA . TRP A 1 760 ? 9.855 9.334 -12.388 1.00 92.06 760 TRP A CA 1
ATOM 6106 C C . TRP A 1 760 ? 9.988 9.466 -10.874 1.00 92.06 760 TRP A C 1
ATOM 6108 O O . TRP A 1 760 ? 11.087 9.299 -10.349 1.00 92.06 760 TRP A O 1
ATOM 6118 N N . MET A 1 761 ? 8.869 9.675 -10.173 1.00 91.88 761 MET A N 1
ATOM 6119 C CA . MET A 1 761 ? 8.826 9.656 -8.708 1.00 91.88 761 MET A CA 1
ATOM 6120 C C . MET A 1 761 ? 9.287 8.304 -8.166 1.00 91.88 761 MET A C 1
ATOM 6122 O O . MET A 1 761 ? 10.210 8.257 -7.356 1.00 91.88 761 MET A O 1
ATOM 6126 N N . ALA A 1 762 ? 8.695 7.213 -8.670 1.00 94.06 762 ALA A N 1
ATOM 6127 C CA . ALA A 1 762 ? 9.051 5.854 -8.270 1.00 94.06 762 ALA A CA 1
ATOM 6128 C C . ALA A 1 762 ? 10.537 5.561 -8.520 1.00 94.06 762 ALA A C 1
ATOM 6130 O O . ALA A 1 762 ? 11.232 5.082 -7.627 1.00 94.06 762 ALA A O 1
ATOM 6131 N N . LYS A 1 763 ? 11.042 5.910 -9.711 1.00 95.62 763 LYS A N 1
ATOM 6132 C CA . LYS A 1 763 ? 12.441 5.660 -10.082 1.00 95.62 763 LYS A CA 1
ATOM 6133 C C . LYS A 1 763 ? 13.431 6.442 -9.223 1.00 95.62 763 LYS A C 1
ATOM 6135 O O . LYS A 1 763 ? 14.375 5.862 -8.701 1.00 95.62 763 LYS A O 1
ATOM 6140 N N . LEU A 1 764 ? 13.215 7.744 -9.039 1.00 96.12 764 LEU A N 1
ATOM 6141 C CA . LEU A 1 764 ? 14.121 8.580 -8.245 1.00 96.12 764 LEU A CA 1
ATOM 6142 C C . LEU A 1 764 ? 14.078 8.246 -6.754 1.00 96.12 764 LEU A C 1
ATOM 6144 O O . LEU A 1 764 ? 15.112 8.332 -6.096 1.00 96.12 764 LEU A O 1
ATOM 6148 N N . MET A 1 765 ? 12.918 7.850 -6.223 1.00 96.38 765 MET A N 1
ATOM 6149 C CA . MET A 1 765 ? 12.806 7.348 -4.852 1.00 96.38 765 MET A CA 1
ATOM 6150 C C . MET A 1 765 ? 13.676 6.109 -4.650 1.00 96.38 765 MET A C 1
ATOM 6152 O O . MET A 1 765 ? 14.402 6.037 -3.661 1.00 96.38 765 MET A O 1
ATOM 6156 N N . GLU A 1 766 ? 13.637 5.168 -5.592 1.00 96.31 766 GLU A N 1
ATOM 6157 C CA . GLU A 1 766 ? 14.403 3.928 -5.496 1.00 96.31 766 GLU A CA 1
ATOM 6158 C C . GLU A 1 766 ? 15.909 4.173 -5.637 1.00 96.31 766 GLU A C 1
ATOM 6160 O O . GLU A 1 766 ? 16.694 3.721 -4.805 1.00 96.31 766 GLU A O 1
ATOM 6165 N N . VAL A 1 767 ? 16.316 5.012 -6.597 1.00 97.75 767 VAL A N 1
ATOM 6166 C CA . VAL A 1 767 ? 17.711 5.473 -6.703 1.00 97.75 767 VAL A CA 1
ATOM 6167 C C . VAL A 1 767 ? 18.151 6.149 -5.402 1.00 97.75 767 VAL A C 1
ATOM 6169 O O . VAL A 1 767 ? 19.250 5.890 -4.910 1.00 97.75 767 VAL A O 1
ATOM 6172 N N . LYS A 1 768 ? 17.287 6.971 -4.789 1.00 98.12 768 LYS A N 1
ATOM 6173 C CA . LYS A 1 768 ? 17.590 7.623 -3.512 1.00 98.12 768 LYS A CA 1
ATOM 6174 C C . LYS A 1 768 ? 17.695 6.635 -2.360 1.00 98.12 768 LYS A C 1
ATOM 6176 O O . LYS A 1 768 ? 18.540 6.854 -1.496 1.00 98.12 768 LYS A O 1
ATOM 6181 N N . ARG A 1 769 ? 16.868 5.584 -2.329 1.00 98.00 769 ARG A N 1
ATOM 6182 C CA . ARG A 1 769 ? 16.904 4.527 -1.304 1.00 98.00 769 ARG A CA 1
ATOM 6183 C C . ARG A 1 769 ? 18.265 3.850 -1.311 1.00 98.00 769 ARG A C 1
ATOM 6185 O O . ARG A 1 769 ? 18.923 3.771 -0.279 1.00 98.00 769 ARG A O 1
ATOM 6192 N N . ILE A 1 770 ? 18.715 3.466 -2.498 1.00 97.81 770 ILE A N 1
ATOM 6193 C CA . ILE A 1 770 ? 19.969 2.743 -2.707 1.00 97.81 770 ILE A CA 1
ATOM 6194 C C . ILE A 1 770 ? 21.161 3.670 -2.430 1.00 97.81 770 ILE A C 1
ATOM 6196 O O . ILE A 1 770 ? 22.039 3.341 -1.635 1.00 97.81 770 ILE A O 1
ATOM 6200 N N . TYR A 1 771 ? 21.140 4.900 -2.951 1.00 98.31 771 TYR A N 1
ATOM 6201 C CA . TYR A 1 771 ? 22.153 5.909 -2.625 1.00 98.31 771 TYR A CA 1
ATOM 6202 C C . TYR A 1 771 ? 22.215 6.232 -1.118 1.00 98.31 771 TYR A C 1
ATOM 6204 O O . TYR A 1 771 ? 23.292 6.445 -0.558 1.00 98.31 771 TYR A O 1
ATOM 6212 N N . HIS A 1 772 ? 21.072 6.278 -0.430 1.00 97.94 772 HIS A N 1
ATOM 6213 C CA . HIS A 1 772 ? 21.020 6.472 1.020 1.00 97.94 772 HIS A CA 1
ATOM 6214 C C . HIS A 1 772 ? 21.643 5.292 1.763 1.00 97.94 772 HIS A C 1
ATOM 6216 O O . HIS A 1 772 ? 22.499 5.508 2.616 1.00 97.94 772 HIS A O 1
ATOM 6222 N N . ASN A 1 773 ? 21.264 4.065 1.403 1.00 98.00 773 ASN A N 1
ATOM 6223 C CA . ASN A 1 773 ? 21.723 2.854 2.074 1.00 98.00 773 ASN A CA 1
ATOM 6224 C C . ASN A 1 773 ? 23.238 2.638 1.952 1.00 98.00 773 ASN A C 1
ATOM 6226 O O . ASN A 1 773 ? 23.864 2.250 2.939 1.00 98.00 773 ASN A O 1
ATOM 6230 N N . TYR A 1 774 ? 23.831 2.911 0.786 1.00 97.56 774 TYR A N 1
ATOM 6231 C CA . TYR A 1 774 ? 25.230 2.560 0.509 1.00 97.56 774 TYR A CA 1
ATOM 6232 C C . TYR A 1 774 ? 26.202 3.745 0.514 1.00 97.56 774 TYR A C 1
ATOM 6234 O O . TYR A 1 774 ? 27.360 3.561 0.890 1.00 97.56 774 TYR A O 1
ATOM 6242 N N . CYS A 1 775 ? 25.754 4.954 0.151 1.00 96.12 775 CYS A N 1
ATOM 6243 C CA . CYS A 1 775 ? 26.647 6.107 -0.035 1.00 96.12 775 CYS A CA 1
ATOM 6244 C C . CYS A 1 775 ? 26.493 7.196 1.034 1.00 96.12 775 CYS A C 1
ATOM 6246 O O . CYS A 1 775 ? 27.461 7.871 1.380 1.00 96.12 775 CYS A O 1
ATOM 6248 N N . SER A 1 776 ? 25.280 7.419 1.550 1.00 95.00 776 SER A N 1
ATOM 6249 C CA . SER A 1 776 ? 25.043 8.481 2.537 1.00 95.00 776 SER A CA 1
ATOM 6250 C C . SER A 1 776 ? 25.570 8.073 3.914 1.00 95.00 776 SER A C 1
ATOM 6252 O O . SER A 1 776 ? 25.333 6.956 4.366 1.00 95.00 776 SER A O 1
ATOM 6254 N N . THR A 1 777 ? 26.271 8.977 4.606 1.00 94.69 777 THR A N 1
ATOM 6255 C CA . THR A 1 777 ? 26.929 8.673 5.888 1.00 94.69 777 THR A CA 1
ATOM 6256 C C . THR A 1 777 ? 26.354 9.480 7.049 1.00 94.69 777 THR A C 1
ATOM 6258 O O . THR A 1 777 ? 25.736 10.531 6.874 1.00 94.69 777 THR A O 1
ATOM 6261 N N . ASN A 1 778 ? 26.609 9.015 8.272 1.00 93.12 778 ASN A N 1
ATOM 6262 C CA . ASN A 1 778 ? 26.309 9.744 9.509 1.00 93.12 778 ASN A CA 1
ATOM 6263 C C . ASN A 1 778 ? 27.350 10.832 9.853 1.00 93.12 778 ASN A C 1
ATOM 6265 O O . ASN A 1 778 ? 27.380 11.310 10.987 1.00 93.12 778 ASN A O 1
ATOM 6269 N N . GLU A 1 779 ? 28.201 11.241 8.903 1.00 91.88 779 GLU A N 1
ATOM 6270 C CA . GLU A 1 779 ? 29.308 12.176 9.148 1.00 91.88 779 GLU A CA 1
ATOM 6271 C C . GLU A 1 779 ? 28.842 13.486 9.790 1.00 91.88 779 GLU A C 1
ATOM 6273 O O . GLU A 1 779 ? 29.480 13.990 10.711 1.00 91.88 779 GLU A O 1
ATOM 6278 N N . ARG A 1 780 ? 27.710 14.036 9.335 1.00 87.56 780 ARG A N 1
ATOM 6279 C CA . ARG A 1 780 ? 27.161 15.273 9.900 1.00 87.56 780 ARG A CA 1
ATOM 6280 C C . ARG A 1 780 ? 26.833 15.122 11.387 1.00 87.56 780 ARG A C 1
ATOM 6282 O O . ARG A 1 780 ? 27.228 15.978 12.172 1.00 87.56 780 ARG A O 1
ATOM 6289 N N . SER A 1 781 ? 26.142 14.047 11.756 1.00 87.88 781 SER A N 1
ATOM 6290 C CA . SER A 1 781 ? 25.773 13.769 13.146 1.00 87.88 781 SER A CA 1
ATOM 6291 C C . SER A 1 781 ? 27.013 13.575 14.015 1.00 87.88 781 SER A C 1
ATOM 6293 O O . SER A 1 781 ? 27.094 14.165 15.085 1.00 87.88 781 SER A O 1
ATOM 6295 N N . LEU A 1 782 ? 28.022 12.850 13.516 1.00 90.25 782 LEU A N 1
ATOM 6296 C CA . LEU A 1 782 ? 29.297 12.674 14.219 1.00 90.25 782 LEU A CA 1
ATOM 6297 C C . LEU A 1 782 ? 30.027 14.008 14.431 1.00 90.25 782 LEU A C 1
ATOM 6299 O O . LEU A 1 782 ? 30.530 14.266 15.521 1.00 90.25 782 LEU A O 1
ATOM 6303 N N . ARG A 1 783 ? 30.049 14.893 13.426 1.00 89.25 783 ARG A N 1
ATOM 6304 C CA . ARG A 1 783 ? 30.659 16.228 13.553 1.00 89.25 783 ARG A CA 1
ATOM 6305 C C . ARG A 1 783 ? 29.959 17.091 14.601 1.00 89.25 783 ARG A C 1
ATOM 6307 O O . ARG A 1 783 ? 30.630 17.847 15.295 1.00 89.25 783 ARG A O 1
ATOM 6314 N N . GLU A 1 784 ? 28.633 17.010 14.691 1.00 89.81 784 GLU A N 1
ATOM 6315 C CA . GLU A 1 784 ? 27.846 17.730 15.699 1.00 89.81 784 GLU A CA 1
ATOM 6316 C C . GLU A 1 784 ? 28.073 17.138 17.103 1.00 89.81 784 GLU A C 1
ATOM 6318 O O . GLU A 1 784 ? 28.348 17.883 18.040 1.00 89.81 784 GLU A O 1
ATOM 6323 N N . GLU A 1 785 ? 28.058 15.810 17.239 1.00 89.25 785 GLU A N 1
ATOM 6324 C CA . GLU A 1 785 ? 28.236 15.094 18.509 1.00 89.25 785 GLU A CA 1
ATOM 6325 C C . GLU A 1 785 ? 29.653 15.222 19.093 1.00 89.25 785 GLU A C 1
ATOM 6327 O O . GLU A 1 785 ? 29.819 15.289 20.314 1.00 89.25 785 GLU A O 1
ATOM 6332 N N . TYR A 1 786 ? 30.681 15.249 18.241 1.00 89.50 786 TYR A N 1
ATOM 6333 C CA . TYR A 1 786 ? 32.088 15.370 18.642 1.00 89.50 786 TYR A CA 1
ATOM 6334 C C . TYR A 1 786 ? 32.606 16.810 18.598 1.00 89.50 786 TYR A C 1
ATOM 6336 O O . TYR A 1 786 ? 33.793 17.057 18.828 1.00 89.50 786 TYR A O 1
ATOM 6344 N N . LYS A 1 787 ? 31.730 17.793 18.361 1.00 87.75 787 LYS A N 1
ATOM 6345 C CA . LYS A 1 787 ? 32.104 19.207 18.364 1.00 87.75 787 LYS A CA 1
ATOM 6346 C C . LYS A 1 787 ? 32.649 19.611 19.740 1.00 87.75 787 LYS A C 1
ATOM 6348 O O . LYS A 1 787 ? 31.927 19.601 20.730 1.00 87.75 787 LYS A O 1
ATOM 6353 N N . GLY A 1 788 ? 33.928 19.983 19.796 1.00 83.25 788 GLY A N 1
ATOM 6354 C CA . GLY A 1 788 ? 34.598 20.396 21.036 1.00 83.25 788 GLY A CA 1
ATOM 6355 C C . GLY A 1 788 ? 35.021 19.249 21.964 1.00 83.25 788 GLY A C 1
ATOM 6356 O O . GLY A 1 788 ? 35.569 19.518 23.032 1.00 83.25 788 GLY A O 1
ATOM 6357 N N . LYS A 1 789 ? 34.819 17.980 21.577 1.00 85.75 789 LYS A N 1
ATOM 6358 C CA . LYS A 1 789 ? 35.340 16.822 22.322 1.00 85.75 789 LYS A CA 1
ATOM 6359 C C . LYS A 1 789 ? 36.816 16.587 21.967 1.00 85.75 789 LYS A C 1
ATOM 6361 O O . LYS A 1 789 ? 37.211 16.743 20.817 1.00 85.75 789 LYS A O 1
ATOM 6366 N N . ARG A 1 790 ? 37.634 16.183 22.951 1.00 77.81 790 ARG A N 1
ATOM 6367 C CA . ARG A 1 790 ? 39.064 15.841 22.748 1.00 77.81 790 ARG A CA 1
ATOM 6368 C C . ARG A 1 790 ? 39.278 14.497 22.039 1.00 77.81 790 ARG A C 1
ATOM 6370 O O . ARG A 1 790 ? 40.367 14.235 21.544 1.00 77.81 790 ARG A O 1
ATOM 6377 N N . GLN A 1 791 ? 38.262 13.637 22.037 1.00 85.12 791 GLN A N 1
ATOM 6378 C CA . GLN A 1 791 ? 38.307 12.315 21.413 1.00 85.12 791 GLN A CA 1
ATOM 6379 C C . GLN A 1 791 ? 38.261 12.432 19.887 1.00 85.12 791 GLN A C 1
ATOM 6381 O O . GLN A 1 791 ? 37.559 13.289 19.348 1.00 85.12 791 GLN A O 1
ATOM 6386 N N . LEU A 1 792 ? 38.980 11.543 19.198 1.00 85.00 792 LEU A N 1
ATOM 6387 C CA . LEU A 1 792 ? 38.949 11.470 17.741 1.00 85.00 792 LEU A CA 1
ATOM 6388 C C . LEU A 1 792 ? 37.541 11.079 17.268 1.00 85.00 792 LEU A C 1
ATOM 6390 O O . LEU A 1 792 ? 36.950 10.128 17.780 1.00 85.00 792 LEU A O 1
ATOM 6394 N N . MET A 1 793 ? 37.015 11.808 16.283 1.00 88.38 793 MET A N 1
ATOM 6395 C CA . MET A 1 793 ? 35.719 11.501 15.682 1.00 88.38 793 MET A CA 1
ATOM 6396 C C . MET A 1 793 ? 35.765 10.111 15.012 1.00 88.38 793 MET A C 1
ATOM 6398 O O . MET A 1 793 ? 36.692 9.858 14.235 1.00 88.38 793 MET A O 1
ATOM 6402 N N . PRO A 1 794 ? 34.781 9.225 15.263 1.00 89.88 794 PRO A N 1
ATOM 6403 C CA . PRO A 1 794 ? 34.686 7.932 14.593 1.00 89.88 794 PRO A CA 1
ATOM 6404 C C . PRO A 1 794 ? 34.620 8.059 13.066 1.00 89.88 794 PRO A C 1
ATOM 6406 O O . PRO A 1 794 ? 34.169 9.074 12.527 1.00 89.88 794 PRO A O 1
ATOM 6409 N N . LYS A 1 795 ? 35.020 6.998 12.353 1.00 91.19 795 LYS A N 1
ATOM 6410 C CA . LYS A 1 795 ? 34.883 6.936 10.892 1.00 91.19 795 LYS A CA 1
ATOM 6411 C C . LYS A 1 795 ? 33.390 6.962 10.513 1.00 91.19 795 LYS A C 1
ATOM 6413 O O . LYS A 1 795 ? 32.629 6.157 11.053 1.00 91.19 795 LYS A O 1
ATOM 6418 N N . PRO A 1 796 ? 32.958 7.835 9.584 1.00 94.12 796 PRO A N 1
ATOM 6419 C CA . PRO A 1 796 ? 31.581 7.833 9.103 1.00 94.12 796 PRO A CA 1
ATOM 6420 C C . PRO A 1 796 ? 31.188 6.496 8.470 1.00 94.12 796 PRO A C 1
ATOM 6422 O O . PRO A 1 796 ? 31.975 5.892 7.742 1.00 94.12 796 PRO A O 1
ATOM 6425 N N . THR A 1 797 ? 29.955 6.061 8.720 1.00 96.56 797 THR A N 1
ATOM 6426 C CA . THR A 1 797 ? 29.400 4.797 8.214 1.00 96.56 797 THR A CA 1
ATOM 6427 C C . THR A 1 797 ? 28.113 5.034 7.432 1.00 96.56 797 THR A C 1
ATOM 6429 O O . THR A 1 797 ? 27.349 5.962 7.734 1.00 96.56 797 THR A O 1
ATOM 6432 N N . SER A 1 798 ? 27.849 4.187 6.436 1.00 97.06 798 SER A N 1
ATOM 6433 C CA . SER A 1 798 ? 26.558 4.131 5.744 1.00 97.06 798 SER A CA 1
ATOM 6434 C C . SER A 1 798 ? 25.551 3.252 6.506 1.00 97.06 798 SER A C 1
ATOM 6436 O O . SER A 1 798 ? 25.945 2.479 7.388 1.00 97.06 798 SER A O 1
ATOM 6438 N N . PRO A 1 799 ? 24.241 3.355 6.217 1.00 97.44 799 PRO A N 1
ATOM 6439 C CA . PRO A 1 799 ? 23.251 2.427 6.756 1.00 97.44 799 PRO A CA 1
ATOM 6440 C C . PRO A 1 799 ? 23.569 0.952 6.489 1.00 97.44 799 PRO A C 1
ATOM 6442 O O . PRO A 1 799 ? 23.457 0.142 7.405 1.00 97.44 799 PRO A O 1
ATOM 6445 N N . ALA A 1 800 ? 24.027 0.603 5.282 1.00 97.12 800 ALA A N 1
ATOM 6446 C CA . ALA A 1 800 ? 24.402 -0.767 4.930 1.00 97.12 800 ALA A CA 1
ATOM 6447 C C . ALA A 1 800 ? 25.572 -1.280 5.786 1.00 97.12 800 ALA A C 1
ATOM 6449 O O . ALA A 1 800 ? 25.546 -2.426 6.234 1.00 97.12 800 ALA A O 1
ATOM 6450 N N . MET A 1 801 ? 26.548 -0.419 6.101 1.00 95.81 801 MET A N 1
ATOM 6451 C CA . MET A 1 801 ? 27.631 -0.766 7.026 1.00 95.81 801 MET A CA 1
ATOM 6452 C C . MET A 1 801 ? 27.121 -1.019 8.446 1.00 95.81 801 MET A C 1
ATOM 6454 O O . MET A 1 801 ? 27.505 -2.002 9.068 1.00 95.81 801 MET A O 1
ATOM 6458 N N . ARG A 1 802 ? 26.214 -0.178 8.962 1.00 95.44 802 ARG A N 1
ATOM 6459 C CA . ARG A 1 802 ? 25.611 -0.385 10.296 1.00 95.44 802 ARG A CA 1
ATOM 6460 C C . ARG A 1 802 ? 24.722 -1.631 10.356 1.00 95.44 802 ARG A C 1
ATOM 6462 O O . ARG A 1 802 ? 24.584 -2.248 11.413 1.00 95.44 802 ARG A O 1
ATOM 6469 N N . LEU A 1 803 ? 24.142 -2.029 9.224 1.00 94.44 803 LEU A N 1
ATOM 6470 C CA . LEU A 1 803 ? 23.423 -3.295 9.100 1.00 94.44 803 LEU A CA 1
ATOM 6471 C C . LEU A 1 803 ? 24.370 -4.509 9.024 1.00 94.44 803 LEU A C 1
ATOM 6473 O O . LEU A 1 803 ? 23.914 -5.615 9.276 1.00 94.44 803 LEU A O 1
ATOM 6477 N N . ASN A 1 804 ? 25.682 -4.322 8.839 1.00 92.88 804 ASN A N 1
ATOM 6478 C CA . ASN A 1 804 ? 26.682 -5.363 8.540 1.00 92.88 804 ASN A CA 1
ATOM 6479 C C . ASN A 1 804 ? 26.491 -6.025 7.167 1.00 92.88 804 ASN A C 1
ATOM 6481 O O . ASN A 1 804 ? 26.896 -7.166 6.969 1.00 92.88 804 ASN A O 1
ATOM 6485 N N . LEU A 1 805 ? 25.883 -5.317 6.215 1.00 93.00 805 LEU A N 1
ATOM 6486 C CA . LEU A 1 805 ? 25.725 -5.814 4.849 1.00 93.00 805 LEU A CA 1
ATOM 6487 C C . LEU A 1 805 ? 27.016 -5.671 4.028 1.00 93.00 805 LEU A C 1
ATOM 6489 O O . LEU A 1 805 ? 27.251 -6.416 3.086 1.00 93.00 805 LEU A O 1
ATOM 6493 N N . THR A 1 806 ? 27.851 -4.694 4.379 1.00 93.38 806 THR A N 1
ATOM 6494 C CA . THR A 1 806 ? 29.134 -4.405 3.729 1.00 93.38 806 THR A CA 1
ATOM 6495 C C . THR A 1 806 ? 30.078 -3.725 4.718 1.00 93.38 806 THR A C 1
ATOM 6497 O O . THR A 1 806 ? 29.632 -3.074 5.665 1.00 93.38 806 THR A O 1
ATOM 6500 N N . THR A 1 807 ? 31.384 -3.844 4.500 1.00 91.62 807 THR A N 1
ATOM 6501 C CA . THR A 1 807 ? 32.414 -3.065 5.207 1.00 91.62 807 THR A CA 1
ATOM 6502 C C . THR A 1 807 ? 32.845 -1.820 4.438 1.00 91.62 807 THR A C 1
ATOM 6504 O O . THR A 1 807 ? 33.523 -0.954 4.998 1.00 91.62 807 THR A O 1
ATOM 6507 N N . ASP A 1 808 ? 32.450 -1.724 3.171 1.00 90.62 808 ASP A N 1
ATOM 6508 C CA . ASP A 1 808 ? 32.911 -0.697 2.253 1.00 90.62 808 ASP A CA 1
ATOM 6509 C C . ASP A 1 808 ? 31.949 0.486 2.208 1.00 90.62 808 ASP A C 1
ATOM 6511 O O . ASP A 1 808 ? 30.731 0.362 2.368 1.00 90.62 808 ASP A O 1
ATOM 6515 N N . LEU A 1 809 ? 32.526 1.665 1.983 1.00 90.94 809 LEU A N 1
ATOM 6516 C CA . LEU A 1 809 ? 31.771 2.882 1.738 1.00 90.94 809 LEU A CA 1
ATOM 6517 C C . LEU A 1 809 ? 31.780 3.170 0.240 1.00 90.94 809 LEU A C 1
ATOM 6519 O O . LEU A 1 809 ? 32.844 3.388 -0.336 1.00 90.94 809 LEU A O 1
ATOM 6523 N N . PHE A 1 810 ? 30.592 3.224 -0.354 1.00 94.69 810 PHE A N 1
ATOM 6524 C CA . PHE A 1 810 ? 30.418 3.428 -1.788 1.00 94.69 810 PHE A CA 1
ATOM 6525 C C . PHE A 1 810 ? 30.152 4.891 -2.138 1.00 94.69 810 PHE A C 1
ATOM 6527 O O . PHE A 1 810 ? 29.683 5.692 -1.327 1.00 94.69 810 PHE A O 1
ATOM 6534 N N . THR A 1 811 ? 30.395 5.231 -3.394 1.00 94.00 811 THR A N 1
ATOM 6535 C CA . THR A 1 811 ? 30.156 6.540 -3.998 1.00 94.00 811 THR A CA 1
ATOM 6536 C C . THR A 1 811 ? 29.065 6.463 -5.068 1.00 94.00 811 THR A C 1
ATOM 6538 O O . THR A 1 811 ? 28.672 5.389 -5.516 1.00 94.00 811 THR A O 1
ATOM 6541 N N . ALA A 1 812 ? 28.579 7.622 -5.522 1.00 94.25 812 ALA A N 1
ATOM 6542 C CA . ALA A 1 812 ? 27.654 7.670 -6.655 1.00 94.25 812 ALA A CA 1
ATOM 6543 C C . ALA A 1 812 ? 28.265 7.071 -7.937 1.00 94.25 812 ALA A C 1
ATOM 6545 O O . ALA A 1 812 ? 27.543 6.460 -8.719 1.00 94.25 812 ALA A O 1
ATOM 6546 N N . GLU A 1 813 ? 29.578 7.211 -8.147 1.00 91.44 813 GLU A N 1
ATOM 6547 C CA . GLU A 1 813 ? 30.247 6.633 -9.319 1.00 91.44 813 GLU A CA 1
ATOM 6548 C C . GLU A 1 813 ? 30.240 5.101 -9.265 1.00 91.44 813 GLU A C 1
ATOM 6550 O O . GLU A 1 813 ? 30.051 4.467 -10.301 1.00 91.44 813 GLU A O 1
ATOM 6555 N N . ASP A 1 814 ? 30.358 4.502 -8.075 1.00 93.31 814 ASP A N 1
ATOM 6556 C CA . ASP A 1 814 ? 30.286 3.043 -7.912 1.00 93.31 814 ASP A CA 1
ATOM 6557 C C . ASP A 1 814 ? 28.921 2.502 -8.344 1.00 93.31 814 ASP A C 1
ATOM 6559 O O . ASP A 1 814 ? 28.859 1.477 -9.012 1.00 93.31 814 ASP A O 1
ATOM 6563 N N . ILE A 1 815 ? 27.834 3.232 -8.058 1.00 95.12 815 ILE A N 1
ATOM 6564 C CA . ILE A 1 815 ? 26.489 2.883 -8.542 1.00 95.12 815 ILE A CA 1
ATOM 6565 C C . ILE A 1 815 ? 26.404 3.051 -10.065 1.00 95.12 815 ILE A C 1
ATOM 6567 O O . ILE A 1 815 ? 25.986 2.137 -10.764 1.00 95.12 815 ILE A O 1
ATOM 6571 N N . ILE A 1 816 ? 26.799 4.207 -10.609 1.00 94.06 816 ILE A N 1
ATOM 6572 C CA . ILE A 1 816 ? 26.630 4.530 -12.041 1.00 94.06 816 ILE A CA 1
ATOM 6573 C C . ILE A 1 816 ? 27.500 3.632 -12.940 1.00 94.06 816 ILE A C 1
ATOM 6575 O O . ILE A 1 816 ? 27.139 3.343 -14.085 1.00 94.06 816 ILE A O 1
ATOM 6579 N N . SER A 1 817 ? 28.665 3.216 -12.445 1.00 90.31 817 SER A N 1
ATOM 6580 C CA . SER A 1 817 ? 29.608 2.346 -13.151 1.00 90.31 817 SER A CA 1
ATOM 6581 C C . SER A 1 817 ? 29.427 0.858 -12.838 1.00 90.31 817 SER A C 1
ATOM 6583 O O . SER A 1 817 ? 30.145 0.035 -13.418 1.00 90.31 817 SER A O 1
ATOM 6585 N N . PHE A 1 818 ? 28.466 0.507 -11.975 1.00 91.62 818 PHE A N 1
ATOM 6586 C CA . PHE A 1 818 ? 28.207 -0.869 -11.576 1.00 91.62 818 PHE A CA 1
ATOM 6587 C C . PHE A 1 818 ? 27.827 -1.740 -12.768 1.00 91.62 818 PHE A C 1
ATOM 6589 O O . PHE A 1 818 ? 27.046 -1.359 -13.630 1.00 91.62 818 PHE A O 1
ATOM 6596 N N . SER A 1 819 ? 28.359 -2.953 -12.820 1.00 89.50 819 SER A N 1
ATOM 6597 C CA . SER A 1 819 ? 27.968 -3.913 -13.841 1.00 89.50 819 SER A CA 1
ATOM 6598 C C . SER A 1 819 ? 27.988 -5.296 -13.246 1.00 89.50 819 SER A C 1
ATOM 6600 O O . SER A 1 819 ? 29.050 -5.851 -12.979 1.00 89.50 819 SER A O 1
ATOM 6602 N N . PHE A 1 820 ? 26.796 -5.867 -13.097 1.00 85.75 820 PHE A N 1
ATOM 6603 C CA . PHE A 1 820 ? 26.622 -7.231 -12.615 1.00 85.75 820 PHE A CA 1
ATOM 6604 C C . PHE A 1 820 ? 27.471 -8.223 -13.425 1.00 85.75 820 PHE A C 1
ATOM 6606 O O . PHE A 1 820 ? 28.200 -9.037 -12.869 1.00 85.75 820 PHE A O 1
ATOM 6613 N N . ASN A 1 821 ? 27.471 -8.071 -14.755 1.00 87.38 821 ASN A N 1
ATOM 6614 C CA . ASN A 1 821 ? 28.300 -8.886 -15.640 1.00 87.38 821 ASN A CA 1
ATOM 6615 C C . ASN A 1 821 ? 29.793 -8.714 -15.335 1.00 87.38 821 ASN A C 1
ATOM 6617 O O . ASN A 1 821 ? 30.519 -9.700 -15.294 1.00 87.38 821 ASN A O 1
ATOM 6621 N N . LYS A 1 822 ? 30.266 -7.473 -15.142 1.00 87.31 822 LYS A N 1
ATOM 6622 C CA . LYS A 1 822 ? 31.674 -7.201 -14.823 1.00 87.31 822 LYS A CA 1
ATOM 6623 C C . LYS A 1 822 ? 32.081 -7.926 -13.545 1.00 87.31 822 LYS A C 1
ATOM 6625 O O . LYS A 1 822 ? 33.088 -8.621 -13.598 1.00 87.31 822 LYS A O 1
ATOM 6630 N N . GLU A 1 823 ? 31.295 -7.797 -12.476 1.00 86.62 823 GLU A N 1
ATOM 6631 C CA . GLU A 1 823 ? 31.588 -8.417 -11.179 1.00 86.62 823 GLU A CA 1
ATOM 6632 C C . GLU A 1 823 ? 31.687 -9.944 -11.279 1.00 86.62 823 GLU A C 1
ATOM 6634 O O . GLU A 1 823 ? 32.659 -10.525 -10.792 1.00 86.62 823 GLU A O 1
ATOM 6639 N N . ILE A 1 824 ? 30.759 -10.595 -11.993 1.00 82.19 824 ILE A N 1
ATOM 6640 C CA . ILE A 1 824 ? 30.817 -12.051 -12.213 1.00 82.19 824 ILE A CA 1
ATOM 6641 C C . ILE A 1 824 ? 32.034 -12.442 -13.063 1.00 82.19 824 ILE A C 1
ATOM 6643 O O . ILE A 1 824 ? 32.727 -13.404 -12.746 1.00 82.19 824 ILE A O 1
ATOM 6647 N N . PHE A 1 825 ? 32.351 -11.692 -14.124 1.00 81.06 825 PHE A N 1
ATOM 6648 C CA . PHE A 1 825 ? 33.524 -11.987 -14.956 1.00 81.06 825 PHE A CA 1
ATOM 6649 C C . PHE A 1 825 ? 34.860 -11.782 -14.221 1.00 81.06 825 PHE A C 1
ATOM 6651 O O . PHE A 1 825 ? 35.849 -12.427 -14.580 1.00 81.06 825 PHE A O 1
ATOM 6658 N N . THR A 1 826 ? 34.928 -10.879 -13.239 1.00 75.69 826 THR A N 1
ATOM 6659 C CA . THR A 1 826 ? 36.136 -10.649 -12.430 1.00 75.69 826 THR A CA 1
ATOM 6660 C C . THR A 1 826 ? 36.275 -11.644 -11.284 1.00 75.69 826 THR A C 1
ATOM 6662 O O . THR A 1 826 ? 37.383 -12.124 -11.037 1.00 75.69 826 THR A O 1
ATOM 6665 N N . ASN A 1 827 ? 35.170 -12.010 -10.632 1.00 68.00 827 ASN A N 1
ATOM 6666 C CA . ASN A 1 827 ? 35.140 -13.025 -9.584 1.00 68.00 827 ASN A CA 1
ATOM 6667 C C . ASN A 1 827 ? 35.089 -14.423 -10.216 1.00 68.00 827 ASN A C 1
ATOM 6669 O O . ASN A 1 827 ? 34.052 -15.078 -10.254 1.00 68.00 827 ASN A O 1
ATOM 6673 N N . LYS A 1 828 ? 36.247 -14.898 -10.701 1.00 49.09 828 LYS A N 1
ATOM 6674 C CA . LYS A 1 828 ? 36.449 -16.239 -11.297 1.00 49.09 828 LYS A CA 1
ATOM 6675 C C . LYS A 1 828 ? 36.003 -17.427 -10.420 1.00 49.09 828 LYS A C 1
ATOM 6677 O O . LYS A 1 828 ? 36.099 -18.557 -10.872 1.00 49.09 828 LYS A O 1
ATOM 6682 N N . SER A 1 829 ? 35.569 -17.200 -9.183 1.00 39.72 829 SER A N 1
ATOM 6683 C CA . SER A 1 829 ? 35.105 -18.219 -8.238 1.00 39.72 829 SER A CA 1
ATOM 6684 C C . SER A 1 829 ? 33.631 -18.625 -8.402 1.00 39.72 829 SER A C 1
ATOM 6686 O O . SER A 1 829 ? 33.194 -19.517 -7.682 1.00 39.72 829 SER A O 1
ATOM 6688 N N . MET A 1 830 ? 32.868 -17.996 -9.308 1.00 38.16 830 MET A N 1
ATOM 6689 C CA . MET A 1 830 ? 31.453 -18.331 -9.571 1.00 38.16 830 MET A CA 1
ATOM 6690 C C . MET A 1 830 ? 31.169 -18.932 -10.964 1.00 38.16 830 MET A C 1
ATOM 6692 O O . MET A 1 830 ? 30.001 -19.144 -11.283 1.00 38.16 830 MET A O 1
ATOM 6696 N N . ILE A 1 831 ? 32.190 -19.195 -11.792 1.00 36.00 831 ILE A N 1
ATOM 6697 C CA . ILE A 1 831 ? 32.045 -19.925 -13.072 1.00 36.00 831 ILE A CA 1
ATOM 6698 C C . ILE A 1 831 ? 32.639 -21.320 -12.932 1.00 36.00 831 ILE A C 1
ATOM 6700 O O . ILE A 1 831 ? 33.781 -21.401 -12.421 1.00 36.00 831 ILE A O 1
#

Organism: NCBI:txid589873

Radius of gyration: 37.94 Å; chains: 1; bounding box: 122×66×104 Å

pLDDT: mean 86.7, std 11.69, range [36.0, 98.56]

Secondary structure (DSSP, 8-state):
--EEEEEEEEESSS-HHHH---EEEEEEEEEETTEEEEEEEEEE-B-TTPPPPHHHHHHH---TTTTTTSPBHHHHHHHHHHHHTT-EEEETTHHHHHHHHHHHHHHTT-SS-HHHHSSEEEEHHHHHHHHTT-SS---HHHHHHHTT---TT-SS--HHHHHHHHHHHHHHHH-SSPPPPSSPPP-S--PPPPPP-PPPPEE-TTT-PEE---BB--TTSTTBT-B-BPPPBPTTSPBPSS-BTTEEEEEETTEEEEEETTT--EEEPP-HHHHHHHHHHHHHHTPPPPP-----S-TTSTT-S-EEEEESSSS---EEEEEPPPPTTTT--TTTSGGGEEEEEESSPPEEEEEEEEE--STTSPPEEEEEEEEEPPPEEEEETTT--EEEE-SSTTTT-TTGGGHHHHHHHHTTT--HHHHHHHHT--HHHHHHHHHHHHHHHHHHHHHHGGGHHHHHTT-EEEEEEEEEEEEE--S-SSS-PPEEEEEEEEEETTT--EEEEEESEESSS-HHHHHHHHHHTTGGGS-GGG-TTTTEE-SHHHHHHHHHHTT--S-----SSSEEEPHHHHHHHHHHHHHHHTTT-SEEEEEEES-HHHHHHHHHHSHHHHHHSSEEEEEEE---SSS--SS-HHHHHHHHHHHHHHHHH-TTS-HHHHHHHHHHHHHHSEEE-TT--PEEEEPS-TTSS--EEEESS-GGGS-HHHHHHHHHT---HHHHHHHHHHHHH-GGGSPP---TTTTTT--TT----HHHHHHHHHHHHHHHHHT--SHHHHHHHTTT-SSPPPPP--HHHHHTS-SPPP-HHHHHT--HHHHHHH-TT--

InterPro domains:
  IPR006054 DNA polymerase III epsilon subunit, exonuclease domain [TIGR00573] (4-178)
  IPR012337 Ribonuclease H-like superfamily [SSF53098] (3-176)
  IPR013520 Ribonuclease H-like domain [PF00929] (5-170)
  IPR013520 Ribonuclease H-like domain [SM00479] (3-179)
  IPR036397 Ribonuclease H superfamily [G3DSA:3.30.420.10] (1-179)

Sequence (831 aa):
MTRYVFLDTETTGLNPHKGGHRIIDLACIEYRDGKQTGKVFNTQINPEGKKSTKGAFKVHKISGEELVAKPTFKEVSEDFINFIKDAHLVIYNASFDIQFINSELNRINYPSSINDICSEITCAMELTKLKFNSEKNISQDNACKRYGIDISHRKTHGALIDAALCAELFFKLTDETITPLERTPQSKPHRDPKLLTIPRAYKSKLDGTFIQQNFCKNSECANFGVVALNPEKYQNGKPKKGLRNGYKLTTNKNEYLLTCKLCGQSSVIINNQSFGKELERQAAINRQEEPSCPNTGDSGTPYGQRHYYIPESYEVRKGTAVLKPRCTNVGKGIFSNPELYTLSGKTRPTEVIKKQVSKSVARGRKPTVQELEEQRLGSQRIKCESCNTRFSVKLDPQQRHYMRDRNLPLFLNLMNKGIINREEEKLDMSAKVIYGKIDFFYEQALAFDAYHSQLIDHAVATKTLNLSTDRLHHTTNWGDHDIPRPTPLVVTSTVDNHSGYVFASTLNFDFTSDSDYIKKEYKEKKDSDKESYYRRYAQYVLNDAEVEEIARQTNADVAMQMPTQGLLVNQTYSMLTHFAVIKEMLRTAWHINLYADNDSGFKTAISGVFQDWLADGTMRAFQVFTERSGNNQLLDKSTAELIKKRDLELQQDFPSLSKEERLNLLWSQQLSNRVTLKGSKSEWIVSPNMLSRFAGFLPLTNIKGFEPEKIASLLNSASLNGVDNWFQILRRHINYYERPVTSGTNSKRWNAYSGYNPKWMAKLMEVKRIYHNYCSTNERSLREEYKGKRQLMPKPTSPAMRLNLTTDLFTAEDIISFSFNKEIFTNKSMI